Protein AF-0000000070884246 (afdb_homodimer)

Organism: Physcomitrium patens (NCBI:txid3218)

Radius of gyration: 33.67 Å; Cα contacts (8 Å, |Δi|>4): 2316; chains: 2; bounding box: 76×115×88 Å

Foldseek 3Di:
DEEEEEAWDAVPPPDPVCVPPLPDFDLVVPDPPYHYHYDYAFQVCLLVSLVVVVVVPGQEYEYPQQDDLLDRIGHLVSQVSNVVVVHQYAADHNVLSPAWQVNLVVLCVVVVAFAFDDDPPADPQKFKDWGRDDLQPPPDPLRGRGDPVSVVVSVVVVCVVSVSSVVSSLVSVVVVVVVVVVPPPPPPPDPDDDDDDPPDPPPPPPPPPPPPPPSCPPPVDPPPCPVPPPTMDMGYDFQFFKKKWKWFQFQQATFTFFIKGKDWDPVCNPPRDDHSCRSPDLPIDIGTDFCLVPVPLRQVLRVSFRVSCVSSPLGPNRMWMWMWGAHPPPRDIHTRDIGSDAPPNGDPSHHRCLCRQCAFQQLGSVLSVLRSVLSSCVVVVVCVVLLVVVQVVLLVCLVCVVVQCVVFLVVLCVVQVPDDQAEEEEEEACFQNSNQVVNQVNVVVVPPPGDRYAYEYEDQHPNSPPPHPCVVRHVYYHHRHLLNVLSPDQAATQEYEYEAPLFLDDLSSSSNSVSSRLLRHQWKYKYKFKQDDVVVLVVCVVVVNNSRHTHGCPVVVVSSPAHAQKDWPDWDKDWGHADPVRRDTIIMIMTMMTGDPDPSRGNRSPGDPPPPVVPPVD/DEEEEEAWDAVPPPDPCCVPPLPDFDLVVPDPPYHYHYDYAFQVCLLVSLVVVVVVPGQEYEYPQQDDLLDRIGHLVSQVSNVVVVHQYAADHNVLSPAWQVNLVVLCVVVVFFAFDDDPPADPQKFKDWGRDDLQPPPDPLRGRRDPVSVVVSVVVVCVVSVSSVVSSLVSVVVVVVVVVVPPPPPPPPDDDDDDDPPDPPPPPPPPPPPPPPSCPPPVDPPPCPVPPPTMDMGYDFQFFKKKWKWFQFQQATFTFFIKGKDWDPVCNPPRDDHSCRSPDLPIDIGTDFCLVPVPLRQVLRVSFRVSCVSSPLGPNRMWMWMWGAHPPPRDIHTRDIGSDAPPNGDPSHHRCLCRQCAFQQLGSVLSVLRSVLSSCVVVVVCVVLLVVVQVVLLVCLVCVVVQCVVFLVVLCVVQVPDDQAEEEEEEACFQNSNQVVNQVNVVVVPPPGDRYAYEYEDQHPNSPPPHPCVVRHVYYHHRHLLNVLSPDQAATQEYEYEAPLFLDDLSSSSNSVSSRVLRHQWKYKYKFKQDDVVVLVVCVVVVNNSRHTHGCPVVVVSSPAHAQKDWPDWDKAWGHADPVPRDTIIMIMTMMTGDPDPSRGRRSPGNPDPPVVPPVD

InterPro domains:
  IPR029063 S-adenosyl-L-methionine-dependent methyltransferase superfamily [G3DSA:3.40.50.150] (387-551)
  IPR029063 S-adenosyl-L-methionine-dependent methyltransferase superfamily [SSF53335] (391-534)

pLDDT: mean 81.96, std 22.84, range [18.05, 98.75]

Structure (mmCIF, N/CA/C/O backbone):
data_AF-0000000070884246-model_v1
#
loop_
_entity.id
_entity.type
_entity.pdbx_description
1 polymer 'ATP-grasp domain-containing protein'
#
loop_
_atom_site.group_PDB
_atom_site.id
_atom_site.type_symbol
_atom_site.label_atom_id
_atom_site.label_alt_id
_atom_site.label_comp_id
_atom_site.label_asym_id
_atom_site.label_entity_id
_atom_site.label_seq_id
_atom_site.pdbx_PDB_ins_code
_atom_site.Cartn_x
_atom_site.Cartn_y
_atom_site.Cartn_z
_atom_site.occupancy
_atom_site.B_iso_or_equiv
_atom_site.auth_seq_id
_atom_site.auth_comp_id
_atom_site.auth_asym_id
_atom_site.auth_atom_id
_atom_site.pdbx_PDB_model_num
ATOM 1 N N . MET A 1 1 ? -0.887 18.359 -9.258 1 92.25 1 MET A N 1
ATOM 2 C CA . MET A 1 1 ? -0.346 19.609 -8.742 1 92.25 1 MET A CA 1
ATOM 3 C C . MET A 1 1 ? 1.178 19.609 -8.797 1 92.25 1 MET A C 1
ATOM 5 O O . MET A 1 1 ? 1.806 18.562 -8.688 1 92.25 1 MET A O 1
ATOM 9 N N . LYS A 1 2 ? 1.661 20.734 -9.016 1 94.25 2 LYS A N 1
ATOM 10 C CA . LYS A 1 2 ? 3.092 20.969 -8.828 1 94.25 2 LYS A CA 1
ATOM 11 C C . LYS A 1 2 ? 3.4 21.438 -7.41 1 94.25 2 LYS A C 1
ATOM 13 O O . LYS A 1 2 ? 2.988 22.516 -7.004 1 94.25 2 LYS A O 1
ATOM 18 N N . ILE A 1 3 ? 4.117 20.609 -6.715 1 96.56 3 ILE A N 1
ATOM 19 C CA . ILE A 1 3 ? 4.371 20.875 -5.309 1 96.56 3 ILE A CA 1
ATOM 20 C C . ILE A 1 3 ? 5.863 21.141 -5.094 1 96.56 3 ILE A C 1
ATOM 22 O O . ILE A 1 3 ? 6.699 20.344 -5.523 1 96.56 3 ILE A O 1
ATOM 26 N N . CYS A 1 4 ? 6.188 22.25 -4.508 1 97.88 4 CYS A N 1
ATOM 27 C CA . CYS A 1 4 ? 7.562 22.547 -4.125 1 97.88 4 CYS A CA 1
ATOM 28 C C . CYS A 1 4 ? 7.867 22.016 -2.732 1 97.88 4 CYS A C 1
ATOM 30 O O . CYS A 1 4 ? 7.215 22.391 -1.758 1 97.88 4 CYS A O 1
ATOM 32 N N . VAL A 1 5 ? 8.812 21.156 -2.639 1 96.69 5 VAL A N 1
ATOM 33 C CA . VAL A 1 5 ? 9.25 20.625 -1.355 1 96.69 5 VAL A CA 1
ATOM 34 C C . VAL A 1 5 ? 10.461 21.391 -0.852 1 96.69 5 VAL A C 1
ATOM 36 O O . VAL A 1 5 ? 11.555 21.297 -1.424 1 96.69 5 VAL A O 1
ATOM 39 N N . LEU A 1 6 ? 10.273 22.125 0.233 1 97.5 6 LEU A N 1
ATOM 40 C CA . LEU A 1 6 ? 11.344 22.938 0.781 1 97.5 6 LEU A CA 1
ATOM 41 C C . LEU A 1 6 ? 12.125 22.188 1.849 1 97.5 6 LEU A C 1
ATOM 43 O O . LEU A 1 6 ? 11.547 21.734 2.84 1 97.5 6 LEU A O 1
ATOM 47 N N . GLN A 1 7 ? 13.391 22.078 1.604 1 94.31 7 GLN A N 1
ATOM 48 C CA . GLN A 1 7 ? 14.297 21.391 2.506 1 94.31 7 GLN A CA 1
ATOM 49 C C . GLN A 1 7 ? 15.312 22.344 3.123 1 94.31 7 GLN A C 1
ATOM 51 O O . GLN A 1 7 ? 15.578 23.406 2.562 1 94.31 7 GLN A O 1
ATOM 56 N N . ALA A 1 8 ? 15.828 22.016 4.297 1 91.81 8 ALA A N 1
ATOM 57 C CA . ALA A 1 8 ? 16.859 22.797 4.969 1 91.81 8 ALA A CA 1
ATOM 58 C C . ALA A 1 8 ? 18.156 22 5.094 1 91.81 8 ALA A C 1
ATOM 60 O O . ALA A 1 8 ? 18.391 21.344 6.113 1 91.81 8 ALA A O 1
ATOM 61 N N . PRO A 1 9 ? 19 22.094 4.113 1 86.81 9 PRO A N 1
ATOM 62 C CA . PRO A 1 9 ? 20.266 21.344 4.184 1 86.81 9 PRO A CA 1
ATOM 63 C C . PRO A 1 9 ? 21.266 21.984 5.145 1 86.81 9 PRO A C 1
ATOM 65 O O . PRO A 1 9 ? 21.203 23.188 5.406 1 86.81 9 PRO A O 1
ATOM 68 N N . TYR A 1 10 ? 22.156 21.125 5.719 1 75.56 10 TYR A N 1
ATOM 69 C CA . TYR A 1 10 ? 23.266 21.641 6.523 1 75.56 10 TYR A CA 1
ATOM 70 C C . TYR A 1 10 ? 24.297 22.344 5.648 1 75.56 10 TYR A C 1
ATOM 72 O O . TYR A 1 10 ? 24.516 21.938 4.504 1 75.56 10 TYR A O 1
ATOM 80 N N . ALA A 1 11 ? 24.75 23.609 5.887 1 59.97 11 ALA A N 1
ATOM 81 C CA . ALA A 1 11 ? 25.656 24.469 5.133 1 59.97 11 ALA A CA 1
ATOM 82 C C . ALA A 1 11 ? 26.859 23.672 4.629 1 59.97 11 ALA A C 1
ATOM 84 O O . ALA A 1 11 ? 27.312 23.859 3.49 1 59.97 11 ALA A O 1
ATOM 85 N N . ASP A 1 12 ? 27.703 23.125 5.574 1 52.25 12 ASP A N 1
ATOM 86 C CA . ASP A 1 12 ? 28.953 22.531 5.137 1 52.25 12 ASP A CA 1
ATOM 87 C C . ASP A 1 12 ? 28.703 21.281 4.293 1 52.25 12 ASP A C 1
ATOM 89 O O . ASP A 1 12 ? 29.656 20.578 3.912 1 52.25 12 ASP A O 1
ATOM 93 N N . SER A 1 13 ? 27.609 20.938 4.215 1 44.75 13 SER A N 1
ATOM 94 C CA . SER A 1 13 ? 27.406 19.766 3.387 1 44.75 13 SER A CA 1
ATOM 95 C C . SER A 1 13 ? 27.406 20.125 1.903 1 44.75 13 SER A C 1
ATOM 97 O O . SER A 1 13 ? 26.453 20.75 1.414 1 44.75 13 SER A O 1
ATOM 99 N N . THR A 1 14 ? 28.453 20.703 1.455 1 36.81 14 THR A N 1
ATOM 100 C CA . THR A 1 14 ? 28.734 21.062 0.068 1 36.81 14 THR A CA 1
ATOM 101 C C . THR A 1 14 ? 28.047 20.094 -0.888 1 36.81 14 THR A C 1
ATOM 103 O O . THR A 1 14 ? 28.109 20.25 -2.107 1 36.81 14 THR A O 1
ATOM 106 N N . GLN A 1 15 ? 28.172 18.844 -0.662 1 33.88 15 GLN A N 1
ATOM 107 C CA . GLN A 1 15 ? 28.125 17.875 -1.748 1 33.88 15 GLN A CA 1
ATOM 108 C C . GLN A 1 15 ? 26.734 17.828 -2.395 1 33.88 15 GLN A C 1
ATOM 110 O O . GLN A 1 15 ? 25.719 17.875 -1.7 1 33.88 15 GLN A O 1
ATOM 115 N N . ALA A 1 16 ? 26.625 18.25 -3.637 1 35.16 16 ALA A N 1
ATOM 116 C CA . ALA A 1 16 ? 25.641 17.953 -4.684 1 35.16 16 ALA A CA 1
ATOM 117 C C . ALA A 1 16 ? 24.875 16.672 -4.363 1 35.16 16 ALA A C 1
ATOM 119 O O . ALA A 1 16 ? 23.875 16.375 -5.027 1 35.16 16 ALA A O 1
ATOM 120 N N . LEU A 1 17 ? 25.469 15.75 -3.689 1 33.81 17 LEU A N 1
ATOM 121 C CA . LEU A 1 17 ? 24.938 14.414 -3.422 1 33.81 17 LEU A CA 1
ATOM 122 C C . LEU A 1 17 ? 23.672 14.484 -2.566 1 33.81 17 LEU A C 1
ATOM 124 O O . LEU A 1 17 ? 23.156 13.461 -2.123 1 33.81 17 LEU A O 1
ATOM 128 N N . ALA A 1 18 ? 23.266 15.633 -2.062 1 38.72 18 ALA A N 1
ATOM 129 C CA . ALA A 1 18 ? 22.219 15.898 -1.077 1 38.72 18 ALA A CA 1
ATOM 130 C C . ALA A 1 18 ? 20.844 15.492 -1.608 1 38.72 18 ALA A C 1
ATOM 132 O O . ALA A 1 18 ? 19.891 15.336 -0.837 1 38.72 18 ALA A O 1
ATOM 133 N N . ILE A 1 19 ? 20.656 15.672 -2.789 1 40.53 19 ILE A N 1
ATOM 134 C CA . ILE A 1 19 ? 19.375 15.352 -3.41 1 40.53 19 ILE A CA 1
ATOM 135 C C . ILE A 1 19 ? 18.891 13.984 -2.912 1 40.53 19 ILE A C 1
ATOM 137 O O . ILE A 1 19 ? 17.703 13.812 -2.625 1 40.53 19 ILE A O 1
ATOM 141 N N . ASN A 1 20 ? 19.766 12.961 -3.018 1 41.84 20 ASN A N 1
ATOM 142 C CA . ASN A 1 20 ? 19.375 11.594 -2.674 1 41.84 20 ASN A CA 1
ATOM 143 C C . ASN A 1 20 ? 19.75 11.25 -1.236 1 41.84 20 ASN A C 1
ATOM 145 O O . ASN A 1 20 ? 19.969 10.078 -0.914 1 41.84 20 ASN A O 1
ATOM 149 N N . ASP A 1 21 ? 19.984 12.367 -0.516 1 51.06 21 ASP A N 1
ATOM 150 C CA . ASP A 1 21 ? 20.344 12.125 0.879 1 51.06 21 ASP A CA 1
ATOM 151 C C . ASP A 1 21 ? 19.203 11.445 1.631 1 51.06 21 ASP A C 1
ATOM 153 O O . ASP A 1 21 ? 18.094 11.977 1.706 1 51.06 21 ASP A O 1
ATOM 157 N N . PRO A 1 22 ? 19.453 10.25 2.006 1 56.94 22 PRO A N 1
ATOM 158 C CA . PRO A 1 22 ? 18.469 9.477 2.766 1 56.94 22 PRO A CA 1
ATOM 159 C C . PRO A 1 22 ? 17.938 10.234 3.98 1 56.94 22 PRO A C 1
ATOM 161 O O . PRO A 1 22 ? 16.984 9.773 4.629 1 56.94 22 PRO A O 1
ATOM 164 N N . SER A 1 23 ? 18.406 11.539 3.949 1 66.75 23 SER A N 1
ATOM 165 C CA . SER A 1 23 ? 18.094 12.219 5.203 1 66.75 23 SER A CA 1
ATOM 166 C C . SER A 1 23 ? 16.922 13.172 5.035 1 66.75 23 SER A C 1
ATOM 168 O O . SER A 1 23 ? 16.359 13.656 6.023 1 66.75 23 SER A O 1
ATOM 170 N N . PHE A 1 24 ? 16.547 13.359 3.734 1 83.88 24 PHE A N 1
ATOM 171 C CA . PHE A 1 24 ? 15.438 14.297 3.602 1 83.88 24 PHE A CA 1
ATOM 172 C C . PHE A 1 24 ? 14.133 13.562 3.33 1 83.88 24 PHE A C 1
ATOM 174 O O . PHE A 1 24 ? 14.102 12.602 2.564 1 83.88 24 PHE A O 1
ATOM 181 N N . PRO A 1 25 ? 13.102 14.039 3.957 1 90.25 25 PRO A N 1
ATOM 182 C CA . PRO A 1 25 ? 11.797 13.477 3.596 1 90.25 25 PRO A CA 1
ATOM 183 C C . PRO A 1 25 ? 11.438 13.711 2.131 1 90.25 25 PRO A C 1
ATOM 185 O O . PRO A 1 25 ? 11.664 14.805 1.602 1 90.25 25 PRO A O 1
ATOM 188 N N . ASP A 1 26 ? 10.93 12.734 1.409 1 91.12 26 ASP A N 1
ATOM 189 C CA . ASP A 1 26 ? 10.633 12.812 -0.017 1 91.12 26 ASP A CA 1
ATOM 190 C C . ASP A 1 26 ? 9.32 12.102 -0.345 1 91.12 26 ASP A C 1
ATOM 192 O O . ASP A 1 26 ? 9.305 10.891 -0.574 1 91.12 26 ASP A O 1
ATOM 196 N N . PRO A 1 27 ? 8.219 12.867 -0.507 1 93.56 27 PRO A N 1
ATOM 197 C CA . PRO A 1 27 ? 6.934 12.242 -0.837 1 93.56 27 PRO A CA 1
ATOM 198 C C . PRO A 1 27 ? 6.961 11.5 -2.17 1 93.56 27 PRO A C 1
ATOM 200 O O . PRO A 1 27 ? 6.129 10.617 -2.41 1 93.56 27 PRO A O 1
ATOM 203 N N . ALA A 1 28 ? 7.926 11.797 -3.035 1 91 28 ALA A N 1
ATOM 204 C CA . ALA A 1 28 ? 8.023 11.172 -4.352 1 91 28 ALA A CA 1
ATOM 205 C C . ALA A 1 28 ? 8.383 9.688 -4.234 1 91 28 ALA A C 1
ATOM 207 O O . ALA A 1 28 ? 8.266 8.938 -5.203 1 91 28 ALA A O 1
ATOM 208 N N . MET A 1 29 ? 8.75 9.25 -3.068 1 89.94 29 MET A N 1
ATOM 209 C CA . MET A 1 29 ? 9.039 7.84 -2.826 1 89.94 29 MET A CA 1
ATOM 210 C C . MET A 1 29 ? 7.75 7.055 -2.59 1 89.94 29 MET A C 1
ATOM 212 O O . MET A 1 29 ? 7.766 5.82 -2.568 1 89.94 29 MET A O 1
ATOM 216 N N . PHE A 1 30 ? 6.629 7.773 -2.541 1 92.12 30 PHE A N 1
ATOM 217 C CA . PHE A 1 30 ? 5.43 7.094 -2.07 1 92.12 30 PHE A CA 1
ATOM 218 C C . PHE A 1 30 ? 4.27 7.309 -3.039 1 92.12 30 PHE A C 1
ATOM 220 O O . PHE A 1 30 ? 3.283 6.57 -3.006 1 92.12 30 PHE A O 1
ATOM 227 N N . THR A 1 31 ? 4.305 8.352 -3.889 1 92.62 31 THR A N 1
ATOM 228 C CA . THR A 1 31 ? 3.193 8.609 -4.797 1 92.62 31 THR A CA 1
ATOM 229 C C . THR A 1 31 ? 3.678 9.336 -6.051 1 92.62 31 THR A C 1
ATOM 231 O O . THR A 1 31 ? 4.59 10.164 -5.98 1 92.62 31 THR A O 1
ATOM 234 N N . SER A 1 32 ? 3.072 9.062 -7.211 1 90.56 32 SER A N 1
ATOM 235 C CA . SER A 1 32 ? 3.357 9.727 -8.477 1 90.56 32 SER A CA 1
ATOM 236 C C . SER A 1 32 ? 2.193 10.609 -8.906 1 90.56 32 SER A C 1
ATOM 238 O O . SER A 1 32 ? 2.143 11.062 -10.055 1 90.56 32 SER A O 1
ATOM 240 N N . GLN A 1 33 ? 1.248 10.82 -7.973 1 91.25 33 GLN A N 1
ATOM 241 C CA . GLN A 1 33 ? 0.035 11.555 -8.312 1 91.25 33 GLN A CA 1
ATOM 242 C C . GLN A 1 33 ? 0.334 13.031 -8.547 1 91.25 33 GLN A C 1
ATOM 244 O O . GLN A 1 33 ? -0.385 13.711 -9.281 1 91.25 33 GLN A O 1
ATOM 249 N N . HIS A 1 34 ? 1.341 13.547 -7.848 1 92.69 34 HIS A N 1
ATOM 250 C CA . HIS A 1 34 ? 1.76 14.938 -7.945 1 92.69 34 HIS A CA 1
ATOM 251 C C . HIS A 1 34 ? 3.199 15.047 -8.438 1 92.69 34 HIS A C 1
ATOM 253 O O . HIS A 1 34 ? 3.947 14.07 -8.406 1 92.69 34 HIS A O 1
ATOM 259 N N . GLU A 1 35 ? 3.49 16.25 -8.961 1 91.25 35 GLU A N 1
ATOM 260 C CA . GLU A 1 35 ? 4.879 16.562 -9.281 1 91.25 35 GLU A CA 1
ATOM 261 C C . GLU A 1 35 ? 5.582 17.203 -8.094 1 91.25 35 GLU A C 1
ATOM 263 O O . GLU A 1 35 ? 5.137 18.234 -7.574 1 91.25 35 GLU A O 1
ATOM 268 N N . PHE A 1 36 ? 6.684 16.578 -7.656 1 92.88 36 PHE A N 1
ATOM 269 C CA . PHE A 1 36 ? 7.418 17.109 -6.516 1 92.88 36 PHE A CA 1
ATOM 270 C C . PHE A 1 36 ? 8.75 17.703 -6.961 1 92.88 36 PHE A C 1
ATOM 272 O O . PHE A 1 36 ? 9.531 17.047 -7.648 1 92.88 36 PHE A O 1
ATOM 279 N N . HIS A 1 37 ? 8.977 18.969 -6.59 1 93.31 37 HIS A N 1
ATOM 280 C CA . HIS A 1 37 ? 10.219 19.672 -6.895 1 93.31 37 HIS A CA 1
ATOM 281 C C . HIS A 1 37 ? 10.914 20.125 -5.617 1 93.31 37 HIS A C 1
ATOM 283 O O . HIS A 1 37 ? 10.383 20.953 -4.883 1 93.31 37 HIS A O 1
ATOM 289 N N . HIS A 1 38 ? 12.117 19.625 -5.398 1 92.81 38 HIS A N 1
ATOM 290 C CA . HIS A 1 38 ? 12.836 19.969 -4.176 1 92.81 38 HIS A CA 1
ATOM 291 C C . HIS A 1 38 ? 13.625 21.266 -4.344 1 92.81 38 HIS A C 1
ATOM 293 O O . HIS A 1 38 ? 14.234 21.5 -5.395 1 92.81 38 HIS A O 1
ATOM 299 N N . ARG A 1 39 ? 13.523 22.094 -3.424 1 95.19 39 ARG A N 1
ATOM 300 C CA . ARG A 1 39 ? 14.383 23.266 -3.262 1 95.19 39 ARG A CA 1
ATOM 301 C C . ARG A 1 39 ? 15.094 23.234 -1.916 1 95.19 39 ARG A C 1
ATOM 303 O O . ARG A 1 39 ? 14.461 23.047 -0.875 1 95.19 39 ARG A O 1
ATOM 310 N N . TYR A 1 40 ? 16.359 23.344 -1.958 1 93.5 40 TYR A N 1
ATOM 311 C CA . TYR A 1 40 ? 17.188 23.312 -0.757 1 93.5 40 TYR A CA 1
ATOM 312 C C . TYR A 1 40 ? 17.547 24.719 -0.309 1 93.5 40 TYR A C 1
ATOM 314 O O . TYR A 1 40 ? 18.375 25.375 -0.945 1 93.5 40 TYR A O 1
ATOM 322 N N . ILE A 1 41 ? 17 25.125 0.804 1 95.69 41 ILE A N 1
ATOM 323 C CA . ILE A 1 41 ? 17.062 26.5 1.268 1 95.69 41 ILE A CA 1
ATOM 324 C C . ILE A 1 41 ? 18.156 26.641 2.32 1 95.69 41 ILE A C 1
ATOM 326 O O . ILE A 1 41 ? 18.094 26.031 3.385 1 95.69 41 ILE A O 1
ATOM 330 N N . ASN A 1 42 ? 19.094 27.453 2.029 1 92.62 42 ASN A N 1
ATOM 331 C CA . ASN A 1 42 ? 20.141 27.766 2.996 1 92.62 42 ASN A CA 1
ATOM 332 C C . ASN A 1 42 ? 19.719 28.938 3.9 1 92.62 42 ASN A C 1
ATOM 334 O O . ASN A 1 42 ? 19.109 29.891 3.438 1 92.62 42 ASN A O 1
ATOM 338 N N . LYS A 1 43 ? 20.109 28.797 5.141 1 91.31 43 LYS A N 1
ATOM 339 C CA . LYS A 1 43 ? 19.719 29.812 6.129 1 91.31 43 LYS A CA 1
ATOM 340 C C . LYS A 1 43 ? 20.203 31.203 5.711 1 91.31 43 LYS A C 1
ATOM 342 O O . LYS A 1 43 ? 19.438 32.156 5.781 1 91.31 43 LYS A O 1
ATOM 347 N N . ALA A 1 44 ? 21.406 31.344 5.145 1 89.12 44 ALA A N 1
ATOM 348 C CA . ALA A 1 44 ? 22.047 32.625 4.84 1 89.12 44 ALA A CA 1
ATOM 349 C C . ALA A 1 44 ? 21.391 33.281 3.631 1 89.12 44 ALA A C 1
ATOM 351 O O . ALA A 1 44 ? 21.375 34.5 3.533 1 89.12 44 ALA A O 1
ATOM 352 N N . THR A 1 45 ? 20.844 32.469 2.705 1 93.38 45 THR A N 1
ATOM 353 C CA . THR A 1 45 ? 20.312 33.031 1.46 1 93.38 45 THR A CA 1
ATOM 354 C C . THR A 1 45 ? 18.844 32.656 1.298 1 93.38 45 THR A C 1
ATOM 356 O O . THR A 1 45 ? 18.344 32.562 0.176 1 93.38 45 THR A O 1
ATOM 359 N N . ALA A 1 46 ? 18.188 32.438 2.373 1 95.75 46 ALA A N 1
ATOM 360 C CA . ALA A 1 46 ? 16.844 31.844 2.383 1 95.75 46 ALA A CA 1
ATOM 361 C C . ALA A 1 46 ? 15.867 32.719 1.607 1 95.75 46 ALA A C 1
ATOM 363 O O . ALA A 1 46 ? 15.133 32.219 0.747 1 95.75 46 ALA A O 1
ATOM 364 N N . ASN A 1 47 ? 15.836 34.031 1.847 1 96.81 47 ASN A N 1
ATOM 365 C CA . ASN A 1 47 ? 14.852 34.906 1.221 1 96.81 47 ASN A CA 1
ATOM 366 C C . ASN A 1 47 ? 14.961 34.875 -0.301 1 96.81 47 ASN A C 1
ATOM 368 O O . ASN A 1 47 ? 13.953 34.719 -0.996 1 96.81 47 ASN A O 1
ATOM 372 N N . ALA A 1 48 ? 16.203 35 -0.8 1 97.25 48 ALA A N 1
ATOM 373 C CA . ALA A 1 48 ? 16.422 35 -2.244 1 97.25 48 ALA A CA 1
ATOM 374 C C . ALA A 1 48 ? 16 33.656 -2.861 1 97.25 48 ALA A C 1
ATOM 376 O O . ALA A 1 48 ? 15.414 33.625 -3.943 1 97.25 48 ALA A O 1
ATOM 377 N N . GLN A 1 49 ? 16.359 32.625 -2.203 1 97.44 49 GLN A N 1
ATOM 378 C CA . GLN A 1 49 ? 16.031 31.297 -2.709 1 97.44 49 GLN A CA 1
ATOM 379 C C . GLN A 1 49 ? 14.531 31.047 -2.678 1 97.44 49 GLN A C 1
ATOM 381 O O . GLN A 1 49 ? 13.977 30.422 -3.584 1 97.44 49 GLN A O 1
ATOM 386 N N . ILE A 1 50 ? 13.898 31.516 -1.66 1 98.44 50 ILE A N 1
ATOM 387 C CA . ILE A 1 50 ? 12.453 31.391 -1.545 1 98.44 50 ILE A CA 1
ATOM 388 C C . ILE A 1 50 ? 11.773 32.219 -2.639 1 98.44 50 ILE A C 1
ATOM 390 O O . ILE A 1 50 ? 10.82 31.75 -3.275 1 98.44 50 ILE A O 1
ATOM 394 N N . ASP A 1 51 ? 12.258 33.469 -2.854 1 98.38 51 ASP A N 1
ATOM 395 C CA . ASP A 1 51 ? 11.734 34.281 -3.945 1 98.38 51 ASP A CA 1
ATOM 396 C C . ASP A 1 51 ? 11.82 33.531 -5.277 1 98.38 51 ASP A C 1
ATOM 398 O O . ASP A 1 51 ? 10.875 33.562 -6.066 1 98.38 51 ASP A O 1
ATOM 402 N N . ALA A 1 52 ? 12.953 32.938 -5.504 1 98 52 ALA A N 1
ATOM 403 C CA . ALA A 1 52 ? 13.164 32.188 -6.746 1 98 52 ALA A CA 1
ATOM 404 C C . ALA A 1 52 ? 12.172 31.047 -6.863 1 98 52 ALA A C 1
ATOM 406 O O . ALA A 1 52 ? 11.617 30.797 -7.941 1 98 52 ALA A O 1
ATOM 407 N N . ALA A 1 53 ? 11.977 30.328 -5.82 1 98 53 ALA A N 1
ATOM 408 C CA . ALA A 1 53 ? 11.039 29.203 -5.824 1 98 53 ALA A CA 1
ATOM 409 C C . ALA A 1 53 ? 9.617 29.688 -6.078 1 98 53 ALA A C 1
ATOM 411 O O . ALA A 1 53 ? 8.883 29.094 -6.867 1 98 53 ALA A O 1
ATOM 412 N N . VAL A 1 54 ? 9.211 30.734 -5.367 1 98.19 54 VAL A N 1
ATOM 413 C CA . VAL A 1 54 ? 7.855 31.266 -5.496 1 98.19 54 VAL A CA 1
ATOM 414 C C . VAL A 1 54 ? 7.621 31.734 -6.934 1 98.19 54 VAL A C 1
ATOM 416 O O . VAL A 1 54 ? 6.523 31.562 -7.473 1 98.19 54 VAL A O 1
ATOM 419 N N . ALA A 1 55 ? 8.641 32.281 -7.555 1 97.75 55 ALA A N 1
ATOM 420 C CA . ALA A 1 55 ? 8.547 32.781 -8.922 1 97.75 55 ALA A CA 1
ATOM 421 C C . ALA A 1 55 ? 8.273 31.672 -9.914 1 97.75 55 ALA A C 1
ATOM 423 O O . ALA A 1 55 ? 7.797 31.922 -11.023 1 97.75 55 ALA A O 1
ATOM 424 N N . GLU A 1 56 ? 8.547 30.406 -9.516 1 96.56 56 GLU A N 1
ATOM 425 C CA . GLU A 1 56 ? 8.352 29.281 -10.414 1 96.56 56 GLU A CA 1
ATOM 426 C C . GLU A 1 56 ? 6.879 28.922 -10.539 1 96.56 56 GLU A C 1
ATOM 428 O O . GLU A 1 56 ? 6.492 28.172 -11.438 1 96.56 56 GLU A O 1
ATOM 433 N N . GLY A 1 57 ? 6.051 29.391 -9.641 1 96.31 57 GLY A N 1
ATOM 434 C CA . GLY A 1 57 ? 4.609 29.25 -9.781 1 96.31 57 GLY A CA 1
ATOM 435 C C . GLY A 1 57 ? 4.086 27.906 -9.328 1 96.31 57 GLY A C 1
ATOM 436 O O . GLY A 1 57 ? 3.236 27.312 -9.984 1 96.31 57 GLY A O 1
ATOM 437 N N . PHE A 1 58 ? 4.57 27.344 -8.242 1 97.19 58 PHE A N 1
ATOM 438 C CA . PHE A 1 58 ? 4.094 26.094 -7.684 1 97.19 58 PHE A CA 1
ATOM 439 C C . PHE A 1 58 ? 2.688 26.25 -7.117 1 97.19 58 PHE A C 1
ATOM 441 O O . PHE A 1 58 ? 2.305 27.344 -6.691 1 97.19 58 PHE A O 1
ATOM 448 N N . ASP A 1 59 ? 1.908 25.125 -7.105 1 95.62 59 ASP A N 1
ATOM 449 C CA . ASP A 1 59 ? 0.543 25.141 -6.586 1 95.62 59 ASP A CA 1
ATOM 450 C C . ASP A 1 59 ? 0.534 25.156 -5.059 1 95.62 59 ASP A C 1
ATOM 452 O O . ASP A 1 59 ? -0.424 25.609 -4.441 1 95.62 59 ASP A O 1
ATOM 456 N N . MET A 1 60 ? 1.553 24.594 -4.523 1 96.81 60 MET A N 1
ATOM 457 C CA . MET A 1 60 ? 1.643 24.359 -3.082 1 96.81 60 MET A CA 1
ATOM 458 C C . MET A 1 60 ? 3.098 24.234 -2.643 1 96.81 60 MET A C 1
ATOM 460 O O . MET A 1 60 ? 3.951 23.812 -3.42 1 96.81 60 MET A O 1
ATOM 464 N N . PHE A 1 61 ? 3.355 24.656 -1.44 1 98.5 61 PHE A N 1
ATOM 465 C CA . PHE A 1 61 ? 4.676 24.484 -0.843 1 98.5 61 PHE A CA 1
ATOM 466 C C . PHE A 1 61 ? 4.613 23.547 0.349 1 98.5 61 PHE A C 1
ATOM 468 O O . PHE A 1 61 ? 3.854 23.766 1.293 1 98.5 61 PHE A O 1
ATOM 475 N N . LEU A 1 62 ? 5.289 22.438 0.271 1 98 62 LEU A N 1
ATOM 476 C CA . LEU A 1 62 ? 5.484 21.516 1.394 1 98 62 LEU A CA 1
ATOM 477 C C . LEU A 1 62 ? 6.754 21.875 2.164 1 98 62 LEU A C 1
ATOM 479 O O . LEU A 1 62 ? 7.863 21.625 1.686 1 98 62 LEU A O 1
ATOM 483 N N . ASN A 1 63 ? 6.594 22.391 3.363 1 98.12 63 ASN A N 1
ATOM 484 C CA . ASN A 1 63 ? 7.68 23.016 4.102 1 98.12 63 ASN A CA 1
ATOM 485 C C . ASN A 1 63 ? 8.289 22.062 5.125 1 98.12 63 ASN A C 1
ATOM 487 O O . ASN A 1 63 ? 7.633 21.688 6.102 1 98.12 63 ASN A O 1
ATOM 491 N N . PHE A 1 64 ? 9.555 21.672 4.867 1 96.19 64 PHE A N 1
ATOM 492 C CA . PHE A 1 64 ? 10.289 20.828 5.805 1 96.19 64 PHE A CA 1
ATOM 493 C C . PHE A 1 64 ? 11.453 21.609 6.422 1 96.19 64 PHE A C 1
ATOM 495 O O . PHE A 1 64 ? 12.422 21 6.887 1 96.19 64 PHE A O 1
ATOM 502 N N . MET A 1 65 ? 11.383 22.969 6.352 1 95.5 65 MET A N 1
ATOM 503 C CA . MET A 1 65 ? 12.414 23.766 7.008 1 95.5 65 MET A CA 1
ATOM 504 C C . MET A 1 65 ? 12.203 23.781 8.516 1 95.5 65 MET A C 1
ATOM 506 O O . MET A 1 65 ? 11.32 24.484 9.016 1 95.5 65 MET A O 1
ATOM 510 N N . TRP A 1 66 ? 13.039 23.125 9.195 1 92.25 66 TRP A N 1
ATOM 511 C CA . TRP A 1 66 ? 12.758 22.828 10.594 1 92.25 66 TRP A CA 1
ATOM 512 C C . TRP A 1 66 ? 13.664 23.656 11.516 1 92.25 66 TRP A C 1
ATOM 514 O O . TRP A 1 66 ? 13.516 23.609 12.734 1 92.25 66 TRP A O 1
ATOM 524 N N . GLY A 1 67 ? 14.508 24.453 11.062 1 90.25 67 GLY A N 1
ATOM 525 C CA . GLY A 1 67 ? 15.562 25.062 11.859 1 90.25 67 GLY A CA 1
ATOM 526 C C . GLY A 1 67 ? 15.031 26.078 12.859 1 90.25 67 GLY A C 1
ATOM 527 O O . GLY A 1 67 ? 14.188 26.906 12.523 1 90.25 67 GLY A O 1
ATOM 528 N N . GLN A 1 68 ? 15.586 25.953 14.062 1 89.88 68 GLN A N 1
ATOM 529 C CA . GLN A 1 68 ? 15.414 27 15.062 1 89.88 68 GLN A CA 1
ATOM 530 C C . GLN A 1 68 ? 16.406 28.125 14.844 1 89.88 68 GLN A C 1
ATOM 532 O O . GLN A 1 68 ? 17.281 28.047 13.969 1 89.88 68 GLN A O 1
ATOM 537 N N . LEU A 1 69 ? 16.219 29.172 15.695 1 88.5 69 LEU A N 1
ATOM 538 C CA . LEU A 1 69 ? 17.172 30.281 15.578 1 88.5 69 LEU A CA 1
ATOM 539 C C . LEU A 1 69 ? 18.578 29.812 15.922 1 88.5 69 LEU A C 1
ATOM 541 O O . LEU A 1 69 ? 19.547 30.344 15.375 1 88.5 69 LEU A O 1
ATOM 545 N N . GLU A 1 70 ? 18.656 28.781 16.797 1 85.06 70 GLU A N 1
ATOM 546 C CA . GLU A 1 70 ? 19.922 28.25 17.297 1 85.06 70 GLU A CA 1
ATOM 547 C C . GLU A 1 70 ? 20.578 27.328 16.266 1 85.06 70 GLU A C 1
ATOM 549 O O . GLU A 1 70 ? 21.75 26.984 16.406 1 85.06 70 GLU A O 1
ATOM 554 N N . ASP A 1 71 ? 19.812 26.953 15.273 1 86.31 71 ASP A N 1
ATOM 555 C CA . ASP A 1 71 ? 20.328 26 14.297 1 86.31 71 ASP A CA 1
ATOM 556 C C . ASP A 1 71 ? 20.969 26.703 13.109 1 86.31 71 ASP A C 1
ATOM 558 O O . ASP A 1 71 ? 20.703 27.891 12.875 1 86.31 71 ASP A O 1
ATOM 562 N N . THR A 1 72 ? 21.797 25.938 12.383 1 85.06 72 THR A N 1
ATOM 563 C CA . THR A 1 72 ? 22.484 26.484 11.227 1 85.06 72 THR A CA 1
ATOM 564 C C . THR A 1 72 ? 21.688 26.25 9.953 1 85.06 72 THR A C 1
ATOM 566 O O . THR A 1 72 ? 22.125 26.625 8.859 1 85.06 72 THR A O 1
ATOM 569 N N . VAL A 1 73 ? 20.547 25.672 10.086 1 89.5 73 VAL A N 1
ATOM 570 C CA . VAL A 1 73 ? 19.719 25.375 8.922 1 89.5 73 VAL A CA 1
ATOM 571 C C . VAL A 1 73 ? 18.5 26.281 8.906 1 89.5 73 VAL A C 1
ATOM 573 O O . VAL A 1 73 ? 18.109 26.812 9.945 1 89.5 73 VAL A O 1
ATOM 576 N N . ALA A 1 74 ? 17.938 26.469 7.746 1 93.44 74 ALA A N 1
ATOM 577 C CA . ALA A 1 74 ? 16.766 27.328 7.582 1 93.44 74 ALA A CA 1
ATOM 578 C C . ALA A 1 74 ? 15.555 26.766 8.32 1 93.44 74 ALA A C 1
ATOM 580 O O . ALA A 1 74 ? 15.359 25.547 8.359 1 93.44 74 ALA A O 1
ATOM 581 N N . GLY A 1 75 ? 14.781 27.656 8.883 1 94.44 75 GLY A N 1
ATOM 582 C CA . GLY A 1 75 ? 13.586 27.234 9.586 1 94.44 75 GLY A CA 1
ATOM 583 C C . GLY A 1 75 ? 12.641 28.375 9.898 1 94.44 75 GLY A C 1
ATOM 584 O O . GLY A 1 75 ? 11.922 28.844 9.016 1 94.44 75 GLY A O 1
ATOM 585 N N . ILE A 1 76 ? 12.719 28.922 11.133 1 94.94 76 ILE A N 1
ATOM 586 C CA . ILE A 1 76 ? 11.727 29.859 11.648 1 94.94 76 ILE A CA 1
ATOM 587 C C . ILE A 1 76 ? 11.68 31.094 10.758 1 94.94 76 ILE A C 1
ATOM 589 O O . ILE A 1 76 ? 10.625 31.438 10.219 1 94.94 76 ILE A O 1
ATOM 593 N N . GLU A 1 77 ? 12.766 31.734 10.539 1 95.25 77 GLU A N 1
ATOM 594 C CA . GLU A 1 77 ? 12.797 33 9.789 1 95.25 77 GLU A CA 1
ATOM 595 C C . GLU A 1 77 ? 12.43 32.781 8.328 1 95.25 77 GLU A C 1
ATOM 597 O O . GLU A 1 77 ? 11.688 33.562 7.738 1 95.25 77 GLU A O 1
ATOM 602 N N . ALA A 1 78 ? 13.031 31.766 7.777 1 97.25 78 ALA A N 1
ATOM 603 C CA . ALA A 1 78 ? 12.727 31.438 6.387 1 97.25 78 ALA A CA 1
ATOM 604 C C . ALA A 1 78 ? 11.242 31.141 6.207 1 97.25 78 ALA A C 1
ATOM 606 O O . ALA A 1 78 ? 10.625 31.562 5.223 1 97.25 78 ALA A O 1
ATOM 607 N N . THR A 1 79 ? 10.68 30.406 7.09 1 98.12 79 THR A N 1
ATOM 608 C CA . THR A 1 79 ? 9.258 30.062 7.039 1 98.12 79 THR A CA 1
ATOM 609 C C . THR A 1 79 ? 8.398 31.328 7.195 1 98.12 79 THR A C 1
ATOM 611 O O . THR A 1 79 ? 7.383 31.469 6.516 1 98.12 79 THR A O 1
ATOM 614 N N . GLU A 1 80 ? 8.766 32.188 8.117 1 97.44 80 GLU A N 1
ATOM 615 C CA . GLU A 1 80 ? 8.055 33.438 8.289 1 97.44 80 GLU A CA 1
ATOM 616 C C . GLU A 1 80 ? 8.047 34.25 6.992 1 97.44 80 GLU A C 1
ATOM 618 O O . GLU A 1 80 ? 7.023 34.844 6.633 1 97.44 80 GLU A O 1
ATOM 623 N N . TYR A 1 81 ? 9.172 34.281 6.41 1 97.69 81 TYR A N 1
ATOM 624 C CA . TYR A 1 81 ? 9.266 35 5.137 1 97.69 81 TYR A CA 1
ATOM 625 C C . TYR A 1 81 ? 8.367 34.344 4.09 1 97.69 81 TYR A C 1
ATOM 627 O O . TYR A 1 81 ? 7.617 35.031 3.398 1 97.69 81 TYR A O 1
ATOM 635 N N . LEU A 1 82 ? 8.445 33.062 3.947 1 98.5 82 LEU A N 1
ATOM 636 C CA . LEU A 1 82 ? 7.594 32.344 3.01 1 98.5 82 LEU A CA 1
ATOM 637 C C . LEU A 1 82 ? 6.125 32.656 3.254 1 98.5 82 LEU A C 1
ATOM 639 O O . LEU A 1 82 ? 5.371 32.906 2.307 1 98.5 82 LEU A O 1
ATOM 643 N N . GLU A 1 83 ? 5.727 32.656 4.492 1 98 83 GLU A N 1
ATOM 644 C CA . GLU A 1 83 ? 4.355 32.969 4.875 1 98 83 GLU A CA 1
ATOM 645 C C . GLU A 1 83 ? 3.965 34.375 4.449 1 98 83 GLU A C 1
ATOM 647 O O . GLU A 1 83 ? 2.83 34.625 4.027 1 98 83 GLU A O 1
ATOM 652 N N . SER A 1 84 ? 4.852 35.281 4.574 1 97.88 84 SER A N 1
ATOM 653 C CA . SER A 1 84 ? 4.578 36.688 4.254 1 97.88 84 SER A CA 1
ATOM 654 C C . SER A 1 84 ? 4.262 36.875 2.771 1 97.88 84 SER A C 1
ATOM 656 O O . SER A 1 84 ? 3.678 37.875 2.371 1 97.88 84 SER A O 1
ATOM 658 N N . LEU A 1 85 ? 4.641 35.906 1.996 1 97.81 85 LEU A N 1
ATOM 659 C CA . LEU A 1 85 ? 4.438 36 0.555 1 97.81 85 LEU A CA 1
ATOM 660 C C . LEU A 1 85 ? 3.053 35.5 0.167 1 97.81 85 LEU A C 1
ATOM 662 O O . LEU A 1 85 ? 2.658 35.594 -0.998 1 97.81 85 LEU A O 1
ATOM 666 N N . GLY A 1 86 ? 2.318 34.938 1.085 1 95.81 86 GLY A N 1
ATOM 667 C CA . GLY A 1 86 ? 0.915 34.594 0.896 1 95.81 86 GLY A CA 1
ATOM 668 C C . GLY A 1 86 ? 0.703 33.344 0.054 1 95.81 86 GLY A C 1
ATOM 669 O O . GLY A 1 86 ? -0.346 33.188 -0.575 1 95.81 86 GLY A O 1
ATOM 670 N N . VAL A 1 87 ? 1.665 32.469 -0.086 1 97 87 VAL A N 1
ATOM 671 C CA . VAL A 1 87 ? 1.55 31.234 -0.867 1 97 87 VAL A CA 1
ATOM 672 C C . VAL A 1 87 ? 0.977 30.125 0.004 1 97 87 VAL A C 1
ATOM 674 O O . VAL A 1 87 ? 1.071 30.172 1.232 1 97 87 VAL A O 1
ATOM 677 N N . PRO A 1 88 ? 0.275 29.094 -0.582 1 96.75 88 PRO A N 1
ATOM 678 C CA . PRO A 1 88 ? -0.233 27.969 0.208 1 96.75 88 PRO A CA 1
ATOM 679 C C . PRO A 1 88 ? 0.882 27.078 0.763 1 96.75 88 PRO A C 1
ATOM 681 O O . PRO A 1 88 ? 1.695 26.562 -0.001 1 96.75 88 PRO A O 1
ATOM 684 N N . ILE A 1 89 ? 0.887 26.906 2.053 1 97.88 89 ILE A N 1
ATOM 685 C CA . ILE A 1 89 ? 1.955 26.172 2.715 1 97.88 89 ILE A CA 1
ATOM 686 C C . ILE A 1 89 ? 1.363 25 3.494 1 97.88 89 ILE A C 1
ATOM 688 O O . ILE A 1 89 ? 0.356 25.156 4.188 1 97.88 89 ILE A O 1
ATOM 692 N N . VAL A 1 90 ? 1.936 23.812 3.32 1 96.94 90 VAL A N 1
ATOM 693 C CA . VAL A 1 90 ? 1.709 22.641 4.148 1 96.94 90 VAL A CA 1
ATOM 694 C C . VAL A 1 90 ? 2.984 22.297 4.914 1 96.94 90 VAL A C 1
ATOM 696 O O . VAL A 1 90 ? 4.094 22.484 4.406 1 96.94 90 VAL A O 1
ATOM 699 N N . GLY A 1 91 ? 2.789 21.781 6.125 1 96.38 91 GLY A N 1
ATOM 700 C CA . GLY A 1 91 ? 3.951 21.469 6.945 1 96.38 91 GLY A CA 1
ATOM 701 C C . GLY A 1 91 ? 4.242 22.531 7.984 1 96.38 91 GLY A C 1
ATOM 702 O O . GLY A 1 91 ? 3.326 23.203 8.469 1 96.38 91 GLY A O 1
ATOM 703 N N . TYR A 1 92 ? 5.473 22.797 8.305 1 96.56 92 TYR A N 1
ATOM 704 C CA . TYR A 1 92 ? 5.891 23.641 9.406 1 96.56 92 TYR A CA 1
ATOM 705 C C . TYR A 1 92 ? 5.348 25.062 9.242 1 96.56 92 TYR A C 1
ATOM 707 O O . TYR A 1 92 ? 5.445 25.641 8.164 1 96.56 92 TYR A O 1
ATOM 715 N N . GLN A 1 93 ? 4.82 25.578 10.281 1 97 93 GLN A N 1
ATOM 716 C CA . GLN A 1 93 ? 4.473 26.984 10.414 1 97 93 GLN A CA 1
ATOM 717 C C . GLN A 1 93 ? 5.398 27.688 11.398 1 97 93 GLN A C 1
ATOM 719 O O . GLN A 1 93 ? 5.785 27.125 12.414 1 97 93 GLN A O 1
ATOM 724 N N . SER A 1 94 ? 5.711 28.906 11.102 1 96.81 94 SER A N 1
ATOM 725 C CA . SER A 1 94 ? 6.672 29.641 11.914 1 96.81 94 SER A CA 1
ATOM 726 C C . SER A 1 94 ? 6.18 29.797 13.352 1 96.81 94 SER A C 1
ATOM 728 O O . SER A 1 94 ? 6.965 29.672 14.297 1 96.81 94 SER A O 1
ATOM 730 N N . LYS A 1 95 ? 4.91 30.047 13.531 1 96.25 95 LYS A N 1
ATOM 731 C CA . LYS A 1 95 ? 4.359 30.266 14.867 1 96.25 95 LYS A CA 1
ATOM 732 C C . LYS A 1 95 ? 4.492 29 15.719 1 96.25 95 LYS A C 1
ATOM 734 O O . LYS A 1 95 ? 4.676 29.094 16.938 1 96.25 95 LYS A O 1
ATOM 739 N N . VAL A 1 96 ? 4.371 27.812 15.102 1 96.62 96 VAL A N 1
ATOM 740 C CA . VAL A 1 96 ? 4.473 26.547 15.82 1 96.62 96 VAL A CA 1
ATOM 741 C C . VAL A 1 96 ? 5.941 26.219 16.078 1 96.62 96 VAL A C 1
ATOM 743 O O . VAL A 1 96 ? 6.293 25.75 17.172 1 96.62 96 VAL A O 1
ATOM 746 N N . LEU A 1 97 ? 6.824 26.516 15.133 1 94.5 97 LEU A N 1
ATOM 747 C CA . LEU A 1 97 ? 8.258 26.281 15.273 1 94.5 97 LEU A CA 1
ATOM 748 C C . LEU A 1 97 ? 8.828 27.094 16.438 1 94.5 97 LEU A C 1
ATOM 750 O O . LEU A 1 97 ? 9.781 26.672 17.094 1 94.5 97 LEU A O 1
ATOM 754 N N . ARG A 1 98 ? 8.25 28.203 16.703 1 93.62 98 ARG A N 1
ATOM 755 C CA . ARG A 1 98 ? 8.766 29.125 17.703 1 93.62 98 ARG A CA 1
ATOM 756 C C . ARG A 1 98 ? 8.445 28.625 19.109 1 93.62 98 ARG A C 1
ATOM 758 O O . ARG A 1 98 ? 9.07 29.047 20.094 1 93.62 98 ARG A O 1
ATOM 765 N N . ARG A 1 99 ? 7.562 27.703 19.172 1 93.75 99 ARG A N 1
ATOM 766 C CA . ARG A 1 99 ? 7.141 27.25 20.5 1 93.75 99 ARG A CA 1
ATOM 767 C C . ARG A 1 99 ? 8.141 26.266 21.078 1 93.75 99 ARG A C 1
ATOM 769 O O . ARG A 1 99 ? 8.641 25.391 20.375 1 93.75 99 ARG A O 1
ATOM 776 N N . SER A 1 100 ? 8.477 26.438 22.359 1 93.25 100 SER A N 1
ATOM 777 C CA . SER A 1 100 ? 9.391 25.562 23.078 1 93.25 100 SER A CA 1
ATOM 778 C C . SER A 1 100 ? 8.625 24.594 23.984 1 93.25 100 SER A C 1
ATOM 780 O O . SER A 1 100 ? 7.422 24.75 24.188 1 93.25 100 SER A O 1
ATOM 782 N N . LYS A 1 101 ? 9.375 23.672 24.516 1 94.81 101 LYS A N 1
ATOM 783 C CA . LYS A 1 101 ? 8.797 22.781 25.516 1 94.81 101 LYS A CA 1
ATOM 784 C C . LYS A 1 101 ? 8.273 23.562 26.719 1 94.81 101 LYS A C 1
ATOM 786 O O . LYS A 1 101 ? 7.242 23.203 27.281 1 94.81 101 LYS A O 1
ATOM 791 N N . LEU A 1 102 ? 8.953 24.609 27.016 1 94.69 102 LEU A N 1
ATOM 792 C CA . LEU A 1 102 ? 8.547 25.422 28.156 1 94.69 102 LEU A CA 1
ATOM 793 C C . LEU A 1 102 ? 7.234 26.141 27.875 1 94.69 102 LEU A C 1
ATOM 795 O O . LEU A 1 102 ? 6.391 26.266 28.766 1 94.69 102 LEU A O 1
ATOM 799 N N . ASP A 1 103 ? 7.113 26.688 26.641 1 94.88 103 ASP A N 1
ATOM 800 C CA . ASP A 1 103 ? 5.84 27.281 26.266 1 94.88 103 ASP A CA 1
ATOM 801 C C . ASP A 1 103 ? 4.688 26.297 26.438 1 94.88 103 ASP A C 1
ATOM 803 O O . ASP A 1 103 ? 3.637 26.641 26.969 1 94.88 103 ASP A O 1
ATOM 807 N N . PHE A 1 104 ? 4.863 25.094 26.078 1 96.69 104 PHE A N 1
ATOM 808 C CA . PHE A 1 104 ? 3.842 24.062 26.188 1 96.69 104 PHE A CA 1
ATOM 809 C C . PHE A 1 104 ? 3.547 23.766 27.656 1 96.69 104 PHE A C 1
ATOM 811 O O . PHE A 1 104 ? 2.385 23.672 28.062 1 96.69 104 PHE A O 1
ATOM 818 N N . TYR A 1 105 ? 4.602 23.578 28.438 1 96 105 TYR A N 1
ATOM 819 C CA . TYR A 1 105 ? 4.414 23.219 29.844 1 96 105 TYR A CA 1
ATOM 820 C C . TYR A 1 105 ? 3.621 24.297 30.578 1 96 105 TYR A C 1
ATOM 822 O O . TYR A 1 105 ? 2.76 24 31.406 1 96 105 TYR A O 1
ATOM 830 N N . ASN A 1 106 ? 3.938 25.531 30.25 1 94.44 106 ASN A N 1
ATOM 831 C CA . ASN A 1 106 ? 3.184 26.625 30.844 1 94.44 106 ASN A CA 1
ATOM 832 C C . ASN A 1 106 ? 1.71 26.578 30.453 1 94.44 106 ASN A C 1
ATOM 834 O O . ASN A 1 106 ? 0.831 26.734 31.297 1 94.44 106 ASN A O 1
ATOM 838 N N . ALA A 1 107 ? 1.46 26.297 29.203 1 96.81 107 ALA A N 1
ATOM 839 C CA . ALA A 1 107 ? 0.086 26.203 28.719 1 96.81 107 ALA A CA 1
ATOM 840 C C . ALA A 1 107 ? -0.605 24.969 29.266 1 96.81 107 ALA A C 1
ATOM 842 O O . ALA A 1 107 ? -1.797 25 29.594 1 96.81 107 ALA A O 1
ATOM 843 N N . ALA A 1 108 ? 0.121 23.859 29.344 1 97.25 108 ALA A N 1
ATOM 844 C CA . ALA A 1 108 ? -0.413 22.594 29.844 1 97.25 108 ALA A CA 1
ATOM 845 C C . ALA A 1 108 ? -0.864 22.719 31.297 1 97.25 108 ALA A C 1
ATOM 847 O O . ALA A 1 108 ? -1.909 22.188 31.672 1 97.25 108 ALA A O 1
ATOM 848 N N . LYS A 1 109 ? -0.077 23.359 32.062 1 93.25 109 LYS A N 1
ATOM 849 C CA . LYS A 1 109 ? -0.418 23.578 33.469 1 93.25 109 LYS A CA 1
ATOM 850 C C . LYS A 1 109 ? -1.743 24.328 33.594 1 93.25 109 LYS A C 1
ATOM 852 O O . LYS A 1 109 ? -2.582 23.953 34.438 1 93.25 109 LYS A O 1
ATOM 857 N N . LYS A 1 110 ? -1.906 25.281 32.812 1 95.31 110 LYS A N 1
ATOM 858 C CA . LYS A 1 110 ? -3.123 26.078 32.844 1 95.31 110 LYS A CA 1
ATOM 859 C C . LYS A 1 110 ? -4.332 25.266 32.375 1 95.31 110 LYS A C 1
ATOM 861 O O . LYS A 1 110 ? -5.453 25.5 32.844 1 95.31 110 LYS A O 1
ATOM 866 N N . SER A 1 111 ? -4.133 24.312 31.547 1 96.5 111 SER A N 1
ATOM 867 C CA . SER A 1 111 ? -5.227 23.578 30.938 1 96.5 111 SER A CA 1
ATOM 868 C C . SER A 1 111 ? -5.473 22.25 31.656 1 96.5 111 SER A C 1
ATOM 870 O O . SER A 1 111 ? -6.387 21.5 31.281 1 96.5 111 SER A O 1
ATOM 872 N N . GLY A 1 112 ? -4.637 21.875 32.562 1 95.69 112 GLY A N 1
ATOM 873 C CA . GLY A 1 112 ? -4.816 20.656 33.312 1 95.69 112 GLY A CA 1
ATOM 874 C C . GLY A 1 112 ? -4.258 19.422 32.656 1 95.69 112 GLY A C 1
ATOM 875 O O . GLY A 1 112 ? -4.652 18.312 32.969 1 95.69 112 GLY A O 1
ATOM 876 N N . LEU A 1 113 ? -3.422 19.578 31.672 1 97.81 113 LEU A N 1
ATOM 877 C CA . LEU A 1 113 ? -2.77 18.438 31.031 1 97.81 113 LEU A CA 1
ATOM 878 C C . LEU A 1 113 ? -1.636 17.906 31.906 1 97.81 113 LEU A C 1
ATOM 880 O O . LEU A 1 113 ? -0.917 18.688 32.531 1 97.81 113 LEU A O 1
ATOM 884 N N . PRO A 1 114 ? -1.506 16.641 31.922 1 98.06 114 PRO A N 1
ATOM 885 C CA . PRO A 1 114 ? -0.45 16.062 32.75 1 98.06 114 PRO A CA 1
ATOM 886 C C . PRO A 1 114 ? 0.942 16.25 32.156 1 98.06 114 PRO A C 1
ATOM 888 O O . PRO A 1 114 ? 1.216 15.75 31.062 1 98.06 114 PRO A O 1
ATOM 891 N N . VAL A 1 115 ? 1.792 16.922 32.844 1 97.81 115 VAL A N 1
ATOM 892 C CA . VAL A 1 115 ? 3.199 17.109 32.5 1 97.81 115 VAL A CA 1
ATOM 893 C C . VAL A 1 115 ? 4.066 16.859 33.719 1 97.81 115 VAL A C 1
ATOM 895 O O . VAL A 1 115 ? 3.58 16.922 34.875 1 97.81 115 VAL A O 1
ATOM 898 N N . PRO A 1 116 ? 5.297 16.5 33.531 1 97 116 PRO A N 1
ATOM 899 C CA . PRO A 1 116 ? 6.152 16.312 34.688 1 97 116 PRO A CA 1
ATOM 900 C C . PRO A 1 116 ? 6.254 17.578 35.562 1 97 116 PRO A C 1
ATOM 902 O O . PRO A 1 116 ? 6.262 18.688 35.031 1 97 116 PRO A O 1
ATOM 905 N N . ALA A 1 117 ? 6.422 17.391 36.812 1 95.81 117 ALA A N 1
ATOM 906 C CA . ALA A 1 117 ? 6.555 18.5 37.75 1 95.81 117 ALA A CA 1
ATOM 907 C C . ALA A 1 117 ? 7.84 19.281 37.5 1 95.81 117 ALA A C 1
ATOM 909 O O . ALA A 1 117 ? 8.875 18.688 37.156 1 95.81 117 ALA A O 1
ATOM 910 N N . ARG A 1 118 ? 7.762 20.547 37.688 1 93.88 118 ARG A N 1
ATOM 911 C CA . ARG A 1 118 ? 8.898 21.453 37.531 1 93.88 118 ARG A CA 1
ATOM 912 C C . ARG A 1 118 ? 8.977 22.438 38.688 1 93.88 118 ARG A C 1
ATOM 914 O O . ARG A 1 118 ? 8.008 22.594 39.438 1 93.88 118 ARG A O 1
ATOM 921 N N . GLY A 1 119 ? 10.172 23.062 38.812 1 88.56 119 GLY A N 1
ATOM 922 C CA . GLY A 1 119 ? 10.344 24.094 39.812 1 88.56 119 GLY A CA 1
ATOM 923 C C . GLY A 1 119 ? 10.289 23.562 41.219 1 88.56 119 GLY A C 1
ATOM 924 O O . GLY A 1 119 ? 10.984 22.594 41.562 1 88.56 119 GLY A O 1
ATOM 925 N N . ALA A 1 120 ? 9.406 24.156 42 1 86.75 120 ALA A N 1
ATOM 926 C CA . ALA A 1 120 ? 9.336 23.859 43.438 1 86.75 120 ALA A CA 1
ATOM 927 C C . ALA A 1 120 ? 8.68 22.516 43.688 1 86.75 120 ALA A C 1
ATOM 929 O O . ALA A 1 120 ? 8.898 21.875 44.719 1 86.75 120 ALA A O 1
ATOM 930 N N . ASP A 1 121 ? 8.031 22.031 42.75 1 87.94 121 ASP A N 1
ATOM 931 C CA . ASP A 1 121 ? 7.246 20.812 42.906 1 87.94 121 ASP A CA 1
ATOM 932 C C . ASP A 1 121 ? 8.039 19.578 42.5 1 87.94 121 ASP A C 1
ATOM 934 O O . ASP A 1 121 ? 7.59 18.438 42.688 1 87.94 121 ASP A O 1
ATOM 938 N N . MET A 1 122 ? 9.18 19.812 42 1 90.12 122 MET A N 1
ATOM 939 C CA . MET A 1 122 ? 9.906 18.688 41.438 1 90.12 122 MET A CA 1
ATOM 940 C C . MET A 1 122 ? 10.672 17.938 42.531 1 90.12 122 MET A C 1
ATOM 942 O O . MET A 1 122 ? 11.156 18.531 43.469 1 90.12 122 MET A O 1
ATOM 946 N N . LYS A 1 123 ? 10.703 16.625 42.344 1 94.12 123 LYS A N 1
ATOM 947 C CA . LYS A 1 123 ? 11.5 15.742 43.188 1 94.12 123 LYS A CA 1
ATOM 948 C C . LYS A 1 123 ? 12.547 14.992 42.375 1 94.12 123 LYS A C 1
ATOM 950 O O . LYS A 1 123 ? 12.32 14.688 41.219 1 94.12 123 LYS A O 1
ATOM 955 N N . PHE A 1 124 ? 13.641 14.766 43.062 1 95.44 124 PHE A N 1
ATOM 956 C CA . PHE A 1 124 ? 14.656 13.961 42.406 1 95.44 124 PHE A CA 1
ATOM 957 C C . PHE A 1 124 ? 14.203 12.508 42.281 1 95.44 124 PHE A C 1
ATOM 959 O O . PHE A 1 124 ? 13.492 12 43.156 1 95.44 124 PHE A O 1
ATOM 966 N N . PRO A 1 125 ? 14.578 11.773 41.281 1 96 125 PRO A N 1
ATOM 967 C CA . PRO A 1 125 ? 15.469 12.258 40.219 1 96 125 PRO A CA 1
ATOM 968 C C . PRO A 1 125 ? 14.781 13.219 39.25 1 96 125 PRO A C 1
ATOM 970 O O . PRO A 1 125 ? 13.555 13.164 39.094 1 96 125 PRO A O 1
ATOM 973 N N . VAL A 1 126 ? 15.656 14.062 38.688 1 96.06 126 VAL A N 1
ATOM 974 C CA . VAL A 1 126 ? 15.133 15.023 37.719 1 96.06 126 VAL A CA 1
ATOM 975 C C . VAL A 1 126 ? 15.773 14.789 36.375 1 96.06 126 VAL A C 1
ATOM 977 O O . VAL A 1 126 ? 16.766 14.062 36.25 1 96.06 126 VAL A O 1
ATOM 980 N N . PHE A 1 127 ? 15.086 15.297 35.375 1 95.25 127 PHE A N 1
ATOM 981 C CA . PHE A 1 127 ? 15.523 15.164 33.969 1 95.25 127 PHE A CA 1
ATOM 982 C C . PHE A 1 127 ? 15.836 16.531 33.375 1 95.25 127 PHE A C 1
ATOM 984 O O . PHE A 1 127 ? 15.023 17.453 33.469 1 95.25 127 PHE A O 1
ATOM 991 N N . VAL A 1 128 ? 17.031 16.656 32.75 1 94.06 128 VAL A N 1
ATOM 992 C CA . VAL A 1 128 ? 17.469 17.906 32.188 1 94.06 128 VAL A CA 1
ATOM 993 C C . VAL A 1 128 ? 17.562 17.766 30.656 1 94.06 128 VAL A C 1
ATOM 995 O O . VAL A 1 128 ? 18.172 16.828 30.141 1 94.06 128 VAL A O 1
ATOM 998 N N . LYS A 1 129 ? 16.906 18.641 29.938 1 92.12 129 LYS A N 1
ATOM 999 C CA . LYS A 1 129 ? 16.969 18.625 28.484 1 92.12 129 LYS A CA 1
ATOM 1000 C C . LYS A 1 129 ? 16.812 20.031 27.906 1 92.12 129 LYS A C 1
ATOM 1002 O O . LYS A 1 129 ? 16.344 20.938 28.594 1 92.12 129 LYS A O 1
ATOM 1007 N N . PRO A 1 130 ? 17.234 20.188 26.641 1 91.06 130 PRO A N 1
ATOM 1008 C CA . PRO A 1 130 ? 17 21.484 26.016 1 91.06 130 PRO A CA 1
ATOM 1009 C C . PRO A 1 130 ? 15.516 21.781 25.797 1 91.06 130 PRO A C 1
ATOM 1011 O O . PRO A 1 130 ? 14.742 20.875 25.5 1 91.06 130 PRO A O 1
ATOM 1014 N N . ALA A 1 131 ? 15.156 23.016 25.844 1 91.5 131 ALA A N 1
ATOM 1015 C CA . ALA A 1 131 ? 13.766 23.422 25.688 1 91.5 131 ALA A CA 1
ATOM 1016 C C . ALA A 1 131 ? 13.344 23.438 24.219 1 91.5 131 ALA A C 1
ATOM 1018 O O . ALA A 1 131 ? 12.164 23.297 23.906 1 91.5 131 ALA A O 1
ATOM 1019 N N . LYS A 1 132 ? 14.219 23.625 23.281 1 85 132 LYS A N 1
ATOM 1020 C CA . LYS A 1 132 ? 13.852 23.781 21.875 1 85 132 LYS A CA 1
ATOM 1021 C C . LYS A 1 132 ? 14.484 22.703 21 1 85 132 LYS A C 1
ATOM 1023 O O . LYS A 1 132 ? 14.078 22.5 19.859 1 85 132 LYS A O 1
ATOM 1028 N N . MET A 1 133 ? 15.234 21.906 21.344 1 73.44 133 MET A N 1
ATOM 1029 C CA . MET A 1 133 ? 15.922 20.922 20.5 1 73.44 133 MET A CA 1
ATOM 1030 C C . MET A 1 133 ? 15.07 19.688 20.297 1 73.44 133 MET A C 1
ATOM 1032 O O . MET A 1 133 ? 14.086 19.484 21 1 73.44 133 MET A O 1
ATOM 1036 N N . CYS A 1 134 ? 15.375 19.062 19.078 1 72.56 134 CYS A N 1
ATOM 1037 C CA . CYS A 1 134 ? 14.633 17.859 18.703 1 72.56 134 CYS A CA 1
ATOM 1038 C C . CYS A 1 134 ? 15.547 16.641 18.656 1 72.56 134 CYS A C 1
ATOM 1040 O O . CYS A 1 134 ? 16.75 16.766 18.859 1 72.56 134 CYS A O 1
ATOM 1042 N N . ALA A 1 135 ? 14.891 15.469 18.531 1 71.12 135 ALA A N 1
ATOM 1043 C CA . ALA A 1 135 ? 15.57 14.203 18.266 1 71.12 135 ALA A CA 1
ATOM 1044 C C . ALA A 1 135 ? 16.453 13.797 19.438 1 71.12 135 ALA A C 1
ATOM 1046 O O . ALA A 1 135 ? 17.531 13.234 19.234 1 71.12 135 ALA A O 1
ATOM 1047 N N . SER A 1 136 ? 16.141 14.195 20.625 1 73.5 136 SER A N 1
ATOM 1048 C CA . SER A 1 136 ? 16.875 13.836 21.828 1 73.5 136 SER A CA 1
ATOM 1049 C C . SER A 1 136 ? 18.297 14.391 21.797 1 73.5 136 SER A C 1
ATOM 1051 O O . SER A 1 136 ? 19.219 13.773 22.328 1 73.5 136 SER A O 1
ATOM 1053 N N . MET A 1 137 ? 18.438 15.445 21.125 1 75.62 137 MET A N 1
ATOM 1054 C CA . MET A 1 137 ? 19.766 16.078 21.078 1 75.62 137 MET A CA 1
ATOM 1055 C C . MET A 1 137 ? 20.219 16.469 22.484 1 75.62 137 MET A C 1
ATOM 1057 O O . MET A 1 137 ? 19.438 17.016 23.266 1 75.62 137 MET A O 1
ATOM 1061 N N . PHE A 1 138 ? 21.359 16.109 22.875 1 78.75 138 PHE A N 1
ATOM 1062 C CA . PHE A 1 138 ? 22.078 16.422 24.109 1 78.75 138 PHE A CA 1
ATOM 1063 C C . PHE A 1 138 ? 21.484 15.648 25.297 1 78.75 138 PHE A C 1
ATOM 1065 O O . PHE A 1 138 ? 21.656 16.031 26.453 1 78.75 138 PHE A O 1
ATOM 1072 N N . ILE A 1 139 ? 20.734 14.672 24.922 1 85.44 139 ILE A N 1
ATOM 1073 C CA . ILE A 1 139 ? 20.188 13.805 25.969 1 85.44 139 ILE A CA 1
ATOM 1074 C C . ILE A 1 139 ? 21.016 12.516 26.047 1 85.44 139 ILE A C 1
ATOM 1076 O O . ILE A 1 139 ? 21.203 11.836 25.047 1 85.44 139 ILE A O 1
ATOM 1080 N N . ASP A 1 140 ? 21.547 12.281 27.141 1 85.38 140 ASP A N 1
ATOM 1081 C CA . ASP A 1 140 ? 22.25 11.039 27.453 1 85.38 140 ASP A CA 1
ATOM 1082 C C . ASP A 1 140 ? 21.984 10.586 28.891 1 85.38 140 ASP A C 1
ATOM 1084 O O . ASP A 1 140 ? 21.031 11.047 29.516 1 85.38 140 ASP A O 1
ATOM 1088 N N . GLU A 1 141 ? 22.766 9.633 29.359 1 85.44 141 GLU A N 1
ATOM 1089 C CA . GLU A 1 141 ? 22.5 9.031 30.656 1 85.44 141 GLU A CA 1
ATOM 1090 C C . GLU A 1 141 ? 22.609 10.062 31.781 1 85.44 141 GLU A C 1
ATOM 1092 O O . GLU A 1 141 ? 21.953 9.945 32.812 1 85.44 141 GLU A O 1
ATOM 1097 N N . ARG A 1 142 ? 23.453 11.102 31.625 1 90.12 142 ARG A N 1
ATOM 1098 C CA . ARG A 1 142 ? 23.703 12.109 32.656 1 90.12 142 ARG A CA 1
ATOM 1099 C C . ARG A 1 142 ? 22.531 13.086 32.75 1 90.12 142 ARG A C 1
ATOM 1101 O O . ARG A 1 142 ? 22.469 13.891 33.688 1 90.12 142 ARG A O 1
ATOM 1108 N N . SER A 1 143 ? 21.516 12.938 31.781 1 92.19 143 SER A N 1
ATOM 1109 C CA . SER A 1 143 ? 20.344 13.805 31.797 1 92.19 143 SER A CA 1
ATOM 1110 C C . SER A 1 143 ? 19.422 13.484 32.969 1 92.19 143 SER A C 1
ATOM 1112 O O . SER A 1 143 ? 18.562 14.297 33.312 1 92.19 143 SER A O 1
ATOM 1114 N N . VAL A 1 144 ? 19.531 12.312 33.469 1 94.12 144 VAL A N 1
ATOM 1115 C CA . VAL A 1 144 ? 18.828 11.977 34.719 1 94.12 144 VAL A CA 1
ATOM 1116 C C . VAL A 1 144 ? 19.719 12.297 35.906 1 94.12 144 VAL A C 1
ATOM 1118 O O . VAL A 1 144 ? 20.797 11.719 36.062 1 94.12 144 VAL A O 1
ATOM 1121 N N . CYS A 1 145 ? 19.281 13.203 36.719 1 95.94 145 CYS A N 1
ATOM 1122 C CA . CYS A 1 145 ? 20.047 13.641 37.875 1 95.94 145 CYS A CA 1
ATOM 1123 C C . CYS A 1 145 ? 19.391 13.164 39.188 1 95.94 145 CYS A C 1
ATOM 1125 O O . CYS A 1 145 ? 18.234 13.523 39.469 1 95.94 145 CYS A O 1
ATOM 1127 N N . LYS A 1 146 ? 20.062 12.531 39.938 1 96.19 146 LYS A N 1
ATOM 1128 C CA . LYS A 1 146 ? 19.5 11.898 41.125 1 96.19 146 LYS A CA 1
ATOM 1129 C C . LYS A 1 146 ? 19.562 12.836 42.312 1 96.19 146 LYS A C 1
ATOM 1131 O O . LYS A 1 146 ? 18.875 12.609 43.344 1 96.19 146 LYS A O 1
ATOM 1136 N N . ASN A 1 147 ? 20.484 13.859 42.281 1 95.88 147 ASN A N 1
ATOM 1137 C CA . ASN A 1 147 ? 20.641 14.828 43.375 1 95.88 147 ASN A CA 1
ATOM 1138 C C . ASN A 1 147 ? 21.078 16.188 42.844 1 95.88 147 ASN A C 1
ATOM 1140 O O . ASN A 1 147 ? 21.266 16.375 41.625 1 95.88 147 ASN A O 1
ATOM 1144 N N . GLN A 1 148 ? 21.266 17.125 43.812 1 95.38 148 GLN A N 1
ATOM 1145 C CA . GLN A 1 148 ? 21.562 18.5 43.438 1 95.38 148 GLN A CA 1
ATOM 1146 C C . GLN A 1 148 ? 22.938 18.609 42.781 1 95.38 148 GLN A C 1
ATOM 1148 O O . GLN A 1 148 ? 23.125 19.391 41.844 1 95.38 148 GLN A O 1
ATOM 1153 N N . SER A 1 149 ? 23.828 17.812 43.25 1 96.44 149 SER A N 1
ATOM 1154 C CA . SER A 1 149 ? 25.172 17.844 42.688 1 96.44 149 SER A CA 1
ATOM 1155 C C . SER A 1 149 ? 25.172 17.406 41.219 1 96.44 149 SER A C 1
ATOM 1157 O O . SER A 1 149 ? 25.797 18.062 40.375 1 96.44 149 SER A O 1
ATOM 1159 N N . GLU A 1 150 ? 24.484 16.375 40.969 1 96.75 150 GLU A N 1
ATOM 1160 C CA . GLU A 1 150 ? 24.359 15.891 39.594 1 96.75 150 GLU A CA 1
ATOM 1161 C C . GLU A 1 150 ? 23.625 16.906 38.719 1 96.75 150 GLU A C 1
ATOM 1163 O O . GLU A 1 150 ? 23.969 17.062 37.531 1 96.75 150 GLU A O 1
ATOM 1168 N N . LEU A 1 151 ? 22.656 17.531 39.25 1 96 151 LEU A N 1
ATOM 1169 C CA . LEU A 1 151 ? 21.906 18.547 38.531 1 96 151 LEU A CA 1
ATOM 1170 C C . LEU A 1 151 ? 22.797 19.719 38.125 1 96 151 LEU A C 1
ATOM 1172 O O . LEU A 1 151 ? 22.766 20.172 37 1 96 151 LEU A O 1
ATOM 1176 N N . ASP A 1 152 ? 23.578 20.141 39.094 1 95.44 152 ASP A N 1
ATOM 1177 C CA . ASP A 1 152 ? 24.484 21.266 38.844 1 95.44 152 ASP A CA 1
ATOM 1178 C C . ASP A 1 152 ? 25.484 20.938 37.75 1 95.44 152 ASP A C 1
ATOM 1180 O O . ASP A 1 152 ? 25.781 21.766 36.875 1 95.44 152 ASP A O 1
ATOM 1184 N N . GLN A 1 153 ? 25.938 19.781 37.812 1 95.5 153 GLN A N 1
ATOM 1185 C CA . GLN A 1 153 ? 26.891 19.328 36.812 1 95.5 153 GLN A CA 1
ATOM 1186 C C . GLN A 1 153 ? 26.234 19.266 35.438 1 95.5 153 GLN A C 1
ATOM 1188 O O . GLN A 1 153 ? 26.844 19.672 34.438 1 95.5 153 GLN A O 1
ATOM 1193 N N . GLN A 1 154 ? 25.094 18.672 35.406 1 94.5 154 GLN A N 1
ATOM 1194 C CA . GLN A 1 154 ? 24.391 18.531 34.156 1 94.5 154 GLN A CA 1
ATOM 1195 C C . GLN A 1 154 ? 24.016 19.906 33.594 1 94.5 154 GLN A C 1
ATOM 1197 O O . GLN A 1 154 ? 24.031 20.094 32.375 1 94.5 154 GLN A O 1
ATOM 1202 N N . LEU A 1 155 ? 23.641 20.797 34.406 1 94.25 155 LEU A N 1
ATOM 1203 C CA . LEU A 1 155 ? 23.328 22.156 33.969 1 94.25 155 LEU A CA 1
ATOM 1204 C C . LEU A 1 155 ? 24.547 22.828 33.344 1 94.25 155 LEU A C 1
ATOM 1206 O O . LEU A 1 155 ? 24.438 23.531 32.344 1 94.25 155 LEU A O 1
ATOM 1210 N N . ALA A 1 156 ? 25.688 22.578 33.969 1 93.25 156 ALA A N 1
ATOM 1211 C CA . ALA A 1 156 ? 26.922 23.125 33.406 1 93.25 156 ALA A CA 1
ATOM 1212 C C . ALA A 1 156 ? 27.203 22.531 32.031 1 93.25 156 ALA A C 1
ATOM 1214 O O . ALA A 1 156 ? 27.578 23.25 31.109 1 93.25 156 ALA A O 1
ATOM 1215 N N . ARG A 1 157 ? 27.016 21.312 31.938 1 93.56 157 ARG A N 1
ATOM 1216 C CA . ARG A 1 157 ? 27.281 20.609 30.688 1 93.56 157 ARG A CA 1
ATOM 1217 C C . ARG A 1 157 ? 26.344 21.078 29.578 1 93.56 157 ARG A C 1
ATOM 1219 O O . ARG A 1 157 ? 26.797 21.391 28.469 1 93.56 157 ARG A O 1
ATOM 1226 N N . ILE A 1 158 ? 25.109 21.078 29.875 1 91.56 158 ILE A N 1
ATOM 1227 C CA . ILE A 1 158 ? 24.125 21.422 28.844 1 91.56 158 ILE A CA 1
ATOM 1228 C C . ILE A 1 158 ? 24.297 22.875 28.422 1 91.56 158 ILE A C 1
ATOM 1230 O O . ILE A 1 158 ? 24.094 23.234 27.266 1 91.56 158 ILE A O 1
ATOM 1234 N N . ASN A 1 159 ? 24.703 23.703 29.375 1 91.5 159 ASN A N 1
ATOM 1235 C CA . ASN A 1 159 ? 25 25.094 29.031 1 91.5 159 ASN A CA 1
ATOM 1236 C C . ASN A 1 159 ? 26.156 25.172 28.031 1 91.5 159 ASN A C 1
ATOM 1238 O O . ASN A 1 159 ? 26.141 26.016 27.141 1 91.5 159 ASN A O 1
ATOM 1242 N N . GLU A 1 160 ? 27.062 24.328 28.234 1 90.44 160 GLU A N 1
ATOM 1243 C CA . GLU A 1 160 ? 28.172 24.266 27.297 1 90.44 160 GLU A CA 1
ATOM 1244 C C . GLU A 1 160 ? 27.719 23.812 25.906 1 90.44 160 GLU A C 1
ATOM 1246 O O . GLU A 1 160 ? 28.141 24.375 24.891 1 90.44 160 GLU A O 1
ATOM 1251 N N . TYR A 1 161 ? 26.922 22.844 25.969 1 88.06 161 TYR A N 1
ATOM 1252 C CA . TYR A 1 161 ? 26.438 22.281 24.703 1 88.06 161 TYR A CA 1
ATOM 1253 C C . TYR A 1 161 ? 25.594 23.297 23.953 1 88.06 161 TYR A C 1
ATOM 1255 O O . TYR A 1 161 ? 25.594 23.312 22.719 1 88.06 161 TYR A O 1
ATOM 1263 N N . LEU A 1 162 ? 24.906 24.141 24.641 1 89.38 162 LEU A N 1
ATOM 1264 C CA . LEU A 1 162 ? 23.938 25.062 24.016 1 89.38 162 LEU A CA 1
ATOM 1265 C C . LEU A 1 162 ? 24.625 26.344 23.578 1 89.38 162 LEU A C 1
ATOM 1267 O O . LEU A 1 162 ? 24.062 27.125 22.812 1 89.38 162 LEU A O 1
ATOM 1271 N N . ALA A 1 163 ? 25.812 26.531 24.016 1 89.06 163 ALA A N 1
ATOM 1272 C CA . ALA A 1 163 ? 26.516 27.797 23.812 1 89.06 163 ALA A CA 1
ATOM 1273 C C . ALA A 1 163 ? 26.656 28.109 22.328 1 89.06 163 ALA A C 1
ATOM 1275 O O . ALA A 1 163 ? 26.359 29.219 21.891 1 89.06 163 ALA A O 1
ATOM 1276 N N . PRO A 1 164 ? 27.094 27.172 21.547 1 85.81 164 PRO A N 1
ATOM 1277 C CA . PRO A 1 164 ? 27.203 27.484 20.125 1 85.81 164 PRO A CA 1
ATOM 1278 C C . PRO A 1 164 ? 25.859 27.875 19.5 1 85.81 164 PRO A C 1
ATOM 1280 O O . PRO A 1 164 ? 25.812 28.797 18.672 1 85.81 164 PRO A O 1
ATOM 1283 N N . GLY A 1 165 ? 24.875 27.219 19.859 1 86.25 165 GLY A N 1
ATOM 1284 C CA . GLY A 1 165 ? 23.547 27.531 19.344 1 86.25 165 GLY A CA 1
ATOM 1285 C C . GLY A 1 165 ? 23.062 28.906 19.766 1 86.25 165 GLY A C 1
ATOM 1286 O O . GLY A 1 165 ? 22.422 29.609 18.984 1 86.25 165 GLY A O 1
ATOM 1287 N N . ARG A 1 166 ? 23.406 29.25 20.969 1 87.88 166 ARG A N 1
ATOM 1288 C CA . ARG A 1 166 ? 23.047 30.562 21.469 1 87.88 166 ARG A CA 1
ATOM 1289 C C . ARG A 1 166 ? 23.734 31.672 20.672 1 87.88 166 ARG A C 1
ATOM 1291 O O . ARG A 1 166 ? 23.125 32.688 20.375 1 87.88 166 ARG A O 1
ATOM 1298 N N . LYS A 1 167 ? 24.891 31.344 20.375 1 88.25 167 LYS A N 1
ATOM 1299 C CA . LYS A 1 167 ? 25.641 32.281 19.547 1 88.25 167 LYS A CA 1
ATOM 1300 C C . LYS A 1 167 ? 25.016 32.438 18.172 1 88.25 167 LYS A C 1
ATOM 1302 O O . LYS A 1 167 ? 24.891 33.531 17.641 1 88.25 167 LYS A O 1
ATOM 1307 N N . GLU A 1 168 ? 24.703 31.344 17.656 1 85.62 168 GLU A N 1
ATOM 1308 C CA . GLU A 1 168 ? 24.047 31.344 16.359 1 85.62 168 GLU A CA 1
ATOM 1309 C C . GLU A 1 168 ? 22.734 32.125 16.422 1 85.62 168 GLU A C 1
ATOM 1311 O O . GLU A 1 168 ? 22.406 32.875 15.492 1 85.62 168 GLU A O 1
ATOM 1316 N N . ALA A 1 169 ? 22 31.938 17.391 1 87.31 169 ALA A N 1
ATOM 1317 C CA . ALA A 1 169 ? 20.719 32.625 17.547 1 87.31 169 ALA A CA 1
ATOM 1318 C C . ALA A 1 169 ? 20.922 34.156 17.641 1 87.31 169 ALA A C 1
ATOM 1320 O O . ALA A 1 169 ? 20.156 34.906 17.047 1 87.31 169 ALA A O 1
ATOM 1321 N N . ALA A 1 170 ? 21.906 34.469 18.391 1 87.25 170 ALA A N 1
ATOM 1322 C CA . ALA A 1 170 ? 22.219 35.875 18.531 1 87.25 170 ALA A CA 1
ATOM 1323 C C . ALA A 1 170 ? 22.609 36.5 17.188 1 87.25 170 ALA A C 1
ATOM 1325 O O . ALA A 1 170 ? 22.203 37.625 16.875 1 87.25 170 ALA A O 1
ATOM 1326 N N . ALA A 1 171 ? 23.344 35.75 16.531 1 83.94 171 ALA A N 1
ATOM 1327 C CA . ALA A 1 171 ? 23.75 36.219 15.203 1 83.94 171 ALA A CA 1
ATOM 1328 C C . ALA A 1 171 ? 22.547 36.375 14.273 1 83.94 171 ALA A C 1
ATOM 1330 O O . ALA A 1 171 ? 22.453 37.312 13.5 1 83.94 171 ALA A O 1
ATOM 1331 N N . THR A 1 172 ? 21.719 35.469 14.359 1 81.81 172 THR A N 1
ATOM 1332 C CA . THR A 1 172 ? 20.5 35.469 13.539 1 81.81 172 THR A CA 1
ATOM 1333 C C . THR A 1 172 ? 19.625 36.688 13.867 1 81.81 172 THR A C 1
ATOM 1335 O O . THR A 1 172 ? 19.109 37.344 12.969 1 81.81 172 THR A O 1
ATOM 1338 N N . ILE A 1 173 ? 19.484 36.969 15.117 1 82.44 173 ILE A N 1
ATOM 1339 C CA . ILE A 1 173 ? 18.672 38.094 15.57 1 82.44 173 ILE A CA 1
ATOM 1340 C C . ILE A 1 173 ? 19.297 39.406 15.148 1 82.44 173 ILE A C 1
ATOM 1342 O O . ILE A 1 173 ? 18.609 40.312 14.695 1 82.44 173 ILE A O 1
ATOM 1346 N N . ALA A 1 174 ? 20.562 39.406 15.273 1 78.62 174 ALA A N 1
ATOM 1347 C CA . ALA A 1 174 ? 21.297 40.594 14.898 1 78.62 174 ALA A CA 1
ATOM 1348 C C . ALA A 1 174 ? 21.156 40.875 13.406 1 78.62 174 ALA A C 1
ATOM 1350 O O . ALA A 1 174 ? 21 42.031 13 1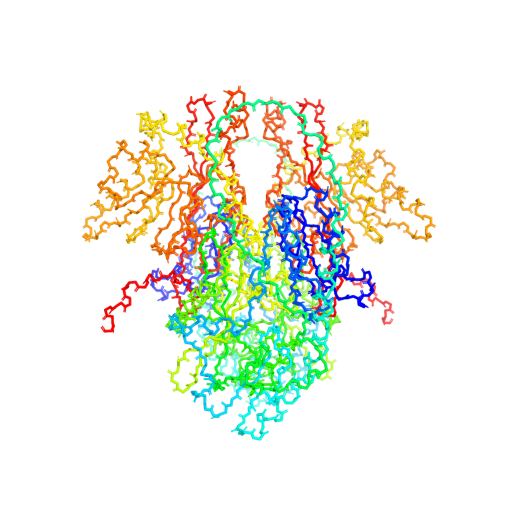 78.62 174 ALA A O 1
ATOM 1351 N N . ASN A 1 175 ? 21.25 39.906 12.68 1 73.88 175 ASN A N 1
ATOM 1352 C CA . ASN A 1 175 ? 21.125 40.062 11.234 1 73.88 175 ASN A CA 1
ATOM 1353 C C . ASN A 1 175 ? 19.734 40.5 10.82 1 73.88 175 ASN A C 1
ATOM 1355 O O . ASN A 1 175 ? 19.578 41.25 9.852 1 73.88 175 ASN A O 1
ATOM 1359 N N . HIS A 1 176 ? 18.719 40.094 11.516 1 71.38 176 HIS A N 1
ATOM 1360 C CA . HIS A 1 176 ? 17.344 40.438 11.234 1 71.38 176 HIS A CA 1
ATOM 1361 C C . HIS A 1 176 ? 17.078 41.906 11.539 1 71.38 176 HIS A C 1
ATOM 1363 O O . HIS A 1 176 ? 16.391 42.594 10.789 1 71.38 176 HIS A O 1
ATOM 1369 N N . CYS A 1 177 ? 17.641 42.406 12.555 1 61.31 177 CYS A N 1
ATOM 1370 C CA . CYS A 1 177 ? 17.5 43.812 12.953 1 61.31 177 CYS A CA 1
ATOM 1371 C C . CYS A 1 177 ? 18.25 44.719 12 1 61.31 177 CYS A C 1
ATOM 1373 O O . CYS A 1 177 ? 17.766 45.812 11.688 1 61.31 177 CYS A O 1
ATOM 1375 N N . ASN A 1 178 ? 19.281 44.281 11.383 1 55.78 178 ASN A N 1
ATOM 1376 C CA . ASN A 1 178 ? 20.062 45.094 10.43 1 55.78 178 ASN A CA 1
ATOM 1377 C C . ASN A 1 178 ? 19.359 45.156 9.07 1 55.78 178 ASN A C 1
ATOM 1379 O O . ASN A 1 178 ? 19.438 46.188 8.383 1 55.78 178 ASN A O 1
ATOM 1383 N N . ARG A 1 179 ? 18.625 44.031 8.75 1 53.88 179 ARG A N 1
ATOM 1384 C CA . ARG A 1 179 ? 17.922 44.062 7.469 1 53.88 179 ARG A CA 1
ATOM 1385 C C . ARG A 1 179 ? 16.719 44.969 7.516 1 53.88 179 ARG A C 1
ATOM 1387 O O . ARG A 1 179 ? 16.328 45.562 6.5 1 53.88 179 ARG A O 1
ATOM 1394 N N . SER A 1 180 ? 15.93 45.094 8.617 1 44.53 180 SER A N 1
ATOM 1395 C CA . SER A 1 180 ? 14.789 46 8.773 1 44.53 180 SER A CA 1
ATOM 1396 C C . SER A 1 180 ? 15.234 47.469 8.797 1 44.53 180 SER A C 1
ATOM 1398 O O . SER A 1 180 ? 14.469 48.344 8.43 1 44.53 180 SER A O 1
ATOM 1400 N N . ALA A 1 181 ? 16.406 47.875 9.156 1 42.69 181 ALA A N 1
ATOM 1401 C CA . ALA A 1 181 ? 16.891 49.25 9.133 1 42.69 181 ALA A CA 1
ATOM 1402 C C . ALA A 1 181 ? 17.266 49.688 7.719 1 42.69 181 ALA A C 1
ATOM 1404 O O . ALA A 1 181 ? 17.297 50.875 7.414 1 42.69 181 ALA A O 1
ATOM 1405 N N . ASP A 1 182 ? 17.656 48.812 6.941 1 37.16 182 ASP A N 1
ATOM 1406 C CA . ASP A 1 182 ? 17.953 49.25 5.574 1 37.16 182 ASP A CA 1
ATOM 1407 C C . ASP A 1 182 ? 16.672 49.312 4.734 1 37.16 182 ASP A C 1
ATOM 1409 O O . ASP A 1 182 ? 16.125 48.281 4.328 1 37.16 182 ASP A O 1
ATOM 1413 N N . GLY A 1 183 ? 15.547 50 5.082 1 34.12 183 GLY A N 1
ATOM 1414 C CA . GLY A 1 183 ? 14.281 50.406 4.484 1 34.12 183 GLY A CA 1
ATOM 1415 C C . GLY A 1 183 ? 14.438 50.969 3.088 1 34.12 183 GLY A C 1
ATOM 1416 O O . GLY A 1 183 ? 13.539 51.656 2.586 1 34.12 183 GLY A O 1
ATOM 1417 N N . ASN A 1 184 ? 15.5 50.906 2.393 1 30.17 184 ASN A N 1
ATOM 1418 C CA . ASN A 1 184 ? 15.516 51.719 1.175 1 30.17 184 ASN A CA 1
ATOM 1419 C C . ASN A 1 184 ? 14.586 51.125 0.11 1 30.17 184 ASN A C 1
ATOM 1421 O O . ASN A 1 184 ? 14.727 51.438 -1.075 1 30.17 184 ASN A O 1
ATOM 1425 N N . GLY A 1 185 ? 13.891 50 0.236 1 28.52 185 GLY A N 1
ATOM 1426 C CA . GLY A 1 185 ? 13.219 49.656 -1.012 1 28.52 185 GLY A CA 1
ATOM 1427 C C . GLY A 1 185 ? 12.133 50.656 -1.384 1 28.52 185 GLY A C 1
ATOM 1428 O O . GLY A 1 185 ? 11.133 50.781 -0.675 1 28.52 185 GLY A O 1
ATOM 1429 N N . SER A 1 186 ? 12.406 51.781 -2.021 1 25.81 186 SER A N 1
ATOM 1430 C CA . SER A 1 186 ? 11.633 52.844 -2.641 1 25.81 186 SER A CA 1
ATOM 1431 C C . SER A 1 186 ? 10.633 52.312 -3.656 1 25.81 186 SER A C 1
ATOM 1433 O O . SER A 1 186 ? 10.469 52.875 -4.738 1 25.81 186 SER A O 1
ATOM 1435 N N . ALA A 1 187 ? 9.977 51.219 -3.547 1 24.78 187 ALA A N 1
ATOM 1436 C CA . ALA A 1 187 ? 9.023 51.062 -4.645 1 24.78 187 ALA A CA 1
ATOM 1437 C C . ALA A 1 187 ? 8.055 52.219 -4.695 1 24.78 187 ALA A C 1
ATOM 1439 O O . ALA A 1 187 ? 7.398 52.562 -3.699 1 24.78 187 ALA A O 1
ATOM 1440 N N . HIS A 1 188 ? 8.258 53.25 -5.539 1 22.23 188 HIS A N 1
ATOM 1441 C CA . HIS A 1 188 ? 7.465 54.375 -6.004 1 22.23 188 HIS A CA 1
ATOM 1442 C C . HIS A 1 188 ? 6.164 53.906 -6.652 1 22.23 188 HIS A C 1
ATOM 1444 O O . HIS A 1 188 ? 6.18 53.375 -7.762 1 22.23 188 HIS A O 1
ATOM 1450 N N . VAL A 1 189 ? 5.285 53.25 -5.945 1 20.34 189 VAL A N 1
ATOM 1451 C CA . VAL A 1 189 ? 3.992 53 -6.574 1 20.34 189 VAL A CA 1
ATOM 1452 C C . VAL A 1 189 ? 3.322 54.312 -6.918 1 20.34 189 VAL A C 1
ATOM 1454 O O . VAL A 1 189 ? 3.252 55.219 -6.082 1 20.34 189 VAL A O 1
ATOM 1457 N N . ASN A 1 190 ? 3.393 54.719 -8.133 1 20.08 190 ASN A N 1
ATOM 1458 C CA . ASN A 1 190 ? 2.664 55.812 -8.742 1 20.08 190 ASN A CA 1
ATOM 1459 C C . ASN A 1 190 ? 1.158 55.688 -8.539 1 20.08 190 ASN A C 1
ATOM 1461 O O . ASN A 1 190 ? 0.592 54.594 -8.773 1 20.08 190 ASN A O 1
ATOM 1465 N N . GLY A 1 191 ? 0.524 56.406 -7.543 1 18.53 191 GLY A N 1
ATOM 1466 C CA . GLY A 1 191 ? -0.803 56.625 -6.992 1 18.53 191 GLY A CA 1
ATOM 1467 C C . GLY A 1 191 ? -1.814 57.094 -8.031 1 18.53 191 GLY A C 1
ATOM 1468 O O . GLY A 1 191 ? -2.863 57.625 -7.684 1 18.53 191 GLY A O 1
ATOM 1469 N N . SER A 1 192 ? -1.795 56.719 -9.305 1 18.05 192 SER A N 1
ATOM 1470 C CA . SER A 1 192 ? -2.75 57.625 -9.93 1 18.05 192 SER A CA 1
ATOM 1471 C C . SER A 1 192 ? -4.141 57.469 -9.32 1 18.05 192 SER A C 1
ATOM 1473 O O . SER A 1 192 ? -4.758 58.469 -8.914 1 18.05 192 SER A O 1
ATOM 1475 N N . ASP A 1 193 ? -5.039 56.625 -9.906 1 19.84 193 ASP A N 1
ATOM 1476 C CA . ASP A 1 193 ? -6.363 57.062 -10.312 1 19.84 193 ASP A CA 1
ATOM 1477 C C . ASP A 1 193 ? -7.348 57.031 -9.141 1 19.84 193 ASP A C 1
ATOM 1479 O O . ASP A 1 193 ? -7.133 56.312 -8.172 1 19.84 193 ASP A O 1
ATOM 1483 N N . HIS A 1 194 ? -8.648 57.688 -9.18 1 18.42 194 HIS A N 1
ATOM 1484 C CA . HIS A 1 194 ? -9.641 58.5 -8.484 1 18.42 194 HIS A CA 1
ATOM 1485 C C . HIS A 1 194 ? -10.617 57.656 -7.703 1 18.42 194 HIS A C 1
ATOM 1487 O O . HIS A 1 194 ? -11.234 58.125 -6.742 1 18.42 194 HIS A O 1
ATOM 1493 N N . ASP A 1 195 ? -11.055 56.438 -8.188 1 20.73 195 ASP A N 1
ATOM 1494 C CA . ASP A 1 195 ? -12.5 56.375 -8.039 1 20.73 195 ASP A CA 1
ATOM 1495 C C . ASP A 1 195 ? -12.898 56.156 -6.578 1 20.73 195 ASP A C 1
ATOM 1497 O O . ASP A 1 195 ? -12.133 55.594 -5.793 1 20.73 195 ASP A O 1
ATOM 1501 N N . ASN A 1 196 ? -14.055 56.688 -6.039 1 18.97 196 ASN A N 1
ATOM 1502 C CA . ASN A 1 196 ? -14.695 57.219 -4.84 1 18.97 196 ASN A CA 1
ATOM 1503 C C . ASN A 1 196 ? -15.141 56.094 -3.902 1 18.97 196 ASN A C 1
ATOM 1505 O O . ASN A 1 196 ? -15.695 56.375 -2.834 1 18.97 196 ASN A O 1
ATOM 1509 N N . GLY A 1 197 ? -15.352 54.844 -4.406 1 21.08 197 GLY A N 1
ATOM 1510 C CA . GLY A 1 197 ? -16.484 54.281 -3.689 1 21.08 197 GLY A CA 1
ATOM 1511 C C . GLY A 1 197 ? -16.203 54.031 -2.221 1 21.08 197 GLY A C 1
ATOM 1512 O O . GLY A 1 197 ? -15.039 53.875 -1.827 1 21.08 197 GLY A O 1
ATOM 1513 N N . SER A 1 198 ? -17.031 54.375 -1.245 1 20.08 198 SER A N 1
ATOM 1514 C CA . SER A 1 198 ? -17.125 54.562 0.199 1 20.08 198 SER A CA 1
ATOM 1515 C C . SER A 1 198 ? -16.875 53.25 0.943 1 20.08 198 SER A C 1
ATOM 1517 O O . SER A 1 198 ? -17.453 53 2.008 1 20.08 198 SER A O 1
ATOM 1519 N N . VAL A 1 199 ? -16.188 52.281 0.302 1 19.16 199 VAL A N 1
ATOM 1520 C CA . VAL A 1 199 ? -16.391 51 0.972 1 19.16 199 VAL A CA 1
ATOM 1521 C C . VAL A 1 199 ? -15.859 51.062 2.404 1 19.16 199 VAL A C 1
ATOM 1523 O O . VAL A 1 199 ? -14.852 51.719 2.668 1 19.16 199 VAL A O 1
ATOM 1526 N N . ASN A 1 200 ? -16.75 50.844 3.383 1 20.03 200 ASN A N 1
ATOM 1527 C CA . ASN A 1 200 ? -16.703 50.875 4.84 1 20.03 200 ASN A CA 1
ATOM 1528 C C . ASN A 1 200 ? -15.477 50.125 5.371 1 20.03 200 ASN A C 1
ATOM 1530 O O . ASN A 1 200 ? -15.125 49.062 4.855 1 20.03 200 ASN A O 1
ATOM 1534 N N . GLY A 1 201 ? -14.477 50.875 5.93 1 18.31 201 GLY A N 1
ATOM 1535 C CA . GLY A 1 201 ? -13.109 50.719 6.406 1 18.31 201 GLY A CA 1
ATOM 1536 C C . GLY A 1 201 ? -12.984 49.719 7.535 1 18.31 201 GLY A C 1
ATOM 1537 O O . GLY A 1 201 ? -13.383 49.969 8.664 1 18.31 201 GLY A O 1
ATOM 1538 N N . ASN A 1 202 ? -13.492 48.438 7.324 1 18.53 202 ASN A N 1
ATOM 1539 C CA . ASN A 1 202 ? -13.414 47.562 8.5 1 18.53 202 ASN A CA 1
ATOM 1540 C C . ASN A 1 202 ? -12.023 47.625 9.133 1 18.53 202 ASN A C 1
ATOM 1542 O O . ASN A 1 202 ? -11.016 47.625 8.43 1 18.53 202 ASN A O 1
ATOM 1546 N N . ARG A 1 203 ? -11.891 48.062 10.367 1 20.25 203 ARG A N 1
ATOM 1547 C CA . ARG A 1 203 ? -10.797 48.375 11.281 1 20.25 203 ARG A CA 1
ATOM 1548 C C . ARG A 1 203 ? -9.891 47.156 11.469 1 20.25 203 ARG A C 1
ATOM 1550 O O . ARG A 1 203 ? -10.336 46.094 11.938 1 20.25 203 ARG A O 1
ATOM 1557 N N . ILE A 1 204 ? -9.008 46.875 10.523 1 18.83 204 ILE A N 1
ATOM 1558 C CA . ILE A 1 204 ? -8.008 45.812 10.688 1 18.83 204 ILE A CA 1
ATOM 1559 C C . ILE A 1 204 ? -7.191 46.062 11.953 1 18.83 204 ILE A C 1
ATOM 1561 O O . ILE A 1 204 ? -6.629 47.156 12.125 1 18.83 204 ILE A O 1
ATOM 1565 N N . ALA A 1 205 ? -7.562 45.438 13.133 1 20.48 205 ALA A N 1
ATOM 1566 C CA . ALA A 1 205 ? -6.887 45.562 14.422 1 20.48 205 ALA A CA 1
ATOM 1567 C C . ALA A 1 205 ? -5.375 45.438 14.266 1 20.48 205 ALA A C 1
ATOM 1569 O O . ALA A 1 205 ? -4.895 44.531 13.57 1 20.48 205 ALA A O 1
ATOM 1570 N N . HIS A 1 206 ? -4.691 46.531 14.188 1 20.31 206 HIS A N 1
ATOM 1571 C CA . HIS A 1 206 ? -3.242 46.719 14.219 1 20.31 206 HIS A CA 1
ATOM 1572 C C . HIS A 1 206 ? -2.623 45.938 15.383 1 20.31 206 HIS A C 1
ATOM 1574 O O . HIS A 1 206 ? -2.957 46.188 16.547 1 20.31 206 HIS A O 1
ATOM 1580 N N . VAL A 1 207 ? -2.482 44.656 15.336 1 20.48 207 VAL A N 1
ATOM 1581 C CA . VAL A 1 207 ? -1.742 43.969 16.391 1 20.48 207 VAL A CA 1
ATOM 1582 C C . VAL A 1 207 ? -0.355 44.594 16.531 1 20.48 207 VAL A C 1
ATOM 1584 O O . VAL A 1 207 ? 0.367 44.75 15.547 1 20.48 207 VAL A O 1
ATOM 1587 N N . ASP A 1 208 ? -0.214 45.562 17.438 1 21.59 208 ASP A N 1
ATOM 1588 C CA . ASP A 1 208 ? 1.002 46.25 17.891 1 21.59 208 ASP A CA 1
ATOM 1589 C C . ASP A 1 208 ? 2.105 45.25 18.203 1 21.59 208 ASP A C 1
ATOM 1591 O O . ASP A 1 208 ? 2.039 44.531 19.219 1 21.59 208 ASP A O 1
ATOM 1595 N N . GLY A 1 209 ? 2.594 44.5 17.344 1 21.52 209 GLY A N 1
ATOM 1596 C CA . GLY A 1 209 ? 3.672 43.531 17.547 1 21.52 209 GLY A CA 1
ATOM 1597 C C . GLY A 1 209 ? 4.988 44.188 17.922 1 21.52 209 GLY A C 1
ATOM 1598 O O . GLY A 1 209 ? 6.051 43.594 17.781 1 21.52 209 GLY A O 1
ATOM 1599 N N . SER A 1 210 ? 5.047 45.562 18.188 1 23.45 210 SER A N 1
ATOM 1600 C CA . SER A 1 210 ? 6.398 46.094 18.234 1 23.45 210 SER A CA 1
ATOM 1601 C C . SER A 1 210 ? 7.133 45.656 19.484 1 23.45 210 SER A C 1
ATOM 1603 O O . SER A 1 210 ? 7.934 46.406 20.047 1 23.45 210 SER A O 1
ATOM 1605 N N . ASP A 1 211 ? 6.855 44.688 20.203 1 24.64 211 ASP A N 1
ATOM 1606 C CA . ASP A 1 211 ? 7.73 44.594 21.375 1 24.64 211 ASP A CA 1
ATOM 1607 C C . ASP A 1 211 ? 9.188 44.469 20.953 1 24.64 211 ASP A C 1
ATOM 1609 O O . ASP A 1 211 ? 9.555 43.531 20.203 1 24.64 211 ASP A O 1
ATOM 1613 N N . HIS A 1 212 ? 9.945 45.562 20.844 1 24.03 212 HIS A N 1
ATOM 1614 C CA . HIS A 1 212 ? 11.383 45.719 20.656 1 24.03 212 HIS A CA 1
ATOM 1615 C C . HIS A 1 212 ? 12.164 44.812 21.594 1 24.03 212 HIS A C 1
ATOM 1617 O O . HIS A 1 212 ? 12.047 44.906 22.812 1 24.03 212 HIS A O 1
ATOM 1623 N N . VAL A 1 213 ? 12.336 43.656 21.312 1 25.56 213 VAL A N 1
ATOM 1624 C CA . VAL A 1 213 ? 13.305 42.875 22.078 1 25.56 213 VAL A CA 1
ATOM 1625 C C . VAL A 1 213 ? 14.648 43.594 22.094 1 25.56 213 VAL A C 1
ATOM 1627 O O . VAL A 1 213 ? 15.188 43.938 21.047 1 25.56 213 VAL A O 1
ATOM 1630 N N . ASN A 1 214 ? 14.945 44.469 23.094 1 25.47 214 ASN A N 1
ATOM 1631 C CA . ASN A 1 214 ? 16.234 45.062 23.406 1 25.47 214 ASN A CA 1
ATOM 1632 C C . ASN A 1 214 ? 17.375 44.094 23.188 1 25.47 214 ASN A C 1
ATOM 1634 O O . ASN A 1 214 ? 17.281 42.906 23.531 1 25.47 214 ASN A O 1
ATOM 1638 N N . GLY A 1 215 ? 18.219 44.281 22.266 1 26.67 215 GLY A N 1
ATOM 1639 C CA . GLY A 1 215 ? 19.469 43.688 21.828 1 26.67 215 GLY A CA 1
ATOM 1640 C C . GLY A 1 215 ? 20.406 43.344 22.969 1 26.67 215 GLY A C 1
ATOM 1641 O O . GLY A 1 215 ? 21.531 42.875 22.734 1 26.67 215 GLY A O 1
ATOM 1642 N N . SER A 1 216 ? 20.219 44.156 24.109 1 27.16 216 SER A N 1
ATOM 1643 C CA . SER A 1 216 ? 21.297 44.125 25.078 1 27.16 216 SER A CA 1
ATOM 1644 C C . SER A 1 216 ? 21.438 42.719 25.688 1 27.16 216 SER A C 1
ATOM 1646 O O . SER A 1 216 ? 22.172 42.562 26.672 1 27.16 216 SER A O 1
ATOM 1648 N N . ALA A 1 217 ? 20.562 41.844 25.375 1 28.27 217 ALA A N 1
ATOM 1649 C CA . ALA A 1 217 ? 20.578 40.656 26.25 1 28.27 217 ALA A CA 1
ATOM 1650 C C . ALA A 1 217 ? 21.859 39.844 26.078 1 28.27 217 ALA A C 1
ATOM 1652 O O . ALA A 1 217 ? 22.109 38.906 26.812 1 28.27 217 ALA A O 1
ATOM 1653 N N . TYR A 1 218 ? 22.516 39.969 24.891 1 28.94 218 TYR A N 1
ATOM 1654 C CA . TYR A 1 218 ? 23.688 39.094 24.766 1 28.94 218 TYR A CA 1
ATOM 1655 C C . TYR A 1 218 ? 24.938 39.781 25.281 1 28.94 218 TYR A C 1
ATOM 1657 O O . TYR A 1 218 ? 25.875 40.062 24.516 1 28.94 218 TYR A O 1
ATOM 1665 N N . GLY A 1 219 ? 24.969 41.031 26.016 1 26.38 219 GLY A N 1
ATOM 1666 C CA . GLY A 1 219 ? 26.266 41.531 26.438 1 26.38 219 GLY A CA 1
ATOM 1667 C C . GLY A 1 219 ? 27.141 40.469 27.078 1 26.38 219 GLY A C 1
ATOM 1668 O O . GLY A 1 219 ? 26.703 39.312 27.25 1 26.38 219 GLY A O 1
ATOM 1669 N N . ASN A 1 220 ? 28.391 40.938 27.75 1 28.06 220 ASN A N 1
ATOM 1670 C CA . ASN A 1 220 ? 29.375 40.188 28.531 1 28.06 220 ASN A CA 1
ATOM 1671 C C . ASN A 1 220 ? 28.703 39.312 29.594 1 28.06 220 ASN A C 1
ATOM 1673 O O . ASN A 1 220 ? 28.766 39.625 30.781 1 28.06 220 ASN A O 1
ATOM 1677 N N . GLY A 1 221 ? 27.578 39.094 29.469 1 25.86 221 GLY A N 1
ATOM 1678 C CA . GLY A 1 221 ? 26.547 38.594 30.375 1 25.86 221 GLY A CA 1
ATOM 1679 C C . GLY A 1 221 ? 26.953 37.344 31.141 1 25.86 221 GLY A C 1
ATOM 1680 O O . GLY A 1 221 ? 27.109 36.281 30.547 1 25.86 221 GLY A O 1
ATOM 1681 N N . VAL A 1 222 ? 27.922 37.5 32.062 1 27.66 222 VAL A N 1
ATOM 1682 C CA . VAL A 1 222 ? 27.859 36.531 33.125 1 27.66 222 VAL A CA 1
ATOM 1683 C C . VAL A 1 222 ? 26.406 36.25 33.531 1 27.66 222 VAL A C 1
ATOM 1685 O O . VAL A 1 222 ? 25.719 37.156 34 1 27.66 222 VAL A O 1
ATOM 1688 N N . ALA A 1 223 ? 25.75 35.594 32.719 1 29.83 223 ALA A N 1
ATOM 1689 C CA . ALA A 1 223 ? 24.406 35.094 32.938 1 29.83 223 ALA A CA 1
ATOM 1690 C C . ALA A 1 223 ? 24.172 34.688 34.375 1 29.83 223 ALA A C 1
ATOM 1692 O O . ALA A 1 223 ? 24.812 33.781 34.906 1 29.83 223 ALA A O 1
ATOM 1693 N N . HIS A 1 224 ? 24.219 35.656 35.281 1 28 224 HIS A N 1
ATOM 1694 C CA . HIS A 1 224 ? 23.531 35.25 36.5 1 28 224 HIS A CA 1
ATOM 1695 C C . HIS A 1 224 ? 22.281 34.438 36.156 1 28 224 HIS A C 1
ATOM 1697 O O . HIS A 1 224 ? 21.453 34.844 35.344 1 28 224 HIS A O 1
ATOM 1703 N N . PHE A 1 225 ? 22.406 33.062 36.219 1 29.62 225 PHE A N 1
ATOM 1704 C CA . PHE A 1 225 ? 21.312 32.094 36.25 1 29.62 225 PHE A CA 1
ATOM 1705 C C . PHE A 1 225 ? 20.188 32.562 37.156 1 29.62 225 PHE A C 1
ATOM 1707 O O . PHE A 1 225 ? 20.297 32.406 38.375 1 29.62 225 PHE A O 1
ATOM 1714 N N . ASP A 1 226 ? 19.891 33.719 37.156 1 31.7 226 ASP A N 1
ATOM 1715 C CA . ASP A 1 226 ? 18.812 33.938 38.125 1 31.7 226 ASP A CA 1
ATOM 1716 C C . ASP A 1 226 ? 17.625 33 37.812 1 31.7 226 ASP A C 1
ATOM 1718 O O . ASP A 1 226 ? 16.5 33.281 38.25 1 31.7 226 ASP A O 1
ATOM 1722 N N . GLY A 1 227 ? 17.672 31.641 37.656 1 35.91 227 GLY A N 1
ATOM 1723 C CA . GLY A 1 227 ? 16.656 30.594 37.594 1 35.91 227 GLY A CA 1
ATOM 1724 C C . GLY A 1 227 ? 15.828 30.656 36.312 1 35.91 227 GLY A C 1
ATOM 1725 O O . GLY A 1 227 ? 14.992 29.797 36.062 1 35.91 227 GLY A O 1
ATOM 1726 N N . SER A 1 228 ? 15.477 31.688 35.812 1 39.28 228 SER A N 1
ATOM 1727 C CA . SER A 1 228 ? 14.562 31.781 34.688 1 39.28 228 SER A CA 1
ATOM 1728 C C . SER A 1 228 ? 15.219 31.25 33.406 1 39.28 228 SER A C 1
ATOM 1730 O O . SER A 1 228 ? 15.555 32.031 32.5 1 39.28 228 SER A O 1
ATOM 1732 N N . ASP A 1 229 ? 16.172 30.375 33.344 1 49.53 229 ASP A N 1
ATOM 1733 C CA . ASP A 1 229 ? 16.953 29.812 32.25 1 49.53 229 ASP A CA 1
ATOM 1734 C C . ASP A 1 229 ? 16.062 29.281 31.141 1 49.53 229 ASP A C 1
ATOM 1736 O O . ASP A 1 229 ? 15.258 28.375 31.375 1 49.53 229 ASP A O 1
ATOM 1740 N N . ILE A 1 230 ? 15.82 30.062 30.016 1 66.81 230 ILE A N 1
ATOM 1741 C CA . ILE A 1 230 ? 14.836 30.172 28.938 1 66.81 230 ILE A CA 1
ATOM 1742 C C . ILE A 1 230 ? 14.984 29 27.984 1 66.81 230 ILE A C 1
ATOM 1744 O O . ILE A 1 230 ? 14.016 28.578 27.359 1 66.81 230 ILE A O 1
ATOM 1748 N N . ASP A 1 231 ? 16.047 28.328 28.016 1 88.44 231 ASP A N 1
ATOM 1749 C CA . ASP A 1 231 ? 16.094 27.359 26.938 1 88.44 231 ASP A CA 1
ATOM 1750 C C . ASP A 1 231 ? 16.484 25.969 27.453 1 88.44 231 ASP A C 1
ATOM 1752 O O . ASP A 1 231 ? 16.953 25.125 26.688 1 88.44 231 ASP A O 1
ATOM 1756 N N . ILE A 1 232 ? 16.438 25.781 28.891 1 93.69 232 ILE A N 1
ATOM 1757 C CA . ILE A 1 232 ? 16.672 24.484 29.5 1 93.69 232 ILE A CA 1
ATOM 1758 C C . ILE A 1 232 ? 15.445 24.047 30.281 1 93.69 232 ILE A C 1
ATOM 1760 O O . ILE A 1 232 ? 14.828 24.844 30.984 1 93.69 232 ILE A O 1
ATOM 1764 N N . VAL A 1 233 ? 15.094 22.859 30.172 1 94.5 233 VAL A N 1
ATOM 1765 C CA . VAL A 1 233 ? 14 22.25 30.922 1 94.5 233 VAL A CA 1
ATOM 1766 C C . VAL A 1 233 ? 14.562 21.359 32.031 1 94.5 233 VAL A C 1
ATOM 1768 O O . VAL A 1 233 ? 15.406 20.5 31.797 1 94.5 233 VAL A O 1
ATOM 1771 N N . VAL A 1 234 ? 14.219 21.641 33.219 1 95 234 VAL A N 1
ATOM 1772 C CA . VAL A 1 234 ? 14.43 20.75 34.375 1 95 234 VAL A CA 1
ATOM 1773 C C . VAL A 1 234 ? 13.086 20.266 34.906 1 95 234 VAL A C 1
ATOM 1775 O O . VAL A 1 234 ? 12.234 21.062 35.281 1 95 234 VAL A O 1
ATOM 1778 N N . GLN A 1 235 ? 12.953 18.984 34.875 1 95.75 235 GLN A N 1
ATOM 1779 C CA . GLN A 1 235 ? 11.68 18.406 35.281 1 95.75 235 GLN A CA 1
ATOM 1780 C C . GLN A 1 235 ? 11.883 17.094 36.031 1 95.75 235 GLN A C 1
ATOM 1782 O O . GLN A 1 235 ? 12.969 16.5 35.969 1 95.75 235 GLN A O 1
ATOM 1787 N N . GLU A 1 236 ? 10.852 16.719 36.688 1 96.56 236 GLU A N 1
ATOM 1788 C CA . GLU A 1 236 ? 10.906 15.414 37.344 1 96.56 236 GLU A CA 1
ATOM 1789 C C . GLU A 1 236 ? 11.078 14.297 36.312 1 96.56 236 GLU A C 1
ATOM 1791 O O . GLU A 1 236 ? 10.445 14.32 35.25 1 96.56 236 GLU A O 1
ATOM 1796 N N . TYR A 1 237 ? 11.984 13.383 36.656 1 95.88 237 TYR A N 1
ATOM 1797 C CA . TYR A 1 237 ? 12.117 12.195 35.812 1 95.88 237 TYR A CA 1
ATOM 1798 C C . TYR A 1 237 ? 10.977 11.219 36.062 1 95.88 237 TYR A C 1
ATOM 1800 O O . TYR A 1 237 ? 10.648 10.922 37.219 1 95.88 237 TYR A O 1
ATOM 1808 N N . ILE A 1 238 ? 10.391 10.688 35.031 1 95.75 238 ILE A N 1
ATOM 1809 C CA . ILE A 1 238 ? 9.281 9.75 35.125 1 95.75 238 ILE A CA 1
ATOM 1810 C C . ILE A 1 238 ? 9.742 8.359 34.719 1 95.75 238 ILE A C 1
ATOM 1812 O O . ILE A 1 238 ? 9.859 8.055 33.531 1 95.75 238 ILE A O 1
ATOM 1816 N N . PRO A 1 239 ? 9.945 7.465 35.688 1 93.88 239 PRO A N 1
ATOM 1817 C CA . PRO A 1 239 ? 10.25 6.086 35.281 1 93.88 239 PRO A CA 1
ATOM 1818 C C . PRO A 1 239 ? 9.078 5.41 34.594 1 93.88 239 PRO A C 1
ATOM 1820 O O . PRO A 1 239 ? 7.965 5.375 35.125 1 93.88 239 PRO A O 1
ATOM 1823 N N . GLY A 1 240 ? 9.312 4.984 33.406 1 94 240 GLY A N 1
ATOM 1824 C CA . GLY A 1 240 ? 8.227 4.355 32.688 1 94 240 GLY A CA 1
ATOM 1825 C C . GLY A 1 240 ? 8.547 4.152 31.203 1 94 240 GLY A C 1
ATOM 1826 O O . GLY A 1 240 ? 9.703 3.916 30.844 1 94 240 GLY A O 1
ATOM 1827 N N . ARG A 1 241 ? 7.453 4.102 30.406 1 92.88 241 ARG A N 1
ATOM 1828 C CA . ARG A 1 241 ? 7.605 3.787 28.984 1 92.88 241 ARG A CA 1
ATOM 1829 C C . ARG A 1 241 ? 7.195 4.969 28.109 1 92.88 241 ARG A C 1
ATOM 1831 O O . ARG A 1 241 ? 6.215 5.656 28.406 1 92.88 241 ARG A O 1
ATOM 1838 N N . ASP A 1 242 ? 7.934 5.125 27 1 94.44 242 ASP A N 1
ATOM 1839 C CA . ASP A 1 242 ? 7.68 6.219 26.062 1 94.44 242 ASP A CA 1
ATOM 1840 C C . ASP A 1 242 ? 6.707 5.789 24.969 1 94.44 242 ASP A C 1
ATOM 1842 O O . ASP A 1 242 ? 6.781 4.664 24.469 1 94.44 242 ASP A O 1
ATOM 1846 N N . TYR A 1 243 ? 5.82 6.703 24.672 1 96.56 243 TYR A N 1
ATOM 1847 C CA . TYR A 1 243 ? 4.898 6.547 23.562 1 96.56 243 TYR A CA 1
ATOM 1848 C C . TYR A 1 243 ? 4.895 7.785 22.672 1 96.56 243 TYR A C 1
ATOM 1850 O O . TYR A 1 243 ? 5.289 8.867 23.109 1 96.56 243 TYR A O 1
ATOM 1858 N N . SER A 1 244 ? 4.559 7.605 21.453 1 96.38 244 SER A N 1
ATOM 1859 C CA . SER A 1 244 ? 4.398 8.703 20.5 1 96.38 244 SER A CA 1
ATOM 1860 C C . SER A 1 244 ? 3.092 8.578 19.719 1 96.38 244 SER A C 1
ATOM 1862 O O . SER A 1 244 ? 2.666 7.469 19.391 1 96.38 244 SER A O 1
ATOM 1864 N N . VAL A 1 245 ? 2.424 9.656 19.547 1 98.38 245 VAL A N 1
ATOM 1865 C CA . VAL A 1 245 ? 1.184 9.688 18.781 1 98.38 245 VAL A CA 1
ATOM 1866 C C . VAL A 1 245 ? 1.274 10.75 17.688 1 98.38 245 VAL A C 1
ATOM 1868 O O . VAL A 1 245 ? 1.399 11.945 17.984 1 98.38 245 VAL A O 1
ATOM 1871 N N . ILE A 1 246 ? 1.174 10.344 16.438 1 98.06 246 ILE A N 1
ATOM 1872 C CA . ILE A 1 246 ? 1.102 11.281 15.312 1 98.06 246 ILE A CA 1
ATOM 1873 C C . ILE A 1 246 ? -0.322 11.82 15.188 1 98.06 246 ILE A C 1
ATOM 1875 O O . ILE A 1 246 ? -1.291 11.086 15.391 1 98.06 246 ILE A O 1
ATOM 1879 N N . LEU A 1 247 ? -0.386 13.055 14.922 1 98.31 247 LEU A N 1
ATOM 1880 C CA . LEU A 1 247 ? -1.662 13.68 14.586 1 98.31 247 LEU A CA 1
ATOM 1881 C C . LEU A 1 247 ? -1.626 14.273 13.18 1 98.31 247 LEU A C 1
ATOM 1883 O O . LEU A 1 247 ? -0.616 14.852 12.773 1 98.31 247 LEU A O 1
ATOM 1887 N N . ILE A 1 248 ? -2.713 14.148 12.477 1 98.44 248 ILE A N 1
ATOM 1888 C CA . ILE A 1 248 ? -2.926 14.805 11.195 1 98.44 248 ILE A CA 1
ATOM 1889 C C . ILE A 1 248 ? -4.086 15.797 11.305 1 98.44 248 ILE A C 1
ATOM 1891 O O . ILE A 1 248 ? -5.145 15.461 11.836 1 98.44 248 ILE A O 1
ATOM 1895 N N . GLU A 1 249 ? -3.801 17 10.891 1 97.69 249 GLU A N 1
ATOM 1896 C CA . GLU A 1 249 ? -4.867 17.984 10.836 1 97.69 249 GLU A CA 1
ATOM 1897 C C . GLU A 1 249 ? -5.777 17.766 9.633 1 97.69 249 GLU A C 1
ATOM 1899 O O . GLU A 1 249 ? -5.367 17.984 8.492 1 97.69 249 GLU A O 1
ATOM 1904 N N . MET A 1 250 ? -6.949 17.344 9.82 1 96.94 250 MET A N 1
ATOM 1905 C CA . MET A 1 250 ? -7.941 17.109 8.773 1 96.94 250 MET A CA 1
ATOM 1906 C C . MET A 1 250 ? -8.984 18.219 8.758 1 96.94 250 MET A C 1
ATOM 1908 O O . MET A 1 250 ? -9.945 18.188 9.531 1 96.94 250 MET A O 1
ATOM 1912 N N . GLY A 1 251 ? -8.914 19.016 7.707 1 94.94 251 GLY A N 1
ATOM 1913 C CA . GLY A 1 251 ? -9.617 20.281 7.824 1 94.94 251 GLY A CA 1
ATOM 1914 C C . GLY A 1 251 ? -9.117 21.141 8.969 1 94.94 251 GLY A C 1
ATOM 1915 O O . GLY A 1 251 ? -7.965 21.578 8.977 1 94.94 251 GLY A O 1
ATOM 1916 N N . ASN A 1 252 ? -9.945 21.234 9.961 1 93.88 252 ASN A N 1
ATOM 1917 C CA . ASN A 1 252 ? -9.555 21.969 11.164 1 93.88 252 ASN A CA 1
ATOM 1918 C C . ASN A 1 252 ? -9.555 21.047 12.391 1 93.88 252 ASN A C 1
ATOM 1920 O O . ASN A 1 252 ? -9.508 21.531 13.523 1 93.88 252 ASN A O 1
ATOM 1924 N N . THR A 1 253 ? -9.594 19.766 12.094 1 96.56 253 THR A N 1
ATOM 1925 C CA . THR A 1 253 ? -9.688 18.781 13.164 1 96.56 253 THR A CA 1
ATOM 1926 C C . THR A 1 253 ? -8.406 17.953 13.266 1 96.56 253 THR A C 1
ATOM 1928 O O . THR A 1 253 ? -8.039 17.266 12.32 1 96.56 253 THR A O 1
ATOM 1931 N N . PRO A 1 254 ? -7.734 18.078 14.43 1 97.56 254 PRO A N 1
ATOM 1932 C CA . PRO A 1 254 ? -6.609 17.156 14.609 1 97.56 254 PRO A CA 1
ATOM 1933 C C . PRO A 1 254 ? -7.059 15.727 14.883 1 97.56 254 PRO A C 1
ATOM 1935 O O . PRO A 1 254 ? -7.926 15.5 15.734 1 97.56 254 PRO A O 1
ATOM 1938 N N . VAL A 1 255 ? -6.578 14.805 14.18 1 97.94 255 VAL A N 1
ATOM 1939 C CA . VAL A 1 255 ? -6.91 13.398 14.359 1 97.94 255 VAL A CA 1
ATOM 1940 C C . VAL A 1 255 ? -5.664 12.625 14.789 1 97.94 255 VAL A C 1
ATOM 1942 O O . VAL A 1 255 ? -4.68 12.562 14.047 1 97.94 255 VAL A O 1
ATOM 1945 N N . ALA A 1 256 ? -5.734 12.102 16.016 1 98.25 256 ALA A N 1
ATOM 1946 C CA . ALA A 1 256 ? -4.648 11.258 16.516 1 98.25 256 ALA A CA 1
ATOM 1947 C C . ALA A 1 256 ? -4.652 9.898 15.828 1 98.25 256 ALA A C 1
ATOM 1949 O O . ALA A 1 256 ? -5.703 9.266 15.688 1 98.25 256 ALA A O 1
ATOM 1950 N N . LEU A 1 257 ? -3.484 9.492 15.336 1 98 257 LEU A N 1
ATOM 1951 C CA . LEU A 1 257 ? -3.357 8.188 14.695 1 98 257 LEU A CA 1
ATOM 1952 C C . LEU A 1 257 ? -2.939 7.121 15.695 1 98 257 LEU A C 1
ATOM 1954 O O . LEU A 1 257 ? -3.074 7.316 16.906 1 98 257 LEU A O 1
ATOM 1958 N N . ASN A 1 258 ? -2.568 5.953 15.219 1 97 258 ASN A N 1
ATOM 1959 C CA . ASN A 1 258 ? -2.195 4.82 16.062 1 97 258 ASN A CA 1
ATOM 1960 C C . ASN A 1 258 ? -0.968 5.137 16.906 1 97 258 ASN A C 1
ATOM 1962 O O . ASN A 1 258 ? 0.093 5.465 16.375 1 97 258 ASN A O 1
ATOM 1966 N N . PRO A 1 259 ? -1.073 4.996 18.219 1 97.88 259 PRO A N 1
ATOM 1967 C CA . PRO A 1 259 ? 0.099 5.223 19.062 1 97.88 259 PRO A CA 1
ATOM 1968 C C . PRO A 1 259 ? 1.206 4.199 18.828 1 97.88 259 PRO A C 1
ATOM 1970 O O . PRO A 1 259 ? 0.931 3.078 18.391 1 97.88 259 PRO A O 1
ATOM 1973 N N . THR A 1 260 ? 2.361 4.637 19.062 1 96.06 260 THR A N 1
ATOM 1974 C CA . THR A 1 260 ? 3.516 3.756 18.938 1 96.06 260 THR A CA 1
ATOM 1975 C C . THR A 1 260 ? 4.363 3.779 20.203 1 96.06 260 THR A C 1
ATOM 1977 O O . THR A 1 260 ? 4.199 4.66 21.047 1 96.06 260 THR A O 1
ATOM 1980 N N . THR A 1 261 ? 5.148 2.801 20.344 1 93.88 261 THR A N 1
ATOM 1981 C CA . THR A 1 261 ? 6.23 2.73 21.312 1 93.88 261 THR A CA 1
ATOM 1982 C C . THR A 1 261 ? 7.539 2.34 20.641 1 93.88 261 THR A C 1
ATOM 1984 O O . THR A 1 261 ? 7.633 2.32 19.406 1 93.88 261 THR A O 1
ATOM 1987 N N . TYR A 1 262 ? 8.609 2.254 21.422 1 87.62 262 TYR A N 1
ATOM 1988 C CA . TYR A 1 262 ? 9.922 2.051 20.828 1 87.62 262 TYR A CA 1
ATOM 1989 C C . TYR A 1 262 ? 10.516 0.712 21.266 1 87.62 262 TYR A C 1
ATOM 1991 O O . TYR A 1 262 ? 10.375 0.305 22.422 1 87.62 262 TYR A O 1
ATOM 1999 N N . ARG A 1 263 ? 10.969 0.045 20.328 1 79.38 263 ARG A N 1
ATOM 2000 C CA . ARG A 1 263 ? 11.789 -1.135 20.578 1 79.38 263 ARG A CA 1
ATOM 2001 C C . ARG A 1 263 ? 13.273 -0.798 20.484 1 79.38 263 ARG A C 1
ATOM 2003 O O . ARG A 1 263 ? 13.781 -0.475 19.422 1 79.38 263 ARG A O 1
ATOM 2010 N N . CYS A 1 264 ? 13.859 -0.902 21.594 1 74.69 264 CYS A N 1
ATOM 2011 C CA . CYS A 1 264 ? 15.266 -0.54 21.672 1 74.69 264 CYS A CA 1
ATOM 2012 C C . CYS A 1 264 ? 16.156 -1.687 21.188 1 74.69 264 CYS A C 1
ATOM 2014 O O . CYS A 1 264 ? 15.766 -2.854 21.297 1 74.69 264 CYS A O 1
ATOM 2016 N N . PRO A 1 265 ? 17.266 -1.34 20.672 1 67.69 265 PRO A N 1
ATOM 2017 C CA . PRO A 1 265 ? 18.234 -2.383 20.328 1 67.69 265 PRO A CA 1
ATOM 2018 C C . PRO A 1 265 ? 18.609 -3.268 21.5 1 67.69 265 PRO A C 1
ATOM 2020 O O . PRO A 1 265 ? 18.5 -2.838 22.656 1 67.69 265 PRO A O 1
ATOM 2023 N N . ALA A 1 266 ? 18.984 -4.469 21.172 1 59.12 266 ALA A N 1
ATOM 2024 C CA . ALA A 1 266 ? 19.328 -5.449 22.203 1 59.12 266 ALA A CA 1
ATOM 2025 C C . ALA A 1 266 ? 20.391 -4.898 23.156 1 59.12 266 ALA A C 1
ATOM 2027 O O . ALA A 1 266 ? 20.328 -5.121 24.375 1 59.12 266 ALA A O 1
ATOM 2028 N N . ILE A 1 267 ? 21.266 -4.09 22.594 1 51.06 267 ILE A N 1
ATOM 2029 C CA . ILE A 1 267 ? 22.375 -3.57 23.375 1 51.06 267 ILE A CA 1
ATOM 2030 C C . ILE A 1 267 ? 21.859 -2.568 24.406 1 51.06 267 ILE A C 1
ATOM 2032 O O . ILE A 1 267 ? 22.5 -2.346 25.438 1 51.06 267 ILE A O 1
ATOM 2036 N N . ASN A 1 268 ? 20.734 -2.088 24.141 1 57.84 268 ASN A N 1
ATOM 2037 C CA . ASN A 1 268 ? 20.156 -1.081 25.016 1 57.84 268 ASN A CA 1
ATOM 2038 C C . ASN A 1 268 ? 18.859 -1.585 25.672 1 57.84 268 ASN A C 1
ATOM 2040 O O . ASN A 1 268 ? 18.016 -0.79 26.094 1 57.84 268 ASN A O 1
ATOM 2044 N N . ALA A 1 269 ? 18.547 -2.828 25.703 1 60.03 269 ALA A N 1
ATOM 2045 C CA . ALA A 1 269 ? 17.297 -3.463 26.141 1 60.03 269 ALA A CA 1
ATOM 2046 C C . ALA A 1 269 ? 16.906 -3.004 27.547 1 60.03 269 ALA A C 1
ATOM 2048 O O . ALA A 1 269 ? 15.727 -2.967 27.875 1 60.03 269 ALA A O 1
ATOM 2049 N N . GLY A 1 270 ? 17.812 -2.287 28.109 1 59 270 GLY A N 1
ATOM 2050 C CA . GLY A 1 270 ? 17.516 -1.869 29.469 1 59 270 GLY A CA 1
ATOM 2051 C C . GLY A 1 270 ? 17.438 -0.363 29.625 1 59 270 GLY A C 1
ATOM 2052 O O . GLY A 1 270 ? 17.281 0.142 30.734 1 59 270 GLY A O 1
ATOM 2053 N N . ALA A 1 271 ? 17.406 0.202 28.516 1 63.34 271 ALA A N 1
ATOM 2054 C CA . ALA A 1 271 ? 17.391 1.66 28.609 1 63.34 271 ALA A CA 1
ATOM 2055 C C . ALA A 1 271 ? 16 2.172 28.969 1 63.34 271 ALA A C 1
ATOM 2057 O O . ALA A 1 271 ? 14.992 1.721 28.422 1 63.34 271 ALA A O 1
ATOM 2058 N N . ASP A 1 272 ? 16.016 3.016 29.859 1 69.06 272 ASP A N 1
ATOM 2059 C CA . ASP A 1 272 ? 14.773 3.477 30.469 1 69.06 272 ASP A CA 1
ATOM 2060 C C . ASP A 1 272 ? 14.172 4.633 29.672 1 69.06 272 ASP A C 1
ATOM 2062 O O . ASP A 1 272 ? 12.992 4.957 29.828 1 69.06 272 ASP A O 1
ATOM 2066 N N . PHE A 1 273 ? 15.109 5.25 28.969 1 77.75 273 PHE A N 1
ATOM 2067 C CA . PHE A 1 273 ? 14.609 6.379 28.203 1 77.75 273 PHE A CA 1
ATOM 2068 C C . PHE A 1 273 ? 15.406 6.539 26.906 1 77.75 273 PHE A C 1
ATOM 2070 O O . PHE A 1 273 ? 16.469 5.926 26.75 1 77.75 273 PHE A O 1
ATOM 2077 N N . MET A 1 274 ? 14.875 7.281 25.922 1 77.56 274 MET A N 1
ATOM 2078 C CA . MET A 1 274 ? 15.445 7.418 24.578 1 77.56 274 MET A CA 1
ATOM 2079 C C . MET A 1 274 ? 16.562 8.453 24.562 1 77.56 274 MET A C 1
ATOM 2081 O O . MET A 1 274 ? 16.312 9.648 24.703 1 77.56 274 MET A O 1
ATOM 2085 N N . THR A 1 275 ? 17.734 7.965 24.422 1 74.25 275 THR A N 1
ATOM 2086 C CA . THR A 1 275 ? 18.875 8.859 24.188 1 74.25 275 THR A CA 1
ATOM 2087 C C . THR A 1 275 ? 19.047 9.117 22.688 1 74.25 275 THR A C 1
ATOM 2089 O O . THR A 1 275 ? 18.406 8.469 21.859 1 74.25 275 THR A O 1
ATOM 2092 N N . PHE A 1 276 ? 19.875 10.031 22.453 1 72.38 276 PHE A N 1
ATOM 2093 C CA . PHE A 1 276 ? 20.172 10.336 21.047 1 72.38 276 PHE A CA 1
ATOM 2094 C C . PHE A 1 276 ? 20.75 9.109 20.344 1 72.38 276 PHE A C 1
ATOM 2096 O O . PHE A 1 276 ? 20.344 8.789 19.234 1 72.38 276 PHE A O 1
ATOM 2103 N N . ASP A 1 277 ? 21.594 8.398 20.969 1 70 277 ASP A N 1
ATOM 2104 C CA . ASP A 1 277 ? 22.266 7.238 20.391 1 70 277 ASP A CA 1
ATOM 2105 C C . ASP A 1 277 ? 21.281 6.098 20.141 1 70 277 ASP A C 1
ATOM 2107 O O . ASP A 1 277 ? 21.375 5.414 19.125 1 70 277 ASP A O 1
ATOM 2111 N N . ILE A 1 278 ? 20.422 5.953 21.016 1 74.19 278 ILE A N 1
ATOM 2112 C CA . ILE A 1 278 ? 19.422 4.887 20.875 1 74.19 278 ILE A CA 1
ATOM 2113 C C . ILE A 1 278 ? 18.469 5.211 19.734 1 74.19 278 ILE A C 1
ATOM 2115 O O . ILE A 1 278 ? 18.188 4.352 18.891 1 74.19 278 ILE A O 1
ATOM 2119 N N . LYS A 1 279 ? 18.047 6.422 19.672 1 73.56 279 LYS A N 1
ATOM 2120 C CA . LYS A 1 279 ? 17.094 6.863 18.656 1 73.56 279 LYS A CA 1
ATOM 2121 C C . LYS A 1 279 ? 17.672 6.711 17.266 1 73.56 279 LYS A C 1
ATOM 2123 O O . LYS A 1 279 ? 16.953 6.367 16.312 1 73.56 279 LYS A O 1
ATOM 2128 N N . CYS A 1 280 ? 18.922 6.895 17.156 1 68.56 280 CYS A N 1
ATOM 2129 C CA . CYS A 1 280 ? 19.547 6.895 15.836 1 68.56 280 CYS A CA 1
ATOM 2130 C C . CYS A 1 280 ? 20.109 5.52 15.492 1 68.56 280 CYS A C 1
ATOM 2132 O O . CYS A 1 280 ? 20.609 5.305 14.391 1 68.56 280 CYS A O 1
ATOM 2134 N N . HIS A 1 281 ? 19.953 4.613 16.453 1 72.5 281 HIS A N 1
ATOM 2135 C CA . HIS A 1 281 ? 20.484 3.275 16.188 1 72.5 281 HIS A CA 1
ATOM 2136 C C . HIS A 1 281 ? 19.719 2.598 15.055 1 72.5 281 HIS A C 1
ATOM 2138 O O . HIS A 1 281 ? 18.484 2.67 15 1 72.5 281 HIS A O 1
ATOM 2144 N N . PRO A 1 282 ? 20.406 2.004 14.227 1 66.62 282 PRO A N 1
ATOM 2145 C CA . PRO A 1 282 ? 19.781 1.388 13.055 1 66.62 282 PRO A CA 1
ATOM 2146 C C . PRO A 1 282 ? 18.75 0.326 13.43 1 66.62 282 PRO A C 1
ATOM 2148 O O . PRO A 1 282 ? 17.828 0.046 12.648 1 66.62 282 PRO A O 1
ATOM 2151 N N . GLU A 1 283 ? 18.859 -0.214 14.578 1 70.75 283 GLU A N 1
ATOM 2152 C CA . GLU A 1 283 ? 17.953 -1.29 14.969 1 70.75 283 GLU A CA 1
ATOM 2153 C C . GLU A 1 283 ? 16.75 -0.747 15.742 1 70.75 283 GLU A C 1
ATOM 2155 O O . GLU A 1 283 ? 15.828 -1.496 16.078 1 70.75 283 GLU A O 1
ATOM 2160 N N . MET A 1 284 ? 16.828 0.541 15.961 1 75.5 284 MET A N 1
ATOM 2161 C CA . MET A 1 284 ? 15.68 1.144 16.641 1 75.5 284 MET A CA 1
ATOM 2162 C C . MET A 1 284 ? 14.445 1.114 15.742 1 75.5 284 MET A C 1
ATOM 2164 O O . MET A 1 284 ? 14.547 1.363 14.539 1 75.5 284 MET A O 1
ATOM 2168 N N . ARG A 1 285 ? 13.352 0.646 16.359 1 79.38 285 ARG A N 1
ATOM 2169 C CA . ARG A 1 285 ? 12.117 0.602 15.578 1 79.38 285 ARG A CA 1
ATOM 2170 C C . ARG A 1 285 ? 10.938 1.119 16.406 1 79.38 285 ARG A C 1
ATOM 2172 O O . ARG A 1 285 ? 10.875 0.897 17.609 1 79.38 285 ARG A O 1
ATOM 2179 N N . GLU A 1 286 ? 10.18 1.82 15.734 1 86.31 286 GLU A N 1
ATOM 2180 C CA . GLU A 1 286 ? 8.875 2.127 16.312 1 86.31 286 GLU A CA 1
ATOM 2181 C C . GLU A 1 286 ? 7.906 0.965 16.141 1 86.31 286 GLU A C 1
ATOM 2183 O O . GLU A 1 286 ? 7.883 0.322 15.086 1 86.31 286 GLU A O 1
ATOM 2188 N N . GLU A 1 287 ? 7.242 0.687 17.172 1 87.56 287 GLU A N 1
ATOM 2189 C CA . GLU A 1 287 ? 6.27 -0.401 17.156 1 87.56 287 GLU A CA 1
ATOM 2190 C C . GLU A 1 287 ? 4.855 0.122 17.391 1 87.56 287 GLU A C 1
ATOM 2192 O O . GLU A 1 287 ? 4.629 0.915 18.312 1 87.56 287 GLU A O 1
ATOM 2197 N N . LEU A 1 288 ? 3.961 -0.387 16.641 1 90.19 288 LEU A N 1
ATOM 2198 C CA . LEU A 1 288 ? 2.562 0.008 16.75 1 90.19 288 LEU A CA 1
ATOM 2199 C C . LEU A 1 288 ? 1.918 -0.626 17.984 1 90.19 288 LEU A C 1
ATOM 2201 O O . LEU A 1 288 ? 2.162 -1.798 18.281 1 90.19 288 LEU A O 1
ATOM 2205 N N . LEU A 1 289 ? 1.203 0.188 18.656 1 93.25 289 LEU A N 1
ATOM 2206 C CA . LEU A 1 289 ? 0.34 -0.401 19.672 1 93.25 289 LEU A CA 1
ATOM 2207 C C . LEU A 1 289 ? -0.878 -1.061 19.031 1 93.25 289 LEU A C 1
ATOM 2209 O O . LEU A 1 289 ? -1.413 -0.561 18.047 1 93.25 289 LEU A O 1
ATOM 2213 N N . VAL A 1 290 ? -1.209 -2.125 19.656 1 85 290 VAL A N 1
ATOM 2214 C CA . VAL A 1 290 ? -2.412 -2.836 19.25 1 85 290 VAL A CA 1
ATOM 2215 C C . VAL A 1 290 ? -3.562 -2.514 20.203 1 85 290 VAL A C 1
ATOM 2217 O O . VAL A 1 290 ? -3.514 -2.865 21.375 1 85 290 VAL A O 1
ATOM 2220 N N . ARG A 1 291 ? -4.566 -1.948 19.734 1 88.31 291 ARG A N 1
ATOM 2221 C CA . ARG A 1 291 ? -5.629 -1.406 20.578 1 88.31 291 ARG A CA 1
ATOM 2222 C C . ARG A 1 291 ? -6.281 -2.504 21.406 1 88.31 291 ARG A C 1
ATOM 2224 O O . ARG A 1 291 ? -6.582 -2.299 22.578 1 88.31 291 ARG A O 1
ATOM 2231 N N . CYS A 1 292 ? -6.527 -3.674 20.797 1 81.06 292 CYS A N 1
ATOM 2232 C CA . CYS A 1 292 ? -7.277 -4.719 21.484 1 81.06 292 CYS A CA 1
ATOM 2233 C C . CYS A 1 292 ? -6.512 -5.246 22.688 1 81.06 292 CYS A C 1
ATOM 2235 O O . CYS A 1 292 ? -7.105 -5.805 23.609 1 81.06 292 CYS A O 1
ATOM 2237 N N . LYS A 1 293 ? -5.227 -5.102 22.703 1 84.81 293 LYS A N 1
ATOM 2238 C CA . LYS A 1 293 ? -4.422 -5.57 23.828 1 84.81 293 LYS A CA 1
ATOM 2239 C C . LYS A 1 293 ? -4.617 -4.68 25.047 1 84.81 293 LYS A C 1
ATOM 2241 O O . LYS A 1 293 ? -4.621 -5.164 26.172 1 84.81 293 LYS A O 1
ATOM 2246 N N . ASP A 1 294 ? -4.754 -3.377 24.828 1 91.94 294 ASP A N 1
ATOM 2247 C CA . ASP A 1 294 ? -4.984 -2.41 25.906 1 91.94 294 ASP A CA 1
ATOM 2248 C C . ASP A 1 294 ? -5.746 -1.191 25.391 1 91.94 294 ASP A C 1
ATOM 2250 O O . ASP A 1 294 ? -5.16 -0.125 25.188 1 91.94 294 ASP A O 1
ATOM 2254 N N . PRO A 1 295 ? -7.062 -1.34 25.266 1 92.38 295 PRO A N 1
ATOM 2255 C CA . PRO A 1 295 ? -7.871 -0.259 24.688 1 92.38 295 PRO A CA 1
ATOM 2256 C C . PRO A 1 295 ? -7.812 1.021 25.516 1 92.38 295 PRO A C 1
ATOM 2258 O O . PRO A 1 295 ? -7.852 2.123 24.969 1 92.38 295 PRO A O 1
ATOM 2261 N N . ALA A 1 296 ? -7.73 0.896 26.797 1 95.44 296 ALA A N 1
ATOM 2262 C CA . ALA A 1 296 ? -7.699 2.064 27.672 1 95.44 296 ALA A CA 1
ATOM 2263 C C . ALA A 1 296 ? -6.438 2.893 27.438 1 95.44 296 ALA A C 1
ATOM 2265 O O . ALA A 1 296 ? -6.508 4.117 27.297 1 95.44 296 ALA A O 1
ATOM 2266 N N . LEU A 1 297 ? -5.297 2.234 27.391 1 97.25 297 LEU A N 1
ATOM 2267 C CA . LEU A 1 297 ? -4.039 2.92 27.109 1 97.25 297 LEU A CA 1
ATOM 2268 C C . LEU A 1 297 ? -4.074 3.58 25.734 1 97.25 297 LEU A C 1
ATOM 2270 O O . LEU A 1 297 ? -3.705 4.75 25.594 1 97.25 297 LEU A O 1
ATOM 2274 N N . PHE A 1 298 ? -4.547 2.812 24.828 1 96.75 298 PHE A N 1
ATOM 2275 C CA . PHE A 1 298 ? -4.613 3.264 23.438 1 96.75 298 PHE A CA 1
ATOM 2276 C C . PHE A 1 298 ? -5.438 4.543 23.328 1 96.75 298 PHE A C 1
ATOM 2278 O O . PHE A 1 298 ? -4.973 5.539 22.766 1 96.75 298 PHE A O 1
ATOM 2285 N N . ASP A 1 299 ? -6.555 4.523 23.875 1 96.31 299 ASP A N 1
ATOM 2286 C CA . ASP A 1 299 ? -7.48 5.645 23.75 1 96.31 299 ASP A CA 1
ATOM 2287 C C . ASP A 1 299 ? -7.012 6.832 24.594 1 96.31 299 ASP A C 1
ATOM 2289 O O . ASP A 1 299 ? -7.199 7.988 24.203 1 96.31 299 ASP A O 1
ATOM 2293 N N . MET A 1 300 ? -6.426 6.527 25.672 1 98.06 300 MET A N 1
ATOM 2294 C CA . MET A 1 300 ? -5.887 7.594 26.516 1 98.06 300 MET A CA 1
ATOM 2295 C C . MET A 1 300 ? -4.789 8.359 25.781 1 98.06 300 MET A C 1
ATOM 2297 O O . MET A 1 300 ? -4.773 9.594 25.797 1 98.06 300 MET A O 1
ATOM 2301 N N . LEU A 1 301 ? -3.92 7.656 25.172 1 98.62 301 LEU A N 1
ATOM 2302 C CA . LEU A 1 301 ? -2.816 8.281 24.453 1 98.62 301 LEU A CA 1
ATOM 2303 C C . LEU A 1 301 ? -3.338 9.172 23.328 1 98.62 301 LEU A C 1
ATOM 2305 O O . LEU A 1 301 ? -2.865 10.305 23.156 1 98.62 301 LEU A O 1
ATOM 2309 N N . ARG A 1 302 ? -4.289 8.719 22.641 1 98.25 302 ARG A N 1
ATOM 2310 C CA . ARG A 1 302 ? -4.863 9.484 21.547 1 98.25 302 ARG A CA 1
ATOM 2311 C C . ARG A 1 302 ? -5.551 10.742 22.062 1 98.25 302 ARG A C 1
ATOM 2313 O O . ARG A 1 302 ? -5.359 11.828 21.516 1 98.25 302 ARG A O 1
ATOM 2320 N N . ASN A 1 303 ? -6.297 10.57 23.047 1 97.69 303 ASN A N 1
ATOM 2321 C CA . ASN A 1 303 ? -7.012 11.703 23.625 1 97.69 303 ASN A CA 1
ATOM 2322 C C . ASN A 1 303 ? -6.055 12.773 24.125 1 97.69 303 ASN A C 1
ATOM 2324 O O . ASN A 1 303 ? -6.258 13.961 23.859 1 97.69 303 ASN A O 1
ATOM 2328 N N . LEU A 1 304 ? -5.074 12.352 24.812 1 98.56 304 LEU A N 1
ATOM 2329 C CA . LEU A 1 304 ? -4.094 13.297 25.344 1 98.56 304 LEU A CA 1
ATOM 2330 C C . LEU A 1 304 ? -3.377 14.023 24.219 1 98.56 304 LEU A C 1
ATOM 2332 O O . LEU A 1 304 ? -3.1 15.219 24.312 1 98.56 304 LEU A O 1
ATOM 2336 N N . ALA A 1 305 ? -3.092 13.281 23.203 1 98.69 305 ALA A N 1
ATOM 2337 C CA . ALA A 1 305 ? -2.393 13.875 22.062 1 98.69 305 ALA A CA 1
ATOM 2338 C C . ALA A 1 305 ? -3.242 14.961 21.406 1 98.69 305 ALA A C 1
ATOM 2340 O O . ALA A 1 305 ? -2.736 16.031 21.062 1 98.69 305 ALA A O 1
ATOM 2341 N N . GLU A 1 306 ? -4.48 14.727 21.219 1 98.19 306 GLU A N 1
ATOM 2342 C CA . GLU A 1 306 ? -5.371 15.711 20.609 1 98.19 306 GLU A CA 1
ATOM 2343 C C . GLU A 1 306 ? -5.512 16.953 21.484 1 98.19 306 GLU A C 1
ATOM 2345 O O . GLU A 1 306 ? -5.508 18.078 20.984 1 98.19 306 GLU A O 1
ATOM 2350 N N . ARG A 1 307 ? -5.586 16.75 22.766 1 98.31 307 ARG A N 1
ATOM 2351 C CA . ARG A 1 307 ? -5.66 17.875 23.688 1 98.31 307 ARG A CA 1
ATOM 2352 C C . ARG A 1 307 ? -4.367 18.688 23.656 1 98.31 307 ARG A C 1
ATOM 2354 O O . ARG A 1 307 ? -4.398 19.922 23.656 1 98.31 307 ARG A O 1
ATOM 2361 N N . ALA A 1 308 ? -3.305 17.938 23.641 1 98.75 308 ALA A N 1
ATOM 2362 C CA . ALA A 1 308 ? -2.006 18.609 23.594 1 98.75 308 ALA A CA 1
ATOM 2363 C C . ALA A 1 308 ? -1.864 19.438 22.328 1 98.75 308 ALA A C 1
ATOM 2365 O O . ALA A 1 308 ? -1.254 20.516 22.344 1 98.75 308 ALA A O 1
ATOM 2366 N N . TRP A 1 309 ? -2.404 18.953 21.25 1 98.38 309 TRP A N 1
ATOM 2367 C CA . TRP A 1 309 ? -2.412 19.672 19.984 1 98.38 309 TRP A CA 1
ATOM 2368 C C . TRP A 1 309 ? -3.039 21.062 20.141 1 98.38 309 TRP A C 1
ATOM 2370 O O . TRP A 1 309 ? -2.48 22.062 19.688 1 98.38 309 TRP A O 1
ATOM 2380 N N . HIS A 1 310 ? -4.105 21.141 20.781 1 97.94 310 HIS A N 1
ATOM 2381 C CA . HIS A 1 310 ? -4.82 22.406 20.969 1 97.94 310 HIS A CA 1
ATOM 2382 C C . HIS A 1 310 ? -4.078 23.312 21.938 1 97.94 310 HIS A C 1
ATOM 2384 O O . HIS A 1 310 ? -3.922 24.516 21.672 1 97.94 310 HIS A O 1
ATOM 2390 N N . VAL A 1 311 ? -3.619 22.688 22.969 1 98.25 311 VAL A N 1
ATOM 2391 C CA . VAL A 1 311 ? -2.973 23.453 24.016 1 98.25 311 VAL A CA 1
ATOM 2392 C C . VAL A 1 311 ? -1.68 24.078 23.484 1 98.25 311 VAL A C 1
ATOM 2394 O O . VAL A 1 311 ? -1.318 25.188 23.859 1 98.25 311 VAL A O 1
ATOM 2397 N N . ASN A 1 312 ? -1.036 23.344 22.594 1 97.94 312 ASN A N 1
ATOM 2398 C CA . ASN A 1 312 ? 0.213 23.844 22.031 1 97.94 312 ASN A CA 1
ATOM 2399 C C . ASN A 1 312 ? -0.036 24.719 20.812 1 97.94 312 ASN A C 1
ATOM 2401 O O . ASN A 1 312 ? 0.904 25.078 20.094 1 97.94 312 ASN A O 1
ATOM 2405 N N . GLN A 1 313 ? -1.271 24.984 20.469 1 97.06 313 GLN A N 1
ATOM 2406 C CA . GLN A 1 313 ? -1.666 25.875 19.391 1 97.06 313 GLN A CA 1
ATOM 2407 C C . GLN A 1 313 ? -1.074 25.422 18.062 1 97.06 313 GLN A C 1
ATOM 2409 O O . GLN A 1 313 ? -0.42 26.188 17.359 1 97.06 313 GLN A O 1
ATOM 2414 N N . MET A 1 314 ? -1.363 24.172 17.703 1 97.81 314 MET A N 1
ATOM 2415 C CA . MET A 1 314 ? -0.764 23.516 16.547 1 97.81 314 MET A CA 1
ATOM 2416 C C . MET A 1 314 ? -1.59 23.781 15.289 1 97.81 314 MET A C 1
ATOM 2418 O O . MET A 1 314 ? -1.193 23.391 14.188 1 97.81 314 MET A O 1
ATOM 2422 N N . ALA A 1 315 ? -2.723 24.484 15.398 1 96.25 315 ALA A N 1
ATOM 2423 C CA . ALA A 1 315 ? -3.645 24.656 14.281 1 96.25 315 ALA A CA 1
ATOM 2424 C C . ALA A 1 315 ? -2.938 25.281 13.078 1 96.25 315 ALA A C 1
ATOM 2426 O O . ALA A 1 315 ? -2.225 26.281 13.219 1 96.25 315 ALA A O 1
ATOM 2427 N N . GLY A 1 316 ? -3.143 24.672 11.93 1 95.25 316 GLY A N 1
ATOM 2428 C CA . GLY A 1 316 ? -2.557 25.172 10.695 1 95.25 316 GLY A CA 1
ATOM 2429 C C . GLY A 1 316 ? -1.247 24.5 10.344 1 95.25 316 GLY A C 1
ATOM 2430 O O . GLY A 1 316 ? -0.751 24.641 9.219 1 95.25 316 GLY A O 1
ATOM 2431 N N . ASN A 1 317 ? -0.727 23.672 11.211 1 97.31 317 ASN A N 1
ATOM 2432 C CA . ASN A 1 317 ? 0.593 23.078 11.031 1 97.31 317 ASN A CA 1
ATOM 2433 C C . ASN A 1 317 ? 0.51 21.734 10.312 1 97.31 317 ASN A C 1
ATOM 2435 O O . ASN A 1 317 ? 1.51 21.031 10.203 1 97.31 317 ASN A O 1
ATOM 2439 N N . SER A 1 318 ? -0.618 21.344 9.844 1 97.5 318 SER A N 1
ATOM 2440 C CA . SER A 1 318 ? -0.901 20.172 9.008 1 97.5 318 SER A CA 1
ATOM 2441 C C . SER A 1 318 ? -0.771 18.875 9.805 1 97.5 318 SER A C 1
ATOM 2443 O O . SER A 1 318 ? -1.54 17.938 9.602 1 97.5 318 SER A O 1
ATOM 2445 N N . TRP A 1 319 ? 0.263 18.703 10.609 1 98.06 319 TRP A N 1
ATOM 2446 C CA . TRP A 1 319 ? 0.528 17.469 11.359 1 98.06 319 TRP A CA 1
ATOM 2447 C C . TRP A 1 319 ? 1.462 17.75 12.531 1 98.06 319 TRP A C 1
ATOM 2449 O O . TRP A 1 319 ? 1.882 18.891 12.75 1 98.06 319 TRP A O 1
ATOM 2459 N N . GLY A 1 320 ? 1.732 16.797 13.32 1 97.25 320 GLY A N 1
ATOM 2460 C CA . GLY A 1 320 ? 2.637 16.797 14.461 1 97.25 320 GLY A CA 1
ATOM 2461 C C . GLY A 1 320 ? 2.645 15.477 15.219 1 97.25 320 GLY A C 1
ATOM 2462 O O . GLY A 1 320 ? 2.016 14.508 14.797 1 97.25 320 GLY A O 1
ATOM 2463 N N . ASN A 1 321 ? 3.461 15.391 16.219 1 97 321 ASN A N 1
ATOM 2464 C CA . ASN A 1 321 ? 3.406 14.234 17.109 1 97 321 ASN A CA 1
ATOM 2465 C C . ASN A 1 321 ? 3.598 14.648 18.578 1 97 321 ASN A C 1
ATOM 2467 O O . ASN A 1 321 ? 4.156 15.711 18.859 1 97 321 ASN A O 1
ATOM 2471 N N . VAL A 1 322 ? 3.053 13.906 19.406 1 98.12 322 VAL A N 1
ATOM 2472 C CA . VAL A 1 322 ? 3.111 14.133 20.859 1 98.12 322 VAL A CA 1
ATOM 2473 C C . VAL A 1 322 ? 3.803 12.953 21.531 1 98.12 322 VAL A C 1
ATOM 2475 O O . VAL A 1 322 ? 3.428 11.797 21.312 1 98.12 322 VAL A O 1
ATOM 2478 N N . ASP A 1 323 ? 4.789 13.266 22.297 1 96.75 323 ASP A N 1
ATOM 2479 C CA . ASP A 1 323 ? 5.484 12.25 23.078 1 96.75 323 ASP A CA 1
ATOM 2480 C C . ASP A 1 323 ? 4.941 12.188 24.5 1 96.75 323 ASP A C 1
ATOM 2482 O O . ASP A 1 323 ? 4.859 13.211 25.188 1 96.75 323 ASP A O 1
ATOM 2486 N N . ILE A 1 324 ? 4.625 11.008 24.875 1 98.12 324 ILE A N 1
ATOM 2487 C CA . ILE A 1 324 ? 4.004 10.773 26.172 1 98.12 324 ILE A CA 1
ATOM 2488 C C . ILE A 1 324 ? 4.746 9.656 26.906 1 98.12 324 ILE A C 1
ATOM 2490 O O . ILE A 1 324 ? 5.121 8.648 26.297 1 98.12 324 ILE A O 1
ATOM 2494 N N . ARG A 1 325 ? 5.008 9.852 28.109 1 97.31 325 ARG A N 1
ATOM 2495 C CA . ARG A 1 325 ? 5.562 8.805 28.953 1 97.31 325 ARG A CA 1
ATOM 2496 C C . ARG A 1 325 ? 4.535 8.328 29.984 1 97.31 325 ARG A C 1
ATOM 2498 O O . ARG A 1 325 ? 3.832 9.141 30.578 1 97.31 325 ARG A O 1
ATOM 2505 N N . VAL A 1 326 ? 4.414 7.086 30.094 1 97.31 326 VAL A N 1
ATOM 2506 C CA . VAL A 1 326 ? 3.502 6.496 31.078 1 97.31 326 VAL A CA 1
ATOM 2507 C C . VAL A 1 326 ? 4.301 5.902 32.219 1 97.31 326 VAL A C 1
ATOM 2509 O O . VAL A 1 326 ? 5.145 5.027 32.031 1 97.31 326 VAL A O 1
ATOM 2512 N N . ARG A 1 327 ? 4.016 6.391 33.375 1 96.62 327 ARG A N 1
ATOM 2513 C CA . ARG A 1 327 ? 4.746 5.973 34.562 1 96.62 327 ARG A CA 1
ATOM 2514 C C . ARG A 1 327 ? 4.453 4.516 34.906 1 96.62 327 ARG A C 1
ATOM 2516 O O . ARG A 1 327 ? 3.291 4.109 34.938 1 96.62 327 ARG A O 1
ATOM 2523 N N . ALA A 1 328 ? 5.445 3.775 35.219 1 94.19 328 ALA A N 1
ATOM 2524 C CA . ALA A 1 328 ? 5.34 2.336 35.438 1 94.19 328 ALA A CA 1
ATOM 2525 C C . ALA A 1 328 ? 4.574 2.029 36.719 1 94.19 328 ALA A C 1
ATOM 2527 O O . ALA A 1 328 ? 3.852 1.034 36.812 1 94.19 328 ALA A O 1
ATOM 2528 N N . SER A 1 329 ? 4.73 2.842 37.719 1 94.31 329 SER A N 1
ATOM 2529 C CA . SER A 1 329 ? 4.238 2.537 39.062 1 94.31 329 SER A CA 1
ATOM 2530 C C . SER A 1 329 ? 2.717 2.59 39.094 1 94.31 329 SER A C 1
ATOM 2532 O O . SER A 1 329 ? 2.088 1.795 39.812 1 94.31 329 SER A O 1
ATOM 2534 N N . ASP A 1 330 ? 2.109 3.461 38.344 1 95.69 330 ASP A N 1
ATOM 2535 C CA . ASP A 1 330 ? 0.672 3.637 38.531 1 95.69 330 ASP A CA 1
ATOM 2536 C C . ASP A 1 330 ? -0.031 3.84 37.188 1 95.69 330 ASP A C 1
ATOM 2538 O O . ASP A 1 330 ? -1.25 4.02 37.125 1 95.69 330 ASP A O 1
ATOM 2542 N N . GLY A 1 331 ? 0.657 3.885 36.094 1 96 331 GLY A N 1
ATOM 2543 C CA . GLY A 1 331 ? 0.058 3.996 34.75 1 96 331 GLY A CA 1
ATOM 2544 C C . GLY A 1 331 ? -0.349 5.414 34.406 1 96 331 GLY A C 1
ATOM 2545 O O . GLY A 1 331 ? -1.045 5.637 33.406 1 96 331 GLY A O 1
ATOM 2546 N N . LYS A 1 332 ? 0.104 6.398 35.188 1 97.38 332 LYS A N 1
ATOM 2547 C CA . LYS A 1 332 ? -0.237 7.789 34.906 1 97.38 332 LYS A CA 1
ATOM 2548 C C . LYS A 1 332 ? 0.576 8.328 33.719 1 97.38 332 LYS A C 1
ATOM 2550 O O . LYS A 1 332 ? 1.792 8.133 33.656 1 97.38 332 LYS A O 1
ATOM 2555 N N . PRO A 1 333 ? -0.124 8.969 32.812 1 98.44 333 PRO A N 1
ATOM 2556 C CA . PRO A 1 333 ? 0.583 9.531 31.656 1 98.44 333 PRO A CA 1
ATOM 2557 C C . PRO A 1 333 ? 1.157 10.922 31.938 1 98.44 333 PRO A C 1
ATOM 2559 O O . PRO A 1 333 ? 0.622 11.656 32.781 1 98.44 333 PRO A O 1
ATOM 2562 N N . PHE A 1 334 ? 2.275 11.289 31.281 1 98.5 334 PHE A N 1
ATOM 2563 C CA . PHE A 1 334 ? 2.887 12.617 31.281 1 98.5 334 PHE A CA 1
ATOM 2564 C C . PHE A 1 334 ? 3.309 13.023 29.875 1 98.5 334 PHE A C 1
ATOM 2566 O O . PHE A 1 334 ? 4.086 12.32 29.219 1 98.5 334 PHE A O 1
ATOM 2573 N N . ILE A 1 335 ? 2.803 14.109 29.406 1 98.5 335 ILE A N 1
ATOM 2574 C CA . ILE A 1 335 ? 3.186 14.602 28.094 1 98.5 335 ILE A CA 1
ATOM 2575 C C . ILE A 1 335 ? 4.566 15.242 28.156 1 98.5 335 ILE A C 1
ATOM 2577 O O . ILE A 1 335 ? 4.793 16.156 28.969 1 98.5 335 ILE A O 1
ATOM 2581 N N . LEU A 1 336 ? 5.453 14.781 27.312 1 96.44 336 LEU A N 1
ATOM 2582 C CA . LEU A 1 336 ? 6.836 15.242 27.344 1 96.44 336 LEU A CA 1
ATOM 2583 C C . LEU A 1 336 ? 7.035 16.406 26.391 1 96.44 336 LEU A C 1
ATOM 2585 O O . LEU A 1 336 ? 7.828 17.312 26.656 1 96.44 336 LEU A O 1
ATOM 2589 N N . GLU A 1 337 ? 6.41 16.359 25.312 1 95.62 337 GLU A N 1
ATOM 2590 C CA . GLU A 1 337 ? 6.574 17.422 24.312 1 95.62 337 GLU A CA 1
ATOM 2591 C C . GLU A 1 337 ? 5.59 17.25 23.172 1 95.62 337 GLU A C 1
ATOM 2593 O O . GLU A 1 337 ? 5.004 16.188 22.984 1 95.62 337 GLU A O 1
ATOM 2598 N N . VAL A 1 338 ? 5.328 18.328 22.484 1 97.25 338 VAL A N 1
ATOM 2599 C CA . VAL A 1 338 ? 4.602 18.391 21.219 1 97.25 338 VAL A CA 1
ATOM 2600 C C . VAL A 1 338 ? 5.555 18.797 20.094 1 97.25 338 VAL A C 1
ATOM 2602 O O . VAL A 1 338 ? 6.16 19.875 20.141 1 97.25 338 VAL A O 1
ATOM 2605 N N . ASN A 1 339 ? 5.68 17.891 19.156 1 95.25 339 ASN A N 1
ATOM 2606 C CA . ASN A 1 339 ? 6.598 18.156 18.047 1 95.25 339 ASN A CA 1
ATOM 2607 C C . ASN A 1 339 ? 5.852 18.625 16.797 1 95.25 339 ASN A C 1
ATOM 2609 O O . ASN A 1 339 ? 4.824 18.047 16.438 1 95.25 339 ASN A O 1
ATOM 2613 N N . PRO A 1 340 ? 6.41 19.609 16.172 1 94.06 340 PRO A N 1
ATOM 2614 C CA . PRO A 1 340 ? 5.715 20.203 15.023 1 94.06 340 PRO A CA 1
ATOM 2615 C C . PRO A 1 340 ? 5.809 19.328 13.773 1 94.06 340 PRO A C 1
ATOM 2617 O O . PRO A 1 340 ? 5.047 19.531 12.82 1 94.06 340 PRO A O 1
ATOM 2620 N N . GLY A 1 341 ? 6.727 18.484 13.672 1 92.12 341 GLY A N 1
ATOM 2621 C CA . GLY A 1 341 ? 6.891 17.719 12.445 1 92.12 341 GLY A CA 1
ATOM 2622 C C . GLY A 1 341 ? 7.293 16.266 12.695 1 92.12 341 GLY A C 1
ATOM 2623 O O . GLY A 1 341 ? 8.422 16 13.117 1 92.12 341 GLY A O 1
ATOM 2624 N N . PRO A 1 342 ? 6.383 15.344 12.391 1 91.88 342 PRO A N 1
ATOM 2625 C CA . PRO A 1 342 ? 6.766 13.93 12.492 1 91.88 342 PRO A CA 1
ATOM 2626 C C . PRO A 1 342 ? 7.773 13.516 11.422 1 91.88 342 PRO A C 1
ATOM 2628 O O . PRO A 1 342 ? 7.895 14.18 10.391 1 91.88 342 PRO A O 1
ATOM 2631 N N . ALA A 1 343 ? 8.555 12.508 11.711 1 90.44 343 ALA A N 1
ATOM 2632 C CA . ALA A 1 343 ? 9.477 11.945 10.734 1 90.44 343 ALA A CA 1
ATOM 2633 C C . ALA A 1 343 ? 8.75 11.023 9.758 1 90.44 343 ALA A C 1
ATOM 2635 O O . ALA A 1 343 ? 8.703 9.805 9.961 1 90.44 343 ALA A O 1
ATOM 2636 N N . VAL A 1 344 ? 8.266 11.578 8.742 1 93.06 344 VAL A N 1
ATOM 2637 C CA . VAL A 1 344 ? 7.496 10.859 7.73 1 93.06 344 VAL A CA 1
ATOM 2638 C C . VAL A 1 344 ? 8.07 11.148 6.344 1 93.06 344 VAL A C 1
ATOM 2640 O O . VAL A 1 344 ? 8.656 12.211 6.117 1 93.06 344 VAL A O 1
ATOM 2643 N N . PHE A 1 345 ? 7.91 10.25 5.434 1 92.94 345 PHE A N 1
ATOM 2644 C CA . PHE A 1 345 ? 8.383 10.289 4.055 1 92.94 345 PHE A CA 1
ATOM 2645 C C . PHE A 1 345 ? 9.883 10.008 3.988 1 92.94 345 PHE A C 1
ATOM 2647 O O . PHE A 1 345 ? 10.602 10.641 3.211 1 92.94 345 PHE A O 1
ATOM 2654 N N . TYR A 1 346 ? 10.297 9.203 4.891 1 87.81 346 TYR A N 1
ATOM 2655 C CA . TYR A 1 346 ? 11.695 8.781 4.883 1 87.81 346 TYR A CA 1
ATOM 2656 C C . TYR A 1 346 ? 11.844 7.391 4.281 1 87.81 346 TYR A C 1
ATOM 2658 O O . TYR A 1 346 ? 10.852 6.723 3.99 1 87.81 346 TYR A O 1
ATOM 2666 N N . ARG A 1 347 ? 13.078 6.969 4.203 1 75.44 347 ARG A N 1
ATOM 2667 C CA . ARG A 1 347 ? 13.406 5.711 3.539 1 75.44 347 ARG A CA 1
ATOM 2668 C C . ARG A 1 347 ? 13.086 4.52 4.434 1 75.44 347 ARG A C 1
ATOM 2670 O O . ARG A 1 347 ? 13.023 4.652 5.66 1 75.44 347 ARG A O 1
ATOM 2677 N N . TRP A 1 348 ? 12.969 3.391 3.855 1 66.88 348 TRP A N 1
ATOM 2678 C CA . TRP A 1 348 ? 12.461 2.176 4.484 1 66.88 348 TRP A CA 1
ATOM 2679 C C . TRP A 1 348 ? 13.469 1.624 5.492 1 66.88 348 TRP A C 1
ATOM 2681 O O . TRP A 1 348 ? 13.094 0.909 6.422 1 66.88 348 TRP A O 1
ATOM 2691 N N . GLU A 1 349 ? 14.672 1.9 5.344 1 65.38 349 GLU A N 1
ATOM 2692 C CA . GLU A 1 349 ? 15.688 1.357 6.246 1 65.38 349 GLU A CA 1
ATOM 2693 C C . GLU A 1 349 ? 15.5 1.894 7.664 1 65.38 349 GLU A C 1
ATOM 2695 O O . GLU A 1 349 ? 15.797 1.199 8.641 1 65.38 349 GLU A O 1
ATOM 2700 N N . HIS A 1 350 ? 15.023 3.053 7.738 1 71 350 HIS A N 1
ATOM 2701 C CA . HIS A 1 350 ? 14.641 3.652 9.016 1 71 350 HIS A CA 1
ATOM 2702 C C . HIS A 1 350 ? 13.289 4.352 8.906 1 71 350 HIS A C 1
ATOM 2704 O O . HIS A 1 350 ? 13.219 5.535 8.57 1 71 350 HIS A O 1
ATOM 2710 N N . GLU A 1 351 ? 12.266 3.639 9.156 1 75.81 351 GLU A N 1
ATOM 2711 C CA . GLU A 1 351 ? 10.914 4.078 8.828 1 75.81 351 GLU A CA 1
ATOM 2712 C C . GLU A 1 351 ? 10.383 5.055 9.875 1 75.81 351 GLU A C 1
ATOM 2714 O O . GLU A 1 351 ? 9.445 5.801 9.609 1 75.81 351 GLU A O 1
ATOM 2719 N N . TRP A 1 352 ? 11.039 5.207 11.008 1 84.19 352 TRP A N 1
ATOM 2720 C CA . TRP A 1 352 ? 10.523 6.07 12.07 1 84.19 352 TRP A CA 1
ATOM 2721 C C . TRP A 1 352 ? 9.008 6 12.148 1 84.19 352 TRP A C 1
ATOM 2723 O O . TRP A 1 352 ? 8.438 4.922 12.336 1 84.19 352 TRP A O 1
ATOM 2733 N N . GLU A 1 353 ? 8.398 7.184 11.945 1 89.75 353 GLU A N 1
ATOM 2734 C CA . GLU A 1 353 ? 6.949 7.246 12.109 1 89.75 353 GLU A CA 1
ATOM 2735 C C . GLU A 1 353 ? 6.23 6.84 10.828 1 89.75 353 GLU A C 1
ATOM 2737 O O . GLU A 1 353 ? 5.004 6.723 10.812 1 89.75 353 GLU A O 1
ATOM 2742 N N . ASP A 1 354 ? 6.914 6.512 9.742 1 92.44 354 ASP A N 1
ATOM 2743 C CA . ASP A 1 354 ? 6.312 6.059 8.492 1 92.44 354 ASP A CA 1
ATOM 2744 C C . ASP A 1 354 ? 5.508 4.777 8.695 1 92.44 354 ASP A C 1
ATOM 2746 O O . ASP A 1 354 ? 4.539 4.52 7.977 1 92.44 354 ASP A O 1
ATOM 2750 N N . ILE A 1 355 ? 5.867 4.023 9.711 1 91.19 355 ILE A N 1
ATOM 2751 C CA . ILE A 1 355 ? 5.184 2.76 9.969 1 91.19 355 ILE A CA 1
ATOM 2752 C C . ILE A 1 355 ? 3.719 3.023 10.305 1 91.19 355 ILE A C 1
ATOM 2754 O O . ILE A 1 355 ? 2.842 2.227 9.961 1 91.19 355 ILE A O 1
ATOM 2758 N N . VAL A 1 356 ? 3.451 4.16 10.984 1 95.44 356 VAL A N 1
ATOM 2759 C CA . VAL A 1 356 ? 2.082 4.496 11.367 1 95.44 356 VAL A CA 1
ATOM 2760 C C . VAL A 1 356 ? 1.253 4.777 10.117 1 95.44 356 VAL A C 1
ATOM 2762 O O . VAL A 1 356 ? 0.113 4.32 10.008 1 95.44 356 VAL A O 1
ATOM 2765 N N . ILE A 1 357 ? 1.861 5.473 9.18 1 96.38 357 ILE A N 1
ATOM 2766 C CA . ILE A 1 357 ? 1.165 5.828 7.949 1 96.38 357 ILE A CA 1
ATOM 2767 C C . ILE A 1 357 ? 0.976 4.582 7.086 1 96.38 357 ILE A C 1
ATOM 2769 O O . ILE A 1 357 ? -0.138 4.285 6.648 1 96.38 357 ILE A O 1
ATOM 2773 N N . ARG A 1 358 ? 2 3.875 6.926 1 91.81 358 ARG A N 1
ATOM 2774 C CA . ARG A 1 358 ? 1.988 2.707 6.055 1 91.81 358 ARG A CA 1
ATOM 2775 C C . ARG A 1 358 ? 0.996 1.661 6.551 1 91.81 358 ARG A C 1
ATOM 2777 O O . ARG A 1 358 ? 0.265 1.064 5.758 1 91.81 358 ARG A O 1
ATOM 2784 N N . GLU A 1 359 ? 0.884 1.512 7.855 1 89.94 359 GLU A N 1
ATOM 2785 C CA . GLU A 1 359 ? 0.148 0.369 8.391 1 89.94 359 GLU A CA 1
ATOM 2786 C C . GLU A 1 359 ? -1.266 0.767 8.805 1 89.94 359 GLU A C 1
ATOM 2788 O O . GLU A 1 359 ? -2.178 -0.062 8.789 1 89.94 359 GLU A O 1
ATOM 2793 N N . THR A 1 360 ? -1.383 2.043 9.148 1 93.5 360 THR A N 1
ATOM 2794 C CA . THR A 1 360 ? -2.645 2.285 9.836 1 93.5 360 THR A CA 1
ATOM 2795 C C . THR A 1 360 ? -3.404 3.438 9.188 1 93.5 360 THR A C 1
ATOM 2797 O O . THR A 1 360 ? -4.598 3.621 9.43 1 93.5 360 THR A O 1
ATOM 2800 N N . PHE A 1 361 ? -2.789 4.234 8.43 1 96.75 361 PHE A N 1
ATOM 2801 C CA . PHE A 1 361 ? -3.492 5.324 7.77 1 96.75 361 PHE A CA 1
ATOM 2802 C C . PHE A 1 361 ? -4.23 4.82 6.535 1 96.75 361 PHE A C 1
ATOM 2804 O O . PHE A 1 361 ? -3.615 4.273 5.617 1 96.75 361 PHE A O 1
ATOM 2811 N N . PRO A 1 362 ? -5.586 4.988 6.469 1 97.06 362 PRO A N 1
ATOM 2812 C CA . PRO A 1 362 ? -6.289 4.492 5.281 1 97.06 362 PRO A CA 1
ATOM 2813 C C . PRO A 1 362 ? -5.754 5.09 3.984 1 97.06 362 PRO A C 1
ATOM 2815 O O . PRO A 1 362 ? -5.656 6.312 3.859 1 97.06 362 PRO A O 1
ATOM 2818 N N . GLY A 1 363 ? -5.395 4.238 3.061 1 95.5 363 GLY A N 1
ATOM 2819 C CA . GLY A 1 363 ? -4.879 4.707 1.783 1 95.5 363 GLY A CA 1
ATOM 2820 C C . GLY A 1 363 ? -3.389 4.98 1.807 1 95.5 363 GLY A C 1
ATOM 2821 O O . GLY A 1 363 ? -2.801 5.332 0.781 1 95.5 363 GLY A O 1
ATOM 2822 N N . GLY A 1 364 ? -2.742 4.938 3.033 1 95.69 364 GLY A N 1
ATOM 2823 C CA . GLY A 1 364 ? -1.297 5.027 3.164 1 95.69 364 GLY A CA 1
ATOM 2824 C C . GLY A 1 364 ? -0.757 6.414 2.861 1 95.69 364 GLY A C 1
ATOM 2825 O O . GLY A 1 364 ? -1.432 7.414 3.107 1 95.69 364 GLY A O 1
ATOM 2826 N N . HIS A 1 365 ? 0.5 6.496 2.377 1 96.06 365 HIS A N 1
ATOM 2827 C CA . HIS A 1 365 ? 1.213 7.754 2.176 1 96.06 365 HIS A CA 1
ATOM 2828 C C . HIS A 1 365 ? 0.581 8.57 1.054 1 96.06 365 HIS A C 1
ATOM 2830 O O . HIS A 1 365 ? 0.518 9.797 1.135 1 96.06 365 HIS A O 1
ATOM 2836 N N . ARG A 1 366 ? 0.168 7.887 0.015 1 95.44 366 ARG A N 1
ATOM 2837 C CA . ARG A 1 366 ? -0.506 8.594 -1.069 1 95.44 366 ARG A CA 1
ATOM 2838 C C . ARG A 1 366 ? -1.716 9.367 -0.551 1 95.44 366 ARG A C 1
ATOM 2840 O O . ARG A 1 366 ? -1.896 10.539 -0.876 1 95.44 366 ARG A O 1
ATOM 2847 N N . ALA A 1 367 ? -2.498 8.695 0.26 1 97.5 367 ALA A N 1
ATOM 2848 C CA . ALA A 1 367 ? -3.674 9.344 0.838 1 97.5 367 ALA A CA 1
ATOM 2849 C C . ALA A 1 367 ? -3.271 10.453 1.8 1 97.5 367 ALA A C 1
ATOM 2851 O O . ALA A 1 367 ? -3.949 11.484 1.89 1 97.5 367 ALA A O 1
ATOM 2852 N N . LEU A 1 368 ? -2.221 10.227 2.518 1 97.94 368 LEU A N 1
ATOM 2853 C CA . LEU A 1 368 ? -1.747 11.25 3.443 1 97.94 368 LEU A CA 1
ATOM 2854 C C . LEU A 1 368 ? -1.447 12.555 2.707 1 97.94 368 LEU A C 1
ATOM 2856 O O . LEU A 1 368 ? -1.854 13.625 3.152 1 97.94 368 LEU A O 1
ATOM 2860 N N . VAL A 1 369 ? -0.735 12.461 1.573 1 97.25 369 VAL A N 1
ATOM 2861 C CA . VAL A 1 369 ? -0.409 13.648 0.793 1 97.25 369 VAL A CA 1
ATOM 2862 C C . VAL A 1 369 ? -1.692 14.367 0.378 1 97.25 369 VAL A C 1
ATOM 2864 O O . VAL A 1 369 ? -1.806 15.586 0.521 1 97.25 369 VAL A O 1
ATOM 2867 N N . ASN A 1 370 ? -2.645 13.609 -0.03 1 96.88 370 ASN A N 1
ATOM 2868 C CA . ASN A 1 370 ? -3.908 14.203 -0.46 1 96.88 370 ASN A CA 1
ATOM 2869 C C . ASN A 1 370 ? -4.656 14.836 0.707 1 96.88 370 ASN A C 1
ATOM 2871 O O . ASN A 1 370 ? -5.266 15.898 0.552 1 96.88 370 ASN A O 1
ATOM 2875 N N . VAL A 1 371 ? -4.598 14.234 1.865 1 97.44 371 VAL A N 1
ATOM 2876 C CA . VAL A 1 371 ? -5.309 14.75 3.029 1 97.44 371 VAL A CA 1
ATOM 2877 C C . VAL A 1 371 ? -4.691 16.078 3.467 1 97.44 371 VAL A C 1
ATOM 2879 O O . VAL A 1 371 ? -5.406 17.047 3.752 1 97.44 371 VAL A O 1
ATOM 2882 N N . ILE A 1 372 ? -3.385 16.125 3.539 1 96.56 372 ILE A N 1
ATOM 2883 C CA . ILE A 1 372 ? -2.73 17.344 4 1 96.56 372 ILE A CA 1
ATOM 2884 C C . ILE A 1 372 ? -2.959 18.469 2.99 1 96.56 372 ILE A C 1
ATOM 2886 O O . ILE A 1 372 ? -3.217 19.609 3.371 1 96.56 372 ILE A O 1
ATOM 2890 N N . VAL A 1 373 ? -2.906 18.172 1.689 1 96.19 373 VAL A N 1
ATOM 2891 C CA . VAL A 1 373 ? -3.172 19.141 0.632 1 96.19 373 VAL A CA 1
ATOM 2892 C C . VAL A 1 373 ? -4.621 19.609 0.715 1 96.19 373 VAL A C 1
ATOM 2894 O O . VAL A 1 373 ? -4.895 20.812 0.693 1 96.19 373 VAL A O 1
ATOM 2897 N N . ASN A 1 374 ? -5.523 18.672 0.839 1 95.94 374 ASN A N 1
ATOM 2898 C CA . ASN A 1 374 ? -6.945 18.984 0.92 1 95.94 374 ASN A CA 1
ATOM 2899 C C . ASN A 1 374 ? -7.246 19.891 2.115 1 95.94 374 ASN A C 1
ATOM 2901 O O . ASN A 1 374 ? -8.023 20.844 2.002 1 95.94 374 ASN A O 1
ATOM 2905 N N . SER A 1 375 ? -6.707 19.531 3.266 1 96.44 375 SER A N 1
ATOM 2906 C CA . SER A 1 375 ? -6.949 20.312 4.477 1 96.44 375 SER A CA 1
ATOM 2907 C C . SER A 1 375 ? -6.512 21.75 4.301 1 96.44 375 SER A C 1
ATOM 2909 O O . SER A 1 375 ? -7.223 22.688 4.695 1 96.44 375 SER A O 1
ATOM 2911 N N . ARG A 1 376 ? -5.391 21.969 3.678 1 95.25 376 ARG A N 1
ATOM 2912 C CA . ARG A 1 376 ? -4.918 23.328 3.451 1 95.25 376 ARG A CA 1
ATOM 2913 C C . ARG A 1 376 ? -5.828 24.078 2.479 1 95.25 376 ARG A C 1
ATOM 2915 O O . ARG A 1 376 ? -6.148 25.25 2.691 1 95.25 376 ARG A O 1
ATOM 2922 N N . LEU A 1 377 ? -6.191 23.422 1.453 1 93.12 377 LEU A N 1
ATOM 2923 C CA . LEU A 1 377 ? -7.078 24.047 0.476 1 93.12 377 LEU A CA 1
ATOM 2924 C C . LEU A 1 377 ? -8.414 24.438 1.114 1 93.12 377 LEU A C 1
ATOM 2926 O O . LEU A 1 377 ? -8.969 25.484 0.814 1 93.12 377 LEU A O 1
ATOM 2930 N N . GLN A 1 378 ? -8.883 23.578 1.972 1 92.94 378 GLN A N 1
ATOM 2931 C CA . GLN A 1 378 ? -10.109 23.875 2.701 1 92.94 378 GLN A CA 1
ATOM 2932 C C . GLN A 1 378 ? -9.938 25.094 3.598 1 92.94 378 GLN A C 1
ATOM 2934 O O . GLN A 1 378 ? -10.82 25.953 3.652 1 92.94 378 GLN A O 1
ATOM 2939 N N . GLN A 1 379 ? -8.875 25.188 4.254 1 93.44 379 GLN A N 1
ATOM 2940 C CA . GLN A 1 379 ? -8.586 26.297 5.156 1 93.44 379 GLN A CA 1
ATOM 2941 C C . GLN A 1 379 ? -8.477 27.609 4.391 1 93.44 379 GLN A C 1
ATOM 2943 O O . GLN A 1 379 ? -8.828 28.672 4.914 1 93.44 379 GLN A O 1
ATOM 2948 N N . LEU A 1 380 ? -8.055 27.516 3.148 1 91.88 380 LEU A N 1
ATOM 2949 C CA . LEU A 1 380 ? -7.934 28.703 2.305 1 91.88 380 LEU A CA 1
ATOM 2950 C C . LEU A 1 380 ? -9.258 29.016 1.611 1 91.88 380 LEU A C 1
ATOM 2952 O O . LEU A 1 380 ? -9.391 30.062 0.964 1 91.88 380 LEU A O 1
ATOM 2956 N N . GLY A 1 381 ? -10.227 28.156 1.747 1 88.56 381 GLY A N 1
ATOM 2957 C CA . GLY A 1 381 ? -11.547 28.359 1.179 1 88.56 381 GLY A CA 1
ATOM 2958 C C . GLY A 1 381 ? -11.586 28.188 -0.329 1 88.56 381 GLY A C 1
ATOM 2959 O O . GLY A 1 381 ? -12.492 28.703 -0.994 1 88.56 381 GLY A O 1
ATOM 2960 N N . LYS A 1 382 ? -10.648 27.531 -0.968 1 82.56 382 LYS A N 1
ATOM 2961 C CA . LYS A 1 382 ? -10.516 27.422 -2.418 1 82.56 382 LYS A CA 1
ATOM 2962 C C . LYS A 1 382 ? -11.625 26.547 -3.006 1 82.56 382 LYS A C 1
ATOM 2964 O O . LYS A 1 382 ? -12.039 26.75 -4.148 1 82.56 382 LYS A O 1
ATOM 2969 N N . HIS A 1 383 ? -12.109 25.562 -2.307 1 82.75 383 HIS A N 1
ATOM 2970 C CA . HIS A 1 383 ? -13.102 24.625 -2.805 1 82.75 383 HIS A CA 1
ATOM 2971 C C . HIS A 1 383 ? -14.492 25.25 -2.838 1 82.75 383 HIS A C 1
ATOM 2973 O O . HIS A 1 383 ? -15.383 24.75 -3.533 1 82.75 383 HIS A O 1
ATOM 2979 N N . LYS A 1 384 ? -14.797 26.297 -2.148 1 83.94 384 LYS A N 1
ATOM 2980 C CA . LYS A 1 384 ? -16.125 26.891 -2.002 1 83.94 384 LYS A CA 1
ATOM 2981 C C . LYS A 1 384 ? -16.641 27.406 -3.34 1 83.94 384 LYS A C 1
ATOM 2983 O O . LYS A 1 384 ? -17.844 27.375 -3.604 1 83.94 384 LYS A O 1
ATOM 2988 N N . ILE A 1 385 ? -15.758 27.828 -4.164 1 85 385 ILE A N 1
ATOM 2989 C CA . ILE A 1 385 ? -16.125 28.391 -5.461 1 85 385 ILE A CA 1
ATOM 2990 C C . ILE A 1 385 ? -16.734 27.297 -6.34 1 85 385 ILE A C 1
ATOM 2992 O O . ILE A 1 385 ? -17.656 27.578 -7.117 1 85 385 ILE A O 1
ATOM 2996 N N . LYS A 1 386 ? -16.297 26.156 -6.16 1 88.06 386 LYS A N 1
ATOM 2997 C CA . LYS A 1 386 ? -16.766 25.062 -6.988 1 88.06 386 LYS A CA 1
ATOM 2998 C C . LYS A 1 386 ? -18.031 24.438 -6.406 1 88.06 386 LYS A C 1
ATOM 3000 O O . LYS A 1 386 ? -18.859 23.891 -7.141 1 88.06 386 LYS A O 1
ATOM 3005 N N . VAL A 1 387 ? -18.266 24.516 -5.156 1 92 387 VAL A N 1
ATOM 3006 C CA . VAL A 1 387 ? -19.344 23.812 -4.453 1 92 387 VAL A CA 1
ATOM 3007 C C . VAL A 1 387 ? -20.641 24.609 -4.586 1 92 387 VAL A C 1
ATOM 3009 O O . VAL A 1 387 ? -21.719 24.016 -4.73 1 92 387 VAL A O 1
ATOM 3012 N N . ALA A 1 388 ? -20.562 25.906 -4.559 1 91.69 388 ALA A N 1
ATOM 3013 C CA . ALA A 1 388 ? -21.734 26.766 -4.5 1 91.69 388 ALA A CA 1
ATOM 3014 C C . ALA A 1 388 ? -22.641 26.562 -5.715 1 91.69 388 ALA A C 1
ATOM 3016 O O . ALA A 1 388 ? -23.844 26.391 -5.574 1 91.69 388 ALA A O 1
ATOM 3017 N N . PRO A 1 389 ? -22.062 26.531 -6.898 1 92.31 389 PRO A N 1
ATOM 3018 C CA . PRO A 1 389 ? -22.938 26.312 -8.055 1 92.31 389 PRO A CA 1
ATOM 3019 C C . PRO A 1 389 ? -23.609 24.938 -8.031 1 92.31 389 PRO A C 1
ATOM 3021 O O . PRO A 1 389 ? -24.75 24.797 -8.492 1 92.31 389 PRO A O 1
ATOM 3024 N N . VAL A 1 390 ? -22.938 23.953 -7.543 1 93.75 390 VAL A N 1
ATOM 3025 C CA . VAL A 1 390 ? -23.516 22.625 -7.449 1 93.75 390 VAL A CA 1
ATOM 3026 C C . VAL A 1 390 ? -24.703 22.641 -6.488 1 93.75 390 VAL A C 1
ATOM 3028 O O . VAL A 1 390 ? -25.766 22.078 -6.789 1 93.75 390 VAL A O 1
ATOM 3031 N N . ALA A 1 391 ? -24.531 23.234 -5.348 1 94.38 391 ALA A N 1
ATOM 3032 C CA . ALA A 1 391 ? -25.609 23.375 -4.375 1 94.38 391 ALA A CA 1
ATOM 3033 C C . ALA A 1 391 ? -26.828 24.062 -4.992 1 94.38 391 ALA A C 1
ATOM 3035 O O . ALA A 1 391 ? -27.969 23.641 -4.793 1 94.38 391 ALA A O 1
ATOM 3036 N N . LYS A 1 392 ? -26.562 25.078 -5.738 1 93.94 392 LYS A N 1
ATOM 3037 C CA . LYS A 1 392 ? -27.625 25.844 -6.367 1 93.94 392 LYS A CA 1
ATOM 3038 C C . LYS A 1 392 ? -28.391 25 -7.383 1 93.94 392 LYS A C 1
ATOM 3040 O O . LYS A 1 392 ? -29.609 25.094 -7.48 1 93.94 392 LYS A O 1
ATOM 3045 N N . GLU A 1 393 ? -27.641 24.266 -8.117 1 92 393 GLU A N 1
ATOM 3046 C CA . GLU A 1 393 ? -28.281 23.391 -9.109 1 92 393 GLU A CA 1
ATOM 3047 C C . GLU A 1 393 ? -29.203 22.375 -8.438 1 92 393 GLU A C 1
ATOM 3049 O O . GLU A 1 393 ? -30.297 22.109 -8.938 1 92 393 GLU A O 1
ATOM 3054 N N . PHE A 1 394 ? -28.797 21.812 -7.375 1 92.75 394 PHE A N 1
ATOM 3055 C CA . PHE A 1 394 ? -29.625 20.828 -6.695 1 92.75 394 PHE A CA 1
ATOM 3056 C C . PHE A 1 394 ? -30.781 21.484 -5.965 1 92.75 394 PHE A C 1
ATOM 3058 O O . PHE A 1 394 ? -31.859 20.906 -5.836 1 92.75 394 PHE A O 1
ATOM 3065 N N . ASP A 1 395 ? -30.578 22.688 -5.496 1 93.19 395 ASP A N 1
ATOM 3066 C CA . ASP A 1 395 ? -31.703 23.438 -4.973 1 93.19 395 ASP A CA 1
ATOM 3067 C C . ASP A 1 395 ? -32.812 23.594 -6.02 1 93.19 395 ASP A C 1
ATOM 3069 O O . ASP A 1 395 ? -33.969 23.359 -5.727 1 93.19 395 ASP A O 1
ATOM 3073 N N . ALA A 1 396 ? -32.344 23.906 -7.168 1 90 396 ALA A N 1
ATOM 3074 C CA . ALA A 1 396 ? -33.281 24.094 -8.258 1 90 396 ALA A CA 1
ATOM 3075 C C . ALA A 1 396 ? -33.938 22.781 -8.641 1 90 396 ALA A C 1
ATOM 3077 O O . ALA A 1 396 ? -35.125 22.766 -9.008 1 90 396 ALA A O 1
ATOM 3078 N N . PHE A 1 397 ? -33.219 21.766 -8.523 1 88.5 397 PHE A N 1
ATOM 3079 C CA . PHE A 1 397 ? -33.688 20.453 -8.953 1 88.5 397 PHE A CA 1
ATOM 3080 C C . PHE A 1 397 ? -34.531 19.812 -7.863 1 88.5 397 PHE A C 1
ATOM 3082 O O . PHE A 1 397 ? -35.219 18.828 -8.117 1 88.5 397 PHE A O 1
ATOM 3089 N N . SER A 1 398 ? -34.531 20.312 -6.699 1 88.69 398 SER A N 1
ATOM 3090 C CA . SER A 1 398 ? -35.094 19.672 -5.516 1 88.69 398 SER A CA 1
ATOM 3091 C C . SER A 1 398 ? -36.594 19.406 -5.691 1 88.69 398 SER A C 1
ATOM 3093 O O . SER A 1 398 ? -37.094 18.391 -5.227 1 88.69 398 SER A O 1
ATOM 3095 N N . ALA A 1 399 ? -37.25 20.203 -6.418 1 84.19 399 ALA A N 1
ATOM 3096 C CA . ALA A 1 399 ? -38.688 20.094 -6.578 1 84.19 399 ALA A CA 1
ATOM 3097 C C . ALA A 1 399 ? -39.062 18.875 -7.422 1 84.19 399 ALA A C 1
ATOM 3099 O O . ALA A 1 399 ? -40.094 18.25 -7.195 1 84.19 399 ALA A O 1
ATOM 3100 N N . SER A 1 400 ? -38.219 18.5 -8.312 1 82.62 400 SER A N 1
ATOM 3101 C CA . SER A 1 400 ? -38.5 17.406 -9.242 1 82.62 400 SER A CA 1
ATOM 3102 C C . SER A 1 400 ? -37.656 16.172 -8.945 1 82.62 400 SER A C 1
ATOM 3104 O O . SER A 1 400 ? -37.781 15.148 -9.617 1 82.62 400 SER A O 1
ATOM 3106 N N . TYR A 1 401 ? -36.844 16.234 -7.992 1 83.94 401 TYR A N 1
ATOM 3107 C CA . TYR A 1 401 ? -35.812 15.227 -7.758 1 83.94 401 TYR A CA 1
ATOM 3108 C C . TYR A 1 401 ? -36.469 13.875 -7.465 1 83.94 401 TYR A C 1
ATOM 3110 O O . TYR A 1 401 ? -36.031 12.852 -8 1 83.94 401 TYR A O 1
ATOM 3118 N N . GLU A 1 402 ? -37.5 13.859 -6.703 1 79.06 402 GLU A N 1
ATOM 3119 C CA . GLU A 1 402 ? -38.156 12.609 -6.301 1 79.06 402 GLU A CA 1
ATOM 3120 C C . GLU A 1 402 ? -38.812 11.914 -7.492 1 79.06 402 GLU A C 1
ATOM 3122 O O . GLU A 1 402 ? -38.844 10.68 -7.551 1 79.06 402 GLU A O 1
ATOM 3127 N N . SER A 1 403 ? -39.281 12.656 -8.32 1 76.31 403 SER A N 1
ATOM 3128 C CA . SER A 1 403 ? -39.906 12.078 -9.508 1 76.31 403 SER A CA 1
ATOM 3129 C C . SER A 1 403 ? -38.875 11.391 -10.398 1 76.31 403 SER A C 1
ATOM 3131 O O . SER A 1 403 ? -39.188 10.383 -11.047 1 76.31 403 SER A O 1
ATOM 3133 N N . TYR A 1 404 ? -37.719 11.883 -10.297 1 74.12 404 TYR A N 1
ATOM 3134 C CA . TYR A 1 404 ? -36.625 11.32 -11.086 1 74.12 404 TYR A CA 1
ATOM 3135 C C . TYR A 1 404 ? -36.094 10.062 -10.43 1 74.12 404 TYR A C 1
ATOM 3137 O O . TYR A 1 404 ? -35.656 9.133 -11.117 1 74.12 404 TYR A O 1
ATOM 3145 N N . LEU A 1 405 ? -36.125 9.977 -9.188 1 69.5 405 LEU A N 1
ATOM 3146 C CA . LEU A 1 405 ? -35.531 8.898 -8.406 1 69.5 405 LEU A CA 1
ATOM 3147 C C . LEU A 1 405 ? -36.281 7.594 -8.625 1 69.5 405 LEU A C 1
ATOM 3149 O O . LEU A 1 405 ? -35.75 6.508 -8.414 1 69.5 405 LEU A O 1
ATOM 3153 N N . GLY A 1 406 ? -37.469 7.656 -9.023 1 62.88 406 GLY A N 1
ATOM 3154 C CA . GLY A 1 406 ? -38.25 6.445 -9.234 1 62.88 406 GLY A CA 1
ATOM 3155 C C . GLY A 1 406 ? -37.531 5.414 -10.086 1 62.88 406 GLY A C 1
ATOM 3156 O O . GLY A 1 406 ? -37.625 4.215 -9.82 1 62.88 406 GLY A O 1
ATOM 3157 N N . THR A 1 407 ? -36.594 5.785 -10.914 1 60.88 407 THR A N 1
ATOM 3158 C CA . THR A 1 407 ? -35.875 4.867 -11.781 1 60.88 407 THR A CA 1
ATOM 3159 C C . THR A 1 407 ? -34.625 4.324 -11.086 1 60.88 407 THR A C 1
ATOM 3161 O O . THR A 1 407 ? -34.031 3.355 -11.547 1 60.88 407 THR A O 1
ATOM 3164 N N . MET A 1 408 ? -34.375 4.906 -9.875 1 67.12 408 MET A N 1
ATOM 3165 C CA . MET A 1 408 ? -33.156 4.539 -9.195 1 67.12 408 MET A CA 1
ATOM 3166 C C . MET A 1 408 ? -33.438 3.688 -7.961 1 67.12 408 MET A C 1
ATOM 3168 O O . MET A 1 408 ? -32.5 3.268 -7.262 1 67.12 408 MET A O 1
ATOM 3172 N N . ALA A 1 409 ? -34.656 3.426 -7.691 1 65.44 409 ALA A N 1
ATOM 3173 C CA . ALA A 1 409 ? -35.031 2.732 -6.461 1 65.44 409 ALA A CA 1
ATOM 3174 C C . ALA A 1 409 ? -34.281 1.401 -6.34 1 65.44 409 ALA A C 1
ATOM 3176 O O . ALA A 1 409 ? -33.844 1.029 -5.254 1 65.44 409 ALA A O 1
ATOM 3177 N N . SER A 1 410 ? -34.094 0.862 -7.406 1 71.94 410 SER A N 1
ATOM 3178 C CA . SER A 1 410 ? -33.406 -0.437 -7.406 1 71.94 410 SER A CA 1
ATOM 3179 C C . SER A 1 410 ? -31.953 -0.312 -6.973 1 71.94 410 SER A C 1
ATOM 3181 O O . SER A 1 410 ? -31.406 -1.227 -6.355 1 71.94 410 SER A O 1
ATOM 3183 N N . ASN A 1 411 ? -31.438 0.822 -7.168 1 77.25 411 ASN A N 1
ATOM 3184 C CA . ASN A 1 411 ? -30.047 1.034 -6.816 1 77.25 411 ASN A CA 1
ATOM 3185 C C . ASN A 1 411 ? -29.844 1.111 -5.305 1 77.25 411 ASN A C 1
ATOM 3187 O O . ASN A 1 411 ? -28.828 0.67 -4.781 1 77.25 411 ASN A O 1
ATOM 3191 N N . TYR A 1 412 ? -30.812 1.57 -4.582 1 82.38 412 TYR A N 1
ATOM 3192 C CA . TYR A 1 412 ? -30.719 1.688 -3.133 1 82.38 412 TYR A CA 1
ATOM 3193 C C . TYR A 1 412 ? -31.047 0.362 -2.455 1 82.38 412 TYR A C 1
ATOM 3195 O O . TYR A 1 412 ? -30.469 0.031 -1.416 1 82.38 412 TYR A O 1
ATOM 3203 N N . GLU A 1 413 ? -31.922 -0.332 -3.074 1 80.31 413 GLU A N 1
ATOM 3204 C CA . GLU A 1 413 ? -32.312 -1.607 -2.49 1 80.31 413 GLU A CA 1
ATOM 3205 C C . GLU A 1 413 ? -31.141 -2.562 -2.377 1 80.31 413 GLU A C 1
ATOM 3207 O O . GLU A 1 413 ? -30.984 -3.262 -1.372 1 80.31 413 GLU A O 1
ATOM 3212 N N . PHE A 1 414 ? -30.375 -2.494 -3.371 1 79 414 PHE A N 1
ATOM 3213 C CA . PHE A 1 414 ? -29.234 -3.393 -3.391 1 79 414 PHE A CA 1
ATOM 3214 C C . PHE A 1 414 ? -28.203 -2.99 -2.33 1 79 414 PHE A C 1
ATOM 3216 O O . PHE A 1 414 ? -27.422 -3.822 -1.87 1 79 414 PHE A O 1
ATOM 3223 N N . LEU A 1 415 ? -28.219 -1.802 -1.916 1 85.19 415 LEU A N 1
ATOM 3224 C CA . LEU A 1 415 ? -27.297 -1.294 -0.909 1 85.19 415 LEU A CA 1
ATOM 3225 C C . LEU A 1 415 ? -27.781 -1.634 0.496 1 85.19 415 LEU A C 1
ATOM 3227 O O . LEU A 1 415 ? -27 -1.661 1.441 1 85.19 415 LEU A O 1
ATOM 3231 N N . ILE A 1 416 ? -29.062 -1.889 0.611 1 88.19 416 ILE A N 1
ATOM 3232 C CA . ILE A 1 416 ? -29.672 -1.961 1.936 1 88.19 416 ILE A CA 1
ATOM 3233 C C . ILE A 1 416 ? -30.031 -3.41 2.264 1 88.19 416 ILE A C 1
ATOM 3235 O O . ILE A 1 416 ? -29.828 -3.863 3.395 1 88.19 416 ILE A O 1
ATOM 3239 N N . ALA A 1 417 ? -30.469 -4.137 1.311 1 79.94 417 ALA A N 1
ATOM 3240 C CA . ALA A 1 417 ? -31.156 -5.406 1.546 1 79.94 417 ALA A CA 1
ATOM 3241 C C . ALA A 1 417 ? -30.188 -6.445 2.117 1 79.94 417 ALA A C 1
ATOM 3243 O O . ALA A 1 417 ? -30.578 -7.254 2.969 1 79.94 417 ALA A O 1
ATOM 3244 N N . ASP A 1 418 ? -28.984 -6.402 1.769 1 77.75 418 ASP A N 1
ATOM 3245 C CA . ASP A 1 418 ? -28.109 -7.52 2.129 1 77.75 418 ASP A CA 1
ATOM 3246 C C . ASP A 1 418 ? -27.172 -7.137 3.264 1 77.75 418 ASP A C 1
ATOM 3248 O O . ASP A 1 418 ? -26.266 -7.906 3.617 1 77.75 418 ASP A O 1
ATOM 3252 N N . TYR A 1 419 ? -27.469 -6.004 3.939 1 86.69 419 TYR A N 1
ATOM 3253 C CA . TYR A 1 419 ? -26.469 -5.57 4.91 1 86.69 419 TYR A CA 1
ATOM 3254 C C . TYR A 1 419 ? -27.141 -5.105 6.203 1 86.69 419 TYR A C 1
ATOM 3256 O O . TYR A 1 419 ? -28.281 -4.652 6.191 1 86.69 419 TYR A O 1
ATOM 3264 N N . ASP A 1 420 ? -26.406 -5.316 7.223 1 89.31 420 ASP A N 1
ATOM 3265 C CA . ASP A 1 420 ? -26.844 -4.844 8.531 1 89.31 420 ASP A CA 1
ATOM 3266 C C . ASP A 1 420 ? -26.328 -3.428 8.805 1 89.31 420 ASP A C 1
ATOM 3268 O O . ASP A 1 420 ? -25.125 -3.203 8.883 1 89.31 420 ASP A O 1
ATOM 3272 N N . TYR A 1 421 ? -27.266 -2.488 8.914 1 94.56 421 TYR A N 1
ATOM 3273 C CA . TYR A 1 421 ? -26.938 -1.104 9.234 1 94.56 421 TYR A CA 1
ATOM 3274 C C . TYR A 1 421 ? -27.375 -0.747 10.648 1 94.56 421 TYR A C 1
ATOM 3276 O O . TYR A 1 421 ? -27.703 0.408 10.93 1 94.56 421 TYR A O 1
ATOM 3284 N N . SER A 1 422 ? -27.516 -1.755 11.508 1 94.06 422 SER A N 1
ATOM 3285 C CA . SER A 1 422 ? -27.953 -1.499 12.883 1 94.06 422 SER A CA 1
ATOM 3286 C C . SER A 1 422 ? -26.984 -0.541 13.586 1 94.06 422 SER A C 1
ATOM 3288 O O . SER A 1 422 ? -25.781 -0.625 13.406 1 94.06 422 SER A O 1
ATOM 3290 N N . GLY A 1 423 ? -27.547 0.362 14.367 1 96.12 423 GLY A N 1
ATOM 3291 C CA . GLY A 1 423 ? -26.75 1.35 15.078 1 96.12 423 GLY A CA 1
ATOM 3292 C C . GLY A 1 423 ? -26.828 2.732 14.461 1 96.12 423 GLY A C 1
ATOM 3293 O O . GLY A 1 423 ? -27.906 3.219 14.141 1 96.12 423 GLY A O 1
ATOM 3294 N N . THR A 1 424 ? -25.703 3.385 14.406 1 97.69 424 THR A N 1
ATOM 3295 C CA . THR A 1 424 ? -25.656 4.754 13.898 1 97.69 424 THR A CA 1
ATOM 3296 C C . THR A 1 424 ? -25.125 4.781 12.469 1 97.69 424 THR A C 1
ATOM 3298 O O . THR A 1 424 ? -24.219 4.02 12.125 1 97.69 424 THR A O 1
ATOM 3301 N N . VAL A 1 425 ? -25.75 5.605 11.633 1 97.94 425 VAL A N 1
ATOM 3302 C CA . VAL A 1 425 ? -25.375 5.734 10.227 1 97.94 425 VAL A CA 1
ATOM 3303 C C . VAL A 1 425 ? -25.109 7.199 9.898 1 97.94 425 VAL A C 1
ATOM 3305 O O . VAL A 1 425 ? -25.891 8.078 10.25 1 97.94 425 VAL A O 1
ATOM 3308 N N . PHE A 1 426 ? -23.984 7.531 9.352 1 98.38 426 PHE A N 1
ATOM 3309 C CA . PHE A 1 426 ? -23.688 8.844 8.789 1 98.38 426 PHE A CA 1
ATOM 3310 C C . PHE A 1 426 ? -23.75 8.812 7.27 1 98.38 426 PHE A C 1
ATOM 3312 O O . PHE A 1 426 ? -22.922 8.195 6.613 1 98.38 426 PHE A O 1
ATOM 3319 N N . GLU A 1 427 ? -24.719 9.391 6.648 1 97.56 427 GLU A N 1
ATOM 3320 C CA . GLU A 1 427 ? -24.891 9.398 5.199 1 97.56 427 GLU A CA 1
ATOM 3321 C C . GLU A 1 427 ? -24.422 10.719 4.602 1 97.56 427 GLU A C 1
ATOM 3323 O O . GLU A 1 427 ? -24.969 11.781 4.898 1 97.56 427 GLU A O 1
ATOM 3328 N N . LEU A 1 428 ? -23.422 10.656 3.766 1 98.12 428 LEU A N 1
ATOM 3329 C CA . LEU A 1 428 ? -22.938 11.805 3.016 1 98.12 428 LEU A CA 1
ATOM 3330 C C . LEU A 1 428 ? -23.672 11.938 1.686 1 98.12 428 LEU A C 1
ATOM 3332 O O . LEU A 1 428 ? -23.75 10.977 0.917 1 98.12 428 LEU A O 1
ATOM 3336 N N . GLY A 1 429 ? -24.141 13.117 1.405 1 95.94 429 GLY A N 1
ATOM 3337 C CA . GLY A 1 429 ? -24.984 13.312 0.229 1 95.94 429 GLY A CA 1
ATOM 3338 C C . GLY A 1 429 ? -26.359 12.68 0.357 1 95.94 429 GLY A C 1
ATOM 3339 O O . GLY A 1 429 ? -26.766 11.906 -0.505 1 95.94 429 GLY A O 1
ATOM 3340 N N . SER A 1 430 ? -27.141 13.125 1.329 1 93.62 430 SER A N 1
ATOM 3341 C CA . SER A 1 430 ? -28.375 12.438 1.7 1 93.62 430 SER A CA 1
ATOM 3342 C C . SER A 1 430 ? -29.516 12.812 0.763 1 93.62 430 SER A C 1
ATOM 3344 O O . SER A 1 430 ? -30.5 12.078 0.645 1 93.62 430 SER A O 1
ATOM 3346 N N . GLY A 1 431 ? -29.344 14.016 0.14 1 91.06 431 GLY A N 1
ATOM 3347 C CA . GLY A 1 431 ? -30.422 14.469 -0.727 1 91.06 431 GLY A CA 1
ATOM 3348 C C . GLY A 1 431 ? -31.766 14.531 -0.024 1 91.06 431 GLY A C 1
ATOM 3349 O O . GLY A 1 431 ? -31.875 15.117 1.058 1 91.06 431 GLY A O 1
ATOM 3350 N N . THR A 1 432 ? -32.75 13.906 -0.603 1 88.69 432 THR A N 1
ATOM 3351 C CA . THR A 1 432 ? -34.094 13.922 -0.06 1 88.69 432 THR A CA 1
ATOM 3352 C C . THR A 1 432 ? -34.281 12.836 0.995 1 88.69 432 THR A C 1
ATOM 3354 O O . THR A 1 432 ? -35.344 12.664 1.537 1 88.69 432 THR A O 1
ATOM 3357 N N . GLY A 1 433 ? -33.219 12.094 1.24 1 89.81 433 GLY A N 1
ATOM 3358 C CA . GLY A 1 433 ? -33.25 11.102 2.305 1 89.81 433 GLY A CA 1
ATOM 3359 C C . GLY A 1 433 ? -33.781 9.758 1.852 1 89.81 433 GLY A C 1
ATOM 3360 O O . GLY A 1 433 ? -34.344 8.992 2.654 1 89.81 433 GLY A O 1
ATOM 3361 N N . LYS A 1 434 ? -33.688 9.508 0.626 1 88.19 434 LYS A N 1
ATOM 3362 C CA . LYS A 1 434 ? -34.188 8.258 0.081 1 88.19 434 LYS A CA 1
ATOM 3363 C C . LYS A 1 434 ? -33.562 7.055 0.759 1 88.19 434 LYS A C 1
ATOM 3365 O O . LYS A 1 434 ? -34.25 6.09 1.103 1 88.19 434 LYS A O 1
ATOM 3370 N N . PHE A 1 435 ? -32.25 7.047 0.895 1 91.56 435 PHE A N 1
ATOM 3371 C CA . PHE A 1 435 ? -31.547 5.945 1.532 1 91.56 435 PHE A CA 1
ATOM 3372 C C . PHE A 1 435 ? -32.094 5.676 2.926 1 91.56 435 PHE A C 1
ATOM 3374 O O . PHE A 1 435 ? -32.406 4.535 3.264 1 91.56 435 PHE A O 1
ATOM 3381 N N . GLY A 1 436 ? -32.188 6.699 3.732 1 92.69 436 GLY A N 1
ATOM 3382 C CA . GLY A 1 436 ? -32.656 6.547 5.094 1 92.69 436 GLY A CA 1
ATOM 3383 C C . GLY A 1 436 ? -34.094 6.027 5.172 1 92.69 436 GLY A C 1
ATOM 3384 O O . GLY A 1 436 ? -34.406 5.184 6.016 1 92.69 436 GLY A O 1
ATOM 3385 N N . ARG A 1 437 ? -34.906 6.539 4.301 1 90.69 437 ARG A N 1
ATOM 3386 C CA . ARG A 1 437 ? -36.312 6.09 4.285 1 90.69 437 ARG A CA 1
ATOM 3387 C C . ARG A 1 437 ? -36.375 4.609 3.936 1 90.69 437 ARG A C 1
ATOM 3389 O O . ARG A 1 437 ? -37.125 3.852 4.59 1 90.69 437 ARG A O 1
ATOM 3396 N N . LEU A 1 438 ? -35.656 4.266 2.932 1 90.25 438 LEU A N 1
ATOM 3397 C CA . LEU A 1 438 ? -35.688 2.869 2.508 1 90.25 438 LEU A CA 1
ATOM 3398 C C . LEU A 1 438 ? -35.094 1.968 3.574 1 90.25 438 LEU A C 1
ATOM 3400 O O . LEU A 1 438 ? -35.531 0.841 3.779 1 90.25 438 LEU A O 1
ATOM 3404 N N . LEU A 1 439 ? -34.031 2.439 4.188 1 93.19 439 LEU A N 1
ATOM 3405 C CA . LEU A 1 439 ? -33.406 1.673 5.258 1 93.19 439 LEU A CA 1
ATOM 3406 C C . LEU A 1 439 ? -34.375 1.408 6.391 1 93.19 439 LEU A C 1
ATOM 3408 O O . LEU A 1 439 ? -34.531 0.27 6.848 1 93.19 439 LEU A O 1
ATOM 3412 N N . HIS A 1 440 ? -35.094 2.441 6.816 1 92.75 440 HIS A N 1
ATOM 3413 C CA . HIS A 1 440 ? -36.062 2.295 7.895 1 92.75 440 HIS A CA 1
ATOM 3414 C C . HIS A 1 440 ? -37.188 1.373 7.488 1 92.75 440 HIS A C 1
ATOM 3416 O O . HIS A 1 440 ? -37.688 0.587 8.305 1 92.75 440 HIS A O 1
ATOM 3422 N N . GLU A 1 441 ? -37.594 1.524 6.27 1 90.19 441 GLU A N 1
ATOM 3423 C CA . GLU A 1 441 ? -38.625 0.63 5.77 1 90.19 441 GLU A CA 1
ATOM 3424 C C . GLU A 1 441 ? -38.188 -0.828 5.84 1 90.19 441 GLU A C 1
ATOM 3426 O O . GLU A 1 441 ? -38.938 -1.695 6.262 1 90.19 441 GLU A O 1
ATOM 3431 N N . HIS A 1 442 ? -37 -1.046 5.383 1 90.81 442 HIS A N 1
ATOM 3432 C CA . HIS A 1 442 ? -36.438 -2.395 5.414 1 90.81 442 HIS A CA 1
ATOM 3433 C C . HIS A 1 442 ? -36.344 -2.91 6.844 1 90.81 442 HIS A C 1
ATOM 3435 O O . HIS A 1 442 ? -36.625 -4.078 7.113 1 90.81 442 HIS A O 1
ATOM 3441 N N . GLN A 1 443 ? -35.906 -2.074 7.762 1 91.62 443 GLN A N 1
ATOM 3442 C CA . GLN A 1 443 ? -35.719 -2.463 9.156 1 91.62 443 GLN A CA 1
ATOM 3443 C C . GLN A 1 443 ? -37.062 -2.723 9.852 1 91.62 443 GLN A C 1
ATOM 3445 O O . GLN A 1 443 ? -37.125 -3.586 10.727 1 91.62 443 GLN A O 1
ATOM 3450 N N . ARG A 1 444 ? -38.031 -2.049 9.469 1 90.81 444 ARG A N 1
ATOM 3451 C CA . ARG A 1 444 ? -39.375 -2.262 10.031 1 90.81 444 ARG A CA 1
ATOM 3452 C C . ARG A 1 444 ? -39.938 -3.598 9.578 1 90.81 444 ARG A C 1
ATOM 3454 O O . ARG A 1 444 ? -40.688 -4.254 10.328 1 90.81 444 ARG A O 1
ATOM 3461 N N . LYS A 1 445 ? -39.562 -4.008 8.445 1 89.69 445 LYS A N 1
ATOM 3462 C CA . LYS A 1 445 ? -40.062 -5.246 7.871 1 89.69 445 LYS A CA 1
ATOM 3463 C C . LYS A 1 445 ? -39.469 -6.469 8.547 1 89.69 445 LYS A C 1
ATOM 3465 O O . LYS A 1 445 ? -40.031 -7.555 8.523 1 89.69 445 LYS A O 1
ATOM 3470 N N . ARG A 1 446 ? -38.312 -6.383 9.117 1 83.81 446 ARG A N 1
ATOM 3471 C CA . ARG A 1 446 ? -37.656 -7.516 9.773 1 83.81 446 ARG A CA 1
ATOM 3472 C C . ARG A 1 446 ? -38.469 -7.98 10.984 1 83.81 446 ARG A C 1
ATOM 3474 O O . ARG A 1 446 ? -38.406 -9.148 11.383 1 83.81 446 ARG A O 1
ATOM 3481 N N . LYS A 1 447 ? -39.312 -7.359 11.578 1 77.94 447 LYS A N 1
ATOM 3482 C CA . LYS A 1 447 ? -40.188 -7.668 12.703 1 77.94 447 LYS A CA 1
ATOM 3483 C C . LYS A 1 447 ? -39.438 -8.414 13.805 1 77.94 447 LYS A C 1
ATOM 3485 O O . LYS A 1 447 ? -39.938 -9.391 14.359 1 77.94 447 LYS A O 1
ATOM 3490 N N . ASP A 1 448 ? -38.125 -8.102 13.875 1 81.56 448 ASP A N 1
ATOM 3491 C CA . ASP A 1 448 ? -37.312 -8.797 14.867 1 81.56 448 ASP A CA 1
ATOM 3492 C C . ASP A 1 448 ? -37.156 -7.965 16.141 1 81.56 448 ASP A C 1
ATOM 3494 O O . ASP A 1 448 ? -36.406 -8.328 17.031 1 81.56 448 ASP A O 1
ATOM 3498 N N . GLY A 1 449 ? -37.906 -6.871 16.266 1 81.94 449 GLY A N 1
ATOM 3499 C CA . GLY A 1 449 ? -37.906 -6.043 17.469 1 81.94 449 GLY A CA 1
ATOM 3500 C C . GLY A 1 449 ? -36.656 -5.176 17.578 1 81.94 449 GLY A C 1
ATOM 3501 O O . GLY A 1 449 ? -36.5 -4.449 18.562 1 81.94 449 GLY A O 1
ATOM 3502 N N . SER A 1 450 ? -35.812 -5.203 16.578 1 85.69 450 SER A N 1
ATOM 3503 C CA . SER A 1 450 ? -34.594 -4.395 16.609 1 85.69 450 SER A CA 1
ATOM 3504 C C . SER A 1 450 ? -34.906 -2.914 16.422 1 85.69 450 SER A C 1
ATOM 3506 O O . SER A 1 450 ? -35.875 -2.561 15.758 1 85.69 450 SER A O 1
ATOM 3508 N N . GLU A 1 451 ? -34.219 -2.072 17.109 1 90.69 451 GLU A N 1
ATOM 3509 C CA . GLU A 1 451 ? -34.375 -0.627 16.969 1 90.69 451 GLU A CA 1
ATOM 3510 C C . GLU A 1 451 ? -33.938 -0.148 15.594 1 90.69 451 GLU A C 1
ATOM 3512 O O . GLU A 1 451 ? -33.062 -0.75 14.961 1 90.69 451 GLU A O 1
ATOM 3517 N N . LEU A 1 452 ? -34.625 0.851 15.156 1 93.56 452 LEU A N 1
ATOM 3518 C CA . LEU A 1 452 ? -34.25 1.494 13.914 1 93.56 452 LEU A CA 1
ATOM 3519 C C . LEU A 1 452 ? -32.875 2.16 14.047 1 93.56 452 LEU A C 1
ATOM 3521 O O . LEU A 1 452 ? -32.531 2.66 15.125 1 93.56 452 LEU A O 1
ATOM 3525 N N . SER A 1 453 ? -32.188 2.193 12.992 1 95.56 453 SER A N 1
ATOM 3526 C CA . SER A 1 453 ? -30.891 2.881 12.969 1 95.56 453 SER A CA 1
ATOM 3527 C C . SER A 1 453 ? -31.078 4.387 13.156 1 95.56 453 SER A C 1
ATOM 3529 O O . SER A 1 453 ? -32.062 4.961 12.695 1 95.56 453 SER A O 1
ATOM 3531 N N . THR A 1 454 ? -30.172 4.977 13.938 1 96.44 454 THR A N 1
ATOM 3532 C CA . THR A 1 454 ? -30.109 6.43 14.016 1 96.44 454 THR A CA 1
ATOM 3533 C C . THR A 1 454 ? -29.281 6.992 12.859 1 96.44 454 THR A C 1
ATOM 3535 O O . THR A 1 454 ? -28.094 6.668 12.719 1 96.44 454 THR A O 1
ATOM 3538 N N . ILE A 1 455 ? -29.906 7.871 12.094 1 97 455 ILE A N 1
ATOM 3539 C CA . ILE A 1 455 ? -29.25 8.32 10.867 1 97 455 ILE A CA 1
ATOM 3540 C C . ILE A 1 455 ? -28.953 9.812 10.969 1 97 455 ILE A C 1
ATOM 3542 O O . ILE A 1 455 ? -29.828 10.609 11.312 1 97 455 ILE A O 1
ATOM 3546 N N . VAL A 1 456 ? -27.734 10.195 10.766 1 96.75 456 VAL A N 1
ATOM 3547 C CA . VAL A 1 456 ? -27.281 11.562 10.555 1 96.75 456 VAL A CA 1
ATOM 3548 C C . VAL A 1 456 ? -26.938 11.766 9.078 1 96.75 456 VAL A C 1
ATOM 3550 O O . VAL A 1 456 ? -26.219 10.953 8.484 1 96.75 456 VAL A O 1
ATOM 3553 N N . GLY A 1 457 ? -27.453 12.836 8.484 1 96.38 457 GLY A N 1
ATOM 3554 C CA . GLY A 1 457 ? -27.188 13.094 7.074 1 96.38 457 GLY A CA 1
ATOM 3555 C C . GLY A 1 457 ? -26.359 14.336 6.836 1 96.38 457 GLY A C 1
ATOM 3556 O O . GLY A 1 457 ? -26.078 15.094 7.766 1 96.38 457 GLY A O 1
ATOM 3557 N N . ASN A 1 458 ? -25.891 14.469 5.641 1 96.94 458 ASN A N 1
ATOM 3558 C CA . ASN A 1 458 ? -25.203 15.648 5.125 1 96.94 458 ASN A CA 1
ATOM 3559 C C . ASN A 1 458 ? -25.594 15.938 3.678 1 96.94 458 ASN A C 1
ATOM 3561 O O . ASN A 1 458 ? -25.781 15.016 2.881 1 96.94 458 ASN A O 1
ATOM 3565 N N . ASP A 1 459 ? -25.844 17.141 3.416 1 96 459 ASP A N 1
ATOM 3566 C CA . ASP A 1 459 ? -26.031 17.562 2.027 1 96 459 ASP A CA 1
ATOM 3567 C C . ASP A 1 459 ? -25.656 19.016 1.828 1 96 459 ASP A C 1
ATOM 3569 O O . ASP A 1 459 ? -25.734 19.828 2.766 1 96 459 ASP A O 1
ATOM 3573 N N . VAL A 1 460 ? -25.25 19.344 0.626 1 95.81 460 VAL A N 1
ATOM 3574 C CA . VAL A 1 460 ? -24.875 20.719 0.34 1 95.81 460 VAL A CA 1
ATOM 3575 C C . VAL A 1 460 ? -26.109 21.547 0.006 1 95.81 460 VAL A C 1
ATOM 3577 O O . VAL A 1 460 ? -26.109 22.781 0.14 1 95.81 460 VAL A O 1
ATOM 3580 N N . SER A 1 461 ? -27.203 20.906 -0.356 1 94.75 461 SER A N 1
ATOM 3581 C CA . SER A 1 461 ? -28.422 21.562 -0.827 1 94.75 461 SER A CA 1
ATOM 3582 C C . SER A 1 461 ? -29.453 21.672 0.281 1 94.75 461 SER A C 1
ATOM 3584 O O . SER A 1 461 ? -30.031 20.656 0.691 1 94.75 461 SER A O 1
ATOM 3586 N N . GLU A 1 462 ? -29.797 22.859 0.639 1 92.69 462 GLU A N 1
ATOM 3587 C CA . GLU A 1 462 ? -30.812 23.094 1.663 1 92.69 462 GLU A CA 1
ATOM 3588 C C . GLU A 1 462 ? -32.188 22.688 1.172 1 92.69 462 GLU A C 1
ATOM 3590 O O . GLU A 1 462 ? -32.969 22.125 1.933 1 92.69 462 GLU A O 1
ATOM 3595 N N . GLN A 1 463 ? -32.406 22.969 -0.035 1 92.44 463 GLN A N 1
ATOM 3596 C CA . GLN A 1 463 ? -33.75 22.688 -0.573 1 92.44 463 GLN A CA 1
ATOM 3597 C C . GLN A 1 463 ? -33.969 21.188 -0.701 1 92.44 463 GLN A C 1
ATOM 3599 O O . GLN A 1 463 ? -35.094 20.719 -0.518 1 92.44 463 GLN A O 1
ATOM 3604 N N . MET A 1 464 ? -32.938 20.453 -1.056 1 91.5 464 MET A N 1
ATOM 3605 C CA . MET A 1 464 ? -33.062 18.984 -1.106 1 91.5 464 MET A CA 1
ATOM 3606 C C . MET A 1 464 ? -33.438 18.438 0.256 1 91.5 464 MET A C 1
ATOM 3608 O O . MET A 1 464 ? -34.312 17.562 0.349 1 91.5 464 MET A O 1
ATOM 3612 N N . VAL A 1 465 ? -32.875 18.953 1.313 1 90.12 465 VAL A N 1
ATOM 3613 C CA . VAL A 1 465 ? -33.094 18.484 2.674 1 90.12 465 VAL A CA 1
ATOM 3614 C C . VAL A 1 465 ? -34.469 18.891 3.154 1 90.12 465 VAL A C 1
ATOM 3616 O O . VAL A 1 465 ? -35.156 18.125 3.85 1 90.12 465 VAL A O 1
ATOM 3619 N N . GLN A 1 466 ? -34.906 20.078 2.83 1 85.75 466 GLN A N 1
ATOM 3620 C CA . GLN A 1 466 ? -36.188 20.625 3.305 1 85.75 466 GLN A CA 1
ATOM 3621 C C . GLN A 1 466 ? -37.375 19.938 2.643 1 85.75 466 GLN A C 1
ATOM 3623 O O . GLN A 1 466 ? -38.438 19.844 3.229 1 85.75 466 GLN A O 1
ATOM 3628 N N . LYS A 1 467 ? -37.406 19.719 1.444 1 72.88 467 LYS A N 1
ATOM 3629 C CA . LYS A 1 467 ? -38.562 19.172 0.704 1 72.88 467 LYS A CA 1
ATOM 3630 C C . LYS A 1 467 ? -38.969 17.812 1.265 1 72.88 467 LYS A C 1
ATOM 3632 O O . LYS A 1 467 ? -40.156 17.438 1.192 1 72.88 467 LYS A O 1
ATOM 3637 N N . ASN A 1 468 ? -38.188 17.031 1.587 1 61.47 468 ASN A N 1
ATOM 3638 C CA . ASN A 1 468 ? -38.625 15.648 1.85 1 61.47 468 ASN A CA 1
ATOM 3639 C C . ASN A 1 468 ? -38.594 15.336 3.344 1 61.47 468 ASN A C 1
ATOM 3641 O O . ASN A 1 468 ? -37.969 16.047 4.125 1 61.47 468 ASN A O 1
ATOM 3645 N N . PRO A 1 469 ? -39.531 14.227 3.736 1 61.34 469 PRO A N 1
ATOM 3646 C CA . PRO A 1 469 ? -39.812 13.711 5.074 1 61.34 469 PRO A CA 1
ATOM 3647 C C . PRO A 1 469 ? -38.562 13.273 5.832 1 61.34 469 PRO A C 1
ATOM 3649 O O . PRO A 1 469 ? -38.594 12.281 6.562 1 61.34 469 PRO A O 1
ATOM 3652 N N . ILE A 1 470 ? -37.5 14.062 5.754 1 63.5 470 ILE A N 1
ATOM 3653 C CA . ILE A 1 470 ? -36.219 13.766 6.355 1 63.5 470 ILE A CA 1
ATOM 3654 C C . ILE A 1 470 ? -36.312 13.82 7.875 1 63.5 470 ILE A C 1
ATOM 3656 O O . ILE A 1 470 ? -35.781 12.953 8.57 1 63.5 470 ILE A O 1
ATOM 3660 N N . PRO A 1 471 ? -37.156 14.758 8.305 1 65.31 471 PRO A N 1
ATOM 3661 C CA . PRO A 1 471 ? -37.125 14.922 9.766 1 65.31 471 PRO A CA 1
ATOM 3662 C C . PRO A 1 471 ? -37.562 13.664 10.508 1 65.31 471 PRO A C 1
ATOM 3664 O O . PRO A 1 471 ? -37.094 13.422 11.633 1 65.31 471 PRO A O 1
ATOM 3667 N N . GLU A 1 472 ? -38.312 12.82 9.828 1 76.06 472 GLU A N 1
ATOM 3668 C CA . GLU A 1 472 ? -38.781 11.641 10.539 1 76.06 472 GLU A CA 1
ATOM 3669 C C . GLU A 1 472 ? -37.75 10.523 10.516 1 76.06 472 GLU A C 1
ATOM 3671 O O . GLU A 1 472 ? -37.75 9.656 11.398 1 76.06 472 GLU A O 1
ATOM 3676 N N . THR A 1 473 ? -36.906 10.648 9.656 1 86.56 473 THR A N 1
ATOM 3677 C CA . THR A 1 473 ? -35.969 9.531 9.438 1 86.56 473 THR A CA 1
ATOM 3678 C C . THR A 1 473 ? -34.594 9.867 9.938 1 86.56 473 THR A C 1
ATOM 3680 O O . THR A 1 473 ? -33.906 9.023 10.531 1 86.56 473 THR A O 1
ATOM 3683 N N . TYR A 1 474 ? -34.188 11.133 9.789 1 93.62 474 TYR A N 1
ATOM 3684 C CA . TYR A 1 474 ? -32.844 11.562 10.148 1 93.62 474 TYR A CA 1
ATOM 3685 C C . TYR A 1 474 ? -32.844 12.336 11.461 1 93.62 474 TYR A C 1
ATOM 3687 O O . TYR A 1 474 ? -33.656 13.242 11.656 1 93.62 474 TYR A O 1
ATOM 3695 N N . LYS A 1 475 ? -32 11.922 12.344 1 93.19 475 LYS A N 1
ATOM 3696 C CA . LYS A 1 475 ? -31.812 12.656 13.586 1 93.19 475 LYS A CA 1
ATOM 3697 C C . LYS A 1 475 ? -31.406 14.102 13.312 1 93.19 475 LYS A C 1
ATOM 3699 O O . LYS A 1 475 ? -31.875 15.023 13.992 1 93.19 475 LYS A O 1
ATOM 3704 N N . GLU A 1 476 ? -30.516 14.281 12.414 1 92.88 476 GLU A N 1
ATOM 3705 C CA . GLU A 1 476 ? -30.062 15.586 11.945 1 92.88 476 GLU A CA 1
ATOM 3706 C C . GLU A 1 476 ? -29.438 15.484 10.555 1 92.88 476 GLU A C 1
ATOM 3708 O O . GLU A 1 476 ? -29 14.406 10.141 1 92.88 476 GLU A O 1
ATOM 3713 N N . VAL A 1 477 ? -29.516 16.578 9.836 1 94.81 477 VAL A N 1
ATOM 3714 C CA . VAL A 1 477 ? -28.812 16.688 8.555 1 94.81 477 VAL A CA 1
ATOM 3715 C C . VAL A 1 477 ? -27.906 17.922 8.57 1 94.81 477 VAL A C 1
ATOM 3717 O O . VAL A 1 477 ? -28.391 19.047 8.734 1 94.81 477 VAL A O 1
ATOM 3720 N N . LYS A 1 478 ? -26.688 17.703 8.461 1 95.31 478 LYS A N 1
ATOM 3721 C CA . LYS A 1 478 ? -25.703 18.781 8.43 1 95.31 478 LYS A CA 1
ATOM 3722 C C . LYS A 1 478 ? -25.594 19.375 7.023 1 95.31 478 LYS A C 1
ATOM 3724 O O . LYS A 1 478 ? -25.234 18.672 6.074 1 95.31 478 LYS A O 1
ATOM 3729 N N . ILE A 1 479 ? -25.859 20.656 6.945 1 95.25 479 ILE A N 1
ATOM 3730 C CA . ILE A 1 479 ? -25.844 21.312 5.645 1 95.25 479 ILE A CA 1
ATOM 3731 C C . ILE A 1 479 ? -24.422 21.828 5.359 1 95.25 479 ILE A C 1
ATOM 3733 O O . ILE A 1 479 ? -23.812 22.469 6.211 1 95.25 479 ILE A O 1
ATOM 3737 N N . GLY A 1 480 ? -23.859 21.531 4.219 1 94.81 480 GLY A N 1
ATOM 3738 C CA . GLY A 1 480 ? -22.547 21.984 3.807 1 94.81 480 GLY A CA 1
ATOM 3739 C C . GLY A 1 480 ? -21.828 21 2.912 1 94.81 480 GLY A C 1
ATOM 3740 O O . GLY A 1 480 ? -22.312 19.891 2.686 1 94.81 480 GLY A O 1
ATOM 3741 N N . PRO A 1 481 ? -20.719 21.422 2.326 1 95.38 481 PRO A N 1
ATOM 3742 C CA . PRO A 1 481 ? -19.938 20.484 1.521 1 95.38 481 PRO A CA 1
ATOM 3743 C C . PRO A 1 481 ? -19.5 19.266 2.309 1 95.38 481 PRO A C 1
ATOM 3745 O O . PRO A 1 481 ? -19.016 19.375 3.436 1 95.38 481 PRO A O 1
ATOM 3748 N N . LEU A 1 482 ? -19.719 18.094 1.746 1 96.19 482 LEU A N 1
ATOM 3749 C CA . LEU A 1 482 ? -19.422 16.859 2.492 1 96.19 482 LEU A CA 1
ATOM 3750 C C . LEU A 1 482 ? -17.953 16.797 2.869 1 96.19 482 LEU A C 1
ATOM 3752 O O . LEU A 1 482 ? -17.594 16.25 3.918 1 96.19 482 LEU A O 1
ATOM 3756 N N . GLN A 1 483 ? -17.016 17.375 1.994 1 94.81 483 GLN A N 1
ATOM 3757 C CA . GLN A 1 483 ? -15.586 17.344 2.275 1 94.81 483 GLN A CA 1
ATOM 3758 C C . GLN A 1 483 ? -15.242 18.203 3.48 1 94.81 483 GLN A C 1
ATOM 3760 O O . GLN A 1 483 ? -14.203 18.016 4.121 1 94.81 483 GLN A O 1
ATOM 3765 N N . ASP A 1 484 ? -16.094 19.188 3.814 1 95.06 484 ASP A N 1
ATOM 3766 C CA . ASP A 1 484 ? -15.906 19.984 5.016 1 95.06 484 ASP A CA 1
ATOM 3767 C C . ASP A 1 484 ? -16.531 19.312 6.234 1 95.06 484 ASP A C 1
ATOM 3769 O O . ASP A 1 484 ? -15.898 19.203 7.285 1 95.06 484 ASP A O 1
ATOM 3773 N N . VAL A 1 485 ? -17.719 18.875 6.039 1 96.31 485 VAL A N 1
ATOM 3774 C CA . VAL A 1 485 ? -18.516 18.359 7.148 1 96.31 485 VAL A CA 1
ATOM 3775 C C . VAL A 1 485 ? -17.844 17.109 7.723 1 96.31 485 VAL A C 1
ATOM 3777 O O . VAL A 1 485 ? -17.734 16.969 8.945 1 96.31 485 VAL A O 1
ATOM 3780 N N . ILE A 1 486 ? -17.375 16.25 6.887 1 97.56 486 ILE A N 1
ATOM 3781 C CA . ILE A 1 486 ? -16.812 15 7.367 1 97.56 486 ILE A CA 1
ATOM 3782 C C . ILE A 1 486 ? -15.484 15.266 8.07 1 97.56 486 ILE A C 1
ATOM 3784 O O . ILE A 1 486 ? -15.125 14.555 9.016 1 97.56 486 ILE A O 1
ATOM 3788 N N . MET A 1 487 ? -14.75 16.281 7.645 1 96.12 487 MET A N 1
ATOM 3789 C CA . MET A 1 487 ? -13.484 16.641 8.281 1 96.12 487 MET A CA 1
ATOM 3790 C C . MET A 1 487 ? -13.711 17.188 9.688 1 96.12 487 MET A C 1
ATOM 3792 O O . MET A 1 487 ? -12.906 16.953 10.586 1 96.12 487 MET A O 1
ATOM 3796 N N . ASP A 1 488 ? -14.82 17.859 9.844 1 93.31 488 ASP A N 1
ATOM 3797 C CA . ASP A 1 488 ? -15.117 18.516 11.117 1 93.31 488 ASP A CA 1
ATOM 3798 C C . ASP A 1 488 ? -15.836 17.547 12.062 1 93.31 488 ASP A C 1
ATOM 3800 O O . ASP A 1 488 ? -16.047 17.875 13.234 1 93.31 488 ASP A O 1
ATOM 3804 N N . THR A 1 489 ? -16.188 16.391 11.555 1 95.81 489 THR A N 1
ATOM 3805 C CA . THR A 1 489 ? -16.906 15.414 12.367 1 95.81 489 THR A CA 1
ATOM 3806 C C . THR A 1 489 ? -15.961 14.68 13.305 1 95.81 489 THR A C 1
ATOM 3808 O O . THR A 1 489 ? -14.922 14.164 12.875 1 95.81 489 THR A O 1
ATOM 3811 N N . THR A 1 490 ? -16.281 14.648 14.602 1 93.56 490 THR A N 1
ATOM 3812 C CA . THR A 1 490 ? -15.414 14.016 15.586 1 93.56 490 THR A CA 1
ATOM 3813 C C . THR A 1 490 ? -16.078 12.789 16.188 1 93.56 490 THR A C 1
ATOM 3815 O O . THR A 1 490 ? -15.438 12.008 16.891 1 93.56 490 THR A O 1
ATOM 3818 N N . THR A 1 491 ? -17.344 12.625 15.852 1 93.81 491 THR A N 1
ATOM 3819 C CA . THR A 1 491 ? -18.078 11.461 16.344 1 93.81 491 THR A CA 1
ATOM 3820 C C . THR A 1 491 ? -17.938 10.289 15.383 1 93.81 491 THR A C 1
ATOM 3822 O O . THR A 1 491 ? -17.969 10.461 14.156 1 93.81 491 THR A O 1
ATOM 3825 N N . SER A 1 492 ? -17.812 9.148 15.992 1 95.25 492 SER A N 1
ATOM 3826 C CA . SER A 1 492 ? -17.766 7.945 15.172 1 95.25 492 SER A CA 1
ATOM 3827 C C . SER A 1 492 ? -19.188 7.434 14.875 1 95.25 492 SER A C 1
ATOM 3829 O O . SER A 1 492 ? -20.125 7.766 15.594 1 95.25 492 SER A O 1
ATOM 3831 N N . PHE A 1 493 ? -19.344 6.656 13.859 1 97.88 493 PHE A N 1
ATOM 3832 C CA . PHE A 1 493 ? -20.594 6.012 13.445 1 97.88 493 PHE A CA 1
ATOM 3833 C C . PHE A 1 493 ? -20.359 4.527 13.188 1 97.88 493 PHE A C 1
ATOM 3835 O O . PHE A 1 493 ? -19.25 4.109 12.852 1 97.88 493 PHE A O 1
ATOM 3842 N N . ASP A 1 494 ? -21.391 3.695 13.414 1 97.31 494 ASP A N 1
ATOM 3843 C CA . ASP A 1 494 ? -21.297 2.289 13.039 1 97.31 494 ASP A CA 1
ATOM 3844 C C . ASP A 1 494 ? -21.078 2.135 11.531 1 97.31 494 ASP A C 1
ATOM 3846 O O . ASP A 1 494 ? -20.281 1.314 11.094 1 97.31 494 ASP A O 1
ATOM 3850 N N . HIS A 1 495 ? -21.812 2.945 10.844 1 97.69 495 HIS A N 1
ATOM 3851 C CA . HIS A 1 495 ? -21.766 2.877 9.383 1 97.69 495 HIS A CA 1
ATOM 3852 C C . HIS A 1 495 ? -21.625 4.266 8.773 1 97.69 495 HIS A C 1
ATOM 3854 O O . HIS A 1 495 ? -22.234 5.227 9.258 1 97.69 495 HIS A O 1
ATOM 3860 N N . VAL A 1 496 ? -20.797 4.383 7.75 1 98.44 496 VAL A N 1
ATOM 3861 C CA . VAL A 1 496 ? -20.734 5.59 6.934 1 98.44 496 VAL A CA 1
ATOM 3862 C C . VAL A 1 496 ? -21.047 5.25 5.48 1 98.44 496 VAL A C 1
ATOM 3864 O O . VAL A 1 496 ? -20.5 4.293 4.922 1 98.44 496 VAL A O 1
ATOM 3867 N N . VAL A 1 497 ? -21.953 6.027 4.887 1 97.56 497 VAL A N 1
ATOM 3868 C CA . VAL A 1 497 ? -22.484 5.715 3.564 1 97.56 497 VAL A CA 1
ATOM 3869 C C . VAL A 1 497 ? -22.406 6.949 2.668 1 97.56 497 VAL A C 1
ATOM 3871 O O . VAL A 1 497 ? -22.609 8.07 3.127 1 97.56 497 VAL A O 1
ATOM 3874 N N . CYS A 1 498 ? -22.031 6.777 1.463 1 97.06 498 CYS A N 1
ATOM 3875 C CA . CYS A 1 498 ? -22.047 7.82 0.446 1 97.06 498 CYS A CA 1
ATOM 3876 C C . CYS A 1 498 ? -22.5 7.262 -0.898 1 97.06 498 CYS A C 1
ATOM 3878 O O . CYS A 1 498 ? -21.766 6.508 -1.539 1 97.06 498 CYS A O 1
ATOM 3880 N N . VAL A 1 499 ? -23.656 7.668 -1.33 1 93.38 499 VAL A N 1
ATOM 3881 C CA . VAL A 1 499 ? -24.25 7.109 -2.541 1 93.38 499 VAL A CA 1
ATOM 3882 C C . VAL A 1 499 ? -24.312 8.18 -3.629 1 93.38 499 VAL A C 1
ATOM 3884 O O . VAL A 1 499 ? -24.953 9.219 -3.457 1 93.38 499 VAL A O 1
ATOM 3887 N N . SER A 1 500 ? -23.641 7.898 -4.738 1 91.25 500 SER A N 1
ATOM 3888 C CA . SER A 1 500 ? -23.719 8.703 -5.953 1 91.25 500 SER A CA 1
ATOM 3889 C C . SER A 1 500 ? -23.438 10.172 -5.66 1 91.25 500 SER A C 1
ATOM 3891 O O . SER A 1 500 ? -24.188 11.055 -6.105 1 91.25 500 SER A O 1
ATOM 3893 N N . THR A 1 501 ? -22.469 10.469 -4.875 1 95.12 501 THR A N 1
ATOM 3894 C CA . THR A 1 501 ? -22.141 11.836 -4.496 1 95.12 501 THR A CA 1
ATOM 3895 C C . THR A 1 501 ? -20.656 12.117 -4.695 1 95.12 501 THR A C 1
ATOM 3897 O O . THR A 1 501 ? -20.266 13.242 -5.004 1 95.12 501 THR A O 1
ATOM 3900 N N . LEU A 1 502 ? -19.828 11.125 -4.633 1 95.12 502 LEU A N 1
ATOM 3901 C CA . LEU A 1 502 ? -18.375 11.281 -4.672 1 95.12 502 LEU A CA 1
ATOM 3902 C C . LEU A 1 502 ? -17.938 11.859 -6.008 1 95.12 502 LEU A C 1
ATOM 3904 O O . LEU A 1 502 ? -16.844 12.43 -6.105 1 95.12 502 LEU A O 1
ATOM 3908 N N . GLN A 1 503 ? -18.75 11.781 -7.043 1 94.81 503 GLN A N 1
ATOM 3909 C CA . GLN A 1 503 ? -18.406 12.211 -8.391 1 94.81 503 GLN A CA 1
ATOM 3910 C C . GLN A 1 503 ? -18.219 13.727 -8.461 1 94.81 503 GLN A C 1
ATOM 3912 O O . GLN A 1 503 ? -17.625 14.242 -9.414 1 94.81 503 GLN A O 1
ATOM 3917 N N . TYR A 1 504 ? -18.688 14.453 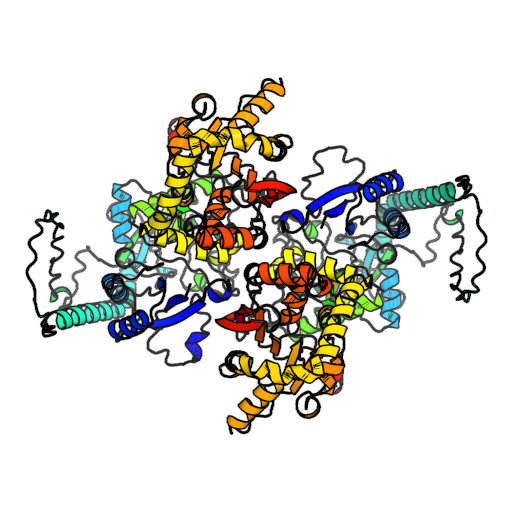-7.469 1 94.5 504 TYR A N 1
ATOM 3918 C CA . TYR A 1 504 ? -18.594 15.906 -7.473 1 94.5 504 TYR A CA 1
ATOM 3919 C C . TYR A 1 504 ? -17.281 16.375 -6.828 1 94.5 504 TYR A C 1
ATOM 3921 O O . TYR A 1 504 ? -16.984 17.562 -6.816 1 94.5 504 TYR A O 1
ATOM 3929 N N . LEU A 1 505 ? -16.516 15.438 -6.32 1 95.06 505 LEU A N 1
ATOM 3930 C CA . LEU A 1 505 ? -15.227 15.742 -5.699 1 95.06 505 LEU A CA 1
ATOM 3931 C C . LEU A 1 505 ? -14.086 15.555 -6.695 1 95.06 505 LEU A C 1
ATOM 3933 O O . LEU A 1 505 ? -14.172 14.711 -7.594 1 95.06 505 LEU A O 1
ATOM 3937 N N . ASP A 1 506 ? -13.062 16.344 -6.586 1 93.19 506 ASP A N 1
ATOM 3938 C CA . ASP A 1 506 ? -11.867 16.016 -7.355 1 93.19 506 ASP A CA 1
ATOM 3939 C C . ASP A 1 506 ? -11.07 14.898 -6.684 1 93.19 506 ASP A C 1
ATOM 3941 O O . ASP A 1 506 ? -11.516 14.336 -5.68 1 93.19 506 ASP A O 1
ATOM 3945 N N . GLU A 1 507 ? -9.969 14.547 -7.254 1 93.19 507 GLU A N 1
ATOM 3946 C CA . GLU A 1 507 ? -9.227 13.367 -6.805 1 93.19 507 GLU A CA 1
ATOM 3947 C C . GLU A 1 507 ? -8.672 13.57 -5.395 1 93.19 507 GLU A C 1
ATOM 3949 O O . GLU A 1 507 ? -8.68 12.641 -4.582 1 93.19 507 GLU A O 1
ATOM 3954 N N . VAL A 1 508 ? -8.172 14.797 -5.117 1 95.62 508 VAL A N 1
ATOM 3955 C CA . VAL A 1 508 ? -7.602 15.117 -3.814 1 95.62 508 VAL A CA 1
ATOM 3956 C C . VAL A 1 508 ? -8.688 15.078 -2.744 1 95.62 508 VAL A C 1
ATOM 3958 O O . VAL A 1 508 ? -8.523 14.43 -1.706 1 95.62 508 VAL A O 1
ATOM 3961 N N . GLU A 1 509 ? -9.812 15.68 -3.041 1 95.94 509 GLU A N 1
ATOM 3962 C CA . GLU A 1 509 ? -10.945 15.719 -2.117 1 95.94 509 GLU A CA 1
ATOM 3963 C C . GLU A 1 509 ? -11.508 14.32 -1.872 1 95.94 509 GLU A C 1
ATOM 3965 O O . GLU A 1 509 ? -11.805 13.953 -0.731 1 95.94 509 GLU A O 1
ATOM 3970 N N . MET A 1 510 ? -11.688 13.633 -2.941 1 95.94 510 MET A N 1
ATOM 3971 C CA . MET A 1 510 ? -12.266 12.297 -2.848 1 95.94 510 MET A CA 1
ATOM 3972 C C . MET A 1 510 ? -11.414 11.398 -1.949 1 95.94 510 MET A C 1
ATOM 3974 O O . MET A 1 510 ? -11.945 10.695 -1.086 1 95.94 510 MET A O 1
ATOM 3978 N N . CYS A 1 511 ? -10.133 11.422 -2.131 1 96.38 511 CYS A N 1
ATOM 3979 C CA . CYS A 1 511 ? -9.219 10.625 -1.313 1 96.38 511 CYS A CA 1
ATOM 3980 C C . CYS A 1 511 ? -9.344 11 0.158 1 96.38 511 CYS A C 1
ATOM 3982 O O . CYS A 1 511 ? -9.422 10.133 1.023 1 96.38 511 CYS A O 1
ATOM 3984 N N . ALA A 1 512 ? -9.344 12.312 0.417 1 97.5 512 ALA A N 1
ATOM 3985 C CA . ALA A 1 512 ? -9.438 12.797 1.792 1 97.5 512 ALA A CA 1
ATOM 3986 C C . ALA A 1 512 ? -10.75 12.359 2.438 1 97.5 512 ALA A C 1
ATOM 3988 O O . ALA A 1 512 ? -10.773 11.953 3.602 1 97.5 512 ALA A O 1
ATOM 3989 N N . VAL A 1 513 ? -11.812 12.422 1.694 1 98 513 VAL A N 1
ATOM 3990 C CA . VAL A 1 513 ? -13.125 12.031 2.203 1 98 513 VAL A CA 1
ATOM 3991 C C . VAL A 1 513 ? -13.133 10.531 2.516 1 98 513 VAL A C 1
ATOM 3993 O O . VAL A 1 513 ? -13.625 10.117 3.564 1 98 513 VAL A O 1
ATOM 3996 N N . LEU A 1 514 ? -12.562 9.742 1.648 1 97.81 514 LEU A N 1
ATOM 3997 C CA . LEU A 1 514 ? -12.508 8.305 1.868 1 97.81 514 LEU A CA 1
ATOM 3998 C C . LEU A 1 514 ? -11.719 7.977 3.135 1 97.81 514 LEU A C 1
ATOM 4000 O O . LEU A 1 514 ? -12.117 7.098 3.904 1 97.81 514 LEU A O 1
ATOM 4004 N N . VAL A 1 515 ? -10.586 8.68 3.307 1 98.25 515 VAL A N 1
ATOM 4005 C CA . VAL A 1 515 ? -9.797 8.469 4.516 1 98.25 515 VAL A CA 1
ATOM 4006 C C . VAL A 1 515 ? -10.672 8.68 5.75 1 98.25 515 VAL A C 1
ATOM 4008 O O . VAL A 1 515 ? -10.695 7.832 6.648 1 98.25 515 VAL A O 1
ATOM 4011 N N . ARG A 1 516 ? -11.375 9.727 5.719 1 98.06 516 ARG A N 1
ATOM 4012 C CA . ARG A 1 516 ? -12.172 10.086 6.887 1 98.06 516 ARG A CA 1
ATOM 4013 C C . ARG A 1 516 ? -13.336 9.117 7.074 1 98.06 516 ARG A C 1
ATOM 4015 O O . ARG A 1 516 ? -13.727 8.82 8.203 1 98.06 516 ARG A O 1
ATOM 4022 N N . MET A 1 517 ? -13.93 8.664 5.977 1 98.38 517 MET A N 1
ATOM 4023 C CA . MET A 1 517 ? -14.992 7.664 6.086 1 98.38 517 MET A CA 1
ATOM 4024 C C . MET A 1 517 ? -14.508 6.438 6.848 1 98.38 517 MET A C 1
ATOM 4026 O O . MET A 1 517 ? -15.188 5.961 7.766 1 98.38 517 MET A O 1
ATOM 4030 N N . PHE A 1 518 ? -13.352 5.965 6.539 1 97.69 518 PHE A N 1
ATOM 4031 C CA . PHE A 1 518 ? -12.805 4.781 7.191 1 97.69 518 PHE A CA 1
ATOM 4032 C C . PHE A 1 518 ? -12.438 5.082 8.641 1 97.69 518 PHE A C 1
ATOM 4034 O O . PHE A 1 518 ? -12.547 4.215 9.508 1 97.69 518 PHE A O 1
ATOM 4041 N N . GLN A 1 519 ? -12 6.305 8.898 1 96.81 519 GLN A N 1
ATOM 4042 C CA . GLN A 1 519 ? -11.609 6.668 10.25 1 96.81 519 GLN A CA 1
ATOM 4043 C C . GLN A 1 519 ? -12.82 6.777 11.172 1 96.81 519 GLN A C 1
ATOM 4045 O O . GLN A 1 519 ? -12.727 6.496 12.367 1 96.81 519 GLN A O 1
ATOM 4050 N N . LEU A 1 520 ? -13.969 7.176 10.594 1 97.44 520 LEU A N 1
ATOM 4051 C CA . LEU A 1 520 ? -15.156 7.457 11.406 1 97.44 520 LEU A CA 1
ATOM 4052 C C . LEU A 1 520 ? -16.031 6.215 11.539 1 97.44 520 LEU A C 1
ATOM 4054 O O . LEU A 1 520 ? -16.875 6.137 12.438 1 97.44 520 LEU A O 1
ATOM 4058 N N . ALA A 1 521 ? -15.883 5.254 10.648 1 97.56 521 ALA A N 1
ATOM 4059 C CA . ALA A 1 521 ? -16.75 4.074 10.625 1 97.56 521 ALA A CA 1
ATOM 4060 C C . ALA A 1 521 ? -16.219 2.994 11.57 1 97.56 521 ALA A C 1
ATOM 4062 O O . ALA A 1 521 ? -15.016 2.711 11.594 1 97.56 521 ALA A O 1
ATOM 4063 N N . GLN A 1 522 ? -17.156 2.35 12.258 1 94.81 522 GLN A N 1
ATOM 4064 C CA . GLN A 1 522 ? -16.766 1.312 13.211 1 94.81 522 GLN A CA 1
ATOM 4065 C C . GLN A 1 522 ? -17.078 -0.079 12.664 1 94.81 522 GLN A C 1
ATOM 4067 O O . GLN A 1 522 ? -16.469 -1.065 13.086 1 94.81 522 GLN A O 1
ATOM 4072 N N . LYS A 1 523 ? -18.047 -0.122 11.734 1 94.94 523 LYS A N 1
ATOM 4073 C CA . LYS A 1 523 ? -18.453 -1.444 11.273 1 94.94 523 LYS A CA 1
ATOM 4074 C C . LYS A 1 523 ? -18.344 -1.552 9.758 1 94.94 523 LYS A C 1
ATOM 4076 O O . LYS A 1 523 ? -17.859 -2.557 9.234 1 94.94 523 LYS A O 1
ATOM 4081 N N . SER A 1 524 ? -18.797 -0.463 9.086 1 96.19 524 SER A N 1
ATOM 4082 C CA . SER A 1 524 ? -18.781 -0.621 7.633 1 96.19 524 SER A CA 1
ATOM 4083 C C . SER A 1 524 ? -18.688 0.73 6.934 1 96.19 524 SER A C 1
ATOM 4085 O O . SER A 1 524 ? -19.031 1.763 7.512 1 96.19 524 SER A O 1
ATOM 4087 N N . VAL A 1 525 ? -18.156 0.741 5.789 1 97.25 525 VAL A N 1
ATOM 4088 C CA . VAL A 1 525 ? -18.156 1.842 4.832 1 97.25 525 VAL A CA 1
ATOM 4089 C C . VAL A 1 525 ? -18.797 1.388 3.521 1 97.25 525 VAL A C 1
ATOM 4091 O O . VAL A 1 525 ? -18.391 0.371 2.947 1 97.25 525 VAL A O 1
ATOM 4094 N N . THR A 1 526 ? -19.828 2.072 3.072 1 96.38 526 THR A N 1
ATOM 4095 C CA . THR A 1 526 ? -20.5 1.754 1.818 1 96.38 526 THR A CA 1
ATOM 4096 C C . THR A 1 526 ? -20.438 2.936 0.855 1 96.38 526 THR A C 1
ATOM 4098 O O . THR A 1 526 ? -20.875 4.043 1.193 1 96.38 526 THR A O 1
ATOM 4101 N N . ILE A 1 527 ? -19.906 2.686 -0.324 1 95.62 527 ILE A N 1
ATOM 4102 C CA . ILE A 1 527 ? -19.828 3.752 -1.316 1 95.62 527 ILE A CA 1
ATOM 4103 C C . ILE A 1 527 ? -20.375 3.256 -2.65 1 95.62 527 ILE A C 1
ATOM 4105 O O . ILE A 1 527 ? -20.219 2.084 -3 1 95.62 527 ILE A O 1
ATOM 4109 N N . SER A 1 528 ? -21.047 4.102 -3.336 1 93.75 528 SER A N 1
ATOM 4110 C CA . SER A 1 528 ? -21.469 3.893 -4.715 1 93.75 528 SER A CA 1
ATOM 4111 C C . SER A 1 528 ? -20.797 4.887 -5.656 1 93.75 528 SER A C 1
ATOM 4113 O O . SER A 1 528 ? -20.953 6.098 -5.496 1 93.75 528 SER A O 1
ATOM 4115 N N . VAL A 1 529 ? -20.047 4.395 -6.621 1 94.56 529 VAL A N 1
ATOM 4116 C CA . VAL A 1 529 ? -19.344 5.223 -7.598 1 94.56 529 VAL A CA 1
ATOM 4117 C C . VAL A 1 529 ? -20.094 5.199 -8.93 1 94.56 529 VAL A C 1
ATOM 4119 O O . VAL A 1 529 ? -20.375 4.133 -9.477 1 94.56 529 VAL A O 1
ATOM 4122 N N . ASP A 1 530 ? -20.469 6.359 -9.359 1 93.19 530 ASP A N 1
ATOM 4123 C CA . ASP A 1 530 ? -21.078 6.473 -10.68 1 93.19 530 ASP A CA 1
ATOM 4124 C C . ASP A 1 530 ? -20 6.504 -11.773 1 93.19 530 ASP A C 1
ATOM 4126 O O . ASP A 1 530 ? -19.094 7.328 -11.734 1 93.19 530 ASP A O 1
ATOM 4130 N N . GLU A 1 531 ? -20.141 5.59 -12.672 1 91 531 GLU A N 1
ATOM 4131 C CA . GLU A 1 531 ? -19.172 5.496 -13.773 1 91 531 GLU A CA 1
ATOM 4132 C C . GLU A 1 531 ? -19.547 6.434 -14.914 1 91 531 GLU A C 1
ATOM 4134 O O . GLU A 1 531 ? -19.969 5.98 -15.984 1 91 531 GLU A O 1
ATOM 4139 N N . ILE A 1 532 ? -19.203 7.676 -14.672 1 89.69 532 ILE A N 1
ATOM 4140 C CA . ILE A 1 532 ? -19.641 8.742 -15.57 1 89.69 532 ILE A CA 1
ATOM 4141 C C . ILE A 1 532 ? -18.812 8.695 -16.859 1 89.69 532 ILE A C 1
ATOM 4143 O O . ILE A 1 532 ? -17.578 8.781 -16.812 1 89.69 532 ILE A O 1
ATOM 4147 N N . PRO A 1 533 ? -19.5 8.641 -18 1 85.75 533 PRO A N 1
ATOM 4148 C CA . PRO A 1 533 ? -18.75 8.703 -19.25 1 85.75 533 PRO A CA 1
ATOM 4149 C C . PRO A 1 533 ? -18.234 10.102 -19.562 1 85.75 533 PRO A C 1
ATOM 4151 O O . PRO A 1 533 ? -18.859 11.094 -19.172 1 85.75 533 PRO A O 1
ATOM 4154 N N . ASP A 1 534 ? -17.188 10.258 -20.297 1 85.69 534 ASP A N 1
ATOM 4155 C CA . ASP A 1 534 ? -16.625 11.555 -20.656 1 85.69 534 ASP A CA 1
ATOM 4156 C C . ASP A 1 534 ? -17.625 12.367 -21.484 1 85.69 534 ASP A C 1
ATOM 4158 O O . ASP A 1 534 ? -17.656 13.594 -21.391 1 85.69 534 ASP A O 1
ATOM 4162 N N . SER A 1 535 ? -18.375 11.633 -22.281 1 84.44 535 SER A N 1
ATOM 4163 C CA . SER A 1 535 ? -19.344 12.305 -23.141 1 84.44 535 SER A CA 1
ATOM 4164 C C . SER A 1 535 ? -20.375 13.062 -22.328 1 84.44 535 SER A C 1
ATOM 4166 O O . SER A 1 535 ? -20.906 14.086 -22.781 1 84.44 535 SER A O 1
ATOM 4168 N N . TYR A 1 536 ? -20.562 12.531 -21.156 1 88.31 536 TYR A N 1
ATOM 4169 C CA . TYR A 1 536 ? -21.469 13.234 -20.25 1 88.31 536 TYR A CA 1
ATOM 4170 C C . TYR A 1 536 ? -20.922 14.617 -19.891 1 88.31 536 TYR A C 1
ATOM 4172 O O . TYR A 1 536 ? -21.641 15.617 -19.969 1 88.31 536 TYR A O 1
ATOM 4180 N N . ASN A 1 537 ? -19.734 14.75 -19.609 1 89.12 537 ASN A N 1
ATOM 4181 C CA . ASN A 1 537 ? -19.094 16 -19.25 1 89.12 537 ASN A CA 1
ATOM 4182 C C . ASN A 1 537 ? -18.953 16.938 -20.453 1 89.12 537 ASN A C 1
ATOM 4184 O O . ASN A 1 537 ? -19.078 18.156 -20.312 1 89.12 537 ASN A O 1
ATOM 4188 N N . GLU A 1 538 ? -18.672 16.344 -21.562 1 85.88 538 GLU A N 1
ATOM 4189 C CA . GLU A 1 538 ? -18.609 17.141 -22.781 1 85.88 538 GLU A CA 1
ATOM 4190 C C . GLU A 1 538 ? -19.953 17.828 -23.047 1 85.88 538 GLU A C 1
ATOM 4192 O O . GLU A 1 538 ? -19.984 19 -23.453 1 85.88 538 GLU A O 1
ATOM 4197 N N . PHE A 1 539 ? -20.938 17.078 -22.844 1 87.12 539 PHE A N 1
ATOM 4198 C CA . PHE A 1 539 ? -22.266 17.641 -23.016 1 87.12 539 PHE A CA 1
ATOM 4199 C C . PHE A 1 539 ? -22.484 18.797 -22.047 1 87.12 539 PHE A C 1
ATOM 4201 O O . PHE A 1 539 ? -23.016 19.828 -22.422 1 87.12 539 PHE A O 1
ATOM 4208 N N . LEU A 1 540 ? -22.109 18.625 -20.781 1 88.56 540 LEU A N 1
ATOM 4209 C CA . LEU A 1 540 ? -22.281 19.656 -19.766 1 88.56 540 LEU A CA 1
ATOM 4210 C C . LEU A 1 540 ? -21.547 20.938 -20.156 1 88.56 540 LEU A C 1
ATOM 4212 O O . LEU A 1 540 ? -22.078 22.031 -20 1 88.56 540 LEU A O 1
ATOM 4216 N N . VAL A 1 541 ? -20.391 20.781 -20.672 1 88.75 541 VAL A N 1
ATOM 4217 C CA . VAL A 1 541 ? -19.609 21.938 -21.094 1 88.75 541 VAL A CA 1
ATOM 4218 C C . VAL A 1 541 ? -20.312 22.641 -22.25 1 88.75 541 VAL A C 1
ATOM 4220 O O . VAL A 1 541 ? -20.453 23.875 -22.25 1 88.75 541 VAL A O 1
ATOM 4223 N N . LYS A 1 542 ? -20.781 21.922 -23.172 1 89.38 542 LYS A N 1
ATOM 4224 C CA . LYS A 1 542 ? -21.469 22.484 -24.328 1 89.38 542 LYS A CA 1
ATOM 4225 C C . LYS A 1 542 ? -22.781 23.156 -23.906 1 89.38 542 LYS A C 1
ATOM 4227 O O . LYS A 1 542 ? -23.188 24.156 -24.516 1 89.38 542 LYS A O 1
ATOM 4232 N N . ALA A 1 543 ? -23.344 22.672 -22.875 1 89 543 ALA A N 1
ATOM 4233 C CA . ALA A 1 543 ? -24.609 23.203 -22.375 1 89 543 ALA A CA 1
ATOM 4234 C C . ALA A 1 543 ? -24.391 24.406 -21.469 1 89 543 ALA A C 1
ATOM 4236 O O . ALA A 1 543 ? -25.344 24.969 -20.922 1 89 543 ALA A O 1
ATOM 4237 N N . GLY A 1 544 ? -23.141 24.812 -21.203 1 88.12 544 GLY A N 1
ATOM 4238 C CA . GLY A 1 544 ? -22.828 25.953 -20.375 1 88.12 544 GLY A CA 1
ATOM 4239 C C . GLY A 1 544 ? -22.844 25.656 -18.891 1 88.12 544 GLY A C 1
ATOM 4240 O O . GLY A 1 544 ? -23.062 26.547 -18.062 1 88.12 544 GLY A O 1
ATOM 4241 N N . LEU A 1 545 ? -22.719 24.375 -18.562 1 89.56 545 LEU A N 1
ATOM 4242 C CA . LEU A 1 545 ? -22.734 23.953 -17.172 1 89.56 545 LEU A CA 1
ATOM 4243 C C . LEU A 1 545 ? -21.406 23.297 -16.781 1 89.56 545 LEU A C 1
ATOM 4245 O O . LEU A 1 545 ? -21.406 22.203 -16.203 1 89.56 545 LEU A O 1
ATOM 4249 N N . PRO A 1 546 ? -20.281 23.906 -17.094 1 88.62 546 PRO A N 1
ATOM 4250 C CA . PRO A 1 546 ? -18.984 23.281 -16.781 1 88.62 546 PRO A CA 1
ATOM 4251 C C . PRO A 1 546 ? -18.797 23.062 -15.281 1 88.62 546 PRO A C 1
ATOM 4253 O O . PRO A 1 546 ? -18.062 22.156 -14.875 1 88.62 546 PRO A O 1
ATOM 4256 N N . TYR A 1 547 ? -19.469 23.828 -14.461 1 87.75 547 TYR A N 1
ATOM 4257 C CA . TYR A 1 547 ? -19.328 23.719 -13.016 1 87.75 547 TYR A CA 1
ATOM 4258 C C . TYR A 1 547 ? -20.016 22.469 -12.484 1 87.75 547 TYR A C 1
ATOM 4260 O O . TYR A 1 547 ? -19.797 22.078 -11.328 1 87.75 547 TYR A O 1
ATOM 4268 N N . MET A 1 548 ? -20.719 21.781 -13.32 1 89.38 548 MET A N 1
ATOM 4269 C CA . MET A 1 548 ? -21.422 20.562 -12.922 1 89.38 548 MET A CA 1
ATOM 4270 C C . MET A 1 548 ? -20.656 19.312 -13.391 1 89.38 548 MET A C 1
ATOM 4272 O O . MET A 1 548 ? -21.156 18.203 -13.281 1 89.38 548 MET A O 1
ATOM 4276 N N . ARG A 1 549 ? -19.484 19.594 -13.914 1 89.62 549 ARG A N 1
ATOM 4277 C CA . ARG A 1 549 ? -18.672 18.453 -14.344 1 89.62 549 ARG A CA 1
ATOM 4278 C C . ARG A 1 549 ? -18.453 17.484 -13.195 1 89.62 549 ARG A C 1
ATOM 4280 O O . ARG A 1 549 ? -18.219 17.891 -12.055 1 89.62 549 ARG A O 1
ATOM 4287 N N . VAL A 1 550 ? -18.562 16.172 -13.531 1 91.88 550 VAL A N 1
ATOM 4288 C CA . VAL A 1 550 ? -18.406 15.117 -12.539 1 91.88 550 VAL A CA 1
ATOM 4289 C C . VAL A 1 550 ? -17.312 14.148 -12.977 1 91.88 550 VAL A C 1
ATOM 4291 O O . VAL A 1 550 ? -16.812 14.234 -14.102 1 91.88 550 VAL A O 1
ATOM 4294 N N . ARG A 1 551 ? -16.844 13.359 -12.016 1 92.06 551 ARG A N 1
ATOM 4295 C CA . ARG A 1 551 ? -15.703 12.5 -12.289 1 92.06 551 ARG A CA 1
ATOM 4296 C C . ARG A 1 551 ? -16.047 11.031 -12.016 1 92.06 551 ARG A C 1
ATOM 4298 O O . ARG A 1 551 ? -16.875 10.734 -11.148 1 92.06 551 ARG A O 1
ATOM 4305 N N . ASN A 1 552 ? -15.445 10.164 -12.844 1 92.31 552 ASN A N 1
ATOM 4306 C CA . ASN A 1 552 ? -15.461 8.734 -12.578 1 92.31 552 ASN A CA 1
ATOM 4307 C C . ASN A 1 552 ? -14.305 8.32 -11.672 1 92.31 552 ASN A C 1
ATOM 4309 O O . ASN A 1 552 ? -13.156 8.258 -12.109 1 92.31 552 ASN A O 1
ATOM 4313 N N . HIS A 1 553 ? -14.633 7.953 -10.406 1 93.56 553 HIS A N 1
ATOM 4314 C CA . HIS A 1 553 ? -13.594 7.688 -9.414 1 93.56 553 HIS A CA 1
ATOM 4315 C C . HIS A 1 553 ? -13.375 6.191 -9.242 1 93.56 553 HIS A C 1
ATOM 4317 O O . HIS A 1 553 ? -12.773 5.758 -8.25 1 93.56 553 HIS A O 1
ATOM 4323 N N . LEU A 1 554 ? -13.844 5.383 -10.133 1 91.56 554 LEU A N 1
ATOM 4324 C CA . LEU A 1 554 ? -13.766 3.936 -9.961 1 91.56 554 LEU A CA 1
ATOM 4325 C C . LEU A 1 554 ? -12.328 3.49 -9.742 1 91.56 554 LEU A C 1
ATOM 4327 O O . LEU A 1 554 ? -12.023 2.814 -8.758 1 91.56 554 LEU A O 1
ATOM 4331 N N . GLN A 1 555 ? -11.383 3.898 -10.578 1 88.94 555 GLN A N 1
ATOM 4332 C CA . GLN A 1 555 ? -9.992 3.469 -10.5 1 88.94 555 GLN A CA 1
ATOM 4333 C C . GLN A 1 555 ? -9.312 4.047 -9.258 1 88.94 555 GLN A C 1
ATOM 4335 O O . GLN A 1 555 ? -8.43 3.414 -8.68 1 88.94 555 GLN A O 1
ATOM 4340 N N . LEU A 1 556 ? -9.758 5.254 -8.914 1 91.06 556 LEU A N 1
ATOM 4341 C CA . LEU A 1 556 ? -9.195 5.859 -7.707 1 91.06 556 LEU A CA 1
ATOM 4342 C C . LEU A 1 556 ? -9.578 5.059 -6.469 1 91.06 556 LEU A C 1
ATOM 4344 O O . LEU A 1 556 ? -8.75 4.852 -5.578 1 91.06 556 LEU A O 1
ATOM 4348 N N . VAL A 1 557 ? -10.812 4.621 -6.434 1 92.62 557 VAL A N 1
ATOM 4349 C CA . VAL A 1 557 ? -11.281 3.824 -5.305 1 92.62 557 VAL A CA 1
ATOM 4350 C C . VAL A 1 557 ? -10.539 2.492 -5.266 1 92.62 557 VAL A C 1
ATOM 4352 O O . VAL A 1 557 ? -10.109 2.047 -4.199 1 92.62 557 VAL A O 1
ATOM 4355 N N . GLU A 1 558 ? -10.367 1.944 -6.371 1 91.06 558 GLU A N 1
ATOM 4356 C CA . GLU A 1 558 ? -9.625 0.688 -6.449 1 91.06 558 GLU A CA 1
ATOM 4357 C C . GLU A 1 558 ? -8.164 0.882 -6.055 1 91.06 558 GLU A C 1
ATOM 4359 O O . GLU A 1 558 ? -7.59 0.052 -5.348 1 91.06 558 GLU A O 1
ATOM 4364 N N . GLY A 1 559 ? -7.59 1.967 -6.516 1 90.25 559 GLY A N 1
ATOM 4365 C CA . GLY A 1 559 ? -6.207 2.279 -6.207 1 90.25 559 GLY A CA 1
ATOM 4366 C C . GLY A 1 559 ? -5.988 2.652 -4.75 1 90.25 559 GLY A C 1
ATOM 4367 O O . GLY A 1 559 ? -4.875 2.545 -4.234 1 90.25 559 GLY A O 1
ATOM 4368 N N . PHE A 1 560 ? -7.098 3.119 -4.051 1 93.81 560 PHE A N 1
ATOM 4369 C CA . PHE A 1 560 ? -7.047 3.447 -2.633 1 93.81 560 PHE A CA 1
ATOM 4370 C C . PHE A 1 560 ? -6.754 2.205 -1.8 1 93.81 560 PHE A C 1
ATOM 4372 O O . PHE A 1 560 ? -6.113 2.291 -0.751 1 93.81 560 PHE A O 1
ATOM 4379 N N . GLY A 1 561 ? -7.203 1.101 -2.334 1 91.62 561 GLY A N 1
ATOM 4380 C CA . GLY A 1 561 ? -6.984 -0.164 -1.651 1 91.62 561 GLY A CA 1
ATOM 4381 C C . GLY A 1 561 ? -7.941 -0.391 -0.496 1 91.62 561 GLY A C 1
ATOM 4382 O O . GLY A 1 561 ? -8.977 0.273 -0.4 1 91.62 561 GLY A O 1
ATOM 4383 N N . VAL A 1 562 ? -7.621 -1.466 0.29 1 92.88 562 VAL A N 1
ATOM 4384 C CA . VAL A 1 562 ? -8.406 -1.837 1.462 1 92.88 562 VAL A CA 1
ATOM 4385 C C . VAL A 1 562 ? -7.586 -1.609 2.729 1 92.88 562 VAL A C 1
ATOM 4387 O O . VAL A 1 562 ? -6.574 -2.281 2.949 1 92.88 562 VAL A O 1
ATOM 4390 N N . PRO A 1 563 ? -8.031 -0.64 3.52 1 93.25 563 PRO A N 1
ATOM 4391 C CA . PRO A 1 563 ? -7.25 -0.373 4.727 1 93.25 563 PRO A CA 1
ATOM 4392 C C . PRO A 1 563 ? -7.117 -1.6 5.629 1 93.25 563 PRO A C 1
ATOM 4394 O O . PRO A 1 563 ? -8 -2.465 5.633 1 93.25 563 PRO A O 1
ATOM 4397 N N . ARG A 1 564 ? -5.988 -1.649 6.344 1 87.94 564 ARG A N 1
ATOM 4398 C CA . ARG A 1 564 ? -5.781 -2.727 7.305 1 87.94 564 ARG A CA 1
ATOM 4399 C C . ARG A 1 564 ? -6.945 -2.816 8.289 1 87.94 564 ARG A C 1
ATOM 4401 O O . ARG A 1 564 ? -7.445 -1.793 8.766 1 87.94 564 ARG A O 1
ATOM 4408 N N . GLY A 1 565 ? -7.43 -4.039 8.547 1 85.31 565 GLY A N 1
ATOM 4409 C CA . GLY A 1 565 ? -8.555 -4.258 9.445 1 85.31 565 GLY A CA 1
ATOM 4410 C C . GLY A 1 565 ? -9.891 -4.285 8.734 1 85.31 565 GLY A C 1
ATOM 4411 O O . GLY A 1 565 ? -10.922 -4.574 9.344 1 85.31 565 GLY A O 1
ATOM 4412 N N . TRP A 1 566 ? -9.844 -3.988 7.426 1 91.44 566 TRP A N 1
ATOM 4413 C CA . TRP A 1 566 ? -11.062 -3.967 6.629 1 91.44 566 TRP A CA 1
ATOM 4414 C C . TRP A 1 566 ? -11.031 -5.047 5.551 1 91.44 566 TRP A C 1
ATOM 4416 O O . TRP A 1 566 ? -9.977 -5.625 5.277 1 91.44 566 TRP A O 1
ATOM 4426 N N . ARG A 1 567 ? -12.164 -5.367 4.988 1 89.19 567 ARG A N 1
ATOM 4427 C CA . ARG A 1 567 ? -12.32 -6.254 3.836 1 89.19 567 ARG A CA 1
ATOM 4428 C C . ARG A 1 567 ? -13.469 -5.797 2.943 1 89.19 567 ARG A C 1
ATOM 4430 O O . ARG A 1 567 ? -14.414 -5.172 3.416 1 89.19 567 ARG A O 1
ATOM 4437 N N . VAL A 1 568 ? -13.336 -6.133 1.674 1 89.5 568 VAL A N 1
ATOM 4438 C CA . VAL A 1 568 ? -14.461 -5.902 0.775 1 89.5 568 VAL A CA 1
ATOM 4439 C C . VAL A 1 568 ? -15.523 -6.973 0.996 1 89.5 568 VAL A C 1
ATOM 4441 O O . VAL A 1 568 ? -15.281 -8.156 0.764 1 89.5 568 VAL A O 1
ATOM 4444 N N . GLY A 1 569 ? -16.594 -6.555 1.575 1 82.44 569 GLY A N 1
ATOM 4445 C CA . GLY A 1 569 ? -17.688 -7.488 1.788 1 82.44 569 GLY A CA 1
ATOM 4446 C C . GLY A 1 569 ? -18.422 -7.836 0.513 1 82.44 569 GLY A C 1
ATOM 4447 O O . GLY A 1 569 ? -18.781 -9 0.29 1 82.44 569 GLY A O 1
ATOM 4448 N N . ARG A 1 570 ? -18.625 -6.742 -0.265 1 83.31 570 ARG A N 1
ATOM 4449 C CA . ARG A 1 570 ? -19.375 -6.914 -1.508 1 83.31 570 ARG A CA 1
ATOM 4450 C C . ARG A 1 570 ? -19 -5.84 -2.523 1 83.31 570 ARG A C 1
ATOM 4452 O O . ARG A 1 570 ? -18.812 -4.676 -2.162 1 83.31 570 ARG A O 1
ATOM 4459 N N . ARG A 1 571 ? -18.812 -6.281 -3.678 1 86.75 571 ARG A N 1
ATOM 4460 C CA . ARG A 1 571 ? -18.672 -5.398 -4.828 1 86.75 571 ARG A CA 1
ATOM 4461 C C . ARG A 1 571 ? -19.609 -5.793 -5.953 1 86.75 571 ARG A C 1
ATOM 4463 O O . ARG A 1 571 ? -19.625 -6.949 -6.383 1 86.75 571 ARG A O 1
ATOM 4470 N N . VAL A 1 572 ? -20.469 -4.762 -6.395 1 84.5 572 VAL A N 1
ATOM 4471 C CA . VAL A 1 572 ? -21.438 -5.059 -7.434 1 84.5 572 VAL A CA 1
ATOM 4472 C C . VAL A 1 572 ? -21.516 -3.9 -8.43 1 84.5 572 VAL A C 1
ATOM 4474 O O . VAL A 1 572 ? -21.656 -2.74 -8.023 1 84.5 572 VAL A O 1
ATOM 4477 N N . ARG A 1 573 ? -21.297 -4.195 -9.609 1 88.06 573 ARG A N 1
ATOM 4478 C CA . ARG A 1 573 ? -21.516 -3.23 -10.68 1 88.06 573 ARG A CA 1
ATOM 4479 C C . ARG A 1 573 ? -22.859 -3.461 -11.367 1 88.06 573 ARG A C 1
ATOM 4481 O O . ARG A 1 573 ? -23.188 -4.59 -11.734 1 88.06 573 ARG A O 1
ATOM 4488 N N . LYS A 1 574 ? -23.688 -2.443 -11.445 1 86.44 574 LYS A N 1
ATOM 4489 C CA . LYS A 1 574 ? -25 -2.521 -12.078 1 86.44 574 LYS A CA 1
ATOM 4490 C C . LYS A 1 574 ? -25.359 -1.214 -12.773 1 86.44 574 LYS A C 1
ATOM 4492 O O . LYS A 1 574 ? -24.703 -0.193 -12.562 1 86.44 574 LYS A O 1
ATOM 4497 N N . PHE A 1 575 ? -26.359 -1.342 -13.57 1 87.94 575 PHE A N 1
ATOM 4498 C CA . PHE A 1 575 ? -26.922 -0.13 -14.156 1 87.94 575 PHE A CA 1
ATOM 4499 C C . PHE A 1 575 ? -27.453 0.806 -13.07 1 87.94 575 PHE A C 1
ATOM 4501 O O . PHE A 1 575 ? -28.125 0.368 -12.141 1 87.94 575 PHE A O 1
ATOM 4508 N N . GLY A 1 576 ? -27.078 2.002 -13.188 1 87.69 576 GLY A N 1
ATOM 4509 C CA . GLY A 1 576 ? -27.484 2.996 -12.203 1 87.69 576 GLY A CA 1
ATOM 4510 C C . GLY A 1 576 ? -28.656 3.848 -12.656 1 87.69 576 GLY A C 1
ATOM 4511 O O . GLY A 1 576 ? -29.766 3.682 -12.172 1 87.69 576 GLY A O 1
ATOM 4512 N N . TRP A 1 577 ? -28.391 4.703 -13.633 1 84.38 577 TRP A N 1
ATOM 4513 C CA . TRP A 1 577 ? -29.406 5.648 -14.078 1 84.38 577 TRP A CA 1
ATOM 4514 C C . TRP A 1 577 ? -29.094 6.156 -15.484 1 84.38 577 TRP A C 1
ATOM 4516 O O . TRP A 1 577 ? -27.984 5.953 -16 1 84.38 577 TRP A O 1
ATOM 4526 N N . THR A 1 578 ? -30.125 6.742 -16.078 1 85.75 578 THR A N 1
ATOM 4527 C CA . THR A 1 578 ? -30 7.457 -17.344 1 85.75 578 THR A CA 1
ATOM 4528 C C . THR A 1 578 ? -30.203 8.953 -17.141 1 85.75 578 THR A C 1
ATOM 4530 O O . THR A 1 578 ? -31.156 9.375 -16.484 1 85.75 578 THR A O 1
ATOM 4533 N N . SER A 1 579 ? -29.266 9.711 -17.594 1 82.31 579 SER A N 1
ATOM 4534 C CA . SER A 1 579 ? -29.406 11.156 -17.469 1 82.31 579 SER A CA 1
ATOM 4535 C C . SER A 1 579 ? -30.609 11.656 -18.266 1 82.31 579 SER A C 1
ATOM 4537 O O . SER A 1 579 ? -30.719 11.422 -19.469 1 82.31 579 SER A O 1
ATOM 4539 N N . PRO A 1 580 ? -31.469 12.312 -17.641 1 74.69 580 PRO A N 1
ATOM 4540 C CA . PRO A 1 580 ? -32.625 12.836 -18.375 1 74.69 580 PRO A CA 1
ATOM 4541 C C . PRO A 1 580 ? -32.25 13.961 -19.328 1 74.69 580 PRO A C 1
ATOM 4543 O O . PRO A 1 580 ? -32.938 14.195 -20.312 1 74.69 580 PRO A O 1
ATOM 4546 N N . ASN A 1 581 ? -31.188 14.578 -19 1 74.56 581 ASN A N 1
ATOM 4547 C CA . ASN A 1 581 ? -30.781 15.734 -19.781 1 74.56 581 ASN A CA 1
ATOM 4548 C C . ASN A 1 581 ? -29.953 15.32 -21 1 74.56 581 ASN A C 1
ATOM 4550 O O . ASN A 1 581 ? -30.031 15.938 -22.062 1 74.56 581 ASN A O 1
ATOM 4554 N N . THR A 1 582 ? -29.109 14.25 -20.797 1 79.38 582 THR A N 1
ATOM 4555 C CA . THR A 1 582 ? -28.141 13.938 -21.859 1 79.38 582 THR A CA 1
ATOM 4556 C C . THR A 1 582 ? -28.438 12.57 -22.469 1 79.38 582 THR A C 1
ATOM 4558 O O . THR A 1 582 ? -27.938 12.25 -23.547 1 79.38 582 THR A O 1
ATOM 4561 N N . GLY A 1 583 ? -29.219 11.773 -21.828 1 80.81 583 GLY A N 1
ATOM 4562 C CA . GLY A 1 583 ? -29.562 10.445 -22.328 1 80.81 583 GLY A CA 1
ATOM 4563 C C . GLY A 1 583 ? -28.484 9.414 -22.062 1 80.81 583 GLY A C 1
ATOM 4564 O O . GLY A 1 583 ? -28.641 8.234 -22.375 1 80.81 583 GLY A O 1
ATOM 4565 N N . HIS A 1 584 ? -27.422 9.773 -21.453 1 85.75 584 HIS A N 1
ATOM 4566 C CA . HIS A 1 584 ? -26.328 8.844 -21.156 1 85.75 584 HIS A CA 1
ATOM 4567 C C . HIS A 1 584 ? -26.734 7.84 -20.094 1 85.75 584 HIS A C 1
ATOM 4569 O O . HIS A 1 584 ? -27.391 8.203 -19.109 1 85.75 584 HIS A O 1
ATOM 4575 N N . ASN A 1 585 ? -26.422 6.57 -20.375 1 85.88 585 ASN A N 1
ATOM 4576 C CA . ASN A 1 585 ? -26.531 5.547 -19.344 1 85.88 585 ASN A CA 1
ATOM 4577 C C . ASN A 1 585 ? -25.312 5.539 -18.438 1 85.88 585 ASN A C 1
ATOM 4579 O O . ASN A 1 585 ? -24.172 5.605 -18.922 1 85.88 585 ASN A O 1
ATOM 4583 N N . VAL A 1 586 ? -25.562 5.48 -17.141 1 89.19 586 VAL A N 1
ATOM 4584 C CA . VAL A 1 586 ? -24.484 5.473 -16.172 1 89.19 586 VAL A CA 1
ATOM 4585 C C . VAL A 1 586 ? -24.578 4.211 -15.312 1 89.19 586 VAL A C 1
ATOM 4587 O O . VAL A 1 586 ? -25.594 3.969 -14.656 1 89.19 586 VAL A O 1
ATOM 4590 N N . ASP A 1 587 ? -23.531 3.416 -15.375 1 90.06 587 ASP A N 1
ATOM 4591 C CA . ASP A 1 587 ? -23.406 2.293 -14.445 1 90.06 587 ASP A CA 1
ATOM 4592 C C . ASP A 1 587 ? -22.875 2.75 -13.094 1 90.06 587 ASP A C 1
ATOM 4594 O O . ASP A 1 587 ? -22.266 3.824 -12.992 1 90.06 587 ASP A O 1
ATOM 4598 N N . THR A 1 588 ? -23.234 1.986 -12.062 1 91.75 588 THR A N 1
ATOM 4599 C CA . THR A 1 588 ? -22.719 2.262 -10.719 1 91.75 588 THR A CA 1
ATOM 4600 C C . THR A 1 588 ? -22.016 1.036 -10.156 1 91.75 588 THR A C 1
ATOM 4602 O O . THR A 1 588 ? -22.422 -0.099 -10.414 1 91.75 588 THR A O 1
ATOM 4605 N N . THR A 1 589 ? -20.906 1.285 -9.539 1 92.44 589 THR A N 1
ATOM 4606 C CA . THR A 1 589 ? -20.219 0.247 -8.781 1 92.44 589 THR A CA 1
ATOM 4607 C C . THR A 1 589 ? -20.328 0.507 -7.281 1 92.44 589 THR A C 1
ATOM 4609 O O . THR A 1 589 ? -19.875 1.548 -6.797 1 92.44 589 THR A O 1
ATOM 4612 N N . LYS A 1 590 ? -20.922 -0.461 -6.629 1 91.5 590 LYS A N 1
ATOM 4613 C CA . LYS A 1 590 ? -21.109 -0.356 -5.184 1 91.5 590 LYS A CA 1
ATOM 4614 C C . LYS A 1 590 ? -20.078 -1.208 -4.434 1 91.5 590 LYS A C 1
ATOM 4616 O O . LYS A 1 590 ? -19.859 -2.371 -4.777 1 91.5 590 LYS A O 1
ATOM 4621 N N . ASN A 1 591 ? -19.438 -0.588 -3.502 1 91.81 591 ASN A N 1
ATOM 4622 C CA . ASN A 1 591 ? -18.484 -1.274 -2.629 1 91.81 591 ASN A CA 1
ATOM 4623 C C . ASN A 1 591 ? -18.922 -1.193 -1.166 1 91.81 591 ASN A C 1
ATOM 4625 O O . ASN A 1 591 ? -19.203 -0.108 -0.657 1 91.81 591 ASN A O 1
ATOM 4629 N N . ARG A 1 592 ? -19.016 -2.324 -0.561 1 93.56 592 ARG A N 1
ATOM 4630 C CA . ARG A 1 592 ? -19.203 -2.4 0.885 1 93.56 592 ARG A CA 1
ATOM 4631 C C . ARG A 1 592 ? -17.969 -2.959 1.565 1 93.56 592 ARG A C 1
ATOM 4633 O O . ARG A 1 592 ? -17.531 -4.078 1.274 1 93.56 592 ARG A O 1
ATOM 4640 N N . PHE A 1 593 ? -17.375 -2.141 2.395 1 94.44 593 PHE A N 1
ATOM 4641 C CA . PHE A 1 593 ? -16.266 -2.566 3.234 1 94.44 593 PHE A CA 1
ATOM 4642 C C . PHE A 1 593 ? -16.734 -2.857 4.652 1 94.44 593 PHE A C 1
ATOM 4644 O O . PHE A 1 593 ? -17.578 -2.139 5.191 1 94.44 593 PHE A O 1
ATOM 4651 N N . ALA A 1 594 ? -16.234 -3.924 5.199 1 92.38 594 ALA A N 1
ATOM 4652 C CA . ALA A 1 594 ? -16.594 -4.285 6.566 1 92.38 594 ALA A CA 1
ATOM 4653 C C . ALA A 1 594 ? -15.336 -4.516 7.414 1 92.38 594 ALA A C 1
ATOM 4655 O O . ALA A 1 594 ? -14.336 -5.039 6.922 1 92.38 594 ALA A O 1
ATOM 4656 N N . GLN A 1 595 ? -15.406 -4.07 8.625 1 87 595 GLN A N 1
ATOM 4657 C CA . GLN A 1 595 ? -14.312 -4.34 9.555 1 87 595 GLN A CA 1
ATOM 4658 C C . GLN A 1 595 ? -14.336 -5.793 10.016 1 87 595 GLN A C 1
ATOM 4660 O O . GLN A 1 595 ? -15.406 -6.375 10.211 1 87 595 GLN A O 1
ATOM 4665 N N . TYR A 1 596 ? -13.164 -6.406 10.008 1 71.81 596 TYR A N 1
ATOM 4666 C CA . TYR A 1 596 ? -13.078 -7.762 10.539 1 71.81 596 TYR A CA 1
ATOM 4667 C C . TYR A 1 596 ? -13.281 -7.77 12.055 1 71.81 596 TYR A C 1
ATOM 4669 O O . TYR A 1 596 ? -12.859 -6.84 12.742 1 71.81 596 TYR A O 1
ATOM 4677 N N . PRO A 1 597 ? -14.281 -8.68 12.438 1 56.41 597 PRO A N 1
ATOM 4678 C CA . PRO A 1 597 ? -14.375 -8.781 13.898 1 56.41 597 PRO A CA 1
ATOM 4679 C C . PRO A 1 597 ? -13.031 -9.102 14.555 1 56.41 597 PRO A C 1
ATOM 4681 O O . PRO A 1 597 ? -12.219 -9.836 13.984 1 56.41 597 PRO A O 1
ATOM 4684 N N . PHE A 1 598 ? -12.508 -8.07 15.164 1 47.16 598 PHE A N 1
ATOM 4685 C CA . PHE A 1 598 ? -11.234 -8.117 15.867 1 47.16 598 PHE A CA 1
ATOM 4686 C C . PHE A 1 598 ? -11.031 -9.477 16.516 1 47.16 598 PHE A C 1
ATOM 4688 O O . PHE A 1 598 ? -11.922 -9.977 17.219 1 47.16 598 PHE A O 1
ATOM 4695 N N . THR A 1 599 ? -10.484 -10.43 15.82 1 42.34 599 THR A N 1
ATOM 4696 C CA . THR A 1 599 ? -9.82 -11.227 16.859 1 42.34 599 THR A CA 1
ATOM 4697 C C . THR A 1 599 ? -8.914 -10.344 17.719 1 42.34 599 THR A C 1
ATOM 4699 O O . THR A 1 599 ? -8.516 -9.258 17.281 1 42.34 599 THR A O 1
ATOM 4702 N N . PRO A 1 600 ? -8.602 -10.586 18.938 1 34.69 600 PRO A N 1
ATOM 4703 C CA . PRO A 1 600 ? -7.863 -9.805 19.938 1 34.69 600 PRO A CA 1
ATOM 4704 C C . PRO A 1 600 ? -6.754 -8.953 19.312 1 34.69 600 PRO A C 1
ATOM 4706 O O . PRO A 1 600 ? -6.363 -7.934 19.891 1 34.69 600 PRO A O 1
ATOM 4709 N N . ASN A 1 601 ? -6.094 -9.266 18.281 1 31.91 601 ASN A N 1
ATOM 4710 C CA . ASN A 1 601 ? -4.934 -8.453 17.922 1 31.91 601 ASN A CA 1
ATOM 4711 C C . ASN A 1 601 ? -5.301 -7.371 16.906 1 31.91 601 ASN A C 1
ATOM 4713 O O . ASN A 1 601 ? -4.43 -6.828 16.234 1 31.91 601 ASN A O 1
ATOM 4717 N N . ALA A 1 602 ? -6.547 -7.137 16.688 1 33.47 602 ALA A N 1
ATOM 4718 C CA . ALA A 1 602 ? -6.996 -6.234 15.633 1 33.47 602 ALA A CA 1
ATOM 4719 C C . ALA A 1 602 ? -6.766 -4.777 16.031 1 33.47 602 ALA A C 1
ATOM 4721 O O . ALA A 1 602 ? -7.031 -4.383 17.156 1 33.47 602 ALA A O 1
ATOM 4722 N N . PHE A 1 603 ? -6.031 -3.982 15.305 1 30.45 603 PHE A N 1
ATOM 4723 C CA . PHE A 1 603 ? -5.734 -2.557 15.398 1 30.45 603 PHE A CA 1
ATOM 4724 C C . PHE A 1 603 ? -7.008 -1.729 15.281 1 30.45 603 PHE A C 1
ATOM 4726 O O . PHE A 1 603 ? -7.473 -1.443 14.172 1 30.45 603 PHE A O 1
ATOM 4733 N N . LEU A 1 604 ? -8.109 -2.062 15.875 1 31.25 604 LEU A N 1
ATOM 4734 C CA . LEU A 1 604 ? -9.328 -1.285 15.664 1 31.25 604 LEU A CA 1
ATOM 4735 C C . LEU A 1 604 ? -9.109 0.18 16.031 1 31.25 604 LEU A C 1
ATOM 4737 O O . LEU A 1 604 ? -8.609 0.487 17.109 1 31.25 604 LEU A O 1
ATOM 4741 N N . TYR A 1 605 ? -9.047 1 15.086 1 27.59 605 TYR A N 1
ATOM 4742 C CA . TYR A 1 605 ? -9.172 2.439 15.281 1 27.59 605 TYR A CA 1
ATOM 4743 C C . TYR A 1 605 ? -10.5 2.781 15.945 1 27.59 605 TYR A C 1
ATOM 4745 O O . TYR A 1 605 ? -11.562 2.588 15.359 1 27.59 605 TYR A O 1
ATOM 4753 N N . LYS A 1 606 ? -10.797 2.463 17.141 1 29.12 606 LYS A N 1
ATOM 4754 C CA . LYS A 1 606 ? -12 3.076 17.719 1 29.12 606 LYS A CA 1
ATOM 4755 C C . LYS A 1 606 ? -12.016 4.582 17.469 1 29.12 606 LYS A C 1
ATOM 4757 O O . LYS A 1 606 ? -11 5.258 17.672 1 29.12 606 LYS A O 1
ATOM 4762 N N . ALA A 1 607 ? -12.945 4.996 16.781 1 27.02 607 ALA A N 1
ATOM 4763 C CA . ALA A 1 607 ? -13.289 6.414 16.75 1 27.02 607 ALA A CA 1
ATOM 4764 C C . ALA A 1 607 ? -13.367 6.992 18.172 1 27.02 607 ALA A C 1
ATOM 4766 O O . ALA A 1 607 ? -13.617 6.262 19.125 1 27.02 607 ALA A O 1
ATOM 4767 N N . PHE A 1 608 ? -13.117 8.219 18.328 1 24.42 608 PHE A N 1
ATOM 4768 C CA . PHE A 1 608 ? -13.094 9.141 19.453 1 24.42 608 PHE A CA 1
ATOM 4769 C C . PHE A 1 608 ? -14.422 9.109 20.203 1 24.42 608 PHE A C 1
ATOM 4771 O O . PHE A 1 608 ? -15.484 9.312 19.609 1 24.42 608 PHE A O 1
ATOM 4778 N N . VAL A 1 609 ? -14.547 8.273 21.125 1 22.14 609 VAL A N 1
ATOM 4779 C CA . VAL A 1 609 ? -15.594 8.594 22.094 1 22.14 609 VAL A CA 1
ATOM 4780 C C . VAL A 1 609 ? -15.484 10.055 22.516 1 22.14 609 VAL A C 1
ATOM 4782 O O . VAL A 1 609 ? -14.383 10.555 22.781 1 22.14 609 VAL A O 1
ATOM 4785 N N . THR A 1 610 ? -16.406 10.844 22.062 1 23.98 610 THR A N 1
ATOM 4786 C CA . THR A 1 610 ? -16.516 12.203 22.594 1 23.98 610 THR A CA 1
ATOM 4787 C C . THR A 1 610 ? -16.391 12.195 24.125 1 23.98 610 THR A C 1
ATOM 4789 O O . THR A 1 610 ? -16.719 11.203 24.766 1 23.98 610 THR A O 1
ATOM 4792 N N . PRO A 1 611 ? -15.68 13.133 24.688 1 23.02 611 PRO A N 1
ATOM 4793 C CA . PRO A 1 611 ? -15.539 13.398 26.109 1 23.02 611 PRO A CA 1
ATOM 4794 C C . PRO A 1 611 ? -16.859 13.297 26.875 1 23.02 611 PRO A C 1
ATOM 4796 O O . PRO A 1 611 ? -16.875 13.219 28.094 1 23.02 611 PRO A O 1
ATOM 4799 N N . THR A 1 612 ? -18.016 13.398 26.281 1 25.09 612 THR A N 1
ATOM 4800 C CA . THR A 1 612 ? -19.094 13.57 27.234 1 25.09 612 THR A CA 1
ATOM 4801 C C . THR A 1 612 ? -19.312 12.305 28.062 1 25.09 612 THR A C 1
ATOM 4803 O O . THR A 1 612 ? -19.812 12.359 29.172 1 25.09 612 THR A O 1
ATOM 4806 N N . GLN A 1 613 ? -19.188 11.117 27.453 1 21.38 613 GLN A N 1
ATOM 4807 C CA . GLN A 1 613 ? -19.703 10.078 28.344 1 21.38 613 GLN A CA 1
ATOM 4808 C C . GLN A 1 613 ? -18.625 9.641 29.344 1 21.38 613 GLN A C 1
ATOM 4810 O O . GLN A 1 613 ? -18.844 8.703 30.109 1 21.38 613 GLN A O 1
ATOM 4815 N N . LEU A 1 614 ? -17.438 10.125 29.219 1 21.53 614 LEU A N 1
ATOM 4816 C CA . LEU A 1 614 ? -16.625 9.758 30.375 1 21.53 614 LEU A CA 1
ATOM 4817 C C . LEU A 1 614 ? -17.172 10.391 31.656 1 21.53 614 LEU A C 1
ATOM 4819 O O . LEU A 1 614 ? -16.562 10.266 32.719 1 21.53 614 LEU A O 1
ATOM 4823 N N . HIS A 1 615 ? -18.25 11.211 31.625 1 20.47 615 HIS A N 1
ATOM 4824 C CA . HIS A 1 615 ? -18.641 11.703 32.938 1 20.47 615 HIS A CA 1
ATOM 4825 C C . HIS A 1 615 ? -19.141 10.57 33.844 1 20.47 615 HIS A C 1
ATOM 4827 O O . HIS A 1 615 ? -19.141 10.688 35.062 1 20.47 615 HIS A O 1
ATOM 4833 N N . THR A 1 616 ? -19.984 9.641 33.375 1 20.64 616 THR A N 1
ATOM 4834 C CA . THR A 1 616 ? -20.672 8.922 34.438 1 20.64 616 THR A CA 1
ATOM 4835 C C . THR A 1 616 ? -19.734 7.887 35.062 1 20.64 616 THR A C 1
ATOM 4837 O O . THR A 1 616 ? -20.094 7.258 36.062 1 20.64 616 THR A O 1
ATOM 4840 N N . ILE A 1 617 ? -18.656 7.449 34.375 1 19.56 617 ILE A N 1
ATOM 4841 C CA . ILE A 1 617 ? -18.031 6.43 35.219 1 19.56 617 ILE A CA 1
ATOM 4842 C C . ILE A 1 617 ? -17.172 7.102 36.281 1 19.56 617 ILE A C 1
ATOM 4844 O O . ILE A 1 617 ? -16.547 6.422 37.094 1 19.56 617 ILE A O 1
ATOM 4848 N N . MET A 1 618 ? -17.047 8.469 36.375 1 18.39 618 MET A N 1
ATOM 4849 C CA . MET A 1 618 ? -16.734 8.727 37.75 1 18.39 618 MET A CA 1
ATOM 4850 C C . MET A 1 618 ? -17.969 8.594 38.625 1 18.39 618 MET A C 1
ATOM 4852 O O . MET A 1 618 ? -19.047 9.086 38.281 1 18.39 618 MET A O 1
ATOM 4856 N N . MET B 1 1 ? -13.602 -8.898 -12.734 1 92.31 1 MET B N 1
ATOM 4857 C CA . MET B 1 1 ? -13.875 -10.328 -12.867 1 92.31 1 MET B CA 1
ATOM 4858 C C . MET B 1 1 ? -14.578 -10.859 -11.625 1 92.31 1 MET B C 1
ATOM 4860 O O . MET B 1 1 ? -14.383 -10.344 -10.523 1 92.31 1 MET B O 1
ATOM 4864 N N . LYS B 1 2 ? -15.383 -11.781 -11.867 1 94.31 2 LYS B N 1
ATOM 4865 C CA . LYS B 1 2 ? -15.938 -12.578 -10.773 1 94.31 2 LYS B CA 1
ATOM 4866 C C . LYS B 1 2 ? -15.07 -13.805 -10.492 1 94.31 2 LYS B C 1
ATOM 4868 O O . LYS B 1 2 ? -14.961 -14.703 -11.336 1 94.31 2 LYS B O 1
ATOM 4873 N N . ILE B 1 3 ? -14.5 -13.812 -9.336 1 96.62 3 ILE B N 1
ATOM 4874 C CA . ILE B 1 3 ? -13.555 -14.867 -9 1 96.62 3 ILE B CA 1
ATOM 4875 C C . ILE B 1 3 ? -14.117 -15.727 -7.867 1 96.62 3 ILE B C 1
ATOM 4877 O O . ILE B 1 3 ? -14.539 -15.203 -6.836 1 96.62 3 ILE B O 1
ATOM 4881 N N . CYS B 1 4 ? -14.188 -17 -8.078 1 97.94 4 CYS B N 1
ATOM 4882 C CA . CYS B 1 4 ? -14.578 -17.938 -7.039 1 97.94 4 CYS B CA 1
ATOM 4883 C C . CYS B 1 4 ? -13.367 -18.391 -6.227 1 97.94 4 CYS B C 1
ATOM 4885 O O . CYS B 1 4 ? -12.422 -18.953 -6.777 1 97.94 4 CYS B O 1
ATOM 4887 N N . VAL B 1 5 ? -13.383 -18.141 -4.973 1 96.81 5 VAL B N 1
ATOM 4888 C CA . VAL B 1 5 ? -12.32 -18.578 -4.078 1 96.81 5 VAL B CA 1
ATOM 4889 C C . VAL B 1 5 ? -12.711 -19.891 -3.398 1 96.81 5 VAL B C 1
ATOM 4891 O O . VAL B 1 5 ? -13.625 -19.906 -2.566 1 96.81 5 VAL B O 1
ATOM 4894 N N . LEU B 1 6 ? -12 -20.938 -3.73 1 97.56 6 LEU B N 1
ATOM 4895 C CA . LEU B 1 6 ? -12.32 -22.25 -3.184 1 97.56 6 LEU B CA 1
ATOM 4896 C C . LEU B 1 6 ? -11.5 -22.531 -1.928 1 97.56 6 LEU B C 1
ATOM 4898 O O . LEU B 1 6 ? -10.266 -22.5 -1.966 1 97.56 6 LEU B O 1
ATOM 4902 N N . GLN B 1 7 ? -12.219 -22.797 -0.884 1 94.38 7 GLN B N 1
ATOM 4903 C CA . GLN B 1 7 ? -11.609 -23.078 0.413 1 94.38 7 GLN B CA 1
ATOM 4904 C C . GLN B 1 7 ? -11.898 -24.516 0.85 1 94.38 7 GLN B C 1
ATOM 4906 O O . GLN B 1 7 ? -12.859 -25.125 0.388 1 94.38 7 GLN B O 1
ATOM 4911 N N . ALA B 1 8 ? -11.031 -25.062 1.699 1 91.88 8 ALA B N 1
ATOM 4912 C CA . ALA B 1 8 ? -11.211 -26.406 2.264 1 91.88 8 ALA B CA 1
ATOM 4913 C C . ALA B 1 8 ? -11.375 -26.344 3.781 1 91.88 8 ALA B C 1
ATOM 4915 O O . ALA B 1 8 ? -10.398 -26.469 4.523 1 91.88 8 ALA B O 1
ATOM 4916 N N . PRO B 1 9 ? -12.594 -26.203 4.23 1 86.88 9 PRO B N 1
ATOM 4917 C CA . PRO B 1 9 ? -12.805 -26.141 5.676 1 86.88 9 PRO B CA 1
ATOM 4918 C C . PRO B 1 9 ? -12.68 -27.484 6.363 1 86.88 9 PRO B C 1
ATOM 4920 O O . PRO B 1 9 ? -12.867 -28.531 5.727 1 86.88 9 PRO B O 1
ATOM 4923 N N . TYR B 1 10 ? -12.273 -27.469 7.672 1 75.5 10 TYR B N 1
ATOM 4924 C CA . TYR B 1 10 ? -12.266 -28.688 8.469 1 75.5 10 TYR B CA 1
ATOM 4925 C C . TYR B 1 10 ? -13.688 -29.141 8.781 1 75.5 10 TYR B C 1
ATOM 4927 O O . TYR B 1 10 ? -14.586 -28.312 8.953 1 75.5 10 TYR B O 1
ATOM 4935 N N . ALA B 1 11 ? -14.133 -30.406 8.539 1 60.12 11 ALA B N 1
ATOM 4936 C CA . ALA B 1 11 ? -15.461 -31.016 8.688 1 60.12 11 ALA B CA 1
ATOM 4937 C C . ALA B 1 11 ? -16.109 -30.578 10 1 60.12 11 ALA B C 1
ATOM 4939 O O . ALA B 1 11 ? -17.312 -30.281 10.031 1 60.12 11 ALA B O 1
ATOM 4940 N N . ASP B 1 12 ? -15.484 -30.922 11.164 1 52.47 12 ASP B N 1
ATOM 4941 C CA . ASP B 1 12 ? -16.172 -30.688 12.422 1 52.47 12 ASP B CA 1
ATOM 4942 C C . ASP B 1 12 ? -16.328 -29.188 12.695 1 52.47 12 ASP B C 1
ATOM 4944 O O . ASP B 1 12 ? -16.844 -28.797 13.75 1 52.47 12 ASP B O 1
ATOM 4948 N N . SER B 1 13 ? -15.805 -28.5 11.969 1 45.25 13 SER B N 1
ATOM 4949 C CA . SER B 1 13 ? -15.977 -27.078 12.227 1 45.25 13 SER B CA 1
ATOM 4950 C C . SER B 1 13 ? -17.328 -26.594 11.727 1 45.25 13 SER B C 1
ATOM 4952 O O . SER B 1 13 ? -17.531 -26.406 10.523 1 45.25 13 SER B O 1
ATOM 4954 N N . THR B 1 14 ? -18.344 -27.188 12.195 1 36.62 14 THR B N 1
ATOM 4955 C CA . THR B 1 14 ? -19.734 -26.828 11.93 1 36.62 14 THR B CA 1
ATOM 4956 C C . THR B 1 14 ? -19.875 -25.328 11.742 1 36.62 14 THR B C 1
ATOM 4958 O O . THR B 1 14 ? -20.969 -24.828 11.43 1 36.62 14 THR B O 1
ATOM 4961 N N . GLN B 1 15 ? -19.328 -24.578 12.625 1 33.84 15 GLN B N 1
ATOM 4962 C CA . GLN B 1 15 ? -19.859 -23.25 12.922 1 33.84 15 GLN B CA 1
ATOM 4963 C C . GLN B 1 15 ? -19.734 -22.328 11.711 1 33.84 15 GLN B C 1
ATOM 4965 O O . GLN B 1 15 ? -18.703 -22.328 11.023 1 33.84 15 GLN B O 1
ATOM 4970 N N . ALA B 1 16 ? -20.828 -21.906 11.211 1 35.53 16 ALA B N 1
ATOM 4971 C CA . ALA B 1 16 ? -21.141 -20.734 10.391 1 35.53 16 ALA B CA 1
ATOM 4972 C C . ALA B 1 16 ? -20.062 -19.672 10.508 1 35.53 16 ALA B C 1
ATOM 4974 O O . ALA B 1 16 ? -20.047 -18.703 9.75 1 35.53 16 ALA B O 1
ATOM 4975 N N . LEU B 1 17 ? -19.438 -19.547 11.641 1 34.41 17 LEU B N 1
ATOM 4976 C CA . LEU B 1 17 ? -18.453 -18.516 11.945 1 34.41 17 LEU B CA 1
ATOM 4977 C C . LEU B 1 17 ? -17.25 -18.625 11.016 1 34.41 17 LEU B C 1
ATOM 4979 O O . LEU B 1 17 ? -16.266 -17.906 11.18 1 34.41 17 LEU B O 1
ATOM 4983 N N . ALA B 1 18 ? -17.094 -19.656 10.203 1 38.72 18 ALA B N 1
ATOM 4984 C CA . ALA B 1 18 ? -15.938 -20 9.383 1 38.72 18 ALA B CA 1
ATOM 4985 C C . ALA B 1 18 ? -15.664 -18.922 8.336 1 38.72 18 ALA B C 1
ATOM 4987 O O . ALA B 1 18 ? -14.562 -18.859 7.777 1 38.72 18 ALA B O 1
ATOM 4988 N N . ILE B 1 19 ? -16.625 -18.406 7.832 1 39.66 19 ILE B N 1
ATOM 4989 C CA . ILE B 1 19 ? -16.484 -17.375 6.816 1 39.66 19 ILE B CA 1
ATOM 4990 C C . ILE B 1 19 ? -15.398 -16.375 7.23 1 39.66 19 ILE B C 1
ATOM 4992 O O . ILE B 1 19 ? -14.586 -15.961 6.406 1 39.66 19 ILE B O 1
ATOM 4996 N N . ASN B 1 20 ? -15.508 -15.859 8.469 1 41.31 20 ASN B N 1
ATOM 4997 C CA . ASN B 1 20 ? -14.57 -14.836 8.93 1 41.31 20 ASN B CA 1
ATOM 4998 C C . ASN B 1 20 ? -13.391 -15.445 9.68 1 41.31 20 ASN B C 1
ATOM 5000 O O . ASN B 1 20 ? -12.805 -14.797 10.547 1 41.31 20 ASN B O 1
ATOM 5004 N N . ASP B 1 21 ? -13.266 -16.781 9.43 1 50.97 21 ASP B N 1
ATOM 5005 C CA . ASP B 1 21 ? -12.156 -17.453 10.086 1 50.97 21 ASP B CA 1
ATOM 5006 C C . ASP B 1 21 ? -10.812 -16.891 9.641 1 50.97 21 ASP B C 1
ATOM 5008 O O . ASP B 1 21 ? -10.484 -16.922 8.453 1 50.97 21 ASP B O 1
ATOM 5012 N N . PRO B 1 22 ? -10.188 -16.219 10.523 1 56.91 22 PRO B N 1
ATOM 5013 C CA . PRO B 1 22 ? -8.867 -15.641 10.266 1 56.91 22 PRO B CA 1
ATOM 5014 C C . PRO B 1 22 ? -7.895 -16.656 9.656 1 56.91 22 PRO B C 1
ATOM 5016 O O . PRO B 1 22 ? -6.793 -16.281 9.242 1 56.91 22 PRO B O 1
ATOM 5019 N N . SER B 1 23 ? -8.594 -17.828 9.336 1 66.44 23 SER B N 1
ATOM 5020 C CA . SER B 1 23 ? -7.656 -18.891 8.969 1 66.44 23 SER B CA 1
ATOM 5021 C C . SER B 1 23 ? -7.633 -19.094 7.457 1 66.44 23 SER B C 1
ATOM 5023 O O . SER B 1 23 ? -6.754 -19.781 6.934 1 66.44 23 SER B O 1
ATOM 5025 N N . PHE B 1 24 ? -8.617 -18.422 6.801 1 84 24 PHE B N 1
ATOM 5026 C CA . PHE B 1 24 ? -8.586 -18.672 5.363 1 84 24 PHE B CA 1
ATOM 5027 C C . PHE B 1 24 ? -7.973 -17.5 4.621 1 84 24 PHE B C 1
ATOM 5029 O O . PHE B 1 24 ? -8.234 -16.344 4.961 1 84 24 PHE B O 1
ATOM 5036 N N . PRO B 1 25 ? -7.184 -17.828 3.637 1 90.25 25 PRO B N 1
ATOM 5037 C CA . PRO B 1 25 ? -6.707 -16.734 2.791 1 90.25 25 PRO B CA 1
ATOM 5038 C C . PRO B 1 25 ? -7.848 -15.992 2.092 1 90.25 25 PRO B C 1
ATOM 5040 O O . PRO B 1 25 ? -8.781 -16.625 1.592 1 90.25 25 PRO B O 1
ATOM 5043 N N . ASP B 1 26 ? -7.867 -14.672 2.062 1 91.19 26 ASP B N 1
ATOM 5044 C CA . ASP B 1 26 ? -8.938 -13.859 1.503 1 91.19 26 ASP B CA 1
ATOM 5045 C C . ASP B 1 26 ? -8.383 -12.656 0.744 1 91.19 26 ASP B C 1
ATOM 5047 O O . ASP B 1 26 ? -8.117 -11.609 1.337 1 91.19 26 ASP B O 1
ATOM 5051 N N . PRO B 1 27 ? -8.312 -12.75 -0.613 1 93.69 27 PRO B N 1
ATOM 5052 C CA . PRO B 1 27 ? -7.797 -11.625 -1.396 1 93.69 27 PRO B CA 1
ATOM 5053 C C . PRO B 1 27 ? -8.633 -10.359 -1.229 1 93.69 27 PRO B C 1
ATOM 5055 O O . PRO B 1 27 ? -8.148 -9.25 -1.49 1 93.69 27 PRO B O 1
ATOM 5058 N N . ALA B 1 28 ? -9.875 -10.469 -0.76 1 91.31 28 ALA B N 1
ATOM 5059 C CA . ALA B 1 28 ? -10.773 -9.328 -0.599 1 91.31 28 ALA B CA 1
ATOM 5060 C C . ALA B 1 28 ? -10.289 -8.406 0.511 1 91.31 28 ALA B C 1
ATOM 5062 O O . ALA B 1 28 ? -10.758 -7.27 0.632 1 91.31 28 ALA B O 1
ATOM 5063 N N . MET B 1 29 ? -9.328 -8.82 1.275 1 90.19 29 MET B N 1
ATOM 5064 C CA . MET B 1 29 ? -8.734 -7.988 2.316 1 90.19 29 MET B CA 1
ATOM 5065 C C . MET B 1 29 ? -7.695 -7.039 1.729 1 90.19 29 MET B C 1
ATOM 5067 O O . MET B 1 29 ? -7.23 -6.125 2.408 1 90.19 29 MET B O 1
ATOM 5071 N N . PHE B 1 30 ? -7.438 -7.195 0.423 1 92.25 30 PHE B N 1
ATOM 5072 C CA . PHE B 1 30 ? -6.281 -6.484 -0.109 1 92.25 30 PHE B CA 1
ATOM 5073 C C . PHE B 1 30 ? -6.66 -5.699 -1.359 1 92.25 30 PHE B C 1
ATOM 5075 O O . PHE B 1 30 ? -5.941 -4.781 -1.764 1 92.25 30 PHE B O 1
ATOM 5082 N N . THR B 1 31 ? -7.75 -6.055 -2.053 1 92.69 31 THR B N 1
ATOM 5083 C CA . THR B 1 31 ? -8.117 -5.352 -3.279 1 92.69 31 THR B CA 1
ATOM 5084 C C . THR B 1 31 ? -9.625 -5.422 -3.512 1 92.69 31 THR B C 1
ATOM 5086 O O . THR B 1 31 ? -10.258 -6.426 -3.195 1 92.69 31 THR B O 1
ATOM 5089 N N . SER B 1 32 ? -10.211 -4.367 -4.094 1 90.88 32 SER B N 1
ATOM 5090 C CA . SER B 1 32 ? -11.625 -4.312 -4.465 1 90.88 32 SER B CA 1
ATOM 5091 C C . SER B 1 32 ? -11.805 -4.324 -5.98 1 90.88 32 SER B C 1
ATOM 5093 O O . SER B 1 32 ? -12.883 -4.031 -6.484 1 90.88 32 SER B O 1
ATOM 5095 N N . GLN B 1 33 ? -10.703 -4.625 -6.676 1 91.31 33 GLN B N 1
ATOM 5096 C CA . GLN B 1 33 ? -10.727 -4.555 -8.133 1 91.31 33 GLN B CA 1
ATOM 5097 C C . GLN B 1 33 ? -11.594 -5.664 -8.727 1 91.31 33 GLN B C 1
ATOM 5099 O O . GLN B 1 33 ? -12.141 -5.516 -9.82 1 91.31 33 GLN B O 1
ATOM 5104 N N . HIS B 1 34 ? -11.641 -6.805 -8.047 1 92.94 34 HIS B N 1
ATOM 5105 C CA . HIS B 1 34 ? -12.414 -7.965 -8.469 1 92.94 34 HIS B CA 1
ATOM 5106 C C . HIS B 1 34 ? -13.484 -8.32 -7.441 1 92.94 34 HIS B C 1
ATOM 5108 O O . HIS B 1 34 ? -13.422 -7.867 -6.297 1 92.94 34 HIS B O 1
ATOM 5114 N N . GLU B 1 35 ? -14.484 -9.062 -7.941 1 91.5 35 GLU B N 1
ATOM 5115 C CA . GLU B 1 35 ? -15.469 -9.648 -7.035 1 91.5 35 GLU B CA 1
ATOM 5116 C C . GLU B 1 35 ? -15.023 -11.031 -6.57 1 91.5 35 GLU B C 1
ATOM 5118 O O . GLU B 1 35 ? -14.789 -11.93 -7.387 1 91.5 35 GLU B O 1
ATOM 5123 N N . PHE B 1 36 ? -14.906 -11.188 -5.25 1 93.06 36 PHE B N 1
ATOM 5124 C CA . PHE B 1 36 ? -14.477 -12.469 -4.715 1 93.06 36 PHE B CA 1
ATOM 5125 C C . PHE B 1 36 ? -15.633 -13.18 -4.023 1 93.06 36 PHE B C 1
ATOM 5127 O O . PHE B 1 36 ? -16.297 -12.602 -3.156 1 93.06 36 PHE B O 1
ATOM 5134 N N . HIS B 1 37 ? -15.891 -14.406 -4.422 1 93.5 37 HIS B N 1
ATOM 5135 C CA . HIS B 1 37 ? -16.938 -15.242 -3.834 1 93.5 37 HIS B CA 1
ATOM 5136 C C . HIS B 1 37 ? -16.359 -16.531 -3.26 1 93.5 37 HIS B C 1
ATOM 5138 O O . HIS B 1 37 ? -15.828 -17.359 -3.998 1 93.5 37 HIS B O 1
ATOM 5144 N N . HIS B 1 38 ? -16.516 -16.719 -1.968 1 93.06 38 HIS B N 1
ATOM 5145 C CA . HIS B 1 38 ? -15.953 -17.891 -1.319 1 93.06 38 HIS B CA 1
ATOM 5146 C C . HIS B 1 38 ? -16.906 -19.078 -1.395 1 93.06 38 HIS B C 1
ATOM 5148 O O . HIS B 1 38 ? -18.125 -18.922 -1.224 1 93.06 38 HIS B O 1
ATOM 5154 N N . ARG B 1 39 ? -16.406 -20.156 -1.754 1 95.31 39 ARG B N 1
ATOM 5155 C CA . ARG B 1 39 ? -17.078 -21.453 -1.639 1 95.31 39 ARG B CA 1
ATOM 5156 C C . ARG B 1 39 ? -16.266 -22.406 -0.774 1 95.31 39 ARG B C 1
ATOM 5158 O O . ARG B 1 39 ? -15.07 -22.594 -0.993 1 95.31 39 ARG B O 1
ATOM 5165 N N . TYR B 1 40 ? -16.891 -22.938 0.196 1 93.56 40 TYR B N 1
ATOM 5166 C CA . TYR B 1 40 ? -16.25 -23.859 1.13 1 93.56 40 TYR B CA 1
ATOM 5167 C C . TYR B 1 40 ? -16.562 -25.312 0.772 1 93.56 40 TYR B C 1
ATOM 5169 O O . TYR B 1 40 ? -17.688 -25.781 0.972 1 93.56 40 TYR B O 1
ATOM 5177 N N . ILE B 1 41 ? -15.555 -26 0.307 1 95.75 41 ILE B N 1
ATOM 5178 C CA . ILE B 1 41 ? -15.711 -27.328 -0.284 1 95.75 41 ILE B CA 1
ATOM 5179 C C . ILE B 1 41 ? -15.367 -28.391 0.75 1 95.75 41 ILE B C 1
ATOM 5181 O O . ILE B 1 41 ? -14.234 -28.469 1.229 1 95.75 41 ILE B O 1
ATOM 5185 N N . ASN B 1 42 ? -16.312 -29.203 1.03 1 92.69 42 ASN B N 1
ATOM 5186 C CA . ASN B 1 42 ? -16.094 -30.344 1.9 1 92.69 42 ASN B CA 1
ATOM 5187 C C . ASN B 1 42 ? -15.594 -31.562 1.115 1 92.69 42 ASN B C 1
ATOM 5189 O O . ASN B 1 42 ? -16.062 -31.828 0.007 1 92.69 42 ASN B O 1
ATOM 5193 N N . LYS B 1 43 ? -14.688 -32.25 1.74 1 91.38 43 LYS B N 1
ATOM 5194 C CA . LYS B 1 43 ? -14.078 -33.406 1.083 1 91.38 43 LYS B CA 1
ATOM 5195 C C . LYS B 1 43 ? -15.133 -34.438 0.652 1 91.38 43 LYS B C 1
ATOM 5197 O O . LYS B 1 43 ? -15.109 -34.906 -0.479 1 91.38 43 LYS B O 1
ATOM 5202 N N . ALA B 1 44 ? -16.188 -34.688 1.461 1 89.06 44 ALA B N 1
ATOM 5203 C CA . ALA B 1 44 ? -17.172 -35.719 1.25 1 89.06 44 ALA B CA 1
ATOM 5204 C C . ALA B 1 44 ? -18.141 -35.344 0.125 1 89.06 44 ALA B C 1
ATOM 5206 O O . ALA B 1 44 ? -18.656 -36.219 -0.574 1 89.06 44 ALA B O 1
ATOM 5207 N N . THR B 1 45 ? -18.375 -34.031 -0.081 1 93.5 45 THR B N 1
ATOM 5208 C CA . THR B 1 45 ? -19.359 -33.594 -1.051 1 93.5 45 THR B CA 1
ATOM 5209 C C . THR B 1 45 ? -18.719 -32.688 -2.104 1 93.5 45 THR B C 1
ATOM 5211 O O . THR B 1 45 ? -19.391 -31.844 -2.688 1 93.5 45 THR B O 1
ATOM 5214 N N . ALA B 1 46 ? -17.469 -32.844 -2.309 1 95.81 46 ALA B N 1
ATOM 5215 C CA . ALA B 1 46 ? -16.672 -31.922 -3.098 1 95.81 46 ALA B CA 1
ATOM 5216 C C . ALA B 1 46 ? -17.203 -31.812 -4.523 1 95.81 46 ALA B C 1
ATOM 5218 O O . ALA B 1 46 ? -17.406 -30.703 -5.035 1 95.81 46 ALA B O 1
ATOM 5219 N N . ASN B 1 47 ? -17.469 -32.938 -5.211 1 96.81 47 ASN B N 1
ATOM 5220 C CA . ASN B 1 47 ? -17.875 -32.906 -6.613 1 96.81 47 ASN B CA 1
ATOM 5221 C C . ASN B 1 47 ? -19.172 -32.094 -6.805 1 96.81 47 ASN B C 1
ATOM 5223 O O . ASN B 1 47 ? -19.25 -31.234 -7.684 1 96.81 47 ASN B O 1
ATOM 5227 N N . ALA B 1 48 ? -20.156 -32.375 -5.938 1 97.25 48 ALA B N 1
ATOM 5228 C CA . ALA B 1 48 ? -21.438 -31.672 -6.039 1 97.25 48 ALA B CA 1
ATOM 5229 C C . ALA B 1 48 ? -21.266 -30.172 -5.785 1 97.25 48 ALA B C 1
ATOM 5231 O O . ALA B 1 48 ? -21.891 -29.359 -6.465 1 97.25 48 ALA B O 1
ATOM 5232 N N . GLN B 1 49 ? -20.516 -29.875 -4.801 1 97.5 49 GLN B N 1
ATOM 5233 C CA . GLN B 1 49 ? -20.297 -28.484 -4.457 1 97.5 49 GLN B CA 1
ATOM 5234 C C . GLN B 1 49 ? -19.531 -27.75 -5.562 1 97.5 49 GLN B C 1
ATOM 5236 O O . GLN B 1 49 ? -19.812 -26.594 -5.855 1 97.5 49 GLN B O 1
ATOM 5241 N N . ILE B 1 50 ? -18.594 -28.406 -6.141 1 98.44 50 ILE B N 1
ATOM 5242 C CA . ILE B 1 50 ? -17.828 -27.844 -7.242 1 98.44 50 ILE B CA 1
ATOM 5243 C C . ILE B 1 50 ? -18.734 -27.641 -8.453 1 98.44 50 ILE B C 1
ATOM 5245 O O . ILE B 1 50 ? -18.672 -26.609 -9.109 1 98.44 50 ILE B O 1
ATOM 5249 N N . ASP B 1 51 ? -19.578 -28.656 -8.758 1 98.38 51 ASP B N 1
ATOM 5250 C CA . ASP B 1 51 ? -20.547 -28.5 -9.836 1 98.38 51 ASP B CA 1
ATOM 5251 C C . ASP B 1 51 ? -21.406 -27.266 -9.633 1 98.38 51 ASP B C 1
ATOM 5253 O O . ASP B 1 51 ? -21.656 -26.5 -10.57 1 98.38 51 ASP B O 1
ATOM 5257 N N . ALA B 1 52 ? -21.875 -27.094 -8.43 1 98.06 52 ALA B N 1
ATOM 5258 C CA . ALA B 1 52 ? -22.719 -25.938 -8.102 1 98.06 52 ALA B CA 1
ATOM 5259 C C . ALA B 1 52 ? -21.953 -24.641 -8.328 1 98.06 52 ALA B C 1
ATOM 5261 O O . ALA B 1 52 ? -22.516 -23.672 -8.859 1 98.06 52 ALA B O 1
ATOM 5262 N N . ALA B 1 53 ? -20.75 -24.594 -7.898 1 98 53 ALA B N 1
ATOM 5263 C CA . ALA B 1 53 ? -19.938 -23.391 -8.07 1 98 53 ALA B CA 1
ATOM 5264 C C . ALA B 1 53 ? -19.703 -23.094 -9.547 1 98 53 ALA B C 1
ATOM 5266 O O . ALA B 1 53 ? -19.812 -21.953 -9.984 1 98 53 ALA B O 1
ATOM 5267 N N . VAL B 1 54 ? -19.312 -24.109 -10.297 1 98.19 54 VAL B N 1
ATOM 5268 C CA . VAL B 1 54 ? -19.031 -23.953 -11.719 1 98.19 54 VAL B CA 1
ATOM 5269 C C . VAL B 1 54 ? -20.281 -23.453 -12.445 1 98.19 54 VAL B C 1
ATOM 5271 O O . VAL B 1 54 ? -20.188 -22.641 -13.359 1 98.19 54 VAL B O 1
ATOM 5274 N N . ALA B 1 55 ? -21.438 -23.906 -12.016 1 97.75 55 ALA B N 1
ATOM 5275 C CA . ALA B 1 55 ? -22.703 -23.547 -12.633 1 97.75 55 ALA B CA 1
ATOM 5276 C C . ALA B 1 55 ? -23 -22.062 -12.453 1 97.75 55 ALA B C 1
ATOM 5278 O O . ALA B 1 55 ? -23.797 -21.484 -13.195 1 97.75 55 ALA B O 1
ATOM 5279 N N . GLU B 1 56 ? -22.328 -21.422 -11.484 1 96.69 56 GLU B N 1
ATOM 5280 C CA . GLU B 1 56 ? -22.578 -20.016 -11.211 1 96.69 56 GLU B CA 1
ATOM 5281 C C . GLU B 1 56 ? -21.906 -19.125 -12.25 1 96.69 56 GLU B C 1
ATOM 5283 O O . GLU B 1 56 ? -22.203 -17.922 -12.344 1 96.69 56 GLU B O 1
ATOM 5288 N N . GLY B 1 57 ? -20.969 -19.641 -13.008 1 96.38 57 GLY B N 1
ATOM 5289 C CA . GLY B 1 57 ? -20.422 -18.938 -14.148 1 96.38 57 GLY B CA 1
ATOM 5290 C C . GLY B 1 57 ? -19.312 -17.953 -13.766 1 96.38 57 GLY B C 1
ATOM 5291 O O . GLY B 1 57 ? -19.281 -16.844 -14.273 1 96.38 57 GLY B O 1
ATOM 5292 N N . PHE B 1 58 ? -18.438 -18.297 -12.867 1 97.25 58 PHE B N 1
ATOM 5293 C CA . PHE B 1 58 ? -17.297 -17.469 -12.477 1 97.25 58 PHE B CA 1
ATOM 5294 C C . PHE B 1 58 ? -16.281 -17.375 -13.609 1 97.25 58 PHE B C 1
ATOM 5296 O O . PHE B 1 58 ? -16.156 -18.297 -14.422 1 97.25 58 PHE B O 1
ATOM 5303 N N . ASP B 1 59 ? -15.516 -16.234 -13.648 1 95.62 59 ASP B N 1
ATOM 5304 C CA . ASP B 1 59 ? -14.508 -16.016 -14.68 1 95.62 59 ASP B CA 1
ATOM 5305 C C . ASP B 1 59 ? -13.25 -16.828 -14.391 1 95.62 59 ASP B C 1
ATOM 5307 O O . ASP B 1 59 ? -12.492 -17.156 -15.305 1 95.62 59 ASP B O 1
ATOM 5311 N N . MET B 1 60 ? -13.039 -17.062 -13.156 1 96.81 60 MET B N 1
ATOM 5312 C CA . MET B 1 60 ? -11.812 -17.688 -12.68 1 96.81 60 MET B CA 1
ATOM 5313 C C . MET B 1 60 ? -12.039 -18.375 -11.328 1 96.81 60 MET B C 1
ATOM 5315 O O . MET B 1 60 ? -12.891 -17.938 -10.547 1 96.81 60 MET B O 1
ATOM 5319 N N . PHE B 1 61 ? -11.32 -19.422 -11.109 1 98.5 61 PHE B N 1
ATOM 5320 C CA . PHE B 1 61 ? -11.336 -20.094 -9.82 1 98.5 61 PHE B CA 1
ATOM 5321 C C . PHE B 1 61 ? -9.984 -19.984 -9.133 1 98.5 61 PHE B C 1
ATOM 5323 O O . PHE B 1 61 ? -8.961 -20.391 -9.695 1 98.5 61 PHE B O 1
ATOM 5330 N N . LEU B 1 62 ? -9.93 -19.359 -8 1 98 62 LEU B N 1
ATOM 5331 C CA . LEU B 1 62 ? -8.758 -19.344 -7.137 1 98 62 LEU B CA 1
ATOM 5332 C C . LEU B 1 62 ? -8.797 -20.484 -6.129 1 98 62 LEU B C 1
ATOM 5334 O O . LEU B 1 62 ? -9.586 -20.453 -5.18 1 98 62 LEU B O 1
ATOM 5338 N N . ASN B 1 63 ? -7.93 -21.453 -6.289 1 98.12 63 ASN B N 1
ATOM 5339 C CA . ASN B 1 63 ? -8.023 -22.719 -5.586 1 98.12 63 ASN B CA 1
ATOM 5340 C C . ASN B 1 63 ? -7.098 -22.766 -4.375 1 98.12 63 ASN B C 1
ATOM 5342 O O . ASN B 1 63 ? -5.875 -22.766 -4.527 1 98.12 63 ASN B O 1
ATOM 5346 N N . PHE B 1 64 ? -7.711 -22.797 -3.178 1 96.19 64 PHE B N 1
ATOM 5347 C CA . PHE B 1 64 ? -6.953 -22.938 -1.939 1 96.19 64 PHE B CA 1
ATOM 5348 C C . PHE B 1 64 ? -7.234 -24.281 -1.278 1 96.19 64 PHE B C 1
ATOM 5350 O O . PHE B 1 64 ? -7.055 -24.438 -0.068 1 96.19 64 PHE B O 1
ATOM 5357 N N . MET B 1 65 ? -7.762 -25.25 -2.068 1 95.5 65 MET B N 1
ATOM 5358 C CA . MET B 1 65 ? -7.961 -26.594 -1.523 1 95.5 65 MET B CA 1
ATOM 5359 C C . MET B 1 65 ? -6.637 -27.344 -1.412 1 95.5 65 MET B C 1
ATOM 5361 O O . MET B 1 65 ? -6.102 -27.812 -2.416 1 95.5 65 MET B O 1
ATOM 5365 N N . TRP B 1 66 ? -6.199 -27.5 -0.249 1 92.31 66 TRP B N 1
ATOM 5366 C CA . TRP B 1 66 ? -4.812 -27.922 -0.047 1 92.31 66 TRP B CA 1
ATOM 5367 C C . TRP B 1 66 ? -4.746 -29.359 0.441 1 92.31 66 TRP B C 1
ATOM 5369 O O . TRP B 1 66 ? -3.66 -29.922 0.593 1 92.31 66 TRP B O 1
ATOM 5379 N N . GLY B 1 67 ? -5.785 -30.047 0.615 1 90.25 67 GLY B N 1
ATOM 5380 C CA . GLY B 1 67 ? -5.809 -31.328 1.304 1 90.25 67 GLY B CA 1
ATOM 5381 C C . GLY B 1 67 ? -5.125 -32.438 0.524 1 90.25 67 GLY B C 1
ATOM 5382 O O . GLY B 1 67 ? -5.336 -32.562 -0.682 1 90.25 67 GLY B O 1
ATOM 5383 N N . GLN B 1 68 ? -4.32 -33.188 1.277 1 89.69 68 GLN B N 1
ATOM 5384 C CA . GLN B 1 68 ? -3.812 -34.469 0.774 1 89.69 68 GLN B CA 1
ATOM 5385 C C . GLN B 1 68 ? -4.844 -35.562 0.946 1 89.69 68 GLN B C 1
ATOM 5387 O O . GLN B 1 68 ? -5.906 -35.344 1.535 1 89.69 68 GLN B O 1
ATOM 5392 N N . LEU B 1 69 ? -4.449 -36.75 0.391 1 88.31 69 LEU B N 1
ATOM 5393 C CA . LEU B 1 69 ? -5.359 -37.875 0.559 1 88.31 69 LEU B CA 1
ATOM 5394 C C . LEU B 1 69 ? -5.516 -38.219 2.033 1 88.31 69 LEU B C 1
ATOM 5396 O O . LEU B 1 69 ? -6.578 -38.688 2.455 1 88.31 69 LEU B O 1
ATOM 5400 N N . GLU B 1 70 ? -4.453 -37.906 2.826 1 85.12 70 GLU B N 1
ATOM 5401 C CA . GLU B 1 70 ? -4.398 -38.25 4.246 1 85.12 70 GLU B CA 1
ATOM 5402 C C . GLU B 1 70 ? -5.176 -37.25 5.082 1 85.12 70 GLU B C 1
ATOM 5404 O O . GLU B 1 70 ? -5.445 -37.469 6.262 1 85.12 70 GLU B O 1
ATOM 5409 N N . ASP B 1 71 ? -5.527 -36.156 4.469 1 86.38 71 ASP B N 1
ATOM 5410 C CA . ASP B 1 71 ? -6.195 -35.094 5.211 1 86.38 71 ASP B CA 1
ATOM 5411 C C . ASP B 1 71 ? -7.715 -35.25 5.129 1 86.38 71 ASP B C 1
ATOM 5413 O O . ASP B 1 71 ? -8.234 -35.906 4.238 1 86.38 71 ASP B O 1
ATOM 5417 N N . THR B 1 72 ? -8.383 -34.562 6.078 1 85.06 72 THR B N 1
ATOM 5418 C CA . THR B 1 72 ? -9.844 -34.625 6.125 1 85.06 72 THR B CA 1
ATOM 5419 C C . THR B 1 72 ? -10.461 -33.469 5.344 1 85.06 72 THR B C 1
ATOM 5421 O O . THR B 1 72 ? -11.68 -33.312 5.305 1 85.06 72 THR B O 1
ATOM 5424 N N . VAL B 1 73 ? -9.648 -32.688 4.742 1 89.5 73 VAL B N 1
ATOM 5425 C CA . VAL B 1 73 ? -10.148 -31.531 3.994 1 89.5 73 VAL B CA 1
ATOM 5426 C C . VAL B 1 73 ? -9.969 -31.766 2.498 1 89.5 73 VAL B C 1
ATOM 5428 O O . VAL B 1 73 ? -9.133 -32.594 2.088 1 89.5 73 VAL B O 1
ATOM 5431 N N . ALA B 1 74 ? -10.742 -31.078 1.713 1 93.44 74 ALA B N 1
ATOM 5432 C CA . ALA B 1 74 ? -10.688 -31.219 0.26 1 93.44 74 ALA B CA 1
ATOM 5433 C C . ALA B 1 74 ? -9.352 -30.734 -0.29 1 93.44 74 ALA B C 1
ATOM 5435 O O . ALA B 1 74 ? -8.781 -29.75 0.206 1 93.44 74 ALA B O 1
ATOM 5436 N N . GLY B 1 75 ? -8.883 -31.422 -1.296 1 94.44 75 GLY B N 1
ATOM 5437 C CA . GLY B 1 75 ? -7.625 -31.031 -1.914 1 94.44 75 GLY B CA 1
ATOM 5438 C C . GLY B 1 75 ? -7.379 -31.719 -3.244 1 94.44 75 GLY B C 1
ATOM 5439 O O . GLY B 1 75 ? -7.98 -31.359 -4.258 1 94.44 75 GLY B O 1
ATOM 5440 N N . ILE B 1 76 ? -6.594 -32.844 -3.242 1 94.88 76 ILE B N 1
ATOM 5441 C CA . ILE B 1 76 ? -6.086 -33.469 -4.457 1 94.88 76 ILE B CA 1
ATOM 5442 C C . ILE B 1 76 ? -7.254 -33.906 -5.332 1 94.88 76 ILE B C 1
ATOM 5444 O O . ILE B 1 76 ? -7.367 -33.5 -6.488 1 94.88 76 ILE B O 1
ATOM 5448 N N . GLU B 1 77 ? -8.148 -34.656 -4.82 1 95.25 77 GLU B N 1
ATOM 5449 C CA . GLU B 1 77 ? -9.234 -35.219 -5.609 1 95.25 77 GLU B CA 1
ATOM 5450 C C . GLU B 1 77 ? -10.203 -34.156 -6.078 1 95.25 77 GLU B C 1
ATOM 5452 O O . GLU B 1 77 ? -10.648 -34.156 -7.227 1 95.25 77 GLU B O 1
ATOM 5457 N N . ALA B 1 78 ? -10.539 -33.312 -5.156 1 97.25 78 ALA B N 1
ATOM 5458 C CA . ALA B 1 78 ? -11.43 -32.219 -5.5 1 97.25 78 ALA B CA 1
ATOM 5459 C C . ALA B 1 78 ? -10.828 -31.344 -6.598 1 97.25 78 ALA B C 1
ATOM 5461 O O . ALA B 1 78 ? -11.531 -30.922 -7.52 1 97.25 78 ALA B O 1
ATOM 5462 N N . THR B 1 79 ? -9.586 -31.047 -6.5 1 98.12 79 THR B N 1
ATOM 5463 C CA . THR B 1 79 ? -8.891 -30.25 -7.492 1 98.12 79 THR B CA 1
ATOM 5464 C C . THR B 1 79 ? -8.852 -30.969 -8.836 1 98.12 79 THR B C 1
ATOM 5466 O O . THR B 1 79 ? -9.023 -30.344 -9.891 1 98.12 79 THR B O 1
ATOM 5469 N N . GLU B 1 80 ? -8.562 -32.25 -8.828 1 97.44 80 GLU B N 1
ATOM 5470 C CA . GLU B 1 80 ? -8.578 -33.031 -10.055 1 97.44 80 GLU B CA 1
ATOM 5471 C C . GLU B 1 80 ? -9.938 -32.938 -10.742 1 97.44 80 GLU B C 1
ATOM 5473 O O . GLU B 1 80 ? -10.008 -32.844 -11.969 1 97.44 80 GLU B O 1
ATOM 5478 N N . TYR B 1 81 ? -10.922 -33.094 -9.938 1 97.69 81 TYR B N 1
ATOM 5479 C CA . TYR B 1 81 ? -12.266 -32.969 -10.492 1 97.69 81 TYR B CA 1
ATOM 5480 C C . TYR B 1 81 ? -12.5 -31.594 -11.094 1 97.69 81 TYR B C 1
ATOM 5482 O O . TYR B 1 81 ? -13 -31.484 -12.211 1 97.69 81 TYR B O 1
ATOM 5490 N N . LEU B 1 82 ? -12.18 -30.578 -10.359 1 98.56 82 LEU B N 1
ATOM 5491 C CA . LEU B 1 82 ? -12.312 -29.203 -10.859 1 98.56 82 LEU B CA 1
ATOM 5492 C C . LEU B 1 82 ? -11.594 -29.047 -12.195 1 98.56 82 LEU B C 1
ATOM 5494 O O . LEU B 1 82 ? -12.133 -28.438 -13.125 1 98.56 82 LEU B O 1
ATOM 5498 N N . GLU B 1 83 ? -10.398 -29.547 -12.281 1 98 83 GLU B N 1
ATOM 5499 C CA . GLU B 1 83 ? -9.602 -29.484 -13.5 1 98 83 GLU B CA 1
ATOM 5500 C C . GLU B 1 83 ? -10.305 -30.188 -14.656 1 98 83 GLU B C 1
ATOM 5502 O O . GLU B 1 83 ? -10.25 -29.734 -15.797 1 98 83 GLU B O 1
ATOM 5507 N N . SER B 1 84 ? -10.922 -31.281 -14.398 1 97.88 84 SER B N 1
ATOM 5508 C CA . SER B 1 84 ? -11.578 -32.062 -15.43 1 97.88 84 SER B CA 1
ATOM 5509 C C . SER B 1 84 ? -12.727 -31.297 -16.062 1 97.88 84 SER B C 1
ATOM 5511 O O . SER B 1 84 ? -13.18 -31.641 -17.172 1 97.88 84 SER B O 1
ATOM 5513 N N . LEU B 1 85 ? -13.195 -30.297 -15.398 1 97.81 85 LEU B N 1
ATOM 5514 C CA . LEU B 1 85 ? -14.328 -29.531 -15.891 1 97.81 85 LEU B CA 1
ATOM 5515 C C . LEU B 1 85 ? -13.859 -28.422 -16.844 1 97.81 85 LEU B C 1
ATOM 5517 O O . LEU B 1 85 ? -14.68 -27.719 -17.438 1 97.81 85 LEU B O 1
ATOM 5521 N N . GLY B 1 86 ? -12.57 -28.203 -16.953 1 95.81 86 GLY B N 1
ATOM 5522 C CA . GLY B 1 86 ? -12 -27.344 -17.969 1 95.81 86 GLY B CA 1
ATOM 5523 C C . GLY B 1 86 ? -12.141 -25.859 -17.656 1 95.81 86 GLY B C 1
ATOM 5524 O O . GLY B 1 86 ? -12.156 -25.016 -18.547 1 95.81 86 GLY B O 1
ATOM 5525 N N . VAL B 1 87 ? -12.352 -25.469 -16.406 1 97 87 VAL B N 1
ATOM 5526 C CA . VAL B 1 87 ? -12.492 -24.078 -16 1 97 87 VAL B CA 1
ATOM 5527 C C . VAL B 1 87 ? -11.117 -23.484 -15.703 1 97 87 VAL B C 1
ATOM 5529 O O . VAL B 1 87 ? -10.164 -24.219 -15.414 1 97 87 VAL B O 1
ATOM 5532 N N . PRO B 1 88 ? -10.914 -22.125 -15.852 1 96.69 88 PRO B N 1
ATOM 5533 C CA . PRO B 1 88 ? -9.633 -21.5 -15.516 1 96.69 88 PRO B CA 1
ATOM 5534 C C . PRO B 1 88 ? -9.336 -21.531 -14.016 1 96.69 88 PRO B C 1
ATOM 5536 O O . PRO B 1 88 ? -10.125 -21.031 -13.219 1 96.69 88 PRO B O 1
ATOM 5539 N N . ILE B 1 89 ? -8.211 -22.094 -13.672 1 97.88 89 ILE B N 1
ATOM 5540 C CA . ILE B 1 89 ? -7.855 -22.266 -12.273 1 97.88 89 ILE B CA 1
ATOM 5541 C C . ILE B 1 89 ? -6.527 -21.578 -11.984 1 97.88 89 ILE B C 1
ATOM 5543 O O . ILE B 1 89 ? -5.574 -21.688 -12.758 1 97.88 89 ILE B O 1
ATOM 5547 N N . VAL B 1 90 ? -6.488 -20.797 -10.898 1 96.88 90 VAL B N 1
ATOM 5548 C CA . VAL B 1 90 ? -5.273 -20.266 -10.297 1 96.88 90 VAL B CA 1
ATOM 5549 C C . VAL B 1 90 ? -5.066 -20.875 -8.914 1 96.88 90 VAL B C 1
ATOM 5551 O O . VAL B 1 90 ? -6.035 -21.156 -8.203 1 96.88 90 VAL B O 1
ATOM 5554 N N . GLY B 1 91 ? -3.797 -21.062 -8.562 1 96.31 91 GLY B N 1
ATOM 5555 C CA . GLY B 1 91 ? -3.516 -21.703 -7.285 1 96.31 91 GLY B CA 1
ATOM 5556 C C . GLY B 1 91 ? -3.18 -23.172 -7.41 1 96.31 91 GLY B C 1
ATOM 5557 O O . GLY B 1 91 ? -2.635 -23.609 -8.43 1 96.31 91 GLY B O 1
ATOM 5558 N N . TYR B 1 92 ? -3.527 -23.984 -6.461 1 96.5 92 TYR B N 1
ATOM 5559 C CA . TYR B 1 92 ? -3.113 -25.375 -6.359 1 96.5 92 TYR B CA 1
ATOM 5560 C C . TYR B 1 92 ? -3.533 -26.156 -7.598 1 96.5 92 TYR B C 1
ATOM 5562 O O . TYR B 1 92 ? -4.68 -26.062 -8.039 1 96.5 92 TYR B O 1
ATOM 5570 N N . GLN B 1 93 ? -2.639 -26.922 -8.109 1 96.94 93 GLN B N 1
ATOM 5571 C CA . GLN B 1 93 ? -2.902 -27.938 -9.117 1 96.94 93 GLN B CA 1
ATOM 5572 C C . GLN B 1 93 ? -2.754 -29.344 -8.539 1 96.94 93 GLN B C 1
ATOM 5574 O O . GLN B 1 93 ? -1.87 -29.594 -7.719 1 96.94 93 GLN B O 1
ATOM 5579 N N . SER B 1 94 ? -3.578 -30.234 -9 1 96.81 94 SER B N 1
ATOM 5580 C CA . SER B 1 94 ? -3.598 -31.578 -8.438 1 96.81 94 SER B CA 1
ATOM 5581 C C . SER B 1 94 ? -2.26 -32.281 -8.641 1 96.81 94 SER B C 1
ATOM 5583 O O . SER B 1 94 ? -1.776 -32.969 -7.746 1 96.81 94 SER B O 1
ATOM 5585 N N . LYS B 1 95 ? -1.654 -32.094 -9.797 1 96.25 95 LYS B N 1
ATOM 5586 C CA . LYS B 1 95 ? -0.394 -32.781 -10.094 1 96.25 95 LYS B CA 1
ATOM 5587 C C . LYS B 1 95 ? 0.712 -32.312 -9.148 1 96.25 95 LYS B C 1
ATOM 5589 O O . LYS B 1 95 ? 1.604 -33.094 -8.805 1 96.25 95 LYS B O 1
ATOM 5594 N N . VAL B 1 96 ? 0.695 -31.031 -8.734 1 96.56 96 VAL B N 1
ATOM 5595 C CA . VAL B 1 96 ? 1.703 -30.484 -7.836 1 96.56 96 VAL B CA 1
ATOM 5596 C C . VAL B 1 96 ? 1.406 -30.922 -6.402 1 96.56 96 VAL B C 1
ATOM 5598 O O . VAL B 1 96 ? 2.318 -31.266 -5.652 1 96.56 96 VAL B O 1
ATOM 5601 N N . LEU B 1 97 ? 0.134 -30.969 -6.016 1 94.38 97 LEU B N 1
ATOM 5602 C CA . LEU B 1 97 ? -0.28 -31.375 -4.68 1 94.38 97 LEU B CA 1
ATOM 5603 C C . LEU B 1 97 ? 0.127 -32.812 -4.414 1 94.38 97 LEU B C 1
ATOM 5605 O O . LEU B 1 97 ? 0.404 -33.188 -3.271 1 94.38 97 LEU B O 1
ATOM 5609 N N . ARG B 1 98 ? 0.184 -33.594 -5.441 1 93.56 98 ARG B N 1
ATOM 5610 C CA . ARG B 1 98 ? 0.46 -35.031 -5.301 1 93.56 98 ARG B CA 1
ATOM 5611 C C . ARG B 1 98 ? 1.938 -35.281 -5.023 1 93.56 98 ARG B C 1
ATOM 5613 O O . ARG B 1 98 ? 2.316 -36.344 -4.547 1 93.56 98 ARG B O 1
ATOM 5620 N N . ARG B 1 99 ? 2.713 -34.281 -5.262 1 93.62 99 ARG B N 1
ATOM 5621 C CA . ARG B 1 99 ? 4.148 -34.5 -5.109 1 93.62 99 ARG B CA 1
ATOM 5622 C C . ARG B 1 99 ? 4.559 -34.438 -3.641 1 93.62 99 ARG B C 1
ATOM 5624 O O . ARG B 1 99 ? 4.078 -33.562 -2.898 1 93.62 99 ARG B O 1
ATOM 5631 N N . SER B 1 100 ? 5.398 -35.375 -3.209 1 93.19 100 SER B N 1
ATOM 5632 C CA . SER B 1 100 ? 5.922 -35.438 -1.849 1 93.19 100 SER B CA 1
ATOM 5633 C C . SER B 1 100 ? 7.352 -34.906 -1.786 1 93.19 100 SER B C 1
ATOM 5635 O O . SER B 1 100 ? 7.984 -34.688 -2.822 1 93.19 100 SER B O 1
ATOM 5637 N N . LYS B 1 101 ? 7.801 -34.75 -0.575 1 94.81 101 LYS B N 1
ATOM 5638 C CA . LYS B 1 101 ? 9.203 -34.406 -0.379 1 94.81 101 LYS B CA 1
ATOM 5639 C C . LYS B 1 101 ? 10.133 -35.438 -0.996 1 94.81 101 LYS B C 1
ATOM 5641 O O . LYS B 1 101 ? 11.18 -35.094 -1.547 1 94.81 101 LYS B O 1
ATOM 5646 N N . LEU B 1 102 ? 9.695 -36.656 -0.945 1 94.69 102 LEU B N 1
ATOM 5647 C CA . LEU B 1 102 ? 10.516 -37.719 -1.488 1 94.69 102 LEU B CA 1
ATOM 5648 C C . LEU B 1 102 ? 10.586 -37.656 -3.01 1 94.69 102 LEU B C 1
ATOM 5650 O O . LEU B 1 102 ? 11.641 -37.906 -3.6 1 94.69 102 LEU B O 1
ATOM 5654 N N . ASP B 1 103 ? 9.43 -37.344 -3.633 1 94.88 103 ASP B N 1
ATOM 5655 C CA . ASP B 1 103 ? 9.445 -37.125 -5.074 1 94.88 103 ASP B CA 1
ATOM 5656 C C . ASP B 1 103 ? 10.453 -36.031 -5.457 1 94.88 103 ASP B C 1
ATOM 5658 O O . ASP B 1 103 ? 11.227 -36.219 -6.406 1 94.88 103 ASP B O 1
ATOM 5662 N N . PHE B 1 104 ? 10.508 -35 -4.746 1 96.75 104 PHE B N 1
ATOM 5663 C CA . PHE B 1 104 ? 11.438 -33.906 -5.012 1 96.75 104 PHE B CA 1
ATOM 5664 C C . PHE B 1 104 ? 12.875 -34.375 -4.812 1 96.75 104 PHE B C 1
ATOM 5666 O O . PHE B 1 104 ? 13.742 -34.062 -5.637 1 96.75 104 PHE B O 1
ATOM 5673 N N . TYR B 1 105 ? 13.133 -35 -3.689 1 96 105 TYR B N 1
ATOM 5674 C CA . TYR B 1 105 ? 14.5 -35.438 -3.387 1 96 105 TYR B CA 1
ATOM 5675 C C . TYR B 1 105 ? 15.047 -36.344 -4.473 1 96 105 TYR B C 1
ATOM 5677 O O . TYR B 1 105 ? 16.219 -36.25 -4.859 1 96 105 TYR B O 1
ATOM 5685 N N . ASN B 1 106 ? 14.195 -37.219 -4.934 1 94.44 106 ASN B N 1
ATOM 5686 C CA . ASN B 1 106 ? 14.609 -38.094 -6.027 1 94.44 106 ASN B CA 1
ATOM 5687 C C . ASN B 1 106 ? 14.945 -37.312 -7.285 1 94.44 106 ASN B C 1
ATOM 5689 O O . ASN B 1 106 ? 15.961 -37.562 -7.934 1 94.44 106 ASN B O 1
ATOM 5693 N N . ALA B 1 107 ? 14.125 -36.344 -7.594 1 96.81 107 ALA B N 1
ATOM 5694 C CA . ALA B 1 107 ? 14.352 -35.5 -8.766 1 96.81 107 ALA B CA 1
ATOM 5695 C C . ALA B 1 107 ? 15.562 -34.594 -8.562 1 96.81 107 ALA B C 1
ATOM 5697 O O . ALA B 1 107 ? 16.328 -34.344 -9.5 1 96.81 107 ALA B O 1
ATOM 5698 N N . ALA B 1 108 ? 15.711 -34.062 -7.367 1 97.25 108 ALA B N 1
ATOM 5699 C CA . ALA B 1 108 ? 16.812 -33.156 -7.035 1 97.25 108 ALA B CA 1
ATOM 5700 C C . ALA B 1 108 ? 18.156 -33.875 -7.188 1 97.25 108 ALA B C 1
ATOM 5702 O O . ALA B 1 108 ? 19.125 -33.281 -7.691 1 97.25 108 ALA B O 1
ATOM 5703 N N . LYS B 1 109 ? 18.219 -35.062 -6.734 1 93.25 109 LYS B N 1
ATOM 5704 C CA . LYS B 1 109 ? 19.438 -35.844 -6.855 1 93.25 109 LYS B CA 1
ATOM 5705 C C . LYS B 1 109 ? 19.859 -36 -8.32 1 93.25 109 LYS B C 1
ATOM 5707 O O . LYS B 1 109 ? 21.031 -35.844 -8.656 1 93.25 109 LYS B O 1
ATOM 5712 N N . LYS B 1 110 ? 18.938 -36.25 -9.102 1 95.38 110 LYS B N 1
ATOM 5713 C CA . LYS B 1 110 ? 19.188 -36.438 -10.531 1 95.38 110 LYS B CA 1
ATOM 5714 C C . LYS B 1 110 ? 19.625 -35.125 -11.18 1 95.38 110 LYS B C 1
ATOM 5716 O O . LYS B 1 110 ? 20.406 -35.125 -12.141 1 95.38 110 LYS B O 1
ATOM 5721 N N . SER B 1 111 ? 19.203 -34.031 -10.68 1 96.5 111 SER B N 1
ATOM 5722 C CA . SER B 1 111 ? 19.438 -32.719 -11.305 1 96.5 111 SER B CA 1
ATOM 5723 C C . SER B 1 111 ? 20.625 -32 -10.656 1 96.5 111 SER B C 1
ATOM 5725 O O . SER B 1 111 ? 21 -30.906 -11.078 1 96.5 111 SER B O 1
ATOM 5727 N N . GLY B 1 112 ? 21.141 -32.5 -9.602 1 95.75 112 GLY B N 1
ATOM 5728 C CA . GLY B 1 112 ? 22.312 -31.938 -8.945 1 95.75 112 GLY B CA 1
ATOM 5729 C C . GLY B 1 112 ? 21.953 -30.828 -7.961 1 95.75 112 GLY B C 1
ATOM 5730 O O . GLY B 1 112 ? 22.797 -30 -7.633 1 95.75 112 GLY B O 1
ATOM 5731 N N . LEU B 1 113 ? 20.734 -30.75 -7.539 1 97.88 113 LEU B N 1
ATOM 5732 C CA . LEU B 1 113 ? 20.344 -29.781 -6.516 1 97.88 113 LEU B CA 1
ATOM 5733 C C . LEU B 1 113 ? 20.766 -30.25 -5.129 1 97.88 113 LEU B C 1
ATOM 5735 O O . LEU B 1 113 ? 20.688 -31.453 -4.828 1 97.88 113 LEU B O 1
ATOM 5739 N N . PRO B 1 114 ? 21.203 -29.344 -4.336 1 98.06 114 PRO B N 1
ATOM 5740 C CA . PRO B 1 114 ? 21.656 -29.734 -2.996 1 98.06 114 PRO B CA 1
ATOM 5741 C C . PRO B 1 114 ? 20.484 -30.078 -2.064 1 98.06 114 PRO B C 1
ATOM 5743 O O . PRO B 1 114 ? 19.641 -29.203 -1.785 1 98.06 114 PRO B O 1
ATOM 5746 N N . VAL B 1 115 ? 20.422 -31.266 -1.605 1 97.88 115 VAL B N 1
ATOM 5747 C CA . VAL B 1 115 ? 19.469 -31.734 -0.608 1 97.88 115 VAL B CA 1
ATOM 5748 C C . VAL B 1 115 ? 20.203 -32.531 0.475 1 97.88 115 VAL B C 1
ATOM 5750 O O . VAL B 1 115 ? 21.312 -33 0.258 1 97.88 115 VAL B O 1
ATOM 5753 N N . PRO B 1 116 ? 19.625 -32.625 1.63 1 97 116 PRO B N 1
ATOM 5754 C CA . PRO B 1 116 ? 20.297 -33.406 2.66 1 97 116 PRO B CA 1
ATOM 5755 C C . PRO B 1 116 ? 20.5 -34.875 2.242 1 97 116 PRO B C 1
ATOM 5757 O O . PRO B 1 116 ? 19.656 -35.438 1.552 1 97 116 PRO B O 1
ATOM 5760 N N . ALA B 1 117 ? 21.531 -35.438 2.725 1 95.81 117 ALA B N 1
ATOM 5761 C CA . ALA B 1 117 ? 21.828 -36.844 2.426 1 95.81 117 ALA B CA 1
ATOM 5762 C C . ALA B 1 117 ? 20.781 -37.781 3.018 1 95.81 117 ALA B C 1
ATOM 5764 O O . ALA B 1 117 ? 20.281 -37.531 4.117 1 95.81 117 ALA B O 1
ATOM 5765 N N . ARG B 1 118 ? 20.5 -38.812 2.318 1 93.88 118 ARG B N 1
ATOM 5766 C CA . ARG B 1 118 ? 19.547 -39.844 2.746 1 93.88 118 ARG B CA 1
ATOM 5767 C C . ARG B 1 118 ? 20.109 -41.25 2.506 1 93.88 118 ARG B C 1
ATOM 5769 O O . ARG B 1 118 ? 21.078 -41.406 1.769 1 93.88 118 ARG B O 1
ATOM 5776 N N . GLY B 1 119 ? 19.438 -42.219 3.176 1 88.44 119 GLY B N 1
ATOM 5777 C CA . GLY B 1 119 ? 19.812 -43.594 2.961 1 88.44 119 GLY B CA 1
ATOM 5778 C C . GLY B 1 119 ? 21.203 -43.938 3.475 1 88.44 119 GLY B C 1
ATOM 5779 O O . GLY B 1 119 ? 21.531 -43.625 4.621 1 88.44 119 GLY B O 1
ATOM 5780 N N . ALA B 1 120 ? 22.016 -44.5 2.564 1 86.81 120 ALA B N 1
ATOM 5781 C CA . ALA B 1 120 ? 23.328 -45 2.949 1 86.81 120 ALA B CA 1
ATOM 5782 C C . ALA B 1 120 ? 24.312 -43.875 3.17 1 86.81 120 ALA B C 1
ATOM 5784 O O . ALA B 1 120 ? 25.312 -44.031 3.885 1 86.81 120 ALA B O 1
ATOM 5785 N N . ASP B 1 121 ? 24 -42.75 2.713 1 87.88 121 ASP B N 1
ATOM 5786 C CA . ASP B 1 121 ? 24.922 -41.625 2.746 1 87.88 121 ASP B CA 1
ATOM 5787 C C . ASP B 1 121 ? 24.688 -40.75 3.977 1 87.88 121 ASP B C 1
ATOM 5789 O O . ASP B 1 121 ? 25.453 -39.812 4.238 1 87.88 121 ASP B O 1
ATOM 5793 N N . MET B 1 122 ? 23.703 -41.125 4.699 1 90 122 MET B N 1
ATOM 5794 C CA . MET B 1 122 ? 23.344 -40.188 5.789 1 90 122 MET B CA 1
ATOM 5795 C C . MET B 1 122 ? 24.188 -40.5 7.031 1 90 122 MET B C 1
ATOM 5797 O O . MET B 1 122 ? 24.531 -41.656 7.293 1 90 122 MET B O 1
ATOM 5801 N N . LYS B 1 123 ? 24.531 -39.406 7.719 1 94.06 123 LYS B N 1
ATOM 5802 C CA . LYS B 1 123 ? 25.203 -39.469 9.008 1 94.06 123 LYS B CA 1
ATOM 5803 C C . LYS B 1 123 ? 24.344 -38.875 10.109 1 94.06 123 LYS B C 1
ATOM 5805 O O . LYS B 1 123 ? 23.578 -37.938 9.859 1 94.06 123 LYS B O 1
ATOM 5810 N N . PHE B 1 124 ? 24.516 -39.469 11.281 1 95.44 124 PHE B N 1
ATOM 5811 C CA . PHE B 1 124 ? 23.828 -38.875 12.414 1 95.44 124 PHE B CA 1
ATOM 5812 C C . PHE B 1 124 ? 24.453 -37.531 12.797 1 95.44 124 PHE B C 1
ATOM 5814 O O . PHE B 1 124 ? 25.656 -37.344 12.648 1 95.44 124 PHE B O 1
ATOM 5821 N N . PRO B 1 125 ? 23.734 -36.562 13.312 1 96 125 PRO B N 1
ATOM 5822 C CA . PRO B 1 125 ? 22.297 -36.688 13.578 1 96 125 PRO B CA 1
ATOM 5823 C C . PRO B 1 125 ? 21.453 -36.656 12.312 1 96 125 PRO B C 1
ATOM 5825 O O . PRO B 1 125 ? 21.875 -36.062 11.305 1 96 125 PRO B O 1
ATOM 5828 N N . VAL B 1 126 ? 20.297 -37.312 12.469 1 96.06 126 VAL B N 1
ATOM 5829 C CA . VAL B 1 126 ? 19.375 -37.344 11.336 1 96.06 126 VAL B CA 1
ATOM 5830 C C . VAL B 1 126 ? 18.062 -36.656 11.727 1 96.06 126 VAL B C 1
ATOM 5832 O O . VAL B 1 126 ? 17.812 -36.406 12.906 1 96.06 126 VAL B O 1
ATOM 5835 N N . PHE B 1 127 ? 17.359 -36.25 10.695 1 95.25 127 PHE B N 1
ATOM 5836 C CA . PHE B 1 127 ? 16.078 -35.594 10.859 1 95.25 127 PHE B CA 1
ATOM 5837 C C . PHE B 1 127 ? 14.938 -36.406 10.273 1 95.25 127 PHE B C 1
ATOM 5839 O O . PHE B 1 127 ? 15.023 -36.875 9.125 1 95.25 127 PHE B O 1
ATOM 5846 N N . VAL B 1 128 ? 13.867 -36.625 11.07 1 94.19 128 VAL B N 1
ATOM 5847 C CA . VAL B 1 128 ? 12.727 -37.438 10.656 1 94.19 128 VAL B CA 1
ATOM 5848 C C . VAL B 1 128 ? 11.492 -36.531 10.5 1 94.19 128 VAL B C 1
ATOM 5850 O O . VAL B 1 128 ? 11.148 -35.781 11.414 1 94.19 128 VAL B O 1
ATOM 5853 N N . LYS B 1 129 ? 10.859 -36.594 9.367 1 92.25 129 LYS B N 1
ATOM 5854 C CA . LYS B 1 129 ? 9.641 -35.812 9.133 1 92.25 129 LYS B CA 1
ATOM 5855 C C . LYS B 1 129 ? 8.719 -36.531 8.148 1 92.25 129 LYS B C 1
ATOM 5857 O O . LYS B 1 129 ? 9.156 -37.406 7.41 1 92.25 129 LYS B O 1
ATOM 5862 N N . PRO B 1 130 ? 7.445 -36.125 8.172 1 91.12 130 PRO B N 1
ATOM 5863 C CA . PRO B 1 130 ? 6.547 -36.688 7.16 1 91.12 130 PRO B CA 1
ATOM 5864 C C . PRO B 1 130 ? 6.898 -36.25 5.742 1 91.12 130 PRO B C 1
ATOM 5866 O O . PRO B 1 130 ? 7.324 -35.125 5.535 1 91.12 130 PRO B O 1
ATOM 5869 N N . ALA B 1 131 ? 6.633 -37.094 4.785 1 91.5 131 ALA B N 1
ATOM 5870 C CA . ALA B 1 131 ? 6.965 -36.812 3.393 1 91.5 131 ALA B CA 1
ATOM 5871 C C . ALA B 1 131 ? 5.934 -35.875 2.758 1 91.5 131 ALA B C 1
ATOM 5873 O O . ALA B 1 131 ? 6.238 -35.156 1.804 1 91.5 131 ALA B O 1
ATOM 5874 N N . LYS B 1 132 ? 4.715 -35.844 3.199 1 85.12 132 LYS B N 1
ATOM 5875 C CA . LYS B 1 132 ? 3.658 -35.094 2.533 1 85.12 132 LYS B CA 1
ATOM 5876 C C . LYS B 1 132 ? 3.068 -34.031 3.465 1 85.12 132 LYS B C 1
ATOM 5878 O O . LYS B 1 132 ? 2.367 -33.125 3.018 1 85.12 132 LYS B O 1
ATOM 5883 N N . MET B 1 133 ? 3.326 -33.875 4.574 1 74 133 MET B N 1
ATOM 5884 C CA . MET B 1 133 ? 2.688 -32.938 5.492 1 74 133 MET B CA 1
ATOM 5885 C C . MET B 1 133 ? 3.348 -31.547 5.414 1 74 133 MET B C 1
ATOM 5887 O O . MET B 1 133 ? 4.43 -31.406 4.844 1 74 133 MET B O 1
ATOM 5891 N N . CYS B 1 134 ? 2.443 -30.547 5.77 1 72.88 134 CYS B N 1
ATOM 5892 C CA . CYS B 1 134 ? 2.893 -29.156 5.73 1 72.88 134 CYS B CA 1
ATOM 5893 C C . CYS B 1 134 ? 2.91 -28.547 7.125 1 72.88 134 CYS B C 1
ATOM 5895 O O . CYS B 1 134 ? 2.52 -29.203 8.094 1 72.88 134 CYS B O 1
ATOM 5897 N N . ALA B 1 135 ? 3.527 -27.344 7.191 1 71.69 135 ALA B N 1
ATOM 5898 C CA . ALA B 1 135 ? 3.479 -26.484 8.375 1 71.69 135 ALA B CA 1
ATOM 5899 C C . ALA B 1 135 ? 4.207 -27.125 9.547 1 71.69 135 ALA B C 1
ATOM 5901 O O . ALA B 1 135 ? 3.785 -26.984 10.703 1 71.69 135 ALA B O 1
ATOM 5902 N N . SER B 1 136 ? 5.176 -27.938 9.305 1 73.88 136 SER B N 1
ATOM 5903 C CA . SER B 1 136 ? 5.977 -28.578 10.344 1 73.88 136 SER B CA 1
ATOM 5904 C C . SER B 1 136 ? 5.129 -29.5 11.203 1 73.88 136 SER B C 1
ATOM 5906 O O . SER B 1 136 ? 5.398 -29.672 12.391 1 73.88 136 SER B O 1
ATOM 5908 N N . MET B 1 137 ? 4.121 -30.016 10.617 1 76.12 137 MET B N 1
ATOM 5909 C CA . MET B 1 137 ? 3.285 -30.953 11.359 1 76.12 137 MET B CA 1
ATOM 5910 C C . MET B 1 137 ? 4.094 -32.156 11.797 1 76.12 137 MET B C 1
ATOM 5912 O O . MET B 1 137 ? 4.871 -32.719 11.016 1 76.12 137 MET B O 1
ATOM 5916 N N . PHE B 1 138 ? 4.062 -32.531 13.008 1 79.06 138 PHE B N 1
ATOM 5917 C CA . PHE B 1 138 ? 4.652 -33.688 13.664 1 79.06 138 PHE B CA 1
ATOM 5918 C C . PHE B 1 138 ? 6.16 -33.5 13.828 1 79.06 138 PHE B C 1
ATOM 5920 O O . PHE B 1 138 ? 6.891 -34.5 13.992 1 79.06 138 PHE B O 1
ATOM 5927 N N . ILE B 1 139 ? 6.547 -32.312 13.656 1 85.62 139 ILE B N 1
ATOM 5928 C CA . ILE B 1 139 ? 7.953 -31.984 13.875 1 85.62 139 ILE B CA 1
ATOM 5929 C C . ILE B 1 139 ? 8.133 -31.359 15.258 1 85.62 139 ILE B C 1
ATOM 5931 O O . ILE B 1 139 ? 7.469 -30.375 15.594 1 85.62 139 ILE B O 1
ATOM 5935 N N . ASP B 1 140 ? 8.891 -31.953 16.047 1 85.88 140 ASP B N 1
ATOM 5936 C CA . ASP B 1 140 ? 9.289 -31.422 17.344 1 85.88 140 ASP B CA 1
ATOM 5937 C C . ASP B 1 140 ? 10.758 -31.75 17.641 1 85.88 140 ASP B C 1
ATOM 5939 O O . ASP B 1 140 ? 11.516 -32.094 16.734 1 85.88 140 ASP B O 1
ATOM 5943 N N . GLU B 1 141 ? 11.156 -31.578 18.875 1 85.81 141 GLU B N 1
ATOM 5944 C CA . GLU B 1 141 ? 12.57 -31.703 19.234 1 85.81 141 GLU B CA 1
ATOM 5945 C C . GLU B 1 141 ? 13.062 -33.125 19 1 85.81 141 GLU B C 1
ATOM 5947 O O . GLU B 1 141 ? 14.242 -33.344 18.719 1 85.81 141 GLU B O 1
ATOM 5952 N N . ARG B 1 142 ? 12.188 -34.156 19.094 1 90.38 142 ARG B N 1
ATOM 5953 C CA . ARG B 1 142 ? 12.547 -35.562 18.953 1 90.38 142 ARG B CA 1
ATOM 5954 C C . ARG B 1 142 ? 12.781 -35.906 17.5 1 90.38 142 ARG B C 1
ATOM 5956 O O . ARG B 1 142 ? 13.273 -37 17.188 1 90.38 142 ARG B O 1
ATOM 5963 N N . SER B 1 143 ? 12.484 -34.938 16.562 1 92.31 143 SER B N 1
ATOM 5964 C CA . SER B 1 143 ? 12.672 -35.156 15.125 1 92.31 143 SER B CA 1
ATOM 5965 C C . SER B 1 143 ? 14.156 -35.219 14.773 1 92.31 143 SER B C 1
ATOM 5967 O O . SER B 1 143 ? 14.523 -35.719 13.703 1 92.31 143 SER B O 1
ATOM 5969 N N . VAL B 1 144 ? 14.961 -34.625 15.578 1 94.31 144 VAL B N 1
ATOM 5970 C CA . VAL B 1 144 ? 16.406 -34.781 15.422 1 94.31 144 VAL B CA 1
ATOM 5971 C C . VAL B 1 144 ? 16.875 -36 16.219 1 94.31 144 VAL B C 1
ATOM 5973 O O . VAL B 1 144 ? 16.75 -36.031 17.438 1 94.31 144 VAL B O 1
ATOM 5976 N N . CYS B 1 145 ? 17.422 -36.938 15.523 1 95.94 145 CYS B N 1
ATOM 5977 C CA . CYS B 1 145 ? 17.891 -38.188 16.141 1 95.94 145 CYS B CA 1
ATOM 5978 C C . CYS B 1 145 ? 19.406 -38.281 16.109 1 95.94 145 CYS B C 1
ATOM 5980 O O . CYS B 1 145 ? 20 -38.281 15.031 1 95.94 145 CYS B O 1
ATOM 5982 N N . LYS B 1 146 ? 19.969 -38.438 17.156 1 96.25 146 LYS B N 1
ATOM 5983 C CA . LYS B 1 146 ? 21.422 -38.375 17.266 1 96.25 146 LYS B CA 1
ATOM 5984 C C . LYS B 1 146 ? 22.047 -39.781 17.031 1 96.25 146 LYS B C 1
ATOM 5986 O O . LYS B 1 146 ? 23.25 -39.875 16.797 1 96.25 146 LYS B O 1
ATOM 5991 N N . ASN B 1 147 ? 21.234 -40.875 17.234 1 95.88 147 ASN B N 1
ATOM 5992 C CA . ASN B 1 147 ? 21.703 -42.219 17.062 1 95.88 147 ASN B CA 1
ATOM 5993 C C . ASN B 1 147 ? 20.578 -43.156 16.594 1 95.88 147 ASN B C 1
ATOM 5995 O O . ASN B 1 147 ? 19.438 -42.719 16.406 1 95.88 147 ASN B O 1
ATOM 5999 N N . GLN B 1 148 ? 20.953 -44.469 16.438 1 95.38 148 GLN B N 1
ATOM 6000 C CA . GLN B 1 148 ? 20.016 -45.406 15.875 1 95.38 148 GLN B CA 1
ATOM 6001 C C . GLN B 1 148 ? 18.844 -45.656 16.812 1 95.38 148 GLN B C 1
ATOM 6003 O O . GLN B 1 148 ? 17.703 -45.812 16.375 1 95.38 148 GLN B O 1
ATOM 6008 N N . SER B 1 149 ? 19.125 -45.625 18.062 1 96.38 149 SER B N 1
ATOM 6009 C CA . SER B 1 149 ? 18.062 -45.844 19.047 1 96.38 149 SER B CA 1
ATOM 6010 C C . SER B 1 149 ? 17.016 -44.719 18.984 1 96.38 149 SER B C 1
ATOM 6012 O O . SER B 1 149 ? 15.82 -45 19 1 96.38 149 SER B O 1
ATOM 6014 N N . GLU B 1 150 ? 17.5 -43.531 18.922 1 96.81 150 GLU B N 1
ATOM 6015 C CA . GLU B 1 150 ? 16.594 -42.375 18.812 1 96.81 150 GLU B CA 1
ATOM 6016 C C . GLU B 1 150 ? 15.812 -42.438 17.5 1 96.81 150 GLU B C 1
ATOM 6018 O O . GLU B 1 150 ? 14.641 -42.062 17.469 1 96.81 150 GLU B O 1
ATOM 6023 N N . LEU B 1 151 ? 16.453 -42.844 16.469 1 96 151 LEU B N 1
ATOM 6024 C CA . LEU B 1 151 ? 15.805 -42.938 15.172 1 96 151 LEU B CA 1
ATOM 6025 C C . LEU B 1 151 ? 14.664 -43.969 15.211 1 96 151 LEU B C 1
ATOM 6027 O O . LEU B 1 151 ? 13.57 -43.688 14.719 1 96 151 LEU B O 1
ATOM 6031 N N . ASP B 1 152 ? 14.961 -45.094 15.805 1 95.38 152 ASP B N 1
ATOM 6032 C CA . ASP B 1 152 ? 13.945 -46.125 15.891 1 95.38 152 ASP B CA 1
ATOM 6033 C C . ASP B 1 152 ? 12.734 -45.656 16.688 1 95.38 152 ASP B C 1
ATOM 6035 O O . ASP B 1 152 ? 11.594 -45.938 16.328 1 95.38 152 ASP B O 1
ATOM 6039 N N . GLN B 1 153 ? 13.023 -45 17.703 1 95.5 153 GLN B N 1
ATOM 6040 C CA . GLN B 1 153 ? 11.953 -44.469 18.531 1 95.5 153 GLN B CA 1
ATOM 6041 C C . GLN B 1 153 ? 11.117 -43.438 17.766 1 95.5 153 GLN B C 1
ATOM 6043 O O . GLN B 1 153 ? 9.891 -43.438 17.844 1 95.5 153 GLN B O 1
ATOM 6048 N N . GLN B 1 154 ? 11.82 -42.562 17.141 1 94.5 154 GLN B N 1
ATOM 6049 C CA . GLN B 1 154 ? 11.125 -41.5 16.391 1 94.5 154 GLN B CA 1
ATOM 6050 C C . GLN B 1 154 ? 10.32 -42.094 15.234 1 94.5 154 GLN B C 1
ATOM 6052 O O . GLN B 1 154 ? 9.242 -41.625 14.898 1 94.5 154 GLN B O 1
ATOM 6057 N N . LEU B 1 155 ? 10.828 -43.094 14.602 1 94.25 155 LEU B N 1
ATOM 6058 C CA . LEU B 1 155 ? 10.102 -43.781 13.531 1 94.25 155 LEU B CA 1
ATOM 6059 C C . LEU B 1 155 ? 8.82 -44.406 14.062 1 94.25 155 LEU B C 1
ATOM 6061 O O . LEU B 1 155 ? 7.781 -44.375 13.398 1 94.25 155 LEU B O 1
ATOM 6065 N N . ALA B 1 156 ? 8.93 -44.938 15.25 1 93.25 156 ALA B N 1
ATOM 6066 C CA . ALA B 1 156 ? 7.738 -45.531 15.867 1 93.25 156 ALA B CA 1
ATOM 6067 C C . ALA B 1 156 ? 6.695 -44.438 16.156 1 93.25 156 ALA B C 1
ATOM 6069 O O . ALA B 1 156 ? 5.508 -44.625 15.891 1 93.25 156 ALA B O 1
ATOM 6070 N N . ARG B 1 157 ? 7.145 -43.406 16.641 1 93.62 157 ARG B N 1
ATOM 6071 C CA . ARG B 1 157 ? 6.262 -42.312 16.984 1 93.62 157 ARG B CA 1
ATOM 6072 C C . ARG B 1 157 ? 5.582 -41.719 15.75 1 93.62 157 ARG B C 1
ATOM 6074 O O . ARG B 1 157 ? 4.367 -41.531 15.742 1 93.62 157 ARG B O 1
ATOM 6081 N N . ILE B 1 158 ? 6.371 -41.438 14.781 1 91.44 158 ILE B N 1
ATOM 6082 C CA . ILE B 1 158 ? 5.832 -40.781 13.586 1 91.44 158 ILE B CA 1
ATOM 6083 C C . ILE B 1 158 ? 4.871 -41.719 12.875 1 91.44 158 ILE B C 1
ATOM 6085 O O . ILE B 1 158 ? 3.877 -41.281 12.297 1 91.44 158 ILE B O 1
ATOM 6089 N N . ASN B 1 159 ? 5.164 -43 12.938 1 91.5 159 ASN B N 1
ATOM 6090 C CA . ASN B 1 159 ? 4.234 -43.969 12.383 1 91.5 159 ASN B CA 1
ATOM 6091 C C . ASN B 1 159 ? 2.883 -43.938 13.094 1 91.5 159 ASN B C 1
ATOM 6093 O O . ASN B 1 159 ? 1.838 -44.094 12.453 1 91.5 159 ASN B O 1
ATOM 6097 N N . GLU B 1 160 ? 2.973 -43.719 14.336 1 90.56 160 GLU B N 1
ATOM 6098 C CA . GLU B 1 160 ? 1.737 -43.594 15.102 1 90.56 160 GLU B CA 1
ATOM 6099 C C . GLU B 1 160 ? 0.967 -42.344 14.711 1 90.56 160 GLU B C 1
ATOM 6101 O O . GLU B 1 160 ? -0.258 -42.375 14.57 1 90.56 160 GLU B O 1
ATOM 6106 N N . TYR B 1 161 ? 1.711 -41.312 14.578 1 88.12 161 TYR B N 1
ATOM 6107 C CA . TYR B 1 161 ? 1.091 -40.031 14.234 1 88.12 161 TYR B CA 1
ATOM 6108 C C . TYR B 1 161 ? 0.457 -40.094 12.844 1 88.12 161 TYR B C 1
ATOM 6110 O O . TYR B 1 161 ? -0.569 -39.469 12.602 1 88.12 161 TYR B O 1
ATOM 6118 N N . LEU B 1 162 ? 1.011 -40.875 11.961 1 89.44 162 LEU B N 1
ATOM 6119 C CA . LEU B 1 162 ? 0.582 -40.875 10.562 1 89.44 162 LEU B CA 1
ATOM 6120 C C . LEU B 1 162 ? -0.55 -41.906 10.359 1 89.44 162 LEU B C 1
ATOM 6122 O O . LEU B 1 162 ? -1.225 -41.875 9.32 1 89.44 162 LEU B O 1
ATOM 6126 N N . ALA B 1 163 ? -0.763 -42.688 11.32 1 89.12 163 ALA B N 1
ATOM 6127 C CA . ALA B 1 163 ? -1.7 -43.812 11.188 1 89.12 163 ALA B CA 1
ATOM 6128 C C . ALA B 1 163 ? -3.1 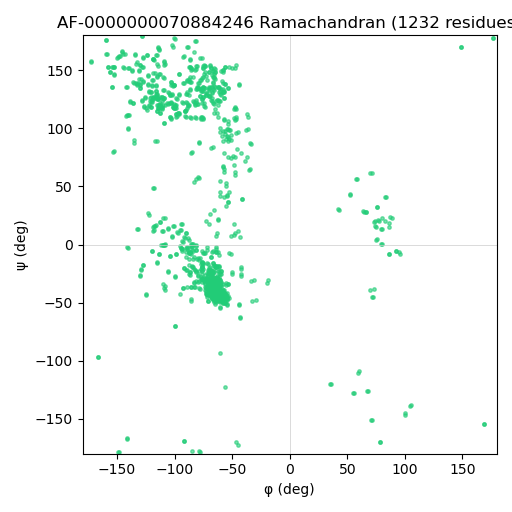-43.312 10.844 1 89.12 163 ALA B C 1
ATOM 6130 O O . ALA B 1 163 ? -3.736 -43.812 9.914 1 89.12 163 ALA B O 1
ATOM 6131 N N . PRO B 1 164 ? -3.59 -42.344 11.555 1 85.88 164 PRO B N 1
ATOM 6132 C CA . PRO B 1 164 ? -4.93 -41.844 11.203 1 85.88 164 PRO B CA 1
ATOM 6133 C C . PRO B 1 164 ? -5.008 -41.344 9.773 1 85.88 164 PRO B C 1
ATOM 6135 O O . PRO B 1 164 ? -5.996 -41.562 9.07 1 85.88 164 PRO B O 1
ATOM 6138 N N . GLY B 1 165 ? -4.039 -40.656 9.383 1 86.25 165 GLY B N 1
ATOM 6139 C CA . GLY B 1 165 ? -3.998 -40.125 8.023 1 86.25 165 GLY B CA 1
ATOM 6140 C C . GLY B 1 165 ? -3.943 -41.219 6.969 1 86.25 165 GLY B C 1
ATOM 6141 O O . GLY B 1 165 ? -4.57 -41.125 5.914 1 86.25 165 GLY B O 1
ATOM 6142 N N . ARG B 1 166 ? -3.227 -42.25 7.289 1 87.81 166 ARG B N 1
ATOM 6143 C CA . ARG B 1 166 ? -3.146 -43.406 6.387 1 87.81 166 ARG B CA 1
ATOM 6144 C C . ARG B 1 166 ? -4.512 -44.062 6.211 1 87.81 166 ARG B C 1
ATOM 6146 O O . ARG B 1 166 ? -4.875 -44.469 5.102 1 87.81 166 ARG B O 1
ATOM 6153 N N . LYS B 1 167 ? -5.137 -44.094 7.285 1 88.31 167 LYS B N 1
ATOM 6154 C CA . LYS B 1 167 ? -6.484 -44.656 7.234 1 88.31 167 LYS B CA 1
ATOM 6155 C C . LYS B 1 167 ? -7.402 -43.781 6.371 1 88.31 167 LYS B C 1
ATOM 6157 O O . LYS B 1 167 ? -8.188 -44.312 5.578 1 88.31 167 LYS B O 1
ATOM 6162 N N . GLU B 1 168 ? -7.297 -42.562 6.605 1 85.62 168 GLU B N 1
ATOM 6163 C CA . GLU B 1 168 ? -8.078 -41.625 5.801 1 85.62 168 GLU B CA 1
ATOM 6164 C C . GLU B 1 168 ? -7.75 -41.781 4.316 1 85.62 168 GLU B C 1
ATOM 6166 O O . GLU B 1 168 ? -8.648 -41.75 3.473 1 85.62 168 GLU B O 1
ATOM 6171 N N . ALA B 1 169 ? -6.562 -41.875 3.988 1 87.38 169 ALA B N 1
ATOM 6172 C CA . ALA B 1 169 ? -6.129 -42.031 2.602 1 87.38 169 ALA B CA 1
ATOM 6173 C C . ALA B 1 169 ? -6.695 -43.281 1.979 1 87.38 169 ALA B C 1
ATOM 6175 O O . ALA B 1 169 ? -7.137 -43.281 0.827 1 87.38 169 ALA B O 1
ATOM 6176 N N . ALA B 1 170 ? -6.629 -44.281 2.768 1 87.31 170 ALA B N 1
ATOM 6177 C CA . ALA B 1 170 ? -7.168 -45.562 2.301 1 87.31 170 ALA B CA 1
ATOM 6178 C C . ALA B 1 170 ? -8.664 -45.469 2.023 1 87.31 170 ALA B C 1
ATOM 6180 O O . ALA B 1 170 ? -9.156 -46 1.026 1 87.31 170 ALA B O 1
ATOM 6181 N N . ALA B 1 171 ? -9.258 -44.812 2.895 1 83.81 171 ALA B N 1
ATOM 6182 C CA . ALA B 1 171 ? -10.695 -44.625 2.723 1 83.81 171 ALA B CA 1
ATOM 6183 C C . ALA B 1 171 ? -10.992 -43.812 1.474 1 83.81 171 ALA B C 1
ATOM 6185 O O . ALA B 1 171 ? -11.945 -44.094 0.743 1 83.81 171 ALA B O 1
ATOM 6186 N N . THR B 1 172 ? -10.234 -42.844 1.287 1 81.69 172 THR B N 1
ATOM 6187 C CA . THR B 1 172 ? -10.391 -41.969 0.133 1 81.69 172 THR B CA 1
ATOM 6188 C C . THR B 1 172 ? -10.18 -42.75 -1.167 1 81.69 172 THR B C 1
ATOM 6190 O O . THR B 1 172 ? -10.938 -42.594 -2.123 1 81.69 172 THR B O 1
ATOM 6193 N N . ILE B 1 173 ? -9.203 -43.594 -1.202 1 82.44 173 ILE B N 1
ATOM 6194 C CA . ILE B 1 173 ? -8.875 -44.375 -2.385 1 82.44 173 ILE B CA 1
ATOM 6195 C C . ILE B 1 173 ? -9.977 -45.375 -2.648 1 82.44 173 ILE B C 1
ATOM 6197 O O . ILE B 1 173 ? -10.383 -45.594 -3.795 1 82.44 173 ILE B O 1
ATOM 6201 N N . ALA B 1 174 ? -10.43 -45.906 -1.584 1 78.81 174 ALA B N 1
ATOM 6202 C CA . ALA B 1 174 ? -11.492 -46.906 -1.696 1 78.81 174 ALA B CA 1
ATOM 6203 C C . ALA B 1 174 ? -12.766 -46.281 -2.256 1 78.81 174 ALA B C 1
ATOM 6205 O O . ALA B 1 174 ? -13.453 -46.875 -3.082 1 78.81 174 ALA B O 1
ATOM 6206 N N . ASN B 1 175 ? -13.047 -45.188 -1.795 1 74 175 ASN B N 1
ATOM 6207 C CA . ASN B 1 175 ? -14.242 -44.469 -2.246 1 74 175 ASN B CA 1
ATOM 6208 C C . ASN B 1 175 ? -14.133 -44.094 -3.717 1 74 175 ASN B C 1
ATOM 6210 O O . ASN B 1 175 ? -15.133 -44.062 -4.438 1 74 175 ASN B O 1
ATOM 6214 N N . HIS B 1 176 ? -12.969 -43.75 -4.195 1 71.12 176 HIS B N 1
ATOM 6215 C CA . HIS B 1 176 ? -12.734 -43.375 -5.586 1 71.12 176 HIS B CA 1
ATOM 6216 C C . HIS B 1 176 ? -12.906 -44.562 -6.52 1 71.12 176 HIS B C 1
ATOM 6218 O O . HIS B 1 176 ? -13.484 -44.438 -7.602 1 71.12 176 HIS B O 1
ATOM 6224 N N . CYS B 1 177 ? -12.492 -45.688 -6.109 1 61.19 177 CYS B N 1
ATOM 6225 C CA . CYS B 1 177 ? -12.617 -46.906 -6.895 1 61.19 177 CYS B CA 1
ATOM 6226 C C . CYS B 1 177 ? -14.062 -47.375 -6.957 1 61.19 177 CYS B C 1
ATOM 6228 O O . CYS B 1 177 ? -14.516 -47.875 -7.988 1 61.19 177 CYS B O 1
ATOM 6230 N N . ASN B 1 178 ? -14.859 -47.125 -5.977 1 55.59 178 ASN B N 1
ATOM 6231 C CA . ASN B 1 178 ? -16.266 -47.5 -5.957 1 55.59 178 ASN B CA 1
ATOM 6232 C C . ASN B 1 178 ? -17.109 -46.562 -6.836 1 55.59 178 ASN B C 1
ATOM 6234 O O . ASN B 1 178 ? -18.094 -47 -7.445 1 55.59 178 ASN B O 1
ATOM 6238 N N . ARG B 1 179 ? -16.656 -45.281 -6.902 1 53.09 179 ARG B N 1
ATOM 6239 C CA . ARG B 1 179 ? -17.406 -44.344 -7.738 1 53.09 179 ARG B CA 1
ATOM 6240 C C . ARG B 1 179 ? -17.188 -44.656 -9.219 1 53.09 179 ARG B C 1
ATOM 6242 O O . ARG B 1 179 ? -18.062 -44.406 -10.047 1 53.09 179 ARG B O 1
ATOM 6249 N N . SER B 1 180 ? -16 -45.062 -9.695 1 44.97 180 SER B N 1
ATOM 6250 C CA . SER B 1 180 ? -15.703 -45.406 -11.078 1 44.97 180 SER B CA 1
ATOM 6251 C C . SER B 1 180 ? -16.422 -46.719 -11.477 1 44.97 180 SER B C 1
ATOM 6253 O O . SER B 1 180 ? -16.734 -46.906 -12.656 1 44.97 180 SER B O 1
ATOM 6255 N N . ALA B 1 181 ? -16.766 -47.656 -10.664 1 42.25 181 ALA B N 1
ATOM 6256 C CA . ALA B 1 181 ? -17.5 -48.875 -10.984 1 42.25 181 ALA B CA 1
ATOM 6257 C C . ALA B 1 181 ? -18.984 -48.594 -11.18 1 42.25 181 ALA B C 1
ATOM 6259 O O . ALA B 1 181 ? -19.688 -49.375 -11.836 1 42.25 181 ALA B O 1
ATOM 6260 N N . ASP B 1 182 ? -19.5 -47.656 -10.555 1 37.03 182 ASP B N 1
ATOM 6261 C CA . ASP B 1 182 ? -20.906 -47.375 -10.805 1 37.03 182 ASP B CA 1
ATOM 6262 C C . ASP B 1 182 ? -21.078 -46.531 -12.07 1 37.03 182 ASP B C 1
ATOM 6264 O O . ASP B 1 182 ? -20.766 -45.344 -12.07 1 37.03 182 ASP B O 1
ATOM 6268 N N . GLY B 1 183 ? -20.625 -46.875 -13.305 1 34.09 183 GLY B N 1
ATOM 6269 C CA . GLY B 1 183 ? -20.719 -46.438 -14.688 1 34.09 183 GLY B CA 1
ATOM 6270 C C . GLY B 1 183 ? -22.141 -46.062 -15.094 1 34.09 183 GLY B C 1
ATOM 6271 O O . GLY B 1 183 ? -22.438 -46 -16.281 1 34.09 183 GLY B O 1
ATOM 6272 N N . ASN B 1 184 ? -23.141 -46 -14.305 1 30.31 184 ASN B N 1
ATOM 6273 C CA . ASN B 1 184 ? -24.453 -45.938 -14.938 1 30.31 184 ASN B CA 1
ATOM 6274 C C . ASN B 1 184 ? -24.672 -44.562 -15.586 1 30.31 184 ASN B C 1
ATOM 6276 O O . ASN B 1 184 ? -25.812 -44.188 -15.867 1 30.31 184 ASN B O 1
ATOM 6280 N N . GLY B 1 185 ? -23.844 -43.531 -15.5 1 28.52 185 GLY B N 1
ATOM 6281 C CA . GLY B 1 185 ? -24.438 -42.344 -16.109 1 28.52 185 GLY B CA 1
ATOM 6282 C C . GLY B 1 185 ? -24.578 -42.469 -17.625 1 28.52 185 GLY B C 1
ATOM 6283 O O . GLY B 1 185 ? -23.578 -42.5 -18.344 1 28.52 185 GLY B O 1
ATOM 6284 N N . SER B 1 186 ? -25.594 -43.094 -18.156 1 25.58 186 SER B N 1
ATOM 6285 C CA . SER B 1 186 ? -26.125 -43.281 -19.516 1 25.58 186 SER B CA 1
ATOM 6286 C C . SER B 1 186 ? -26.344 -41.938 -20.203 1 25.58 186 SER B C 1
ATOM 6288 O O . SER B 1 186 ? -27.484 -41.5 -20.406 1 25.58 186 SER B O 1
ATOM 6290 N N . ALA B 1 187 ? -25.609 -40.875 -20.094 1 24.27 187 ALA B N 1
ATOM 6291 C CA . ALA B 1 187 ? -26.031 -39.812 -21 1 24.27 187 ALA B CA 1
ATOM 6292 C C . ALA B 1 187 ? -26.031 -40.312 -22.453 1 24.27 187 ALA B C 1
ATOM 6294 O O . ALA B 1 187 ? -25.031 -40.812 -22.953 1 24.27 187 ALA B O 1
ATOM 6295 N N . HIS B 1 188 ? -27.156 -40.719 -23.031 1 22.16 188 HIS B N 1
ATOM 6296 C CA . HIS B 1 188 ? -27.562 -41 -24.406 1 22.16 188 HIS B CA 1
ATOM 6297 C C . HIS B 1 188 ? -27.344 -39.781 -25.312 1 22.16 188 HIS B C 1
ATOM 6299 O O . HIS B 1 188 ? -28.062 -38.781 -25.203 1 22.16 188 HIS B O 1
ATOM 6305 N N . VAL B 1 189 ? -26.125 -39.344 -25.531 1 20.17 189 VAL B N 1
ATOM 6306 C CA . VAL B 1 189 ? -25.953 -38.312 -26.547 1 20.17 189 VAL B CA 1
ATOM 6307 C C . VAL B 1 189 ? -26.438 -38.844 -27.906 1 20.17 189 VAL B C 1
ATOM 6309 O O . VAL B 1 189 ? -26.047 -39.938 -28.328 1 20.17 189 VAL B O 1
ATOM 6312 N N . ASN B 1 190 ? -27.625 -38.531 -28.25 1 19.81 190 ASN B N 1
ATOM 6313 C CA . ASN B 1 190 ? -28.219 -38.75 -29.562 1 19.81 190 ASN B CA 1
ATOM 6314 C C . ASN B 1 190 ? -27.359 -38.125 -30.656 1 19.81 190 ASN B C 1
ATOM 6316 O O . ASN B 1 190 ? -26.969 -36.969 -30.562 1 19.81 190 ASN B O 1
ATOM 6320 N N . GLY B 1 191 ? -26.484 -38.938 -31.391 1 18.45 191 GLY B N 1
ATOM 6321 C CA . GLY B 1 191 ? -25.562 -38.812 -32.5 1 18.45 191 GLY B CA 1
ATOM 6322 C C . GLY B 1 191 ? -26.188 -38.219 -33.75 1 18.45 191 GLY B C 1
ATOM 6323 O O . GLY B 1 191 ? -26.359 -38.938 -34.75 1 18.45 191 GLY B O 1
ATOM 6324 N N . SER B 1 192 ? -27.031 -37.188 -33.719 1 18.06 192 SER B N 1
ATOM 6325 C CA . SER B 1 192 ? -27.531 -37.062 -35.094 1 18.06 192 SER B CA 1
ATOM 6326 C C . SER B 1 192 ? -26.375 -36.906 -36.062 1 18.06 192 SER B C 1
ATOM 6328 O O . SER B 1 192 ? -26.266 -37.688 -37.031 1 18.06 192 SER B O 1
ATOM 6330 N N . ASP B 1 193 ? -26.344 -35.781 -36.875 1 19.61 193 ASP B N 1
ATOM 6331 C CA . ASP B 1 193 ? -26.266 -35.688 -38.312 1 19.61 193 ASP B CA 1
ATOM 6332 C C . ASP B 1 193 ? -24.812 -35.75 -38.812 1 19.61 193 ASP B C 1
ATOM 6334 O O . ASP B 1 193 ? -23.891 -35.531 -38.031 1 19.61 193 ASP B O 1
ATOM 6338 N N . HIS B 1 194 ? -24.469 -35.625 -40.219 1 18.08 194 HIS B N 1
ATOM 6339 C CA . HIS B 1 194 ? -23.766 -36.219 -41.375 1 18.08 194 HIS B CA 1
ATOM 6340 C C . HIS B 1 194 ? -22.375 -35.625 -41.531 1 18.08 194 HIS B C 1
ATOM 6342 O O . HIS B 1 194 ? -21.469 -36.25 -42.031 1 18.08 194 HIS B O 1
ATOM 6348 N N . ASP B 1 195 ? -22.156 -34.25 -41.375 1 20.69 195 ASP B N 1
ATOM 6349 C CA . ASP B 1 195 ? -21.359 -33.781 -42.5 1 20.69 195 ASP B CA 1
ATOM 6350 C C . ASP B 1 195 ? -19.906 -34.25 -42.375 1 20.69 195 ASP B C 1
ATOM 6352 O O . ASP B 1 195 ? -19.422 -34.469 -41.25 1 20.69 195 ASP B O 1
ATOM 6356 N N . ASN B 1 196 ? -19.125 -34.531 -43.5 1 18.34 196 ASN B N 1
ATOM 6357 C CA . ASN B 1 196 ? -18.016 -35.312 -44 1 18.34 196 ASN B CA 1
ATOM 6358 C C . ASN B 1 196 ? -16.672 -34.75 -43.531 1 18.34 196 ASN B C 1
ATOM 6360 O O . ASN B 1 196 ? -15.617 -35.281 -43.906 1 18.34 196 ASN B O 1
ATOM 6364 N N . GLY B 1 197 ? -16.625 -33.438 -43.094 1 20.23 197 GLY B N 1
ATOM 6365 C CA . GLY B 1 197 ? -15.32 -32.938 -43.5 1 20.23 197 GLY B CA 1
ATOM 6366 C C . GLY B 1 197 ? -14.164 -33.625 -42.781 1 20.23 197 GLY B C 1
ATOM 6367 O O . GLY B 1 197 ? -14.328 -34.156 -41.688 1 20.23 197 GLY B O 1
ATOM 6368 N N . SER B 1 198 ? -13.086 -34.094 -43.406 1 18.53 198 SER B N 1
ATOM 6369 C CA . SER B 1 198 ? -11.914 -34.969 -43.25 1 18.53 198 SER B CA 1
ATOM 6370 C C . SER B 1 198 ? -10.992 -34.469 -42.156 1 18.53 198 SER B C 1
ATOM 6372 O O . SER B 1 198 ? -9.789 -34.75 -42.156 1 18.53 198 SER B O 1
ATOM 6374 N N . VAL B 1 199 ? -11.5 -33.625 -41.188 1 18.28 199 VAL B N 1
ATOM 6375 C CA . VAL B 1 199 ? -10.383 -32.969 -40.531 1 18.28 199 VAL B CA 1
ATOM 6376 C C . VAL B 1 199 ? -9.484 -34 -39.875 1 18.28 199 VAL B C 1
ATOM 6378 O O . VAL B 1 199 ? -9.961 -35.031 -39.375 1 18.28 199 VAL B O 1
ATOM 6381 N N . ASN B 1 200 ? -8.172 -34 -40.25 1 18.39 200 ASN B N 1
ATOM 6382 C CA . ASN B 1 200 ? -7.027 -34.844 -39.938 1 18.39 200 ASN B CA 1
ATOM 6383 C C . ASN B 1 200 ? -6.902 -35.062 -38.406 1 18.39 200 ASN B C 1
ATOM 6385 O O . ASN B 1 200 ? -7.129 -34.125 -37.656 1 18.39 200 ASN B O 1
ATOM 6389 N N . GLY B 1 201 ? -7.176 -36.25 -37.906 1 18.23 201 GLY B N 1
ATOM 6390 C CA . GLY B 1 201 ? -7.328 -36.938 -36.625 1 18.23 201 GLY B CA 1
ATOM 6391 C C . GLY B 1 201 ? -6.102 -36.812 -35.719 1 18.23 201 GLY B C 1
ATOM 6392 O O . GLY B 1 201 ? -5.078 -37.438 -36 1 18.23 201 GLY B O 1
ATOM 6393 N N . ASN B 1 202 ? -5.59 -35.531 -35.5 1 18.69 202 ASN B N 1
ATOM 6394 C CA . ASN B 1 202 ? -4.355 -35.562 -34.719 1 18.69 202 ASN B CA 1
ATOM 6395 C C . ASN B 1 202 ? -4.465 -36.469 -33.5 1 18.69 202 ASN B C 1
ATOM 6397 O O . ASN B 1 202 ? -5.504 -36.5 -32.844 1 18.69 202 ASN B O 1
ATOM 6401 N N . ARG B 1 203 ? -3.711 -37.5 -33.438 1 19.77 203 ARG B N 1
ATOM 6402 C CA . ARG B 1 203 ? -3.539 -38.625 -32.531 1 19.77 203 ARG B CA 1
ATOM 6403 C C . ARG B 1 203 ? -3.318 -38.125 -31.109 1 19.77 203 ARG B C 1
ATOM 6405 O O . ARG B 1 203 ? -2.348 -37.438 -30.828 1 19.77 203 ARG B O 1
ATOM 6412 N N . ILE B 1 204 ? -4.348 -37.656 -30.422 1 19.3 204 ILE B N 1
ATOM 6413 C CA . ILE B 1 204 ? -4.238 -37.344 -29 1 19.3 204 ILE B CA 1
ATOM 6414 C C . ILE B 1 204 ? -3.682 -38.562 -28.234 1 19.3 204 ILE B C 1
ATOM 6416 O O . ILE B 1 204 ? -4.207 -39.656 -28.344 1 19.3 204 ILE B O 1
ATOM 6420 N N . ALA B 1 205 ? -2.328 -38.562 -27.938 1 21.62 205 ALA B N 1
ATOM 6421 C CA . ALA B 1 205 ? -1.615 -39.594 -27.203 1 21.62 205 ALA B CA 1
ATOM 6422 C C . ALA B 1 205 ? -2.375 -40 -25.938 1 21.62 205 ALA B C 1
ATOM 6424 O O . ALA B 1 205 ? -2.826 -39.156 -25.188 1 21.62 205 ALA B O 1
ATOM 6425 N N . HIS B 1 206 ? -3.145 -41.062 -26.031 1 20.66 206 HIS B N 1
ATOM 6426 C CA . HIS B 1 206 ? -3.789 -41.75 -24.922 1 20.66 206 HIS B CA 1
ATOM 6427 C C . HIS B 1 206 ? -2.799 -42.031 -23.797 1 20.66 206 HIS B C 1
ATOM 6429 O O . HIS B 1 206 ? -1.792 -42.719 -24 1 20.66 206 HIS B O 1
ATOM 6435 N N . VAL B 1 207 ? -2.418 -41.094 -23.016 1 21.03 207 VAL B N 1
ATOM 6436 C CA . VAL B 1 207 ? -1.598 -41.406 -21.859 1 21.03 207 VAL B CA 1
ATOM 6437 C C . VAL B 1 207 ? -2.295 -42.5 -21.031 1 21.03 207 VAL B C 1
ATOM 6439 O O . VAL B 1 207 ? -3.475 -42.375 -20.703 1 21.03 207 VAL B O 1
ATOM 6442 N N . ASP B 1 208 ? -1.968 -43.75 -21.281 1 21.91 208 ASP B N 1
ATOM 6443 C CA . ASP B 1 208 ? -2.363 -44.969 -20.578 1 21.91 208 ASP B CA 1
ATOM 6444 C C . ASP B 1 208 ? -2.199 -44.812 -19.078 1 21.91 208 ASP B C 1
ATOM 6446 O O . ASP B 1 208 ? -1.077 -44.812 -18.562 1 21.91 208 ASP B O 1
ATOM 6450 N N . GLY B 1 209 ? -2.807 -43.938 -18.422 1 22 209 GLY B N 1
ATOM 6451 C CA . GLY B 1 209 ? -2.736 -43.75 -16.984 1 22 209 GLY B CA 1
ATOM 6452 C C . GLY B 1 209 ? -3.266 -44.938 -16.203 1 22 209 GLY B C 1
ATOM 6453 O O . GLY B 1 209 ? -3.604 -44.812 -15.023 1 22 209 GLY B O 1
ATOM 6454 N N . SER B 1 210 ? -3.566 -46.125 -16.859 1 23.38 210 SER B N 1
ATOM 6455 C CA . SER B 1 210 ? -4.297 -47.094 -16.047 1 23.38 210 SER B CA 1
ATOM 6456 C C . SER B 1 210 ? -3.414 -47.688 -14.953 1 23.38 210 SER B C 1
ATOM 6458 O O . SER B 1 210 ? -3.547 -48.875 -14.602 1 23.38 210 SER B O 1
ATOM 6460 N N . ASP B 1 211 ? -2.34 -47.219 -14.539 1 24.83 211 ASP B N 1
ATOM 6461 C CA . ASP B 1 211 ? -1.712 -48.062 -13.531 1 24.83 211 ASP B CA 1
ATOM 6462 C C . ASP B 1 211 ? -2.641 -48.281 -12.336 1 24.83 211 ASP B C 1
ATOM 6464 O O . ASP B 1 211 ? -3.064 -47.312 -11.695 1 24.83 211 ASP B O 1
ATOM 6468 N N . HIS B 1 212 ? -3.496 -49.312 -12.352 1 24.2 212 HIS B N 1
ATOM 6469 C CA . HIS B 1 212 ? -4.32 -49.875 -11.281 1 24.2 212 HIS B CA 1
ATOM 6470 C C . HIS B 1 212 ? -3.533 -49.969 -9.977 1 24.2 212 HIS B C 1
ATOM 6472 O O . HIS B 1 212 ? -2.527 -50.688 -9.914 1 24.2 212 HIS B O 1
ATOM 6478 N N . VAL B 1 213 ? -3.35 -49 -9.281 1 25.78 213 VAL B N 1
ATOM 6479 C CA . VAL B 1 213 ? -2.844 -49.188 -7.922 1 25.78 213 VAL B CA 1
ATOM 6480 C C . VAL B 1 213 ? -3.693 -50.219 -7.184 1 25.78 213 VAL B C 1
ATOM 6482 O O . VAL B 1 213 ? -4.922 -50.094 -7.137 1 25.78 213 VAL B O 1
ATOM 6485 N N . ASN B 1 214 ? -3.352 -51.531 -7.238 1 25.42 214 ASN B N 1
ATOM 6486 C CA . ASN B 1 214 ? -3.885 -52.625 -6.453 1 25.42 214 ASN B CA 1
ATOM 6487 C C . ASN B 1 214 ? -4.199 -52.219 -5.023 1 25.42 214 ASN B C 1
ATOM 6489 O O . ASN B 1 214 ? -3.42 -51.5 -4.398 1 25.42 214 ASN B O 1
ATOM 6493 N N . GLY B 1 215 ? -5.41 -52.125 -4.629 1 26.62 215 GLY B N 1
ATOM 6494 C CA . GLY B 1 215 ? -6.062 -51.875 -3.352 1 26.62 215 GLY B CA 1
ATOM 6495 C C . GLY B 1 215 ? -5.418 -52.625 -2.199 1 26.62 215 GLY B C 1
ATOM 6496 O O . GLY B 1 215 ? -5.906 -52.562 -1.07 1 26.62 215 GLY B O 1
ATOM 6497 N N . SER B 1 216 ? -4.734 -53.812 -2.6 1 27.53 216 SER B N 1
ATOM 6498 C CA . SER B 1 216 ? -4.371 -54.719 -1.519 1 27.53 216 SER B CA 1
ATOM 6499 C C . SER B 1 216 ? -3.402 -54.062 -0.542 1 27.53 216 SER B C 1
ATOM 6501 O O . SER B 1 216 ? -2.84 -54.719 0.329 1 27.53 216 SER B O 1
ATOM 6503 N N . ALA B 1 217 ? -2.943 -52.875 -0.853 1 29.09 217 ALA B N 1
ATOM 6504 C CA . ALA B 1 217 ? -1.803 -52.469 -0.041 1 29.09 217 ALA B CA 1
ATOM 6505 C C . ALA B 1 217 ? -2.215 -52.219 1.41 1 29.09 217 ALA B C 1
ATOM 6507 O O . ALA B 1 217 ? -1.365 -52 2.275 1 29.09 217 ALA B O 1
ATOM 6508 N N . TYR B 1 218 ? -3.504 -51.906 1.662 1 29.36 218 TYR B N 1
ATOM 6509 C CA . TYR B 1 218 ? -3.824 -51.625 3.057 1 29.36 218 TYR B CA 1
ATOM 6510 C C . TYR B 1 218 ? -4.238 -52.875 3.791 1 29.36 218 TYR B C 1
ATOM 6512 O O . TYR B 1 218 ? -5.363 -52.969 4.289 1 29.36 218 TYR B O 1
ATOM 6520 N N . GLY B 1 219 ? -4.133 -54.25 3.279 1 26.61 219 GLY B N 1
ATOM 6521 C CA . GLY B 1 219 ? -4.559 -55.344 4.129 1 26.61 219 GLY B CA 1
ATOM 6522 C C . GLY B 1 219 ? -4.066 -55.219 5.555 1 26.61 219 GLY B C 1
ATOM 6523 O O . GLY B 1 219 ? -3.297 -54.312 5.879 1 26.61 219 GLY B O 1
ATOM 6524 N N . ASN B 1 220 ? -4.32 -56.406 6.457 1 28.27 220 ASN B N 1
ATOM 6525 C CA . ASN B 1 220 ? -3.877 -56.656 7.828 1 28.27 220 ASN B CA 1
ATOM 6526 C C . ASN B 1 220 ? -2.383 -56.375 7.988 1 28.27 220 ASN B C 1
ATOM 6528 O O . ASN B 1 220 ? -1.709 -57.062 8.766 1 28.27 220 ASN B O 1
ATOM 6532 N N . GLY B 1 221 ? -1.841 -55.844 7.098 1 25.58 221 GLY B N 1
ATOM 6533 C CA . GLY B 1 221 ? -0.453 -55.688 6.695 1 25.58 221 GLY B CA 1
ATOM 6534 C C . GLY B 1 221 ? 0.443 -55.188 7.809 1 25.58 221 GLY B C 1
ATOM 6535 O O . GLY B 1 221 ? 0.257 -54.062 8.312 1 25.58 221 GLY B O 1
ATOM 6536 N N . VAL B 1 222 ? 0.773 -56.094 8.781 1 27.5 222 VAL B N 1
ATOM 6537 C CA . VAL B 1 222 ? 2.035 -55.812 9.461 1 27.5 222 VAL B CA 1
ATOM 6538 C C . VAL B 1 222 ? 3.051 -55.25 8.453 1 27.5 222 VAL B C 1
ATOM 6540 O O . VAL B 1 222 ? 3.441 -55.969 7.52 1 27.5 222 VAL B O 1
ATOM 6543 N N . ALA B 1 223 ? 2.891 -54.094 8.102 1 29.72 223 ALA B N 1
ATOM 6544 C CA . ALA B 1 223 ? 3.828 -53.344 7.289 1 29.72 223 ALA B CA 1
ATOM 6545 C C . ALA B 1 223 ? 5.27 -53.719 7.605 1 29.72 223 ALA B C 1
ATOM 6547 O O . ALA B 1 223 ? 5.75 -53.5 8.719 1 29.72 223 ALA B O 1
ATOM 6548 N N . HIS B 1 224 ? 5.629 -54.969 7.34 1 27.77 224 HIS B N 1
ATOM 6549 C CA . HIS B 1 224 ? 7.082 -55.062 7.238 1 27.77 224 HIS B CA 1
ATOM 6550 C C . HIS B 1 224 ? 7.668 -53.812 6.59 1 27.77 224 HIS B C 1
ATOM 6552 O O . HIS B 1 224 ? 7.203 -53.375 5.531 1 27.77 224 HIS B O 1
ATOM 6558 N N . PHE B 1 225 ? 8.188 -52.875 7.441 1 29.64 225 PHE B N 1
ATOM 6559 C CA . PHE B 1 225 ? 9.062 -51.781 7.047 1 29.64 225 PHE B CA 1
ATOM 6560 C C . PHE B 1 225 ? 10.102 -52.25 6.035 1 29.64 225 PHE B C 1
ATOM 6562 O O . PHE B 1 225 ? 11.125 -52.844 6.414 1 29.64 225 PHE B O 1
ATOM 6569 N N . ASP B 1 226 ? 9.75 -53.031 5.191 1 32.03 226 ASP B N 1
ATOM 6570 C CA . ASP B 1 226 ? 10.922 -53.344 4.375 1 32.03 226 ASP B CA 1
ATOM 6571 C C . ASP B 1 226 ? 11.594 -52.062 3.865 1 32.03 226 ASP B C 1
ATOM 6573 O O . ASP B 1 226 ? 12.406 -52.125 2.939 1 32.03 226 ASP B O 1
ATOM 6577 N N . GLY B 1 227 ? 11.859 -50.938 4.598 1 35.41 227 GLY B N 1
ATOM 6578 C CA . GLY B 1 227 ? 12.633 -49.75 4.312 1 35.41 227 GLY B CA 1
ATOM 6579 C C . GLY B 1 227 ? 11.945 -48.812 3.318 1 35.41 227 GLY B C 1
ATOM 6580 O O . GLY B 1 227 ? 12.453 -47.75 3.018 1 35.41 227 GLY B O 1
ATOM 6581 N N . SER B 1 228 ? 11.32 -49.25 2.379 1 39.25 228 SER B N 1
ATOM 6582 C CA . SER B 1 228 ? 10.766 -48.375 1.348 1 39.25 228 SER B CA 1
ATOM 6583 C C . SER B 1 228 ? 9.664 -47.469 1.912 1 39.25 228 SER B C 1
ATOM 6585 O O . SER B 1 228 ? 8.477 -47.75 1.736 1 39.25 228 SER B O 1
ATOM 6587 N N . ASP B 1 229 ? 9.586 -47.031 3.141 1 49.69 229 ASP B N 1
ATOM 6588 C CA . ASP B 1 229 ? 8.648 -46.25 3.924 1 49.69 229 ASP B CA 1
ATOM 6589 C C . ASP B 1 229 ? 8.289 -44.969 3.197 1 49.69 229 ASP B C 1
ATOM 6591 O O . ASP B 1 229 ? 9.148 -44.094 2.969 1 49.69 229 ASP B O 1
ATOM 6595 N N . ILE B 1 230 ? 7.18 -44.906 2.4 1 66.69 230 ILE B N 1
ATOM 6596 C CA . ILE B 1 230 ? 6.68 -44.062 1.319 1 66.69 230 ILE B CA 1
ATOM 6597 C C . ILE B 1 230 ? 6.258 -42.719 1.877 1 66.69 230 ILE B C 1
ATOM 6599 O O . ILE B 1 230 ? 6.324 -41.688 1.178 1 66.69 230 ILE B O 1
ATOM 6603 N N . ASP B 1 231 ? 6.086 -42.594 3.104 1 88.44 231 ASP B N 1
ATOM 6604 C CA . ASP B 1 231 ? 5.535 -41.312 3.455 1 88.44 231 ASP B CA 1
ATOM 6605 C C . ASP B 1 231 ? 6.301 -40.688 4.617 1 88.44 231 ASP B C 1
ATOM 6607 O O . ASP B 1 231 ? 5.789 -39.781 5.301 1 88.44 231 ASP B O 1
ATOM 6611 N N . ILE B 1 232 ? 7.562 -41.281 4.949 1 93.75 232 ILE B N 1
ATOM 6612 C CA . ILE B 1 232 ? 8.445 -40.719 5.961 1 93.75 232 ILE B CA 1
ATOM 6613 C C . ILE B 1 232 ? 9.781 -40.344 5.332 1 93.75 232 ILE B C 1
ATOM 6615 O O . ILE B 1 232 ? 10.328 -41.094 4.531 1 93.75 232 ILE B O 1
ATOM 6619 N N . VAL B 1 233 ? 10.289 -39.25 5.656 1 94.5 233 VAL B N 1
ATOM 6620 C CA . VAL B 1 233 ? 11.609 -38.781 5.223 1 94.5 233 VAL B CA 1
ATOM 6621 C C . VAL B 1 233 ? 12.602 -38.938 6.375 1 94.5 233 VAL B C 1
ATOM 6623 O O . VAL B 1 233 ? 12.352 -38.438 7.48 1 94.5 233 VAL B O 1
ATOM 6626 N N . VAL B 1 234 ? 13.625 -39.656 6.176 1 95.06 234 VAL B N 1
ATOM 6627 C CA . VAL B 1 234 ? 14.797 -39.656 7.047 1 95.06 234 VAL B CA 1
ATOM 6628 C C . VAL B 1 234 ? 15.992 -39.062 6.309 1 95.06 234 VAL B C 1
ATOM 6630 O O . VAL B 1 234 ? 16.391 -39.562 5.254 1 95.06 234 VAL B O 1
ATOM 6633 N N . GLN B 1 235 ? 16.516 -38.031 6.879 1 95.81 235 GLN B N 1
ATOM 6634 C CA . GLN B 1 235 ? 17.625 -37.344 6.219 1 95.81 235 GLN B CA 1
ATOM 6635 C C . GLN B 1 235 ? 18.625 -36.812 7.238 1 95.81 235 GLN B C 1
ATOM 6637 O O . GLN B 1 235 ? 18.312 -36.719 8.43 1 95.81 235 GLN B O 1
ATOM 6642 N N . GLU B 1 236 ? 19.766 -36.5 6.719 1 96.56 236 GLU B N 1
ATOM 6643 C CA . GLU B 1 236 ? 20.75 -35.875 7.59 1 96.56 236 GLU B CA 1
ATOM 6644 C C . GLU B 1 236 ? 20.234 -34.531 8.125 1 96.56 236 GLU B C 1
ATOM 6646 O O . GLU B 1 236 ? 19.625 -33.75 7.387 1 96.56 236 GLU B O 1
ATOM 6651 N N . TYR B 1 237 ? 20.453 -34.344 9.422 1 96 237 TYR B N 1
ATOM 6652 C CA . TYR B 1 237 ? 20.141 -33.062 10.008 1 96 237 TYR B CA 1
ATOM 6653 C C . TYR B 1 237 ? 21.203 -32.031 9.633 1 96 237 TYR B C 1
ATOM 6655 O O . TYR B 1 237 ? 22.406 -32.281 9.742 1 96 237 TYR B O 1
ATOM 6663 N N . ILE B 1 238 ? 20.797 -30.859 9.227 1 95.81 238 ILE B N 1
ATOM 6664 C CA . ILE B 1 238 ? 21.703 -29.797 8.836 1 95.81 238 ILE B CA 1
ATOM 6665 C C . ILE B 1 238 ? 21.688 -28.688 9.883 1 95.81 238 ILE B C 1
ATOM 6667 O O . ILE B 1 238 ? 20.766 -27.859 9.906 1 95.81 238 ILE B O 1
ATOM 6671 N N . PRO B 1 239 ? 22.719 -28.594 10.719 1 93.94 239 PRO B N 1
ATOM 6672 C CA . PRO B 1 239 ? 22.766 -27.438 11.625 1 93.94 239 PRO B CA 1
ATOM 6673 C C . PRO B 1 239 ? 22.938 -26.109 10.891 1 93.94 239 PRO B C 1
ATOM 6675 O O . PRO B 1 239 ? 23.875 -25.969 10.094 1 93.94 239 PRO B O 1
ATOM 6678 N N . GLY B 1 240 ? 22.047 -25.266 11.07 1 94 240 GLY B N 1
ATOM 6679 C CA . GLY B 1 240 ? 22.125 -24 10.375 1 94 240 GLY B CA 1
ATOM 6680 C C . GLY B 1 240 ? 20.859 -23.172 10.469 1 94 240 GLY B C 1
ATOM 6681 O O . GLY B 1 240 ? 20.141 -23.234 11.469 1 94 240 GLY B O 1
ATOM 6682 N N . ARG B 1 241 ? 20.688 -22.297 9.445 1 92.94 241 ARG B N 1
ATOM 6683 C CA . ARG B 1 241 ? 19.578 -21.359 9.469 1 92.94 241 ARG B CA 1
ATOM 6684 C C . ARG B 1 241 ? 18.594 -21.641 8.328 1 92.94 241 ARG B C 1
ATOM 6686 O O . ARG B 1 241 ? 19.016 -21.969 7.211 1 92.94 241 ARG B O 1
ATOM 6693 N N . ASP B 1 242 ? 17.297 -21.422 8.633 1 94.5 242 ASP B N 1
ATOM 6694 C CA . ASP B 1 242 ? 16.234 -21.672 7.66 1 94.5 242 ASP B CA 1
ATOM 6695 C C . ASP B 1 242 ? 15.914 -20.406 6.879 1 94.5 242 ASP B C 1
ATOM 6697 O O . ASP B 1 242 ? 15.883 -19.312 7.441 1 94.5 242 ASP B O 1
ATOM 6701 N N . TYR B 1 243 ? 15.719 -20.625 5.602 1 96.62 243 TYR B N 1
ATOM 6702 C CA . TYR B 1 243 ? 15.258 -19.562 4.707 1 96.62 243 TYR B CA 1
ATOM 6703 C C . TYR B 1 243 ? 14.07 -20.031 3.873 1 96.62 243 TYR B C 1
ATOM 6705 O O . TYR B 1 243 ? 13.867 -21.234 3.707 1 96.62 243 TYR B O 1
ATOM 6713 N N . SER B 1 244 ? 13.281 -19.109 3.457 1 96.38 244 SER B N 1
ATOM 6714 C CA . SER B 1 244 ? 12.164 -19.391 2.557 1 96.38 244 SER B CA 1
ATOM 6715 C C . SER B 1 244 ? 12.133 -18.391 1.398 1 96.38 244 SER B C 1
ATOM 6717 O O . SER B 1 244 ? 12.453 -17.219 1.575 1 96.38 244 SER B O 1
ATOM 6719 N N . VAL B 1 245 ? 11.883 -18.875 0.235 1 98.31 245 VAL B N 1
ATOM 6720 C CA . VAL B 1 245 ? 11.773 -18.031 -0.948 1 98.31 245 VAL B CA 1
ATOM 6721 C C . VAL B 1 245 ? 10.445 -18.297 -1.657 1 98.31 245 VAL B C 1
ATOM 6723 O O . VAL B 1 245 ? 10.203 -19.406 -2.127 1 98.31 245 VAL B O 1
ATOM 6726 N N . ILE B 1 246 ? 9.602 -17.281 -1.765 1 98 246 ILE B N 1
ATOM 6727 C CA . ILE B 1 246 ? 8.367 -17.359 -2.541 1 98 246 ILE B CA 1
ATOM 6728 C C . ILE B 1 246 ? 8.68 -17.188 -4.027 1 98 246 ILE B C 1
ATOM 6730 O O . ILE B 1 246 ? 9.539 -16.375 -4.391 1 98 246 ILE B O 1
ATOM 6734 N N . LEU B 1 247 ? 8.039 -17.953 -4.797 1 98.31 247 LEU B N 1
ATOM 6735 C CA . LEU B 1 247 ? 8.086 -17.781 -6.242 1 98.31 247 LEU B CA 1
ATOM 6736 C C . LEU B 1 247 ? 6.695 -17.5 -6.805 1 98.31 247 LEU B C 1
ATOM 6738 O O . LEU B 1 247 ? 5.711 -18.094 -6.363 1 98.31 247 LEU B O 1
ATOM 6742 N N . ILE B 1 248 ? 6.633 -16.625 -7.766 1 98.44 248 ILE B N 1
ATOM 6743 C CA . ILE B 1 248 ? 5.426 -16.359 -8.539 1 98.44 248 ILE B CA 1
ATOM 6744 C C . ILE B 1 248 ? 5.656 -16.75 -10 1 98.44 248 ILE B C 1
ATOM 6746 O O . ILE B 1 248 ? 6.68 -16.391 -10.586 1 98.44 248 ILE B O 1
ATOM 6750 N N . GLU B 1 249 ? 4.75 -17.531 -10.492 1 97.69 249 GLU B N 1
ATOM 6751 C CA . GLU B 1 249 ? 4.801 -17.875 -11.914 1 97.69 249 GLU B CA 1
ATOM 6752 C C . GLU B 1 249 ? 4.289 -16.719 -12.773 1 97.69 249 GLU B C 1
ATOM 6754 O O . GLU B 1 249 ? 3.092 -16.438 -12.781 1 97.69 249 GLU B O 1
ATOM 6759 N N . MET B 1 250 ? 5.105 -16.078 -13.477 1 96.88 250 MET B N 1
ATOM 6760 C CA . MET B 1 250 ? 4.762 -14.977 -14.375 1 96.88 250 MET B CA 1
ATOM 6761 C C . MET B 1 250 ? 4.789 -15.43 -15.828 1 96.88 250 MET B C 1
ATOM 6763 O O . MET B 1 250 ? 5.852 -15.477 -16.453 1 96.88 250 MET B O 1
ATOM 6767 N N . GLY B 1 251 ? 3.598 -15.5 -16.406 1 94.88 251 GLY B N 1
ATOM 6768 C CA . GLY B 1 251 ? 3.527 -16.266 -17.641 1 94.88 251 GLY B CA 1
ATOM 6769 C C . GLY B 1 251 ? 3.943 -17.719 -17.453 1 94.88 251 GLY B C 1
ATOM 6770 O O . GLY B 1 251 ? 3.285 -18.469 -16.734 1 94.88 251 GLY B O 1
ATOM 6771 N N . ASN B 1 252 ? 5.07 -18.016 -18.016 1 93.81 252 ASN B N 1
ATOM 6772 C CA . ASN B 1 252 ? 5.629 -19.359 -17.844 1 93.81 252 ASN B CA 1
ATOM 6773 C C . ASN B 1 252 ? 6.973 -19.312 -17.125 1 93.81 252 ASN B C 1
ATOM 6775 O O . ASN B 1 252 ? 7.711 -20.297 -17.125 1 93.81 252 ASN B O 1
ATOM 6779 N N . THR B 1 253 ? 7.227 -18.156 -16.5 1 96.56 253 THR B N 1
ATOM 6780 C CA . THR B 1 253 ? 8.516 -17.953 -15.859 1 96.56 253 THR B CA 1
ATOM 6781 C C . THR B 1 253 ? 8.344 -17.844 -14.344 1 96.56 253 THR B C 1
ATOM 6783 O O . THR B 1 253 ? 7.66 -16.953 -13.844 1 96.56 253 THR B O 1
ATOM 6786 N N . PRO B 1 254 ? 8.969 -18.812 -13.625 1 97.56 254 PRO B N 1
ATOM 6787 C CA . PRO B 1 254 ? 8.969 -18.625 -12.172 1 97.56 254 PRO B CA 1
ATOM 6788 C C . PRO B 1 254 ? 9.914 -17.516 -11.727 1 97.56 254 PRO B C 1
ATOM 6790 O O . PRO B 1 254 ? 11.07 -17.469 -12.148 1 97.56 254 PRO B O 1
ATOM 6793 N N . VAL B 1 255 ? 9.461 -16.609 -10.969 1 97.94 255 VAL B N 1
ATOM 6794 C CA . VAL B 1 255 ? 10.273 -15.508 -10.453 1 97.94 255 VAL B CA 1
ATOM 6795 C C . VAL B 1 255 ? 10.375 -15.609 -8.93 1 97.94 255 VAL B C 1
ATOM 6797 O O . VAL B 1 255 ? 9.359 -15.523 -8.227 1 97.94 255 VAL B O 1
ATOM 6800 N N . ALA B 1 256 ? 11.602 -15.844 -8.469 1 98.25 256 ALA B N 1
ATOM 6801 C CA . ALA B 1 256 ? 11.852 -15.867 -7.027 1 98.25 256 ALA B CA 1
ATOM 6802 C C . ALA B 1 256 ? 11.789 -14.469 -6.434 1 98.25 256 ALA B C 1
ATOM 6804 O O . ALA B 1 256 ? 12.359 -13.523 -6.992 1 98.25 256 ALA B O 1
ATOM 6805 N N . LEU B 1 257 ? 11.031 -14.328 -5.352 1 98 257 LEU B N 1
ATOM 6806 C CA . LEU B 1 257 ? 10.922 -13.039 -4.676 1 98 257 LEU B CA 1
ATOM 6807 C C . LEU B 1 257 ? 11.961 -12.922 -3.564 1 98 257 LEU B C 1
ATOM 6809 O O . LEU B 1 257 ? 12.938 -13.672 -3.539 1 98 257 LEU B O 1
ATOM 6813 N N . ASN B 1 258 ? 11.836 -11.898 -2.732 1 97 258 ASN B N 1
ATOM 6814 C CA . ASN B 1 258 ? 12.781 -11.625 -1.656 1 97 258 ASN B CA 1
ATOM 6815 C C . ASN B 1 258 ? 12.836 -12.773 -0.652 1 97 258 ASN B C 1
ATOM 6817 O O . ASN B 1 258 ? 11.812 -13.133 -0.059 1 97 258 ASN B O 1
ATOM 6821 N N . PRO B 1 259 ? 14.016 -13.344 -0.406 1 97.88 259 PRO B N 1
ATOM 6822 C CA . PRO B 1 259 ? 14.125 -14.398 0.603 1 97.88 259 PRO B CA 1
ATOM 6823 C C . PRO B 1 259 ? 13.828 -13.898 2.014 1 97.88 259 PRO B C 1
ATOM 6825 O O . PRO B 1 259 ? 14 -12.711 2.301 1 97.88 259 PRO B O 1
ATOM 6828 N N . THR B 1 260 ? 13.359 -14.781 2.773 1 96.06 260 THR B N 1
ATOM 6829 C CA . THR B 1 260 ? 13.078 -14.461 4.168 1 96.06 260 THR B CA 1
ATOM 6830 C C . THR B 1 260 ? 13.742 -15.469 5.098 1 96.06 260 THR B C 1
ATOM 6832 O O . THR B 1 260 ? 14.188 -16.531 4.656 1 96.06 260 THR B O 1
ATOM 6835 N N . THR B 1 261 ? 13.883 -15.086 6.281 1 93.94 261 THR B N 1
ATOM 6836 C CA . THR B 1 261 ? 14.234 -15.953 7.398 1 93.94 261 THR B CA 1
ATOM 6837 C C . THR B 1 261 ? 13.258 -15.773 8.555 1 93.94 261 THR B C 1
ATOM 6839 O O . THR B 1 261 ? 12.211 -15.141 8.398 1 93.94 261 THR B O 1
ATOM 6842 N N . TYR B 1 262 ? 13.477 -16.531 9.648 1 87.69 262 TYR B N 1
ATOM 6843 C CA . TYR B 1 262 ? 12.492 -16.531 10.727 1 87.69 262 TYR B CA 1
ATOM 6844 C C . TYR B 1 262 ? 13.086 -15.961 12.008 1 87.69 262 TYR B C 1
ATOM 6846 O O . TYR B 1 262 ? 14.242 -16.219 12.336 1 87.69 262 TYR B O 1
ATOM 6854 N N . ARG B 1 263 ? 12.352 -15.109 12.547 1 79.38 263 ARG B N 1
ATOM 6855 C CA . ARG B 1 263 ? 12.641 -14.648 13.898 1 79.38 263 ARG B CA 1
ATOM 6856 C C . ARG B 1 263 ? 11.805 -15.406 14.93 1 79.38 263 ARG B C 1
ATOM 6858 O O . ARG B 1 263 ? 10.586 -15.273 14.961 1 79.38 263 ARG B O 1
ATOM 6865 N N . CYS B 1 264 ? 12.508 -16.141 15.688 1 74.88 264 CYS B N 1
ATOM 6866 C CA . CYS B 1 264 ? 11.828 -16.969 16.672 1 74.88 264 CYS B CA 1
ATOM 6867 C C . CYS B 1 264 ? 11.477 -16.172 17.922 1 74.88 264 CYS B C 1
ATOM 6869 O O . CYS B 1 264 ? 12.156 -15.188 18.25 1 74.88 264 CYS B O 1
ATOM 6871 N N . PRO B 1 265 ? 10.445 -16.562 18.531 1 67.75 265 PRO B N 1
ATOM 6872 C CA . PRO B 1 265 ? 10.125 -15.938 19.812 1 67.75 265 PRO B CA 1
ATOM 6873 C C . PRO B 1 265 ? 11.258 -16.031 20.828 1 67.75 265 PRO B C 1
ATOM 6875 O O . PRO B 1 265 ? 12.094 -16.938 20.734 1 67.75 265 PRO B O 1
ATOM 6878 N N . ALA B 1 266 ? 11.273 -15.078 21.719 1 59.72 266 ALA B N 1
ATOM 6879 C CA . ALA B 1 266 ? 12.328 -15.016 22.734 1 59.72 266 ALA B CA 1
ATOM 6880 C C . ALA B 1 266 ? 12.438 -16.328 23.5 1 59.72 266 ALA B C 1
ATOM 6882 O O . ALA B 1 266 ? 13.547 -16.781 23.797 1 59.72 266 ALA B O 1
ATOM 6883 N N . ILE B 1 267 ? 11.297 -16.953 23.688 1 51.38 267 ILE B N 1
ATOM 6884 C CA . ILE B 1 267 ? 11.258 -18.172 24.484 1 51.38 267 ILE B CA 1
ATOM 6885 C C . ILE B 1 267 ? 11.961 -19.297 23.719 1 51.38 267 ILE B C 1
ATOM 6887 O O . ILE B 1 267 ? 12.461 -20.25 24.344 1 51.38 267 ILE B O 1
ATOM 6891 N N . ASN B 1 268 ? 12.078 -19.109 22.469 1 59.19 268 ASN B N 1
ATOM 6892 C CA . ASN B 1 268 ? 12.68 -20.125 21.625 1 59.19 268 ASN B CA 1
ATOM 6893 C C . ASN B 1 268 ? 13.961 -19.625 20.969 1 59.19 268 ASN B C 1
ATOM 6895 O O . ASN B 1 268 ? 14.375 -20.141 19.922 1 59.19 268 ASN B O 1
ATOM 6899 N N . ALA B 1 269 ? 14.586 -18.562 21.375 1 58.91 269 ALA B N 1
ATOM 6900 C CA . ALA B 1 269 ? 15.711 -17.859 20.781 1 58.91 269 ALA B CA 1
ATOM 6901 C C . ALA B 1 269 ? 16.859 -18.812 20.469 1 58.91 269 ALA B C 1
ATOM 6903 O O . ALA B 1 269 ? 17.641 -18.578 19.547 1 58.91 269 ALA B O 1
ATOM 6904 N N . GLY B 1 270 ? 16.656 -20.016 20.953 1 58.78 270 GLY B N 1
ATOM 6905 C CA . GLY B 1 270 ? 17.75 -20.953 20.734 1 58.78 270 GLY B CA 1
ATOM 6906 C C . GLY B 1 270 ? 17.359 -22.156 19.891 1 58.78 270 GLY B C 1
ATOM 6907 O O . GLY B 1 270 ? 18.156 -23.078 19.703 1 58.78 270 GLY B O 1
ATOM 6908 N N . ALA B 1 271 ? 16.25 -21.969 19.359 1 64 271 ALA B N 1
ATOM 6909 C CA . ALA B 1 271 ? 15.789 -23.109 18.578 1 64 271 ALA B CA 1
ATOM 6910 C C . ALA B 1 271 ? 16.5 -23.188 17.234 1 64 271 ALA B C 1
ATOM 6912 O O . ALA B 1 271 ? 16.641 -22.172 16.547 1 64 271 ALA B O 1
ATOM 6913 N N . ASP B 1 272 ? 16.938 -24.312 16.953 1 69.88 272 ASP B N 1
ATOM 6914 C CA . ASP B 1 272 ? 17.797 -24.516 15.797 1 69.88 272 ASP B CA 1
ATOM 6915 C C . ASP B 1 272 ? 16.969 -24.75 14.531 1 69.88 272 ASP B C 1
ATOM 6917 O O . ASP B 1 272 ? 17.484 -24.641 13.422 1 69.88 272 ASP B O 1
ATOM 6921 N N . PHE B 1 273 ? 15.766 -25.203 14.844 1 78.19 273 PHE B N 1
ATOM 6922 C CA . PHE B 1 273 ? 14.922 -25.469 13.688 1 78.19 273 PHE B CA 1
ATOM 6923 C C . PHE B 1 273 ? 13.461 -25.203 14.008 1 78.19 273 PHE B C 1
ATOM 6925 O O . PHE B 1 273 ? 13.094 -25.047 15.172 1 78.19 273 PHE B O 1
ATOM 6932 N N . MET B 1 274 ? 12.602 -25.047 12.977 1 78 274 MET B N 1
ATOM 6933 C CA . MET B 1 274 ? 11.203 -24.641 13.117 1 78 274 MET B CA 1
ATOM 6934 C C . MET B 1 274 ? 10.336 -25.844 13.477 1 78 274 MET B C 1
ATOM 6936 O O . MET B 1 274 ? 10.109 -26.734 12.648 1 78 274 MET B O 1
ATOM 6940 N N . THR B 1 275 ? 9.883 -25.828 14.68 1 74.88 275 THR B N 1
ATOM 6941 C CA . THR B 1 275 ? 8.875 -26.797 15.078 1 74.88 275 THR B CA 1
ATOM 6942 C C . THR B 1 275 ? 7.469 -26.266 14.805 1 74.88 275 THR B C 1
ATOM 6944 O O . THR B 1 275 ? 7.301 -25.094 14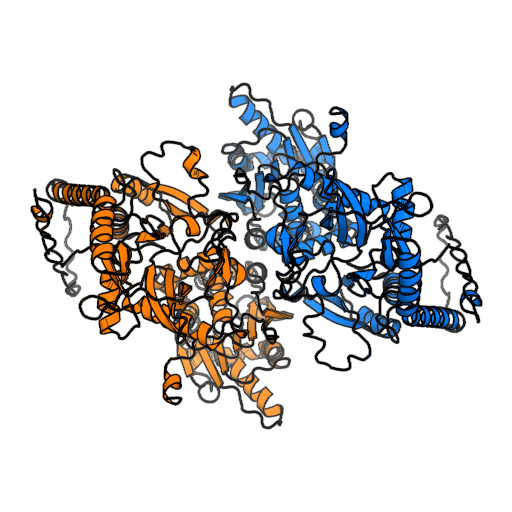.461 1 74.88 275 THR B O 1
ATOM 6947 N N . PHE B 1 276 ? 6.562 -27.125 14.938 1 74.12 276 PHE B N 1
ATOM 6948 C CA . PHE B 1 276 ? 5.172 -26.734 14.758 1 74.12 276 PHE B CA 1
ATOM 6949 C C . PHE B 1 276 ? 4.793 -25.641 15.75 1 74.12 276 PHE B C 1
ATOM 6951 O O . PHE B 1 276 ? 4.18 -24.641 15.375 1 74.12 276 PHE B O 1
ATOM 6958 N N . ASP B 1 277 ? 5.211 -25.734 16.953 1 70.69 277 ASP B N 1
ATOM 6959 C CA . ASP B 1 277 ? 4.871 -24.797 18.016 1 70.69 277 ASP B CA 1
ATOM 6960 C C . ASP B 1 277 ? 5.504 -23.438 17.766 1 70.69 277 ASP B C 1
ATOM 6962 O O . ASP B 1 277 ? 4.875 -22.406 18 1 70.69 277 ASP B O 1
ATOM 6966 N N . ILE B 1 278 ? 6.668 -23.469 17.297 1 74.69 278 ILE B N 1
ATOM 6967 C CA . ILE B 1 278 ? 7.371 -22.219 17.031 1 74.69 278 ILE B CA 1
ATOM 6968 C C . ILE B 1 278 ? 6.719 -21.516 15.852 1 74.69 278 ILE B C 1
ATOM 6970 O O . ILE B 1 278 ? 6.477 -20.297 15.906 1 74.69 278 ILE B O 1
ATOM 6974 N N . LYS B 1 279 ? 6.41 -22.234 14.852 1 74.06 279 LYS B N 1
ATOM 6975 C CA . LYS B 1 279 ? 5.828 -21.688 13.633 1 74.06 279 LYS B CA 1
ATOM 6976 C C . LYS B 1 279 ? 4.477 -21.031 13.922 1 74.06 279 LYS B C 1
ATOM 6978 O O . LYS B 1 279 ? 4.141 -20 13.328 1 74.06 279 LYS B O 1
ATOM 6983 N N . CYS B 1 280 ? 3.777 -21.562 14.82 1 69.19 280 CYS B N 1
ATOM 6984 C CA . CYS B 1 280 ? 2.422 -21.094 15.086 1 69.19 280 CYS B CA 1
ATOM 6985 C C . CYS B 1 280 ? 2.406 -20.062 16.203 1 69.19 280 CYS B C 1
ATOM 6987 O O . CYS B 1 280 ? 1.358 -19.5 16.516 1 69.19 280 CYS B O 1
ATOM 6989 N N . HIS B 1 281 ? 3.607 -19.844 16.75 1 72.75 281 HIS B N 1
ATOM 6990 C CA . HIS B 1 281 ? 3.656 -18.875 17.844 1 72.75 281 HIS B CA 1
ATOM 6991 C C . HIS B 1 281 ? 3.303 -17.469 17.359 1 72.75 281 HIS B C 1
ATOM 6993 O O . HIS B 1 281 ? 3.76 -17.047 16.297 1 72.75 281 HIS B O 1
ATOM 6999 N N . PRO B 1 282 ? 2.527 -16.828 18.078 1 66.62 282 PRO B N 1
ATOM 7000 C CA . PRO B 1 282 ? 2.059 -15.5 17.656 1 66.62 282 PRO B CA 1
ATOM 7001 C C . PRO B 1 282 ? 3.201 -14.508 17.453 1 66.62 282 PRO B C 1
ATOM 7003 O O . PRO B 1 282 ? 3.057 -13.539 16.703 1 66.62 282 PRO B O 1
ATOM 7006 N N . GLU B 1 283 ? 4.301 -14.75 18.062 1 70.94 283 GLU B N 1
ATOM 7007 C CA . GLU B 1 283 ? 5.414 -13.805 17.969 1 70.94 283 GLU B CA 1
ATOM 7008 C C . GLU B 1 283 ? 6.363 -14.188 16.844 1 70.94 283 GLU B C 1
ATOM 7010 O O . GLU B 1 283 ? 7.309 -13.461 16.547 1 70.94 283 GLU B O 1
ATOM 7015 N N . MET B 1 284 ? 6.039 -15.32 16.25 1 75.62 284 MET B N 1
ATOM 7016 C CA . MET B 1 284 ? 6.863 -15.719 15.117 1 75.62 284 MET B CA 1
ATOM 7017 C C . MET B 1 284 ? 6.676 -14.758 13.945 1 75.62 284 MET B C 1
ATOM 7019 O O . MET B 1 284 ? 5.555 -14.336 13.664 1 75.62 284 MET B O 1
ATOM 7023 N N . ARG B 1 285 ? 7.832 -14.32 13.422 1 79.31 285 ARG B N 1
ATOM 7024 C CA . ARG B 1 285 ? 7.75 -13.422 12.273 1 79.31 285 ARG B CA 1
ATOM 7025 C C . ARG B 1 285 ? 8.742 -13.82 11.188 1 79.31 285 ARG B C 1
ATOM 7027 O O . ARG B 1 285 ? 9.852 -14.273 11.492 1 79.31 285 ARG B O 1
ATOM 7034 N N . GLU B 1 286 ? 8.266 -13.727 10.062 1 86.25 286 GLU B N 1
ATOM 7035 C CA . GLU B 1 286 ? 9.195 -13.797 8.938 1 86.25 286 GLU B CA 1
ATOM 7036 C C . GLU B 1 286 ? 9.906 -12.461 8.727 1 86.25 286 GLU B C 1
ATOM 7038 O O . GLU B 1 286 ? 9.281 -11.398 8.836 1 86.25 286 GLU B O 1
ATOM 7043 N N . GLU B 1 287 ? 11.141 -12.547 8.531 1 87.69 287 GLU B N 1
ATOM 7044 C CA . GLU B 1 287 ? 11.945 -11.359 8.312 1 87.69 287 GLU B CA 1
ATOM 7045 C C . GLU B 1 287 ? 12.562 -11.359 6.914 1 87.69 287 GLU B C 1
ATOM 7047 O O . GLU B 1 287 ? 13.125 -12.367 6.48 1 87.69 287 GLU B O 1
ATOM 7052 N N . LEU B 1 288 ? 12.508 -10.242 6.301 1 90.25 288 LEU B N 1
ATOM 7053 C CA . LEU B 1 288 ? 13.062 -10.086 4.961 1 90.25 288 LEU B CA 1
ATOM 7054 C C . LEU B 1 288 ? 14.586 -10.023 5.012 1 90.25 288 LEU B C 1
ATOM 7056 O O . LEU B 1 288 ? 15.156 -9.375 5.895 1 90.25 288 LEU B O 1
ATOM 7060 N N . LEU B 1 289 ? 15.156 -10.734 4.117 1 93.38 289 LEU B N 1
ATOM 7061 C CA . LEU B 1 289 ? 16.578 -10.508 3.918 1 93.38 289 LEU B CA 1
ATOM 7062 C C . LEU B 1 289 ? 16.828 -9.219 3.143 1 93.38 289 LEU B C 1
ATOM 7064 O O . LEU B 1 289 ? 16.062 -8.875 2.242 1 93.38 289 LEU B O 1
ATOM 7068 N N . VAL B 1 290 ? 17.875 -8.617 3.559 1 85 290 VAL B N 1
ATOM 7069 C CA . VAL B 1 290 ? 18.312 -7.414 2.865 1 85 290 VAL B CA 1
ATOM 7070 C C . VAL B 1 290 ? 19.469 -7.742 1.935 1 85 290 VAL B C 1
ATOM 7072 O O . VAL B 1 290 ? 20.547 -8.117 2.393 1 85 290 VAL B O 1
ATOM 7075 N N . ARG B 1 291 ? 19.328 -7.562 0.722 1 88.25 291 ARG B N 1
ATOM 7076 C CA . ARG B 1 291 ? 20.281 -8.031 -0.278 1 88.25 291 ARG B CA 1
ATOM 7077 C C . ARG B 1 291 ? 21.656 -7.402 -0.064 1 88.25 291 ARG B C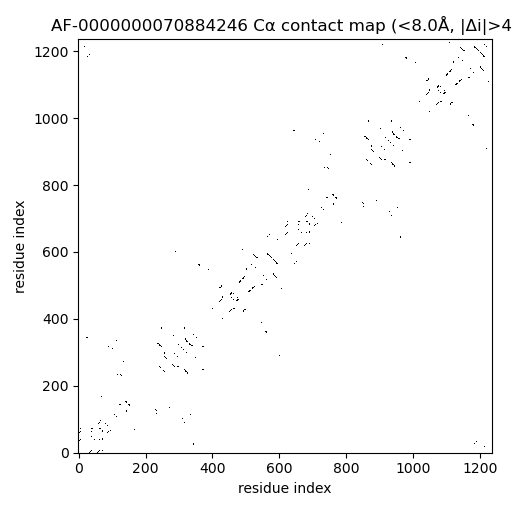 1
ATOM 7079 O O . ARG B 1 291 ? 22.672 -8.078 -0.191 1 88.25 291 ARG B O 1
ATOM 7086 N N . CYS B 1 292 ? 21.688 -6.098 0.242 1 81.19 292 CYS B N 1
ATOM 7087 C CA . CYS B 1 292 ? 22.953 -5.387 0.314 1 81.19 292 CYS B CA 1
ATOM 7088 C C . CYS B 1 292 ? 23.812 -5.914 1.461 1 81.19 292 CYS B C 1
ATOM 7090 O O . CYS B 1 292 ? 25.031 -5.762 1.452 1 81.19 292 CYS B O 1
ATOM 7092 N N . LYS B 1 293 ? 23.219 -6.5 2.439 1 84.81 293 LYS B N 1
ATOM 7093 C CA . LYS B 1 293 ? 23.969 -7.043 3.57 1 84.81 293 LYS B CA 1
ATOM 7094 C C . LYS B 1 293 ? 24.734 -8.305 3.174 1 84.81 293 LYS B C 1
ATOM 7096 O O . LYS B 1 293 ? 25.844 -8.539 3.65 1 84.81 293 LYS B O 1
ATOM 7101 N N . ASP B 1 294 ? 24.141 -9.125 2.318 1 92 294 ASP B N 1
ATOM 7102 C CA . ASP B 1 294 ? 24.766 -10.352 1.822 1 92 294 ASP B CA 1
ATOM 7103 C C . ASP B 1 294 ? 24.219 -10.727 0.445 1 92 294 ASP B C 1
ATOM 7105 O O . ASP B 1 294 ? 23.406 -11.641 0.32 1 92 294 ASP B O 1
ATOM 7109 N N . PRO B 1 295 ? 24.734 -10.062 -0.581 1 92.44 295 PRO B N 1
ATOM 7110 C CA . PRO B 1 295 ? 24.219 -10.281 -1.933 1 92.44 295 PRO B CA 1
ATOM 7111 C C . PRO B 1 295 ? 24.406 -11.727 -2.408 1 92.44 295 PRO B C 1
ATOM 7113 O O . PRO B 1 295 ? 23.562 -12.25 -3.133 1 92.44 295 PRO B O 1
ATOM 7116 N N . ALA B 1 296 ? 25.469 -12.336 -2.021 1 95.62 296 ALA B N 1
ATOM 7117 C CA . ALA B 1 296 ? 25.75 -13.703 -2.451 1 95.62 296 ALA B CA 1
ATOM 7118 C C . ALA B 1 296 ? 24.703 -14.672 -1.9 1 95.62 296 ALA B C 1
ATOM 7120 O O . ALA B 1 296 ? 24.188 -15.508 -2.635 1 95.62 296 ALA B O 1
ATOM 7121 N N . LEU B 1 297 ? 24.422 -14.562 -0.63 1 97.25 297 LEU B N 1
ATOM 7122 C CA . LEU B 1 297 ? 23.391 -15.398 -0.016 1 97.25 297 LEU B CA 1
ATOM 7123 C C . LEU B 1 297 ? 22.031 -15.156 -0.663 1 97.25 297 LEU B C 1
ATOM 7125 O O . LEU B 1 297 ? 21.328 -16.109 -1.013 1 97.25 297 LEU B O 1
ATOM 7129 N N . PHE B 1 298 ? 21.766 -13.914 -0.812 1 96.69 298 PHE B N 1
ATOM 7130 C CA . PHE B 1 298 ? 20.484 -13.492 -1.375 1 96.69 298 PHE B CA 1
ATOM 7131 C C . PHE B 1 298 ? 20.281 -14.102 -2.758 1 96.69 298 PHE B C 1
ATOM 7133 O O . PHE B 1 298 ? 19.266 -14.734 -3.014 1 96.69 298 PHE B O 1
ATOM 7140 N N . ASP B 1 299 ? 21.219 -13.969 -3.57 1 96.31 299 ASP B N 1
ATOM 7141 C CA . ASP B 1 299 ? 21.109 -14.414 -4.953 1 96.31 299 ASP B CA 1
ATOM 7142 C C . ASP B 1 299 ? 21.172 -15.938 -5.043 1 96.31 299 ASP B C 1
ATOM 7144 O O . ASP B 1 299 ? 20.5 -16.547 -5.891 1 96.31 299 ASP B O 1
ATOM 7148 N N . MET B 1 300 ? 21.906 -16.5 -4.188 1 98.06 300 MET B N 1
ATOM 7149 C CA . MET B 1 300 ? 21.984 -17.953 -4.152 1 98.06 300 MET B CA 1
ATOM 7150 C C . MET B 1 300 ? 20.625 -18.562 -3.799 1 98.06 300 MET B C 1
ATOM 7152 O O . MET B 1 300 ? 20.172 -19.5 -4.445 1 98.06 300 MET B O 1
ATOM 7156 N N . LEU B 1 301 ? 20 -18.016 -2.83 1 98.69 301 LEU B N 1
ATOM 7157 C CA . LEU B 1 301 ? 18.703 -18.516 -2.396 1 98.69 301 LEU B CA 1
ATOM 7158 C C . LEU B 1 301 ? 17.672 -18.406 -3.521 1 98.69 301 LEU B C 1
ATOM 7160 O O . LEU B 1 301 ? 16.922 -19.344 -3.77 1 98.69 301 LEU B O 1
ATOM 7164 N N . ARG B 1 302 ? 17.688 -17.344 -4.191 1 98.25 302 ARG B N 1
ATOM 7165 C CA . ARG B 1 302 ? 16.75 -17.125 -5.289 1 98.25 302 ARG B CA 1
ATOM 7166 C C . ARG B 1 302 ? 17 -18.109 -6.43 1 98.25 302 ARG B C 1
ATOM 7168 O O . ARG B 1 302 ? 16.062 -18.719 -6.957 1 98.25 302 ARG B O 1
ATOM 7175 N N . ASN B 1 303 ? 18.219 -18.219 -6.75 1 97.69 303 ASN B N 1
ATOM 7176 C CA . ASN B 1 303 ? 18.578 -19.125 -7.832 1 97.69 303 ASN B CA 1
ATOM 7177 C C . ASN B 1 303 ? 18.188 -20.562 -7.523 1 97.69 303 ASN B C 1
ATOM 7179 O O . ASN B 1 303 ? 17.609 -21.25 -8.375 1 97.69 303 ASN B O 1
ATOM 7183 N N . LEU B 1 304 ? 18.484 -20.984 -6.355 1 98.62 304 LEU B N 1
ATOM 7184 C CA . LEU B 1 304 ? 18.141 -22.344 -5.949 1 98.62 304 LEU B CA 1
ATOM 7185 C C . LEU B 1 304 ? 16.625 -22.547 -5.969 1 98.62 304 LEU B C 1
ATOM 7187 O O . LEU B 1 304 ? 16.156 -23.609 -6.363 1 98.62 304 LEU B O 1
ATOM 7191 N N . ALA B 1 305 ? 15.945 -21.547 -5.535 1 98.69 305 ALA B N 1
ATOM 7192 C CA . ALA B 1 305 ? 14.492 -21.656 -5.5 1 98.69 305 ALA B CA 1
ATOM 7193 C C . ALA B 1 305 ? 13.922 -21.812 -6.906 1 98.69 305 ALA B C 1
ATOM 7195 O O . ALA B 1 305 ? 13.031 -22.641 -7.129 1 98.69 305 ALA B O 1
ATOM 7196 N N . GLU B 1 306 ? 14.383 -21.078 -7.836 1 98.19 306 GLU B N 1
ATOM 7197 C CA . GLU B 1 306 ? 13.906 -21.172 -9.211 1 98.19 306 GLU B CA 1
ATOM 7198 C C . GLU B 1 306 ? 14.227 -22.531 -9.82 1 98.19 306 GLU B C 1
ATOM 7200 O O . GLU B 1 306 ? 13.398 -23.125 -10.516 1 98.19 306 GLU B O 1
ATOM 7205 N N . ARG B 1 307 ? 15.398 -23.031 -9.523 1 98.38 307 ARG B N 1
ATOM 7206 C CA . ARG B 1 307 ? 15.758 -24.359 -10.016 1 98.38 307 ARG B CA 1
ATOM 7207 C C . ARG B 1 307 ? 14.883 -25.438 -9.391 1 98.38 307 ARG B C 1
ATOM 7209 O O . ARG B 1 307 ? 14.438 -26.359 -10.07 1 98.38 307 ARG B O 1
ATOM 7216 N N . ALA B 1 308 ? 14.672 -25.25 -8.117 1 98.75 308 ALA B N 1
ATOM 7217 C CA . ALA B 1 308 ? 13.828 -26.203 -7.414 1 98.75 308 ALA B CA 1
ATOM 7218 C C . ALA B 1 308 ? 12.414 -26.219 -7.992 1 98.75 308 ALA B C 1
ATOM 7220 O O . ALA B 1 308 ? 11.773 -27.266 -8.055 1 98.75 308 ALA B O 1
ATOM 7221 N N . TRP B 1 309 ? 11.945 -25.078 -8.383 1 98.38 309 TRP B N 1
ATOM 7222 C CA . TRP B 1 309 ? 10.633 -24.938 -9.023 1 98.38 309 TRP B CA 1
ATOM 7223 C C . TRP B 1 309 ? 10.531 -25.844 -10.242 1 98.38 309 TRP B C 1
ATOM 7225 O O . TRP B 1 309 ? 9.555 -26.578 -10.406 1 98.38 309 TRP B O 1
ATOM 7235 N N . HIS B 1 310 ? 11.508 -25.859 -11.047 1 97.94 310 HIS B N 1
ATOM 7236 C CA . HIS B 1 310 ? 11.5 -26.656 -12.273 1 97.94 310 HIS B CA 1
ATOM 7237 C C . HIS B 1 310 ? 11.641 -28.141 -11.961 1 97.94 310 HIS B C 1
ATOM 7239 O O . HIS B 1 310 ? 10.922 -28.969 -12.523 1 97.94 310 HIS B O 1
ATOM 7245 N N . VAL B 1 311 ? 12.516 -28.391 -11.039 1 98.25 311 VAL B N 1
ATOM 7246 C CA . VAL B 1 311 ? 12.82 -29.781 -10.719 1 98.25 311 VAL B CA 1
ATOM 7247 C C . VAL B 1 311 ? 11.594 -30.438 -10.086 1 98.25 311 VAL B C 1
ATOM 7249 O O . VAL B 1 311 ? 11.328 -31.625 -10.312 1 98.25 311 VAL B O 1
ATOM 7252 N N . ASN B 1 312 ? 10.859 -29.641 -9.344 1 97.94 312 ASN B N 1
ATOM 7253 C CA . ASN B 1 312 ? 9.664 -30.188 -8.688 1 97.94 312 ASN B CA 1
ATOM 7254 C C . ASN B 1 312 ? 8.445 -30.094 -9.602 1 97.94 312 ASN B C 1
ATOM 7256 O O . ASN B 1 312 ? 7.32 -30.359 -9.164 1 97.94 312 ASN B O 1
ATOM 7260 N N . GLN B 1 313 ? 8.609 -29.672 -10.836 1 97.06 313 GLN B N 1
ATOM 7261 C CA . GLN B 1 313 ? 7.562 -29.625 -11.852 1 97.06 313 GLN B CA 1
ATOM 7262 C C . GLN B 1 313 ? 6.383 -28.781 -11.375 1 97.06 313 GLN B C 1
ATOM 7264 O O . GLN B 1 313 ? 5.238 -29.234 -11.391 1 97.06 313 GLN B O 1
ATOM 7269 N N . MET B 1 314 ? 6.664 -27.547 -11.016 1 97.75 314 MET B N 1
ATOM 7270 C CA . MET B 1 314 ? 5.688 -26.656 -10.398 1 97.75 314 MET B CA 1
ATOM 7271 C C . MET B 1 314 ? 4.914 -25.875 -11.461 1 97.75 314 MET B C 1
ATOM 7273 O O . MET B 1 314 ? 3.975 -25.141 -11.141 1 97.75 314 MET B O 1
ATOM 7277 N N . ALA B 1 315 ? 5.23 -26.047 -12.742 1 96.19 315 ALA B N 1
ATOM 7278 C CA . ALA B 1 315 ? 4.645 -25.234 -13.805 1 96.19 315 ALA B CA 1
ATOM 7279 C C . ALA B 1 315 ? 3.123 -25.328 -13.789 1 96.19 315 ALA B C 1
ATOM 7281 O O . ALA B 1 315 ? 2.562 -26.438 -13.711 1 96.19 315 ALA B O 1
ATOM 7282 N N . GLY B 1 316 ? 2.484 -24.188 -13.859 1 95.19 316 GLY B N 1
ATOM 7283 C CA . GLY B 1 316 ? 1.032 -24.125 -13.883 1 95.19 316 GLY B CA 1
ATOM 7284 C C . GLY B 1 316 ? 0.426 -23.891 -12.508 1 95.19 316 GLY B C 1
ATOM 7285 O O . GLY B 1 316 ? -0.762 -23.594 -12.391 1 95.19 316 GLY B O 1
ATOM 7286 N N . ASN B 1 317 ? 1.216 -23.938 -11.477 1 97.25 317 ASN B N 1
ATOM 7287 C CA . ASN B 1 317 ? 0.718 -23.875 -10.102 1 97.25 317 ASN B CA 1
ATOM 7288 C C . ASN B 1 317 ? 0.657 -22.438 -9.594 1 97.25 317 ASN B C 1
ATOM 7290 O O . ASN B 1 317 ? 0.384 -22.203 -8.414 1 97.25 317 ASN B O 1
ATOM 7294 N N . SER B 1 318 ? 0.912 -21.469 -10.398 1 97.5 318 SER B N 1
ATOM 7295 C CA . SER B 1 318 ? 0.775 -20.031 -10.172 1 97.5 318 SER B CA 1
ATOM 7296 C C . SER B 1 318 ? 1.847 -19.516 -9.219 1 97.5 318 SER B C 1
ATOM 7298 O O . SER B 1 318 ? 2.359 -18.406 -9.391 1 97.5 318 SER B O 1
ATOM 7300 N N . TRP B 1 319 ? 2.127 -20.188 -8.109 1 98 319 TRP B N 1
ATOM 7301 C CA . TRP B 1 319 ? 3.078 -19.75 -7.094 1 98 319 TRP B CA 1
ATOM 7302 C C . TRP B 1 319 ? 3.539 -20.938 -6.242 1 98 319 TRP B C 1
ATOM 7304 O O . TRP B 1 319 ? 3.113 -22.062 -6.457 1 98 319 TRP B O 1
ATOM 7314 N N . GLY B 1 320 ? 4.426 -20.719 -5.359 1 97.25 320 GLY B N 1
ATOM 7315 C CA . GLY B 1 320 ? 4.973 -21.672 -4.398 1 97.25 320 GLY B CA 1
ATOM 7316 C C . GLY B 1 320 ? 6.074 -21.078 -3.539 1 97.25 320 GLY B C 1
ATOM 7317 O O . GLY B 1 320 ? 6.352 -19.875 -3.615 1 97.25 320 GLY B O 1
ATOM 7318 N N . ASN B 1 321 ? 6.582 -21.844 -2.627 1 97 321 ASN B N 1
ATOM 7319 C CA . ASN B 1 321 ? 7.766 -21.422 -1.881 1 97 321 ASN B CA 1
ATOM 7320 C C . ASN B 1 321 ? 8.727 -22.594 -1.662 1 97 321 ASN B C 1
ATOM 7322 O O . ASN B 1 321 ? 8.328 -23.75 -1.713 1 97 321 ASN B O 1
ATOM 7326 N N . VAL B 1 322 ? 9.93 -22.266 -1.557 1 98.12 322 VAL B N 1
ATOM 7327 C CA . VAL B 1 322 ? 11.008 -23.219 -1.35 1 98.12 322 VAL B CA 1
ATOM 7328 C C . VAL B 1 322 ? 11.703 -22.938 -0.018 1 98.12 322 VAL B C 1
ATOM 7330 O O . VAL B 1 322 ? 12.109 -21.812 0.251 1 98.12 322 VAL B O 1
ATOM 7333 N N . ASP B 1 323 ? 11.789 -23.953 0.774 1 96.81 323 ASP B N 1
ATOM 7334 C CA . ASP B 1 323 ? 12.508 -23.859 2.041 1 96.81 323 ASP B CA 1
ATOM 7335 C C . ASP B 1 323 ? 13.938 -24.375 1.905 1 96.81 323 ASP B C 1
ATOM 7337 O O . ASP B 1 323 ? 14.164 -25.484 1.423 1 96.81 323 ASP B O 1
ATOM 7341 N N . ILE B 1 324 ? 14.82 -23.547 2.342 1 98.19 324 ILE B N 1
ATOM 7342 C CA . ILE B 1 324 ? 16.25 -23.844 2.211 1 98.19 324 ILE B CA 1
ATOM 7343 C C . ILE B 1 324 ? 16.938 -23.656 3.561 1 98.19 324 ILE B C 1
ATOM 7345 O O . ILE B 1 324 ? 16.641 -22.703 4.289 1 98.19 324 ILE B O 1
ATOM 7349 N N . ARG B 1 325 ? 17.734 -24.547 3.908 1 97.31 325 ARG B N 1
ATOM 7350 C CA . ARG B 1 325 ? 18.578 -24.406 5.09 1 97.31 325 ARG B CA 1
ATOM 7351 C C . ARG B 1 325 ? 20.047 -24.219 4.699 1 97.31 325 ARG B C 1
ATOM 7353 O O . ARG B 1 325 ? 20.547 -24.891 3.801 1 97.31 325 ARG B O 1
ATOM 7360 N N . VAL B 1 326 ? 20.656 -23.281 5.281 1 97.38 326 VAL B N 1
ATOM 7361 C CA . VAL B 1 326 ? 22.062 -23.016 5.035 1 97.38 326 VAL B CA 1
ATOM 7362 C C . VAL B 1 326 ? 22.891 -23.484 6.234 1 97.38 326 VAL B C 1
ATOM 7364 O O . VAL B 1 326 ? 22.688 -23.016 7.355 1 97.38 326 VAL B O 1
ATOM 7367 N N . ARG B 1 327 ? 23.766 -24.344 5.973 1 96.69 327 ARG B N 1
ATOM 7368 C CA . ARG B 1 327 ? 24.578 -24.938 7.027 1 96.69 327 ARG B CA 1
ATOM 7369 C C . ARG B 1 327 ? 25.531 -23.906 7.629 1 96.69 327 ARG B C 1
ATOM 7371 O O . ARG B 1 327 ? 26.219 -23.188 6.902 1 96.69 327 ARG B O 1
ATOM 7378 N N . ALA B 1 328 ? 25.641 -23.875 8.898 1 94.25 328 ALA B N 1
ATOM 7379 C CA . ALA B 1 328 ? 26.391 -22.859 9.617 1 94.25 328 ALA B CA 1
ATOM 7380 C C . ALA B 1 328 ? 27.891 -23.031 9.406 1 94.25 328 ALA B C 1
ATOM 7382 O O . ALA B 1 328 ? 28.625 -22.047 9.359 1 94.25 328 ALA B O 1
ATOM 7383 N N . SER B 1 329 ? 28.328 -24.219 9.297 1 94.31 329 SER B N 1
ATOM 7384 C CA . SER B 1 329 ? 29.766 -24.516 9.312 1 94.31 329 SER B CA 1
ATOM 7385 C C . SER B 1 329 ? 30.453 -24.031 8.039 1 94.31 329 SER B C 1
ATOM 7387 O O . SER B 1 329 ? 31.594 -23.578 8.086 1 94.31 329 SER B O 1
ATOM 7389 N N . ASP B 1 330 ? 29.766 -24.078 6.93 1 95.75 330 ASP B N 1
ATOM 7390 C CA . ASP B 1 330 ? 30.469 -23.781 5.688 1 95.75 330 ASP B CA 1
ATOM 7391 C C . ASP B 1 330 ? 29.609 -22.953 4.738 1 95.75 330 ASP B C 1
ATOM 7393 O O . ASP B 1 330 ? 30.031 -22.625 3.633 1 95.75 330 ASP B O 1
ATOM 7397 N N . GLY B 1 331 ? 28.391 -22.656 5.074 1 96 331 GLY B N 1
ATOM 7398 C CA . GLY B 1 331 ? 27.516 -21.812 4.266 1 96 331 GLY B CA 1
ATOM 7399 C C . GLY B 1 331 ? 26.891 -22.547 3.104 1 96 331 GLY B C 1
ATOM 7400 O O . GLY B 1 331 ? 26.297 -21.938 2.217 1 96 331 GLY B O 1
ATOM 7401 N N . LYS B 1 332 ? 26.969 -23.875 3.094 1 97.44 332 LYS B N 1
ATOM 7402 C CA . LYS B 1 332 ? 26.359 -24.656 2.016 1 97.44 332 LYS B CA 1
ATOM 7403 C C . LYS B 1 332 ? 24.844 -24.75 2.17 1 97.44 332 LYS B C 1
ATOM 7405 O O . LYS B 1 332 ? 24.344 -25.016 3.262 1 97.44 332 LYS B O 1
ATOM 7410 N N . PRO B 1 333 ? 24.156 -24.484 1.067 1 98.44 333 PRO B N 1
ATOM 7411 C CA . PRO B 1 333 ? 22.703 -24.562 1.125 1 98.44 333 PRO B CA 1
ATOM 7412 C C . PRO B 1 333 ? 22.172 -25.984 0.913 1 98.44 333 PRO B C 1
ATOM 7414 O O . PRO B 1 333 ? 22.828 -26.797 0.246 1 98.44 333 PRO B O 1
ATOM 7417 N N . PHE B 1 334 ? 21 -26.312 1.509 1 98.5 334 PHE B N 1
ATOM 7418 C CA . PHE B 1 334 ? 20.25 -27.547 1.309 1 98.5 334 PHE B CA 1
ATOM 7419 C C . PHE B 1 334 ? 18.766 -27.266 1.164 1 98.5 334 PHE B C 1
ATOM 7421 O O . PHE B 1 334 ? 18.156 -26.672 2.053 1 98.5 334 PHE B O 1
ATOM 7428 N N . ILE B 1 335 ? 18.203 -27.656 0.073 1 98.5 335 ILE B N 1
ATOM 7429 C CA . ILE B 1 335 ? 16.781 -27.469 -0.131 1 98.5 335 ILE B CA 1
ATOM 7430 C C . ILE B 1 335 ? 16 -28.516 0.676 1 98.5 335 ILE B C 1
ATOM 7432 O O . ILE B 1 335 ? 16.219 -29.719 0.533 1 98.5 335 ILE B O 1
ATOM 7436 N N . LEU B 1 336 ? 15.094 -28.031 1.494 1 96.5 336 LEU B N 1
ATOM 7437 C CA . LEU B 1 336 ? 14.344 -28.906 2.387 1 96.5 336 LEU B CA 1
ATOM 7438 C C . LEU B 1 336 ? 13.039 -29.344 1.74 1 96.5 336 LEU B C 1
ATOM 7440 O O . LEU B 1 336 ? 12.586 -30.469 1.962 1 96.5 336 LEU B O 1
ATOM 7444 N N . GLU B 1 337 ? 12.438 -28.516 1.051 1 95.62 337 GLU B N 1
ATOM 7445 C CA . GLU B 1 337 ? 11.164 -28.859 0.429 1 95.62 337 GLU B CA 1
ATOM 7446 C C . GLU B 1 337 ? 10.695 -27.75 -0.517 1 95.62 337 GLU B C 1
ATOM 7448 O O . GLU B 1 337 ? 11.195 -26.625 -0.461 1 95.62 337 GLU B O 1
ATOM 7453 N N . VAL B 1 338 ? 9.859 -28.109 -1.438 1 97.25 338 VAL B N 1
ATOM 7454 C CA . VAL B 1 338 ? 9.102 -27.219 -2.316 1 97.25 338 VAL B CA 1
ATOM 7455 C C . VAL B 1 338 ? 7.621 -27.281 -1.967 1 97.25 338 VAL B C 1
ATOM 7457 O O . VAL B 1 338 ? 7.004 -28.344 -2.035 1 97.25 338 VAL B O 1
ATOM 7460 N N . ASN B 1 339 ? 7.117 -26.125 -1.562 1 95.25 339 ASN B N 1
ATOM 7461 C CA . ASN B 1 339 ? 5.715 -26.078 -1.161 1 95.25 339 ASN B CA 1
ATOM 7462 C C . ASN B 1 339 ? 4.84 -25.484 -2.264 1 95.25 339 ASN B C 1
ATOM 7464 O O . ASN B 1 339 ? 5.199 -24.484 -2.877 1 95.25 339 ASN B O 1
ATOM 7468 N N . PRO B 1 340 ? 3.715 -26.125 -2.465 1 94.06 340 PRO B N 1
ATOM 7469 C CA . PRO B 1 340 ? 2.857 -25.703 -3.574 1 94.06 340 PRO B CA 1
ATOM 7470 C C . PRO B 1 340 ? 2.098 -24.406 -3.273 1 94.06 340 PRO B C 1
ATOM 7472 O O . PRO B 1 340 ? 1.563 -23.766 -4.188 1 94.06 340 PRO B O 1
ATOM 7475 N N . GLY B 1 341 ? 1.929 -24.031 -2.076 1 92.06 341 GLY B N 1
ATOM 7476 C CA . GLY B 1 341 ? 1.121 -22.859 -1.765 1 92.06 341 GLY B CA 1
ATOM 7477 C C . GLY B 1 341 ? 1.68 -22.047 -0.618 1 92.06 341 GLY B C 1
ATOM 7478 O O . GLY B 1 341 ? 1.62 -22.469 0.54 1 92.06 341 GLY B O 1
ATOM 7479 N N . PRO B 1 342 ? 2.178 -20.844 -0.937 1 91.81 342 PRO B N 1
ATOM 7480 C CA . PRO B 1 342 ? 2.615 -19.969 0.15 1 91.81 342 PRO B CA 1
ATOM 7481 C C . PRO B 1 342 ? 1.453 -19.453 0.994 1 91.81 342 PRO B C 1
ATOM 7483 O O . PRO B 1 342 ? 0.307 -19.438 0.536 1 91.81 342 PRO B O 1
ATOM 7486 N N . ALA B 1 343 ? 1.733 -19.125 2.236 1 90.31 343 ALA B N 1
ATOM 7487 C CA . ALA B 1 343 ? 0.735 -18.516 3.113 1 90.31 343 ALA B CA 1
ATOM 7488 C C . ALA B 1 343 ? 0.578 -17.031 2.814 1 90.31 343 ALA B C 1
ATOM 7490 O O . ALA B 1 343 ? 1.21 -16.188 3.461 1 90.31 343 ALA B O 1
ATOM 7491 N N . VAL B 1 344 ? -0.251 -16.734 1.907 1 93 344 VAL B N 1
ATOM 7492 C CA . VAL B 1 344 ? -0.49 -15.359 1.463 1 93 344 VAL B CA 1
ATOM 7493 C C . VAL B 1 344 ? -1.985 -15.055 1.509 1 93 344 VAL B C 1
ATOM 7495 O O . VAL B 1 344 ? -2.814 -15.961 1.381 1 93 344 VAL B O 1
ATOM 7498 N N . PHE B 1 345 ? -2.342 -13.828 1.685 1 92.94 345 PHE B N 1
ATOM 7499 C CA . PHE B 1 345 ? -3.693 -13.289 1.79 1 92.94 345 PHE B CA 1
ATOM 7500 C C . PHE B 1 345 ? -4.293 -13.602 3.156 1 92.94 345 PHE B C 1
ATOM 7502 O O . PHE B 1 345 ? -5.477 -13.93 3.258 1 92.94 345 PHE B O 1
ATOM 7509 N N . TYR B 1 346 ? -3.439 -13.641 4.113 1 87.62 346 TYR B N 1
ATOM 7510 C CA . TYR B 1 346 ? -3.898 -13.836 5.48 1 87.62 346 TYR B CA 1
ATOM 7511 C C . TYR B 1 346 ? -3.959 -12.516 6.234 1 87.62 346 TYR B C 1
ATOM 7513 O O . TYR B 1 346 ? -3.5 -11.484 5.734 1 87.62 346 TYR B O 1
ATOM 7521 N N . ARG B 1 347 ? -4.434 -12.617 7.449 1 75.44 347 ARG B N 1
ATOM 7522 C CA . ARG B 1 347 ? -4.66 -11.43 8.266 1 75.44 347 ARG B CA 1
ATOM 7523 C C . ARG B 1 347 ? -3.344 -10.883 8.812 1 75.44 347 ARG B C 1
ATOM 7525 O O . ARG B 1 347 ? -2.367 -11.625 8.953 1 75.44 347 ARG B O 1
ATOM 7532 N N . TRP B 1 348 ? -3.344 -9.688 9.203 1 66.75 348 TRP B N 1
ATOM 7533 C CA . TRP B 1 348 ? -2.162 -8.906 9.547 1 66.75 348 TRP B CA 1
ATOM 7534 C C . TRP B 1 348 ? -1.553 -9.383 10.859 1 66.75 348 TRP B C 1
ATOM 7536 O O . TRP B 1 348 ? -0.358 -9.195 11.109 1 66.75 348 TRP B O 1
ATOM 7546 N N . GLU B 1 349 ? -2.295 -9.977 11.688 1 65.31 349 GLU B N 1
ATOM 7547 C CA . GLU B 1 349 ? -1.78 -10.414 12.977 1 65.31 349 GLU B CA 1
ATOM 7548 C C . GLU B 1 349 ? -0.722 -11.5 12.812 1 65.31 349 GLU B C 1
ATOM 7550 O O . GLU B 1 349 ? 0.201 -11.602 13.625 1 65.31 349 GLU B O 1
ATOM 7555 N N . HIS B 1 350 ? -0.862 -12.234 11.82 1 70.69 350 HIS B N 1
ATOM 7556 C CA . HIS B 1 350 ? 0.143 -13.219 11.43 1 70.69 350 HIS B CA 1
ATOM 7557 C C . HIS B 1 350 ? 0.4 -13.18 9.93 1 70.69 350 HIS B C 1
ATOM 7559 O O . HIS B 1 350 ? -0.247 -13.898 9.164 1 70.69 350 HIS B O 1
ATOM 7565 N N . GLU B 1 351 ? 1.273 -12.359 9.531 1 75.62 351 GLU B N 1
ATOM 7566 C CA . GLU B 1 351 ? 1.439 -12.016 8.125 1 75.62 351 GLU B CA 1
ATOM 7567 C C . GLU B 1 351 ? 2.189 -13.109 7.371 1 75.62 351 GLU B C 1
ATOM 7569 O O . GLU B 1 351 ? 2.105 -13.195 6.145 1 75.62 351 GLU B O 1
ATOM 7574 N N . TRP B 1 352 ? 2.789 -14.078 8.023 1 84.31 352 TRP B N 1
ATOM 7575 C CA . TRP B 1 352 ? 3.574 -15.109 7.348 1 84.31 352 TRP B CA 1
ATOM 7576 C C . TRP B 1 352 ? 4.305 -14.531 6.141 1 84.31 352 TRP B C 1
ATOM 7578 O O . TRP B 1 352 ? 5.09 -13.586 6.273 1 84.31 352 TRP B O 1
ATOM 7588 N N . GLU B 1 353 ? 3.967 -15.125 4.969 1 89.75 353 GLU B N 1
ATOM 7589 C CA . GLU B 1 353 ? 4.691 -14.727 3.768 1 89.75 353 GLU B CA 1
ATOM 7590 C C . GLU B 1 353 ? 4.086 -13.477 3.146 1 89.75 353 GLU B C 1
ATOM 7592 O O . GLU B 1 353 ? 4.637 -12.914 2.195 1 89.75 353 GLU B O 1
ATOM 7597 N N . ASP B 1 354 ? 3.004 -12.906 3.686 1 92.44 354 ASP B N 1
ATOM 7598 C CA . ASP B 1 354 ? 2.398 -11.672 3.203 1 92.44 354 ASP B CA 1
ATOM 7599 C C . ASP B 1 354 ? 3.389 -10.516 3.273 1 92.44 354 ASP B C 1
ATOM 7601 O O . ASP B 1 354 ? 3.309 -9.57 2.48 1 92.44 354 ASP B O 1
ATOM 7605 N N . ILE B 1 355 ? 4.352 -10.625 4.168 1 91.25 355 ILE B N 1
ATOM 7606 C CA . ILE B 1 355 ? 5.32 -9.547 4.336 1 91.25 355 ILE B CA 1
ATOM 7607 C C . ILE B 1 355 ? 6.141 -9.383 3.061 1 91.25 355 ILE B C 1
ATOM 7609 O O . ILE B 1 355 ? 6.531 -8.266 2.705 1 91.25 355 ILE B O 1
ATOM 7613 N N . VAL B 1 356 ? 6.398 -10.508 2.359 1 95.44 356 VAL B N 1
ATOM 7614 C CA . VAL B 1 356 ? 7.184 -10.461 1.13 1 95.44 356 VAL B CA 1
ATOM 7615 C C . VAL B 1 356 ? 6.41 -9.695 0.054 1 95.44 356 VAL B C 1
ATOM 7617 O O . VAL B 1 356 ? 6.977 -8.867 -0.659 1 95.44 356 VAL B O 1
ATOM 7620 N N . ILE B 1 357 ? 5.121 -9.961 -0.004 1 96.31 357 ILE B N 1
ATOM 7621 C CA . ILE B 1 357 ? 4.277 -9.32 -1.006 1 96.31 357 ILE B CA 1
ATOM 7622 C C . ILE B 1 357 ? 4.105 -7.84 -0.664 1 96.31 357 ILE B C 1
ATOM 7624 O O . ILE B 1 357 ? 4.332 -6.973 -1.509 1 96.31 357 ILE B O 1
ATOM 7628 N N . ARG B 1 358 ? 3.793 -7.59 0.52 1 91.75 358 ARG B N 1
ATOM 7629 C CA . ARG B 1 358 ? 3.51 -6.23 0.966 1 91.75 358 ARG B CA 1
ATOM 7630 C C . ARG B 1 358 ? 4.734 -5.336 0.803 1 91.75 358 ARG B C 1
ATOM 7632 O O . ARG B 1 358 ? 4.617 -4.188 0.364 1 91.75 358 ARG B O 1
ATOM 7639 N N . GLU B 1 359 ? 5.906 -5.879 1.054 1 89.94 359 GLU B N 1
ATOM 7640 C CA . GLU B 1 359 ? 7.086 -5.023 1.165 1 89.94 359 GLU B CA 1
ATOM 7641 C C . GLU B 1 359 ? 7.895 -5.027 -0.128 1 89.94 359 GLU B C 1
ATOM 7643 O O . GLU B 1 359 ? 8.586 -4.055 -0.436 1 89.94 359 GLU B O 1
ATOM 7648 N N . THR B 1 360 ? 7.77 -6.137 -0.837 1 93.56 360 THR B N 1
ATOM 7649 C CA . THR B 1 360 ? 8.797 -6.223 -1.87 1 93.56 360 THR B CA 1
ATOM 7650 C C . THR B 1 360 ? 8.164 -6.473 -3.238 1 93.56 360 THR B C 1
ATOM 7652 O O . THR B 1 360 ? 8.82 -6.301 -4.27 1 93.56 360 THR B O 1
ATOM 7655 N N . PHE B 1 361 ? 6.977 -6.902 -3.305 1 96.81 361 PHE B N 1
ATOM 7656 C CA . PHE B 1 361 ? 6.336 -7.121 -4.598 1 96.81 361 PHE B CA 1
ATOM 7657 C C . PHE B 1 361 ? 5.824 -5.809 -5.176 1 96.81 361 PHE B C 1
ATOM 7659 O O . PHE B 1 361 ? 5 -5.129 -4.559 1 96.81 361 PHE B O 1
ATOM 7666 N N . PRO B 1 362 ? 6.301 -5.398 -6.398 1 97.06 362 PRO B N 1
ATOM 7667 C CA . PRO B 1 362 ? 5.816 -4.125 -6.941 1 97.06 362 PRO B CA 1
ATOM 7668 C C . PRO B 1 362 ? 4.297 -4.082 -7.074 1 97.06 362 PRO B C 1
ATOM 7670 O O . PRO B 1 362 ? 3.701 -4.98 -7.676 1 97.06 362 PRO B O 1
ATOM 7673 N N . GLY B 1 363 ? 3.693 -3.076 -6.496 1 95.56 363 GLY B N 1
ATOM 7674 C CA . GLY B 1 363 ? 2.248 -2.936 -6.57 1 95.56 363 GLY B CA 1
ATOM 7675 C C . GLY B 1 363 ? 1.518 -3.707 -5.488 1 95.56 363 GLY B C 1
ATOM 7676 O O . GLY B 1 363 ? 0.29 -3.643 -5.395 1 95.56 363 GLY B O 1
ATOM 7677 N N . GLY B 1 364 ? 2.258 -4.559 -4.691 1 95.75 364 GLY B N 1
ATOM 7678 C CA . GLY B 1 364 ? 1.704 -5.234 -3.529 1 95.75 364 GLY B CA 1
ATOM 7679 C C . GLY B 1 364 ? 0.711 -6.324 -3.885 1 95.75 364 GLY B C 1
ATOM 7680 O O . GLY B 1 364 ? 0.837 -6.969 -4.93 1 95.75 364 GLY B O 1
ATOM 7681 N N . HIS B 1 365 ? -0.265 -6.59 -2.998 1 96.06 365 HIS B N 1
ATOM 7682 C CA . HIS B 1 365 ? -1.203 -7.703 -3.123 1 96.06 365 HIS B CA 1
ATOM 7683 C C . HIS B 1 365 ? -2.152 -7.492 -4.297 1 96.06 365 HIS B C 1
ATOM 7685 O O . HIS B 1 365 ? -2.506 -8.445 -4.996 1 96.06 365 HIS B O 1
ATOM 7691 N N . ARG B 1 366 ? -2.576 -6.266 -4.473 1 95.5 366 ARG B N 1
ATOM 7692 C CA . ARG B 1 366 ? -3.436 -5.977 -5.617 1 95.5 366 ARG B CA 1
ATOM 7693 C C . ARG B 1 366 ? -2.768 -6.395 -6.922 1 95.5 366 ARG B C 1
ATOM 7695 O O . ARG B 1 366 ? -3.387 -7.051 -7.762 1 95.5 366 ARG B O 1
ATOM 7702 N N . ALA B 1 367 ? -1.518 -6.027 -7.047 1 97.5 367 ALA B N 1
ATOM 7703 C CA . ALA B 1 367 ? -0.77 -6.395 -8.25 1 97.5 367 ALA B CA 1
ATOM 7704 C C . ALA B 1 367 ? -0.564 -7.906 -8.32 1 97.5 367 ALA B C 1
ATOM 7706 O O . ALA B 1 367 ? -0.577 -8.484 -9.414 1 97.5 367 ALA B O 1
ATOM 7707 N N . LEU B 1 368 ? -0.339 -8.5 -7.195 1 97.94 368 LEU B N 1
ATOM 7708 C CA . LEU B 1 368 ? -0.16 -9.945 -7.176 1 97.94 368 LEU B CA 1
ATOM 7709 C C . LEU B 1 368 ? -1.374 -10.656 -7.77 1 97.94 368 LEU B C 1
ATOM 7711 O O . LEU B 1 368 ? -1.229 -11.562 -8.594 1 97.94 368 LEU B O 1
ATOM 7715 N N . VAL B 1 369 ? -2.586 -10.242 -7.352 1 97.31 369 VAL B N 1
ATOM 7716 C CA . VAL B 1 369 ? -3.807 -10.852 -7.871 1 97.31 369 VAL B CA 1
ATOM 7717 C C . VAL B 1 369 ? -3.854 -10.703 -9.391 1 97.31 369 VAL B C 1
ATOM 7719 O O . VAL B 1 369 ? -4.133 -11.664 -10.109 1 97.31 369 VAL B O 1
ATOM 7722 N N . ASN B 1 370 ? -3.502 -9.562 -9.859 1 96.88 370 ASN B N 1
ATOM 7723 C CA . ASN B 1 370 ? -3.527 -9.312 -11.297 1 96.88 370 ASN B CA 1
ATOM 7724 C C . ASN B 1 370 ? -2.479 -10.148 -12.023 1 96.88 370 ASN B C 1
ATOM 7726 O O . ASN B 1 370 ? -2.732 -10.641 -13.125 1 96.88 370 ASN B O 1
ATOM 7730 N N . VAL B 1 371 ? -1.322 -10.32 -11.43 1 97.38 371 VAL B N 1
ATOM 7731 C CA . VAL B 1 371 ? -0.247 -11.078 -12.07 1 97.38 371 VAL B CA 1
ATOM 7732 C C . VAL B 1 371 ? -0.645 -12.547 -12.18 1 97.38 371 VAL B C 1
ATOM 7734 O O . VAL B 1 371 ? -0.456 -13.164 -13.234 1 97.38 371 VAL B O 1
ATOM 7737 N N . ILE B 1 372 ? -1.163 -13.109 -11.117 1 96.5 372 ILE B N 1
ATOM 7738 C CA . ILE B 1 372 ? -1.518 -14.523 -11.148 1 96.5 372 ILE B CA 1
ATOM 7739 C C . ILE B 1 372 ? -2.662 -14.75 -12.133 1 96.5 372 ILE B C 1
ATOM 7741 O O . ILE B 1 372 ? -2.658 -15.727 -12.883 1 96.5 372 ILE B O 1
ATOM 7745 N N . VAL B 1 373 ? -3.646 -13.852 -12.18 1 96.12 373 VAL B N 1
ATOM 7746 C CA . VAL B 1 373 ? -4.758 -13.922 -13.125 1 96.12 373 VAL B CA 1
ATOM 7747 C C . VAL B 1 373 ? -4.234 -13.789 -14.555 1 96.12 373 VAL B C 1
ATOM 7749 O O . VAL B 1 373 ? -4.574 -14.594 -15.422 1 96.12 373 VAL B O 1
ATOM 7752 N N . ASN B 1 374 ? -3.391 -12.797 -14.766 1 95.94 374 ASN B N 1
ATOM 7753 C CA . ASN B 1 374 ? -2.828 -12.57 -16.094 1 95.94 374 ASN B CA 1
ATOM 7754 C C . ASN B 1 374 ? -2.047 -13.781 -16.594 1 95.94 374 ASN B C 1
ATOM 7756 O O . ASN B 1 374 ? -2.152 -14.156 -17.766 1 95.94 374 ASN B O 1
ATOM 7760 N N . SER B 1 375 ? -1.203 -14.32 -15.734 1 96.44 375 SER B N 1
ATOM 7761 C CA . SER B 1 375 ? -0.39 -15.469 -16.109 1 96.44 375 SER B CA 1
ATOM 7762 C C . SER B 1 375 ? -1.261 -16.641 -16.562 1 96.44 375 SER B C 1
ATOM 7764 O O . SER B 1 375 ? -0.966 -17.297 -17.562 1 96.44 375 SER B O 1
ATOM 7766 N N . ARG B 1 376 ? -2.334 -16.875 -15.875 1 95.25 376 ARG B N 1
ATOM 7767 C CA . ARG B 1 376 ? -3.229 -17.969 -16.25 1 95.25 376 ARG B CA 1
ATOM 7768 C C . ARG B 1 376 ? -3.908 -17.672 -17.594 1 95.25 376 ARG B C 1
ATOM 7770 O O . ARG B 1 376 ? -4.023 -18.562 -18.438 1 95.25 376 ARG B O 1
ATOM 7777 N N . LEU B 1 377 ? -4.355 -16.5 -17.75 1 93.06 377 LEU B N 1
ATOM 7778 C CA . LEU B 1 377 ? -5.004 -16.125 -19 1 93.06 377 LEU B CA 1
ATOM 7779 C C . LEU B 1 377 ? -4.043 -16.266 -20.172 1 93.06 377 LEU B C 1
ATOM 7781 O O . LEU B 1 377 ? -4.438 -16.703 -21.25 1 93.06 377 LEU B O 1
ATOM 7785 N N . GLN B 1 378 ? -2.818 -15.898 -19.938 1 92.88 378 GLN B N 1
ATOM 7786 C CA . GLN B 1 378 ? -1.793 -16.062 -20.969 1 92.88 378 GLN B CA 1
ATOM 7787 C C . GLN B 1 378 ? -1.579 -17.531 -21.297 1 92.88 378 GLN B C 1
ATOM 7789 O O . GLN B 1 378 ? -1.476 -17.891 -22.484 1 92.88 378 GLN B O 1
ATOM 7794 N N . GLN B 1 379 ? -1.54 -18.344 -20.344 1 93.38 379 GLN B N 1
ATOM 7795 C CA . GLN B 1 379 ? -1.331 -19.781 -20.531 1 93.38 379 GLN B CA 1
ATOM 7796 C C . GLN B 1 379 ? -2.492 -20.406 -21.281 1 93.38 379 GLN B C 1
ATOM 7798 O O . GLN B 1 379 ? -2.301 -21.375 -22.031 1 93.38 379 GLN B O 1
ATOM 7803 N N . LEU B 1 380 ? -3.67 -19.828 -21.125 1 91.75 380 LEU B N 1
ATOM 7804 C CA . LEU B 1 380 ? -4.855 -20.328 -21.828 1 91.75 380 LEU B CA 1
ATOM 7805 C C . LEU B 1 380 ? -4.969 -19.719 -23.219 1 91.75 380 LEU B C 1
ATOM 7807 O O . LEU B 1 380 ? -5.824 -20.109 -24 1 91.75 380 LEU B O 1
ATOM 7811 N N . GLY B 1 381 ? -4.113 -18.766 -23.531 1 88.44 381 GLY B N 1
ATOM 7812 C CA . GLY B 1 381 ? -4.082 -18.141 -24.844 1 88.44 381 GLY B CA 1
ATOM 7813 C C . GLY B 1 381 ? -5.246 -17.188 -25.078 1 88.44 381 GLY B C 1
ATOM 7814 O O . GLY B 1 381 ? -5.582 -16.891 -26.219 1 88.44 381 GLY B O 1
ATOM 7815 N N . LYS B 1 382 ? -5.926 -16.688 -24.078 1 82.25 382 LYS B N 1
ATOM 7816 C CA . LYS B 1 382 ? -7.137 -15.875 -24.203 1 82.25 382 LYS B CA 1
ATOM 7817 C C . LYS B 1 382 ? -6.816 -14.492 -24.75 1 82.25 382 LYS B C 1
ATOM 7819 O O . LYS B 1 382 ? -7.648 -13.875 -25.422 1 82.25 382 LYS B O 1
ATOM 7824 N N . HIS B 1 383 ? -5.676 -13.945 -24.484 1 82.62 383 HIS B N 1
ATOM 7825 C CA . HIS B 1 383 ? -5.309 -12.594 -24.891 1 82.62 383 HIS B CA 1
ATOM 7826 C C . HIS B 1 383 ? -4.961 -12.531 -26.375 1 82.62 383 HIS B C 1
ATOM 7828 O O . HIS B 1 383 ? -4.965 -11.453 -26.969 1 82.62 383 HIS B O 1
ATOM 7834 N N . LYS B 1 384 ? -4.645 -13.578 -27.047 1 83.88 384 LYS B N 1
ATOM 7835 C CA . LYS B 1 384 ? -4.164 -13.617 -28.438 1 83.88 384 LYS B CA 1
ATOM 7836 C C . LYS B 1 384 ? -5.23 -13.109 -29.391 1 83.88 384 LYS B C 1
ATOM 7838 O O . LYS B 1 384 ? -4.906 -12.492 -30.422 1 83.88 384 LYS B O 1
ATOM 7843 N N . ILE B 1 385 ? -6.445 -13.312 -29.062 1 85 385 ILE B N 1
ATOM 7844 C CA . ILE B 1 385 ? -7.559 -12.906 -29.906 1 85 385 ILE B CA 1
ATOM 7845 C C . ILE B 1 385 ? -7.617 -11.383 -30 1 85 385 ILE B C 1
ATOM 7847 O O . ILE B 1 385 ? -7.953 -10.836 -31.047 1 85 385 ILE B O 1
ATOM 7851 N N . LYS B 1 386 ? -7.246 -10.781 -28.984 1 88.12 386 LYS B N 1
ATOM 7852 C CA . LYS B 1 386 ? -7.316 -9.328 -28.953 1 88.12 386 LYS B CA 1
ATOM 7853 C C . LYS B 1 386 ? -6.059 -8.695 -29.547 1 88.12 386 LYS B C 1
ATOM 7855 O O . LYS B 1 386 ? -6.102 -7.586 -30.078 1 88.12 386 LYS B O 1
ATOM 7860 N N . VAL B 1 387 ? -4.953 -9.344 -29.531 1 92.06 387 VAL B N 1
ATOM 7861 C CA . VAL B 1 387 ? -3.652 -8.797 -29.906 1 92.06 387 VAL B CA 1
ATOM 7862 C C . VAL B 1 387 ? -3.484 -8.844 -31.422 1 92.06 387 VAL B C 1
ATOM 7864 O O . VAL B 1 387 ? -2.922 -7.922 -32.031 1 92.06 387 VAL B O 1
ATOM 7867 N N . ALA B 1 388 ? -3.98 -9.852 -32.062 1 91.75 388 ALA B N 1
ATOM 7868 C CA . ALA B 1 388 ? -3.742 -10.109 -33.469 1 91.75 388 ALA B CA 1
ATOM 7869 C C . ALA B 1 388 ? -4.273 -8.969 -34.344 1 91.75 388 ALA B C 1
ATOM 7871 O O . ALA B 1 388 ? -3.57 -8.469 -35.219 1 91.75 388 ALA B O 1
ATOM 7872 N N . PRO B 1 389 ? -5.477 -8.531 -34.062 1 92.44 389 PRO B N 1
ATOM 7873 C CA . PRO B 1 389 ? -5.969 -7.418 -34.906 1 92.44 389 PRO B CA 1
ATOM 7874 C C . PRO B 1 389 ? -5.156 -6.141 -34.688 1 92.44 389 PRO B C 1
ATOM 7876 O O . PRO B 1 389 ? -4.988 -5.363 -35.656 1 92.44 389 PRO B O 1
ATOM 7879 N N . VAL B 1 390 ? -4.684 -5.902 -33.531 1 93.88 390 VAL B N 1
ATOM 7880 C CA . VAL B 1 390 ? -3.863 -4.727 -33.25 1 93.88 390 VAL B CA 1
ATOM 7881 C C . VAL B 1 390 ? -2.562 -4.809 -34.062 1 93.88 390 VAL B C 1
ATOM 7883 O O . VAL B 1 390 ? -2.146 -3.834 -34.688 1 93.88 390 VAL B O 1
ATOM 7886 N N . ALA B 1 391 ? -1.917 -5.938 -34.031 1 94.44 391 ALA B N 1
ATOM 7887 C CA . ALA B 1 391 ? -0.697 -6.16 -34.812 1 94.44 391 ALA B CA 1
ATOM 7888 C C . ALA B 1 391 ? -0.932 -5.906 -36.281 1 94.44 391 ALA B C 1
ATOM 7890 O O . ALA B 1 391 ? -0.112 -5.266 -36.938 1 94.44 391 ALA B O 1
ATOM 7891 N N . LYS B 1 392 ? -2.035 -6.371 -36.75 1 94 392 LYS B N 1
ATOM 7892 C CA . LYS B 1 392 ? -2.371 -6.227 -38.156 1 94 392 LYS B CA 1
ATOM 7893 C C . LYS B 1 392 ? -2.564 -4.758 -38.531 1 94 392 LYS B C 1
ATOM 7895 O O . LYS B 1 392 ? -2.143 -4.32 -39.594 1 94 392 LYS B O 1
ATOM 7900 N N . GLU B 1 393 ? -3.223 -4.082 -37.656 1 92.12 393 GLU B N 1
ATOM 7901 C CA . GLU B 1 393 ? -3.439 -2.658 -37.906 1 92.12 393 GLU B CA 1
ATOM 7902 C C . GLU B 1 393 ? -2.117 -1.904 -38 1 92.12 393 GLU B C 1
ATOM 7904 O O . GLU B 1 393 ? -1.947 -1.026 -38.844 1 92.12 393 GLU B O 1
ATOM 7909 N N . PHE B 1 394 ? -1.21 -2.195 -37.156 1 92.75 394 PHE B N 1
ATOM 7910 C CA . PHE B 1 394 ? 0.073 -1.504 -37.188 1 92.75 394 PHE B CA 1
ATOM 7911 C C . PHE B 1 394 ? 0.931 -1.968 -38.344 1 92.75 394 PHE B C 1
ATOM 7913 O O . PHE B 1 394 ? 1.717 -1.19 -38.875 1 92.75 394 PHE B O 1
ATOM 7920 N N . ASP B 1 395 ? 0.789 -3.199 -38.719 1 93.19 395 ASP B N 1
ATOM 7921 C CA . ASP B 1 395 ? 1.429 -3.645 -39.969 1 93.19 395 ASP B CA 1
ATOM 7922 C C . ASP B 1 395 ? 0.992 -2.785 -41.156 1 93.19 395 ASP B C 1
ATOM 7924 O O . ASP B 1 395 ? 1.827 -2.33 -41.938 1 93.19 395 ASP B O 1
ATOM 7928 N N . ALA B 1 396 ? -0.275 -2.584 -41.156 1 90.06 396 ALA B N 1
ATOM 7929 C CA . ALA B 1 396 ? -0.832 -1.793 -42.25 1 90.06 396 ALA B CA 1
ATOM 7930 C C . ALA B 1 396 ? -0.371 -0.34 -42.156 1 90.06 396 ALA B C 1
ATOM 7932 O O . ALA B 1 396 ? -0.151 0.308 -43.188 1 90.06 396 ALA B O 1
ATOM 7933 N N . PHE B 1 397 ? -0.238 0.095 -40.969 1 88.62 397 PHE B N 1
ATOM 7934 C CA . PHE B 1 397 ? 0.099 1.493 -40.75 1 88.62 397 PHE B CA 1
ATOM 7935 C C . PHE B 1 397 ? 1.599 1.721 -40.875 1 88.62 397 PHE B C 1
ATOM 7937 O O . PHE B 1 397 ? 2.051 2.863 -41 1 88.62 397 PHE B O 1
ATOM 7944 N N . SER B 1 398 ? 2.383 0.718 -40.938 1 88.75 398 SER B N 1
ATOM 7945 C CA . SER B 1 398 ? 3.838 0.778 -40.844 1 88.75 398 SER B CA 1
ATOM 7946 C C . SER B 1 398 ? 4.434 1.625 -41.969 1 88.75 398 SER B C 1
ATOM 7948 O O . SER B 1 398 ? 5.414 2.34 -41.75 1 88.75 398 SER B O 1
ATOM 7950 N N . ALA B 1 399 ? 3.82 1.658 -43.062 1 84.19 399 ALA B N 1
ATOM 7951 C CA . ALA B 1 399 ? 4.352 2.363 -44.219 1 84.19 399 ALA B CA 1
ATOM 7952 C C . ALA B 1 399 ? 4.266 3.875 -44.031 1 84.19 399 ALA B C 1
ATOM 7954 O O . ALA B 1 399 ? 5.133 4.617 -44.5 1 84.19 399 ALA B O 1
ATOM 7955 N N . SER B 1 400 ? 3.305 4.324 -43.281 1 82.56 400 SER B N 1
ATOM 7956 C CA . SER B 1 400 ? 3.068 5.754 -43.125 1 82.56 400 SER B CA 1
ATOM 7957 C C . SER B 1 400 ? 3.396 6.219 -41.719 1 82.56 400 SER B C 1
ATOM 7959 O O . SER B 1 400 ? 3.287 7.406 -41.406 1 82.56 400 SER B O 1
ATOM 7961 N N . TYR B 1 401 ? 3.809 5.352 -40.906 1 83.94 401 TYR B N 1
ATOM 7962 C CA . TYR B 1 401 ? 3.936 5.625 -39.469 1 83.94 401 TYR B CA 1
ATOM 7963 C C . TYR B 1 401 ? 4.949 6.734 -39.219 1 83.94 401 TYR B C 1
ATOM 7965 O O . TYR B 1 401 ? 4.699 7.641 -38.438 1 83.94 401 TYR B O 1
ATOM 7973 N N . GLU B 1 402 ? 6.035 6.727 -39.938 1 79 402 GLU B N 1
ATOM 7974 C CA . GLU B 1 402 ? 7.102 7.695 -39.719 1 79 402 GLU B CA 1
ATOM 7975 C C . GLU B 1 402 ? 6.66 9.102 -40.125 1 79 402 GLU B C 1
ATOM 7977 O O . GLU B 1 402 ? 7.082 10.086 -39.5 1 79 402 GLU B O 1
ATOM 7982 N N . SER B 1 403 ? 5.914 9.172 -41.062 1 76.12 403 SER B N 1
ATOM 7983 C CA . SER B 1 403 ? 5.414 10.469 -41.5 1 76.12 403 SER B CA 1
ATOM 7984 C C . SER B 1 403 ? 4.5 11.094 -40.469 1 76.12 403 SER B C 1
ATOM 7986 O O . SER B 1 403 ? 4.465 12.312 -40.312 1 76.12 403 SER B O 1
ATOM 7988 N N . TYR B 1 404 ? 3.9 10.234 -39.75 1 74.06 404 TYR B N 1
ATOM 7989 C CA . TYR B 1 404 ? 2.99 10.688 -38.719 1 74.06 404 TYR B CA 1
ATOM 7990 C C . TYR B 1 404 ? 3.758 11.086 -37.469 1 74.06 404 TYR B C 1
ATOM 7992 O O . TYR B 1 404 ? 3.348 12 -36.75 1 74.06 404 TYR B O 1
ATOM 8000 N N . LEU B 1 405 ? 4.824 10.492 -37.188 1 69.12 405 LEU B N 1
ATOM 8001 C CA . LEU B 1 405 ? 5.613 10.672 -36 1 69.12 405 LEU B CA 1
ATOM 8002 C C . LEU B 1 405 ? 6.246 12.062 -35.969 1 69.12 405 LEU B C 1
ATOM 8004 O O . LEU B 1 405 ? 6.59 12.57 -34.906 1 69.12 405 LEU B O 1
ATOM 8008 N N . GLY B 1 406 ? 6.402 12.656 -37.031 1 62.66 406 GLY B N 1
ATOM 8009 C CA . GLY B 1 406 ? 7.016 13.977 -37.062 1 62.66 406 GLY B CA 1
ATOM 8010 C C . GLY B 1 406 ? 6.383 14.945 -36.062 1 62.66 406 GLY B C 1
ATOM 8011 O O . GLY B 1 406 ? 7.078 15.75 -35.469 1 62.66 406 GLY B O 1
ATOM 8012 N N . THR B 1 407 ? 5.18 14.766 -35.688 1 60.5 407 THR B N 1
ATOM 8013 C CA . THR B 1 407 ? 4.48 15.656 -34.75 1 60.5 407 THR B CA 1
ATOM 8014 C C . THR B 1 407 ? 4.715 15.234 -33.312 1 60.5 407 THR B C 1
ATOM 8016 O O . THR B 1 407 ? 4.426 16 -32.375 1 60.5 407 THR B O 1
ATOM 8019 N N . MET B 1 408 ? 5.398 14.055 -33.188 1 66.81 408 MET B N 1
ATOM 8020 C CA . MET B 1 408 ? 5.551 13.516 -31.844 1 66.81 408 MET B CA 1
ATOM 8021 C C . MET B 1 408 ? 7 13.609 -31.375 1 66.81 408 MET B C 1
ATOM 8023 O O . MET B 1 408 ? 7.324 13.227 -30.25 1 66.81 408 MET B O 1
ATOM 8027 N N . ALA B 1 409 ? 7.848 14.109 -32.188 1 64.88 409 ALA B N 1
ATOM 8028 C CA . ALA B 1 409 ? 9.273 14.109 -31.875 1 64.88 409 ALA B CA 1
ATOM 8029 C C . ALA B 1 409 ? 9.539 14.789 -30.531 1 64.88 409 ALA B C 1
ATOM 8031 O O . ALA B 1 409 ? 10.375 14.32 -29.75 1 64.88 409 ALA B O 1
ATOM 8032 N N . SER B 1 410 ? 8.781 15.695 -30.281 1 71.5 410 SER B N 1
ATOM 8033 C CA . SER B 1 410 ? 8.969 16.438 -29.047 1 71.5 410 SER B CA 1
ATOM 8034 C C . SER B 1 410 ? 8.641 15.57 -27.828 1 71.5 410 SER B C 1
ATOM 8036 O O . SER B 1 410 ? 9.25 15.727 -26.766 1 71.5 410 SER B O 1
ATOM 8038 N N . ASN B 1 411 ? 7.848 14.617 -28.047 1 77.19 411 ASN B N 1
ATOM 8039 C CA . ASN B 1 411 ? 7.449 13.75 -26.953 1 77.19 411 ASN B CA 1
ATOM 8040 C C . ASN B 1 411 ? 8.578 12.812 -26.531 1 77.19 411 ASN B C 1
ATOM 8042 O O . ASN B 1 411 ? 8.719 12.484 -25.359 1 77.19 411 ASN B O 1
ATOM 8046 N N . TYR B 1 412 ? 9.422 12.445 -27.438 1 82.25 412 TYR B N 1
ATOM 8047 C CA . TYR B 1 412 ? 10.531 11.539 -27.141 1 82.25 412 TYR B CA 1
ATOM 8048 C C . TYR B 1 412 ? 11.719 12.305 -26.562 1 82.25 412 TYR B C 1
ATOM 8050 O O . TYR B 1 412 ? 12.445 11.781 -25.703 1 82.25 412 TYR B O 1
ATOM 8058 N N . GLU B 1 413 ? 11.844 13.492 -27.016 1 80.31 413 GLU B N 1
ATOM 8059 C CA . GLU B 1 413 ? 12.969 14.297 -26.547 1 80.31 413 GLU B CA 1
ATOM 8060 C C . GLU B 1 413 ? 12.898 14.516 -25.047 1 80.31 413 GLU B C 1
ATOM 8062 O O . GLU B 1 413 ? 13.914 14.453 -24.344 1 80.31 413 GLU B O 1
ATOM 8067 N N . PHE B 1 414 ? 11.727 14.703 -24.641 1 78.88 414 PHE B N 1
ATOM 8068 C CA . PHE B 1 414 ? 11.539 14.969 -23.219 1 78.88 414 PHE B CA 1
ATOM 8069 C C . PHE B 1 414 ? 11.82 13.719 -22.391 1 78.88 414 PHE B C 1
ATOM 8071 O O . PHE B 1 414 ? 12.164 13.812 -21.203 1 78.88 414 PHE B O 1
ATOM 8078 N N . LEU B 1 415 ? 11.734 12.609 -22.969 1 85.25 415 LEU B N 1
ATOM 8079 C CA . LEU B 1 415 ? 11.977 11.344 -22.281 1 85.25 415 LEU B CA 1
ATOM 8080 C C . LEU B 1 415 ? 13.469 11.023 -22.234 1 85.25 415 LEU B C 1
ATOM 8082 O O . LEU B 1 415 ? 13.914 10.242 -21.391 1 85.25 415 LEU B O 1
ATOM 8086 N N . ILE B 1 416 ? 14.211 11.633 -23.125 1 88.06 416 ILE B N 1
ATOM 8087 C CA . ILE B 1 416 ? 15.586 11.203 -23.344 1 88.06 416 ILE B CA 1
ATOM 8088 C C . ILE B 1 416 ? 16.547 12.258 -22.781 1 88.06 416 ILE B C 1
ATOM 8090 O O . ILE B 1 416 ? 17.547 11.922 -22.156 1 88.06 416 ILE B O 1
ATOM 8094 N N . ALA B 1 417 ? 16.219 13.484 -22.953 1 79.81 417 ALA B N 1
ATOM 8095 C CA . ALA B 1 417 ? 17.172 14.57 -22.781 1 79.81 417 ALA B CA 1
ATOM 8096 C C . ALA B 1 417 ? 17.609 14.703 -21.328 1 79.81 417 ALA B C 1
ATOM 8098 O O . ALA B 1 417 ? 18.766 15 -21.047 1 79.81 417 ALA B O 1
ATOM 8099 N N . ASP B 1 418 ? 16.781 14.406 -20.438 1 77.56 418 ASP B N 1
ATOM 8100 C CA . ASP B 1 418 ? 17.094 14.742 -19.047 1 77.56 418 ASP B CA 1
ATOM 8101 C C . ASP B 1 418 ? 17.484 13.5 -18.25 1 77.56 418 ASP B C 1
ATOM 8103 O O . ASP B 1 418 ? 17.688 13.562 -17.047 1 77.56 418 ASP B O 1
ATOM 8107 N N . TYR B 1 419 ? 17.75 12.391 -18.984 1 86.62 419 TYR B N 1
ATOM 8108 C CA . TYR B 1 419 ? 17.969 11.172 -18.203 1 86.62 419 TYR B CA 1
ATOM 8109 C C . TYR B 1 419 ? 19.141 10.375 -18.75 1 86.62 419 TYR B C 1
ATOM 8111 O O . TYR B 1 419 ? 19.469 10.461 -19.938 1 86.62 419 TYR B O 1
ATOM 8119 N N . ASP B 1 420 ? 19.734 9.711 -17.828 1 89.06 420 ASP B N 1
ATOM 8120 C CA . ASP B 1 420 ? 20.828 8.812 -18.188 1 89.06 420 ASP B CA 1
ATOM 8121 C C . ASP B 1 420 ? 20.312 7.406 -18.484 1 89.06 420 ASP B C 1
ATOM 8123 O O . ASP B 1 420 ? 19.75 6.75 -17.594 1 89.06 420 ASP B O 1
ATOM 8127 N N . TYR B 1 421 ? 20.484 6.977 -19.734 1 94.44 421 TYR B N 1
ATOM 8128 C CA . TYR B 1 421 ? 20.078 5.633 -20.141 1 94.44 421 TYR B CA 1
ATOM 8129 C C . TYR B 1 421 ? 21.312 4.766 -20.422 1 94.44 421 TYR B C 1
ATOM 8131 O O . TYR B 1 421 ? 21.25 3.861 -21.266 1 94.44 421 TYR B O 1
ATOM 8139 N N . SER B 1 422 ? 22.438 5.129 -19.844 1 94 422 SER B N 1
ATOM 8140 C CA . SER B 1 422 ? 23.656 4.359 -20.062 1 94 422 SER B CA 1
ATOM 8141 C C . SER B 1 422 ? 23.484 2.9 -19.641 1 94 422 SER B C 1
ATOM 8143 O O . SER B 1 422 ? 22.828 2.611 -18.641 1 94 422 SER B O 1
ATOM 8145 N N . GLY B 1 423 ? 24.031 2 -20.453 1 96.06 423 GLY B N 1
ATOM 8146 C CA . GLY B 1 423 ? 23.906 0.575 -20.188 1 96.06 423 GLY B CA 1
ATOM 8147 C C . GLY B 1 423 ? 22.922 -0.122 -21.109 1 96.06 423 GLY B C 1
ATOM 8148 O O . GLY B 1 423 ? 22.953 0.076 -22.312 1 96.06 423 GLY B O 1
ATOM 8149 N N . THR B 1 424 ? 22.141 -0.997 -20.547 1 97.62 424 THR B N 1
ATOM 8150 C CA . THR B 1 424 ? 21.203 -1.791 -21.328 1 97.62 424 THR B CA 1
ATOM 8151 C C . THR B 1 424 ? 19.781 -1.241 -21.172 1 97.62 424 THR B C 1
ATOM 8153 O O . THR B 1 424 ? 19.391 -0.804 -20.094 1 97.62 424 THR B O 1
ATOM 8156 N N . VAL B 1 425 ? 19.062 -1.184 -22.312 1 97.88 425 VAL B N 1
ATOM 8157 C CA . VAL B 1 425 ? 17.703 -0.672 -22.344 1 97.88 425 VAL B CA 1
ATOM 8158 C C . VAL B 1 425 ? 16.781 -1.71 -22.969 1 97.88 425 VAL B C 1
ATOM 8160 O O . VAL B 1 425 ? 17.078 -2.271 -24.016 1 97.88 425 VAL B O 1
ATOM 8163 N N . PHE B 1 426 ? 15.711 -2.086 -22.328 1 98.25 426 PHE B N 1
ATOM 8164 C CA . PHE B 1 426 ? 14.633 -2.895 -22.891 1 98.25 426 PHE B CA 1
ATOM 8165 C C . PHE B 1 426 ? 13.422 -2.029 -23.234 1 98.25 426 PHE B C 1
ATOM 8167 O O . PHE B 1 426 ? 12.742 -1.525 -22.328 1 98.25 426 PHE B O 1
ATOM 8174 N N . GLU B 1 427 ? 13.125 -1.774 -24.453 1 97.31 427 GLU B N 1
ATOM 8175 C CA . GLU B 1 427 ? 12.008 -0.945 -24.875 1 97.31 427 GLU B CA 1
ATOM 8176 C C . GLU B 1 427 ? 10.82 -1.803 -25.312 1 97.31 427 GLU B C 1
ATOM 8178 O O . GLU B 1 427 ? 10.914 -2.572 -26.266 1 97.31 427 GLU B O 1
ATOM 8183 N N . LEU B 1 428 ? 9.727 -1.672 -24.625 1 98.06 428 LEU B N 1
ATOM 8184 C CA . LEU B 1 428 ? 8.469 -2.324 -24.984 1 98.06 428 LEU B CA 1
ATOM 8185 C C . LEU B 1 428 ? 7.645 -1.441 -25.906 1 98.06 428 LEU B C 1
ATOM 8187 O O . LEU B 1 428 ? 7.398 -0.271 -25.609 1 98.06 428 LEU B O 1
ATOM 8191 N N . GLY B 1 429 ? 7.199 -2.006 -27 1 95.81 429 GLY B N 1
ATOM 8192 C CA . GLY B 1 429 ? 6.523 -1.218 -28.016 1 95.81 429 GLY B CA 1
ATOM 8193 C C . GLY B 1 429 ? 7.461 -0.302 -28.781 1 95.81 429 GLY B C 1
ATOM 8194 O O . GLY B 1 429 ? 7.219 0.904 -28.875 1 95.81 429 GLY B O 1
ATOM 8195 N N . SER B 1 430 ? 8.438 -0.884 -29.469 1 93.44 430 SER B N 1
ATOM 8196 C CA . SER B 1 430 ? 9.531 -0.108 -30.047 1 93.44 430 SER B CA 1
ATOM 8197 C C . SER B 1 430 ? 9.117 0.529 -31.375 1 93.44 430 SER B C 1
ATOM 8199 O O . SER B 1 430 ? 9.711 1.518 -31.812 1 93.44 430 SER B O 1
ATOM 8201 N N . GLY B 1 431 ? 8.078 -0.114 -31.984 1 91 431 GLY B N 1
ATOM 8202 C CA . GLY B 1 431 ? 7.664 0.405 -33.281 1 91 431 GLY B CA 1
ATOM 8203 C C . GLY B 1 431 ? 8.805 0.477 -34.281 1 91 431 GLY B C 1
ATOM 8204 O O . GLY B 1 431 ? 9.523 -0.5 -34.469 1 91 431 GLY B O 1
ATOM 8205 N N . THR B 1 432 ? 8.977 1.637 -34.875 1 88.56 432 THR B N 1
ATOM 8206 C CA . THR B 1 432 ? 10 1.833 -35.875 1 88.56 432 THR B CA 1
ATOM 8207 C C . THR B 1 432 ? 11.344 2.158 -35.25 1 88.56 432 THR B C 1
ATOM 8209 O O . THR B 1 432 ? 12.336 2.402 -35.938 1 88.56 432 THR B O 1
ATOM 8212 N N . GLY B 1 433 ? 11.375 2.207 -33.938 1 89.56 433 GLY B N 1
ATOM 8213 C CA . GLY B 1 433 ? 12.625 2.398 -33.219 1 89.56 433 GLY B CA 1
ATOM 8214 C C . GLY B 1 433 ? 12.977 3.859 -33 1 89.56 433 GLY B C 1
ATOM 8215 O O . GLY B 1 433 ? 14.156 4.211 -32.906 1 89.56 433 GLY B O 1
ATOM 8216 N N . LYS B 1 434 ? 12.008 4.668 -33.031 1 87.94 434 LYS B N 1
ATOM 8217 C CA . LYS B 1 434 ? 12.25 6.102 -32.906 1 87.94 434 LYS B CA 1
ATOM 8218 C C . LYS B 1 434 ? 12.969 6.418 -31.578 1 87.94 434 LYS B C 1
ATOM 8220 O O . LYS B 1 434 ? 13.906 7.219 -31.562 1 87.94 434 LYS B O 1
ATOM 8225 N N . PHE B 1 435 ? 12.523 5.867 -30.484 1 91.19 435 PHE B N 1
ATOM 8226 C CA . PHE B 1 435 ? 13.141 6.094 -29.188 1 91.19 435 PHE B CA 1
ATOM 8227 C C . PHE B 1 435 ? 14.625 5.758 -29.234 1 91.19 435 PHE B C 1
ATOM 8229 O O . PHE B 1 435 ? 15.461 6.562 -28.812 1 91.19 435 PHE B O 1
ATOM 8236 N N . GLY B 1 436 ? 14.953 4.59 -29.703 1 92.44 436 GLY B N 1
ATOM 8237 C CA . GLY B 1 436 ? 16.344 4.152 -29.75 1 92.44 436 GLY B CA 1
ATOM 8238 C C . GLY B 1 436 ? 17.219 5.035 -30.625 1 92.44 436 GLY B C 1
ATOM 8239 O O . GLY B 1 436 ? 18.359 5.34 -30.266 1 92.44 436 GLY B O 1
ATOM 8240 N N . ARG B 1 437 ? 16.672 5.406 -31.734 1 90.5 437 ARG B N 1
ATOM 8241 C CA . ARG B 1 437 ? 17.422 6.273 -32.625 1 90.5 437 ARG B CA 1
ATOM 8242 C C . ARG B 1 437 ? 17.719 7.621 -31.984 1 90.5 437 ARG B C 1
ATOM 8244 O O . ARG B 1 437 ? 18.844 8.109 -32.031 1 90.5 437 ARG B O 1
ATOM 8251 N N . LEU B 1 438 ? 16.703 8.156 -31.422 1 90.12 438 LEU B N 1
ATOM 8252 C CA . LEU B 1 438 ? 16.875 9.445 -30.766 1 90.12 438 LEU B CA 1
ATOM 8253 C C . LEU B 1 438 ? 17.828 9.336 -29.578 1 90.12 438 LEU B C 1
ATOM 8255 O O . LEU B 1 438 ? 18.609 10.25 -29.297 1 90.12 438 LEU B O 1
ATOM 8259 N N . LEU B 1 439 ? 17.703 8.266 -28.859 1 93.12 439 LEU B N 1
ATOM 8260 C CA . LEU B 1 439 ? 18.594 8.039 -27.719 1 93.12 439 LEU B CA 1
ATOM 8261 C C . LEU B 1 439 ? 20.047 7.996 -28.156 1 93.12 439 LEU B C 1
ATOM 8263 O O . LEU B 1 439 ? 20.906 8.664 -27.578 1 93.12 439 LEU B O 1
ATOM 8267 N N . HIS B 1 440 ? 20.312 7.238 -29.203 1 92.56 440 HIS B N 1
ATOM 8268 C CA . HIS B 1 440 ? 21.688 7.133 -29.703 1 92.56 440 HIS B CA 1
ATOM 8269 C C . HIS B 1 440 ? 22.188 8.477 -30.234 1 92.56 440 HIS B C 1
ATOM 8271 O O . HIS B 1 440 ? 23.359 8.812 -30.062 1 92.56 440 HIS B O 1
ATOM 8277 N N . GLU B 1 441 ? 21.297 9.156 -30.859 1 90 441 GLU B N 1
ATOM 8278 C CA . GLU B 1 441 ? 21.672 10.492 -31.344 1 90 441 GLU B CA 1
ATOM 8279 C C . GLU B 1 441 ? 22.062 11.398 -30.172 1 90 441 GLU B C 1
ATOM 8281 O O . GLU B 1 441 ? 23.062 12.117 -30.266 1 90 441 GLU B O 1
ATOM 8286 N N . HIS B 1 442 ? 21.281 11.359 -29.188 1 90.62 442 HIS B N 1
ATOM 8287 C CA . HIS B 1 442 ? 21.562 12.164 -28 1 90.62 442 HIS B CA 1
ATOM 8288 C C . HIS B 1 442 ? 22.875 11.742 -27.359 1 90.62 442 HIS B C 1
ATOM 8290 O O . HIS B 1 442 ? 23.656 12.594 -26.906 1 90.62 442 HIS B O 1
ATOM 8296 N N . GLN B 1 443 ? 23.125 10.469 -27.297 1 91.5 443 GLN B N 1
ATOM 8297 C CA . GLN B 1 443 ? 24.328 9.945 -26.656 1 91.5 443 GLN B CA 1
ATOM 8298 C C . GLN B 1 443 ? 25.578 10.258 -27.469 1 91.5 443 GLN B C 1
ATOM 8300 O O . GLN B 1 443 ? 26.656 10.477 -26.906 1 91.5 443 GLN B O 1
ATOM 8305 N N . ARG B 1 444 ? 25.453 10.32 -28.719 1 90.62 444 ARG B N 1
ATOM 8306 C CA . ARG B 1 444 ? 26.578 10.672 -29.578 1 90.62 444 ARG B CA 1
ATOM 8307 C C . ARG B 1 444 ? 26.953 12.141 -29.438 1 90.62 444 ARG B C 1
ATOM 8309 O O . ARG B 1 444 ? 28.125 12.5 -29.531 1 90.62 444 ARG B O 1
ATOM 8316 N N . LYS B 1 445 ? 26 12.914 -29.094 1 89.44 445 LYS B N 1
ATOM 8317 C CA . LYS B 1 445 ? 26.203 14.359 -28.969 1 89.44 445 LYS B CA 1
ATOM 8318 C C . LYS B 1 445 ? 26.953 14.695 -27.672 1 89.44 445 LYS B C 1
ATOM 8320 O O . LYS B 1 445 ? 27.578 15.75 -27.578 1 89.44 445 LYS B O 1
ATOM 8325 N N . ARG B 1 446 ? 26.891 13.898 -26.688 1 83.75 446 ARG B N 1
ATOM 8326 C CA . ARG B 1 446 ? 27.547 14.172 -25.406 1 83.75 446 ARG B CA 1
ATOM 8327 C C . ARG B 1 446 ? 29.062 14.172 -25.578 1 83.75 446 ARG B C 1
ATOM 8329 O O . ARG B 1 446 ? 29.781 14.82 -24.812 1 83.75 446 ARG B O 1
ATOM 8336 N N . LYS B 1 447 ? 29.688 13.703 -26.484 1 76.62 447 LYS B N 1
ATOM 8337 C CA . LYS B 1 447 ? 31.109 13.656 -26.812 1 76.62 447 LYS B CA 1
ATOM 8338 C C . LYS B 1 447 ? 31.953 13.359 -25.578 1 76.62 447 LYS B C 1
ATOM 8340 O O . LYS B 1 447 ? 33 13.992 -25.359 1 76.62 447 LYS B O 1
ATOM 8345 N N . ASP B 1 448 ? 31.328 12.602 -24.672 1 81.5 448 ASP B N 1
ATOM 8346 C CA . ASP B 1 448 ? 32.062 12.297 -23.438 1 81.5 448 ASP B CA 1
ATOM 8347 C C . ASP B 1 448 ? 32.719 10.93 -23.516 1 81.5 448 ASP B C 1
ATOM 8349 O O . ASP B 1 448 ? 33.281 10.438 -22.516 1 81.5 448 ASP B O 1
ATOM 8353 N N . GLY B 1 449 ? 32.75 10.32 -24.703 1 81.62 449 GLY B N 1
ATOM 8354 C CA . GLY B 1 449 ? 33.438 9.039 -24.906 1 81.62 449 GLY B CA 1
ATOM 8355 C C . GLY B 1 449 ? 32.656 7.867 -24.328 1 81.62 449 GLY B C 1
ATOM 8356 O O . GLY B 1 449 ? 33.125 6.727 -24.391 1 81.62 449 GLY B O 1
ATOM 8357 N N . SER B 1 450 ? 31.469 8.109 -23.812 1 85.5 450 SER B N 1
ATOM 8358 C CA . SER B 1 450 ? 30.688 7.023 -23.25 1 85.5 450 SER B CA 1
ATOM 8359 C C . SER B 1 450 ? 30.125 6.113 -24.328 1 85.5 450 SER B C 1
ATOM 8361 O O . SER B 1 450 ? 29.859 6.562 -25.453 1 85.5 450 SER B O 1
ATOM 8363 N N . GLU B 1 451 ? 30.047 4.852 -24.062 1 90.62 451 GLU B N 1
ATOM 8364 C CA . GLU B 1 451 ? 29.484 3.879 -24.984 1 90.62 451 GLU B CA 1
ATOM 8365 C C . GLU B 1 451 ? 27.984 4.094 -25.156 1 90.62 451 GLU B C 1
ATOM 8367 O O . GLU B 1 451 ? 27.297 4.562 -24.25 1 90.62 451 GLU B O 1
ATOM 8372 N N . LEU B 1 452 ? 27.562 3.818 -26.375 1 93.56 452 LEU B N 1
ATOM 8373 C CA . LEU B 1 452 ? 26.141 3.848 -26.641 1 93.56 452 LEU B CA 1
ATOM 8374 C C . LEU B 1 452 ? 25.406 2.762 -25.844 1 93.56 452 LEU B C 1
ATOM 8376 O O . LEU B 1 452 ? 25.953 1.678 -25.625 1 93.56 452 LEU B O 1
ATOM 8380 N N . SER B 1 453 ? 24.234 3.043 -25.5 1 95.44 453 SER B N 1
ATOM 8381 C CA . SER B 1 453 ? 23.406 2.057 -24.812 1 95.44 453 SER B CA 1
ATOM 8382 C C . SER B 1 453 ? 23.078 0.881 -25.734 1 95.44 453 SER B C 1
ATOM 8384 O O . SER B 1 453 ? 22.906 1.056 -26.938 1 95.44 453 SER B O 1
ATOM 8386 N N . THR B 1 454 ? 23.125 -0.318 -25.156 1 96.25 454 THR B N 1
ATOM 8387 C CA . THR B 1 454 ? 22.609 -1.488 -25.875 1 96.25 454 THR B CA 1
ATOM 8388 C C . THR B 1 454 ? 21.094 -1.602 -25.719 1 96.25 454 THR B C 1
ATOM 8390 O O . THR B 1 454 ? 20.594 -1.709 -24.594 1 96.25 454 THR B O 1
ATOM 8393 N N . ILE B 1 455 ? 20.422 -1.62 -26.859 1 96.81 455 ILE B N 1
ATOM 8394 C CA . ILE B 1 455 ? 18.969 -1.547 -26.797 1 96.81 455 ILE B CA 1
ATOM 8395 C C . ILE B 1 455 ? 18.359 -2.846 -27.328 1 96.81 455 ILE B C 1
ATOM 8397 O O . ILE B 1 455 ? 18.734 -3.314 -28.406 1 96.81 455 ILE B O 1
ATOM 8401 N N . VAL B 1 456 ? 17.531 -3.486 -26.562 1 96.56 456 VAL B N 1
ATOM 8402 C CA . VAL B 1 456 ? 16.656 -4.578 -26.969 1 96.56 456 VAL B CA 1
ATOM 8403 C C . VAL B 1 456 ? 15.211 -4.074 -27.078 1 96.56 456 VAL B C 1
ATOM 8405 O O . VAL B 1 456 ? 14.711 -3.402 -26.172 1 96.56 456 VAL B O 1
ATOM 8408 N N . GLY B 1 457 ? 14.562 -4.371 -28.203 1 96.06 457 GLY B N 1
ATOM 8409 C CA . GLY B 1 457 ? 13.203 -3.902 -28.391 1 96.06 457 GLY B CA 1
ATOM 8410 C C . GLY B 1 457 ? 12.18 -5.027 -28.422 1 96.06 457 GLY B C 1
ATOM 8411 O O . GLY B 1 457 ? 12.547 -6.203 -28.422 1 96.06 457 GLY B O 1
ATOM 8412 N N . ASN B 1 458 ? 10.938 -4.656 -28.344 1 96.69 458 ASN B N 1
ATOM 8413 C CA . ASN B 1 458 ? 9.781 -5.531 -28.516 1 96.69 458 ASN B CA 1
ATOM 8414 C C . ASN B 1 458 ? 8.648 -4.832 -29.266 1 96.69 458 ASN B C 1
ATOM 8416 O O . ASN B 1 458 ? 8.414 -3.639 -29.062 1 96.69 458 ASN B O 1
ATOM 8420 N N . ASP B 1 459 ? 8.109 -5.516 -30.156 1 95.81 459 ASP B N 1
ATOM 8421 C CA . ASP B 1 459 ? 6.895 -5.016 -30.797 1 95.81 459 ASP B CA 1
ATOM 8422 C C . ASP B 1 459 ? 6.027 -6.164 -31.312 1 95.81 459 ASP B C 1
ATOM 8424 O O . ASP B 1 459 ? 6.535 -7.246 -31.609 1 95.81 459 ASP B O 1
ATOM 8428 N N . VAL B 1 460 ? 4.742 -5.91 -31.391 1 95.81 460 VAL B N 1
ATOM 8429 C CA . VAL B 1 460 ? 3.836 -6.945 -31.875 1 95.81 460 VAL B CA 1
ATOM 8430 C C . VAL B 1 460 ? 3.793 -6.93 -33.406 1 95.81 460 VAL B C 1
ATOM 8432 O O . VAL B 1 460 ? 3.447 -7.934 -34.031 1 95.81 460 VAL B O 1
ATOM 8435 N N . SER B 1 461 ? 4.203 -5.84 -34.031 1 94.75 461 SER B N 1
ATOM 8436 C CA . SER B 1 461 ? 4.098 -5.641 -35.469 1 94.75 461 SER B CA 1
ATOM 8437 C C . SER B 1 461 ? 5.422 -5.926 -36.156 1 94.75 461 SER B C 1
ATOM 8439 O O . SER B 1 461 ? 6.383 -5.168 -36 1 94.75 461 SER B O 1
ATOM 8441 N N . GLU B 1 462 ? 5.414 -6.906 -37 1 92.62 462 GLU B N 1
ATOM 8442 C CA . GLU B 1 462 ? 6.609 -7.258 -37.75 1 92.62 462 GLU B CA 1
ATOM 8443 C C . GLU B 1 462 ? 6.961 -6.168 -38.781 1 92.62 462 GLU B C 1
ATOM 8445 O O . GLU B 1 462 ? 8.141 -5.863 -38.969 1 92.62 462 GLU B O 1
ATOM 8450 N N . GLN B 1 463 ? 5.961 -5.645 -39.344 1 92.38 463 GLN B N 1
ATOM 8451 C CA . GLN B 1 463 ? 6.199 -4.648 -40.406 1 92.38 463 GLN B CA 1
ATOM 8452 C C . GLN B 1 463 ? 6.754 -3.357 -39.812 1 92.38 463 GLN B C 1
ATOM 8454 O O . GLN B 1 463 ? 7.57 -2.68 -40.438 1 92.38 463 GLN B O 1
ATOM 8459 N N . MET B 1 464 ? 6.281 -2.996 -38.594 1 91.5 464 MET B N 1
ATOM 8460 C CA . MET B 1 464 ? 6.828 -1.822 -37.938 1 91.5 464 MET B CA 1
ATOM 8461 C C . MET B 1 464 ? 8.32 -1.99 -37.688 1 91.5 464 MET B C 1
ATOM 8463 O O . MET B 1 464 ? 9.102 -1.061 -37.906 1 91.5 464 MET B O 1
ATOM 8467 N N . VAL B 1 465 ? 8.734 -3.182 -37.312 1 90.12 465 VAL B N 1
ATOM 8468 C CA . VAL B 1 465 ? 10.125 -3.473 -36.969 1 90.12 465 VAL B CA 1
ATOM 8469 C C . VAL B 1 465 ? 10.969 -3.527 -38.219 1 90.12 465 VAL B C 1
ATOM 8471 O O . VAL B 1 465 ? 12.125 -3.084 -38.219 1 90.12 465 VAL B O 1
ATOM 8474 N N . GLN B 1 466 ? 10.453 -4.086 -39.281 1 85.56 466 GLN B N 1
ATOM 8475 C CA . GLN B 1 466 ? 11.188 -4.285 -40.5 1 85.56 466 GLN B CA 1
A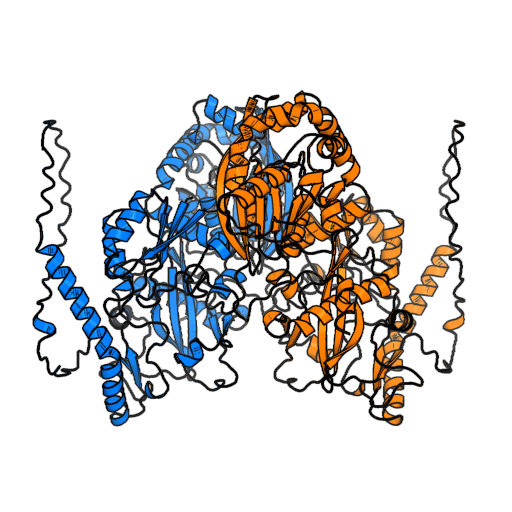TOM 8476 C C . GLN B 1 466 ? 11.43 -2.957 -41.219 1 85.56 466 GLN B C 1
ATOM 8478 O O . GLN B 1 466 ? 12.422 -2.807 -41.938 1 85.56 466 GLN B O 1
ATOM 8483 N N . LYS B 1 467 ? 10.555 -2.084 -41.344 1 73.19 467 LYS B N 1
ATOM 8484 C CA . LYS B 1 467 ? 10.664 -0.834 -42.094 1 73.19 467 LYS B CA 1
ATOM 8485 C C . LYS B 1 467 ? 11.82 0.016 -41.562 1 73.19 467 LYS B C 1
ATOM 8487 O O . LYS B 1 467 ? 12.398 0.806 -42.312 1 73.19 467 LYS B O 1
ATOM 8492 N N . ASN B 1 468 ? 12.031 0.059 -40.469 1 59.66 468 ASN B N 1
ATOM 8493 C CA . ASN B 1 468 ? 12.945 1.1 -40.031 1 59.66 468 ASN B CA 1
ATOM 8494 C C . ASN B 1 468 ? 14.281 0.515 -39.594 1 59.66 468 ASN B C 1
ATOM 8496 O O . ASN B 1 468 ? 14.383 -0.68 -39.281 1 59.66 468 ASN B O 1
ATOM 8500 N N . PRO B 1 469 ? 15.344 1.451 -39.719 1 60.03 469 PRO B N 1
ATOM 8501 C CA . PRO B 1 469 ? 16.781 1.257 -39.5 1 60.03 469 PRO B CA 1
ATOM 8502 C C . PRO B 1 469 ? 17.094 0.753 -38.094 1 60.03 469 PRO B C 1
ATOM 8504 O O . PRO B 1 469 ? 18.078 1.2 -37.469 1 60.03 469 PRO B O 1
ATOM 8507 N N . ILE B 1 470 ? 16.281 -0.151 -37.625 1 61.69 470 ILE B N 1
ATOM 8508 C CA . ILE B 1 470 ? 16.359 -0.689 -36.281 1 61.69 470 ILE B CA 1
ATOM 8509 C C . ILE B 1 470 ? 17.656 -1.504 -36.125 1 61.69 470 ILE B C 1
ATOM 8511 O O . ILE B 1 470 ? 18.344 -1.397 -35.125 1 61.69 470 ILE B O 1
ATOM 8515 N N . PRO B 1 471 ? 17.984 -2.152 -37.219 1 64.5 471 PRO B N 1
ATOM 8516 C CA . PRO B 1 471 ? 19.094 -3.076 -36.969 1 64.5 471 PRO B CA 1
ATOM 8517 C C . PRO B 1 471 ? 20.375 -2.363 -36.531 1 64.5 471 PRO B C 1
ATOM 8519 O O . PRO B 1 471 ? 21.188 -2.947 -35.812 1 64.5 471 PRO B O 1
ATOM 8522 N N . GLU B 1 472 ? 20.406 -1.06 -36.812 1 75.06 472 GLU B N 1
ATOM 8523 C CA . GLU B 1 472 ? 21.641 -0.38 -36.469 1 75.06 472 GLU B CA 1
ATOM 8524 C C . GLU B 1 472 ? 21.594 0.107 -35 1 75.06 472 GLU B C 1
ATOM 8526 O O . GLU B 1 472 ? 22.641 0.284 -34.375 1 75.06 472 GLU B O 1
ATOM 8531 N N . THR B 1 473 ? 20.453 0.153 -34.531 1 85.81 473 THR B N 1
ATOM 8532 C CA . THR B 1 473 ? 20.312 0.778 -33.219 1 85.81 473 THR B CA 1
ATOM 8533 C C . THR B 1 473 ? 19.969 -0.266 -32.156 1 85.81 473 THR B C 1
ATOM 8535 O O . THR B 1 473 ? 20.484 -0.198 -31.047 1 85.81 473 THR B O 1
ATOM 8538 N N . TYR B 1 474 ? 19.203 -1.288 -32.562 1 93.06 474 TYR B N 1
ATOM 8539 C CA . TYR B 1 474 ? 18.75 -2.303 -31.625 1 93.06 474 TYR B CA 1
ATOM 8540 C C . TYR B 1 474 ? 19.547 -3.592 -31.781 1 93.06 474 TYR B C 1
ATOM 8542 O O . TYR B 1 474 ? 19.719 -4.082 -32.906 1 93.06 474 TYR B O 1
ATOM 8550 N N . LYS B 1 475 ? 20.031 -4.055 -30.688 1 92.88 475 LYS B N 1
ATOM 8551 C CA . LYS B 1 475 ? 20.703 -5.348 -30.703 1 92.88 475 LYS B CA 1
ATOM 8552 C C . LYS B 1 475 ? 19.781 -6.453 -31.188 1 92.88 475 LYS B C 1
ATOM 8554 O O . LYS B 1 475 ? 20.188 -7.344 -31.922 1 92.88 475 LYS B O 1
ATOM 8559 N N . GLU B 1 476 ? 18.578 -6.434 -30.719 1 92.38 476 GLU B N 1
ATOM 8560 C CA . GLU B 1 476 ? 17.516 -7.336 -31.141 1 92.38 476 GLU B CA 1
ATOM 8561 C C . GLU B 1 476 ? 16.141 -6.75 -30.844 1 92.38 476 GLU B C 1
ATOM 8563 O O . GLU B 1 476 ? 16.016 -5.871 -29.984 1 92.38 476 GLU B O 1
ATOM 8568 N N . VAL B 1 477 ? 15.188 -7.164 -31.641 1 94.38 477 VAL B N 1
ATOM 8569 C CA . VAL B 1 477 ? 13.797 -6.824 -31.391 1 94.38 477 VAL B CA 1
ATOM 8570 C C . VAL B 1 477 ? 12.961 -8.102 -31.297 1 94.38 477 VAL B C 1
ATOM 8572 O O . VAL B 1 477 ? 12.891 -8.867 -32.25 1 94.38 477 VAL B O 1
ATOM 8575 N N . LYS B 1 478 ? 12.422 -8.328 -30.188 1 95.06 478 LYS B N 1
ATOM 8576 C CA . LYS B 1 478 ? 11.57 -9.492 -29.969 1 95.06 478 LYS B CA 1
ATOM 8577 C C . LYS B 1 478 ? 10.148 -9.234 -30.453 1 95.06 478 LYS B C 1
ATOM 8579 O O . LYS B 1 478 ? 9.469 -8.32 -29.984 1 95.06 478 LYS B O 1
ATOM 8584 N N . ILE B 1 479 ? 9.727 -10.055 -31.391 1 95.12 479 ILE B N 1
ATOM 8585 C CA . ILE B 1 479 ? 8.406 -9.883 -31.969 1 95.12 479 ILE B CA 1
ATOM 8586 C C . ILE B 1 479 ? 7.371 -10.641 -31.141 1 95.12 479 ILE B C 1
ATOM 8588 O O . ILE B 1 479 ? 7.562 -11.812 -30.812 1 95.12 479 ILE B O 1
ATOM 8592 N N . GLY B 1 480 ? 6.301 -10.008 -30.734 1 94.81 480 GLY B N 1
ATOM 8593 C CA . GLY B 1 480 ? 5.223 -10.625 -29.984 1 94.81 480 GLY B CA 1
ATOM 8594 C C . GLY B 1 480 ? 4.539 -9.664 -29.031 1 94.81 480 GLY B C 1
ATOM 8595 O O . GLY B 1 480 ? 4.973 -8.523 -28.875 1 94.81 480 GLY B O 1
ATOM 8596 N N . PRO B 1 481 ? 3.414 -10.094 -28.453 1 95.38 481 PRO B N 1
ATOM 8597 C CA . PRO B 1 481 ? 2.754 -9.242 -27.469 1 95.38 481 PRO B CA 1
ATOM 8598 C C . PRO B 1 481 ? 3.664 -8.891 -26.281 1 95.38 481 PRO B C 1
ATOM 8600 O O . PRO B 1 481 ? 4.332 -9.766 -25.734 1 95.38 481 PRO B O 1
ATOM 8603 N N . LEU B 1 482 ? 3.725 -7.613 -25.953 1 96.19 482 LEU B N 1
ATOM 8604 C CA . LEU B 1 482 ? 4.66 -7.191 -24.922 1 96.19 482 LEU B CA 1
ATOM 8605 C C . LEU B 1 482 ? 4.355 -7.883 -23.594 1 96.19 482 LEU B C 1
ATOM 8607 O O . LEU B 1 482 ? 5.262 -8.156 -22.797 1 96.19 482 LEU B O 1
ATOM 8611 N N . GLN B 1 483 ? 3.021 -8.203 -23.297 1 94.81 483 GLN B N 1
ATOM 8612 C CA . GLN B 1 483 ? 2.643 -8.859 -22.047 1 94.81 483 GLN B CA 1
ATOM 8613 C C . GLN B 1 483 ? 3.166 -10.289 -22 1 94.81 483 GLN B C 1
ATOM 8615 O O . GLN B 1 483 ? 3.322 -10.859 -20.922 1 94.81 483 GLN B O 1
ATOM 8620 N N . ASP B 1 484 ? 3.449 -10.891 -23.156 1 95 484 ASP B N 1
ATOM 8621 C CA . ASP B 1 484 ? 4.062 -12.219 -23.203 1 95 484 ASP B CA 1
ATOM 8622 C C . ASP B 1 484 ? 5.582 -12.117 -23.109 1 95 484 ASP B C 1
ATOM 8624 O O . ASP B 1 484 ? 6.215 -12.836 -22.328 1 95 484 ASP B O 1
ATOM 8628 N N . VAL B 1 485 ? 6.094 -11.25 -23.906 1 96.25 485 VAL B N 1
ATOM 8629 C CA . VAL B 1 485 ? 7.543 -11.148 -24.062 1 96.25 485 VAL B CA 1
ATOM 8630 C C . VAL B 1 485 ? 8.18 -10.758 -22.734 1 96.25 485 VAL B C 1
ATOM 8632 O O . VAL B 1 485 ? 9.195 -11.336 -22.328 1 96.25 485 VAL B O 1
ATOM 8635 N N . ILE B 1 486 ? 7.605 -9.828 -22.047 1 97.5 486 ILE B N 1
ATOM 8636 C CA . ILE B 1 486 ? 8.219 -9.336 -20.828 1 97.5 486 ILE B CA 1
ATOM 8637 C C . ILE B 1 486 ? 8.125 -10.414 -19.734 1 97.5 486 ILE B C 1
ATOM 8639 O O . ILE B 1 486 ? 9.008 -10.516 -18.875 1 97.5 486 ILE B O 1
ATOM 8643 N N . MET B 1 487 ? 7.082 -11.234 -19.75 1 96.06 487 MET B N 1
ATOM 8644 C CA . MET B 1 487 ? 6.922 -12.312 -18.781 1 96.06 487 MET B CA 1
ATOM 8645 C C . MET B 1 487 ? 7.98 -13.398 -19 1 96.06 487 MET B C 1
ATOM 8647 O O . MET B 1 487 ? 8.453 -14 -18.031 1 96.06 487 MET B O 1
ATOM 8651 N N . ASP B 1 488 ? 8.336 -13.578 -20.234 1 93.31 488 ASP B N 1
ATOM 8652 C CA . ASP B 1 488 ? 9.273 -14.641 -20.578 1 93.31 488 ASP B CA 1
ATOM 8653 C C . ASP B 1 488 ? 10.719 -14.156 -20.469 1 93.31 488 ASP B C 1
ATOM 8655 O O . ASP B 1 488 ? 11.656 -14.945 -20.594 1 93.31 488 ASP B O 1
ATOM 8659 N N . THR B 1 489 ? 10.883 -12.867 -20.234 1 95.81 489 THR B N 1
ATOM 8660 C CA . THR B 1 489 ? 12.219 -12.297 -20.141 1 95.81 489 THR B CA 1
ATOM 8661 C C . THR B 1 489 ? 12.852 -12.594 -18.781 1 95.81 489 THR B C 1
ATOM 8663 O O . THR B 1 489 ? 12.234 -12.352 -17.75 1 95.81 489 THR B O 1
ATOM 8666 N N . THR B 1 490 ? 14.078 -13.148 -18.797 1 93.62 490 THR B N 1
ATOM 8667 C CA . THR B 1 490 ? 14.734 -13.516 -17.547 1 93.62 490 THR B CA 1
ATOM 8668 C C . THR B 1 490 ? 15.977 -12.656 -17.312 1 93.62 490 THR B C 1
ATOM 8670 O O . THR B 1 490 ? 16.562 -12.672 -16.234 1 93.62 490 THR B O 1
ATOM 8673 N N . THR B 1 491 ? 16.312 -11.875 -18.344 1 93.88 491 THR B N 1
ATOM 8674 C CA . THR B 1 491 ? 17.469 -10.984 -18.219 1 93.88 491 THR B CA 1
ATOM 8675 C C . THR B 1 491 ? 17.047 -9.633 -17.656 1 93.88 491 THR B C 1
ATOM 8677 O O . THR B 1 491 ? 15.984 -9.102 -18.031 1 93.88 491 THR B O 1
ATOM 8680 N N . SER B 1 492 ? 17.906 -9.141 -16.828 1 95.25 492 SER B N 1
ATOM 8681 C CA . SER B 1 492 ? 17.641 -7.797 -16.312 1 95.25 492 SER B CA 1
ATOM 8682 C C . SER B 1 492 ? 18.203 -6.734 -17.25 1 95.25 492 SER B C 1
ATOM 8684 O O . SER B 1 492 ? 19.078 -7.02 -18.062 1 95.25 492 SER B O 1
ATOM 8686 N N . PHE B 1 493 ? 17.734 -5.531 -17.172 1 97.81 493 PHE B N 1
ATOM 8687 C CA . PHE B 1 493 ? 18.172 -4.363 -17.922 1 97.81 493 PHE B CA 1
ATOM 8688 C C . PHE B 1 493 ? 18.406 -3.176 -17 1 97.81 493 PHE B C 1
ATOM 8690 O O . PHE B 1 493 ? 17.797 -3.082 -15.93 1 97.81 493 PHE B O 1
ATOM 8697 N N . ASP B 1 494 ? 19.344 -2.303 -17.359 1 97.25 494 ASP B N 1
ATOM 8698 C CA . ASP B 1 494 ? 19.516 -1.068 -16.594 1 97.25 494 ASP B CA 1
ATOM 8699 C C . ASP B 1 494 ? 18.25 -0.223 -16.625 1 97.25 494 ASP B C 1
ATOM 8701 O O . ASP B 1 494 ? 17.828 0.333 -15.609 1 97.25 494 ASP B O 1
ATOM 8705 N N . HIS B 1 495 ? 17.703 -0.188 -17.797 1 97.62 495 HIS B N 1
ATOM 8706 C CA . HIS B 1 495 ? 16.5 0.625 -18.016 1 97.62 495 HIS B CA 1
ATOM 8707 C C . HIS B 1 495 ? 15.43 -0.156 -18.75 1 97.62 495 HIS B C 1
ATOM 8709 O O . HIS B 1 495 ? 15.734 -0.925 -19.672 1 97.62 495 HIS B O 1
ATOM 8715 N N . VAL B 1 496 ? 14.18 -0 -18.328 1 98.44 496 VAL B N 1
ATOM 8716 C CA . VAL B 1 496 ? 13.031 -0.508 -19.078 1 98.44 496 VAL B CA 1
ATOM 8717 C C . VAL B 1 496 ? 12.102 0.646 -19.438 1 98.44 496 VAL B C 1
ATOM 8719 O O . VAL B 1 496 ? 11.758 1.472 -18.594 1 98.44 496 VAL B O 1
ATOM 8722 N N . VAL B 1 497 ? 11.719 0.7 -20.719 1 97.5 497 VAL B N 1
ATOM 8723 C CA . VAL B 1 497 ? 10.977 1.842 -21.25 1 97.5 497 VAL B CA 1
ATOM 8724 C C . VAL B 1 497 ? 9.75 1.354 -22.016 1 97.5 497 VAL B C 1
ATOM 8726 O O . VAL B 1 497 ? 9.805 0.332 -22.703 1 97.5 497 VAL B O 1
ATOM 8729 N N . CYS B 1 498 ? 8.656 1.987 -21.828 1 97.06 498 CYS B N 1
ATOM 8730 C CA . CYS B 1 498 ? 7.441 1.748 -22.609 1 97.06 498 CYS B CA 1
ATOM 8731 C C . CYS B 1 498 ? 6.738 3.059 -22.938 1 97.06 498 CYS B C 1
ATOM 8733 O O . CYS B 1 498 ? 6.172 3.705 -22.062 1 97.06 498 CYS B O 1
ATOM 8735 N N . VAL B 1 499 ? 6.746 3.406 -24.203 1 93.44 499 VAL B N 1
ATOM 8736 C CA . VAL B 1 499 ? 6.211 4.695 -24.625 1 93.44 499 VAL B CA 1
ATOM 8737 C C . VAL B 1 499 ? 4.949 4.484 -25.453 1 93.44 499 VAL B C 1
ATOM 8739 O O . VAL B 1 499 ? 4.988 3.842 -26.5 1 93.44 499 VAL B O 1
ATOM 8742 N N . SER B 1 500 ? 3.846 5.047 -24.969 1 91.31 500 SER B N 1
ATOM 8743 C CA . SER B 1 500 ? 2.586 5.113 -25.703 1 91.31 500 SER B CA 1
ATOM 8744 C C . SER B 1 500 ? 2.166 3.738 -26.203 1 91.31 500 SER B C 1
ATOM 8746 O O . SER B 1 500 ? 1.803 3.584 -27.375 1 91.31 500 SER B O 1
ATOM 8748 N N . THR B 1 501 ? 2.281 2.736 -25.422 1 95.19 501 THR B N 1
ATOM 8749 C CA . THR B 1 501 ? 1.95 1.37 -25.812 1 95.19 501 THR B CA 1
ATOM 8750 C C . THR B 1 501 ? 1.036 0.717 -24.781 1 95.19 501 THR B C 1
ATOM 8752 O O . THR B 1 501 ? 0.198 -0.118 -25.125 1 95.19 501 THR B O 1
ATOM 8755 N N . LEU B 1 502 ? 1.088 1.124 -23.547 1 95.25 502 LEU B N 1
ATOM 8756 C CA . LEU B 1 502 ? 0.369 0.49 -22.453 1 95.25 502 LEU B CA 1
ATOM 8757 C C . LEU B 1 502 ? -1.139 0.598 -22.656 1 95.25 502 LEU B C 1
ATOM 8759 O O . LEU B 1 502 ? -1.902 -0.185 -22.078 1 95.25 502 LEU B O 1
ATOM 8763 N N . GLN B 1 503 ? -1.598 1.519 -23.484 1 94.94 503 GLN B N 1
ATOM 8764 C CA . GLN B 1 503 ? -3.018 1.787 -23.688 1 94.94 503 GLN B CA 1
ATOM 8765 C C . GLN B 1 503 ? -3.711 0.603 -24.359 1 94.94 503 GLN B C 1
ATOM 8767 O O . GLN B 1 503 ? -4.941 0.506 -24.344 1 94.94 503 GLN B O 1
ATOM 8772 N N . TYR B 1 504 ? -2.957 -0.304 -24.938 1 94.56 504 TYR B N 1
ATOM 8773 C CA . TYR B 1 504 ? -3.539 -1.442 -25.641 1 94.56 504 TYR B CA 1
ATOM 8774 C C . TYR B 1 504 ? -3.744 -2.619 -24.703 1 94.56 504 TYR B C 1
ATOM 8776 O O . TYR B 1 504 ? -4.309 -3.645 -25.094 1 94.56 504 TYR B O 1
ATOM 8784 N N . LEU B 1 505 ? -3.322 -2.469 -23.469 1 95.12 505 LEU B N 1
ATOM 8785 C CA . LEU B 1 505 ? -3.48 -3.502 -22.453 1 95.12 505 LEU B CA 1
ATOM 8786 C C . LEU B 1 505 ? -4.727 -3.25 -21.609 1 95.12 505 LEU B C 1
ATOM 8788 O O . LEU B 1 505 ? -5.117 -2.1 -21.406 1 95.12 505 LEU B O 1
ATOM 8792 N N . ASP B 1 506 ? -5.375 -4.293 -21.172 1 93.25 506 ASP B N 1
ATOM 8793 C CA . ASP B 1 506 ? -6.406 -4.078 -20.156 1 93.25 506 ASP B CA 1
ATOM 8794 C C . ASP B 1 506 ? -5.785 -3.877 -18.781 1 93.25 506 ASP B C 1
ATOM 8796 O O . ASP B 1 506 ? -4.562 -3.828 -18.641 1 93.25 506 ASP B O 1
ATOM 8800 N N . GLU B 1 507 ? -6.613 -3.713 -17.781 1 93.31 507 GLU B N 1
ATOM 8801 C CA . GLU B 1 507 ? -6.133 -3.332 -16.453 1 93.31 507 GLU B CA 1
ATOM 8802 C C . GLU B 1 507 ? -5.289 -4.441 -15.836 1 93.31 507 GLU B C 1
ATOM 8804 O O . GLU B 1 507 ? -4.281 -4.168 -15.188 1 93.31 507 GLU B O 1
ATOM 8809 N N . VAL B 1 508 ? -5.715 -5.699 -16.031 1 95.62 508 VAL B N 1
ATOM 8810 C CA . VAL B 1 508 ? -5.012 -6.852 -15.477 1 95.62 508 VAL B CA 1
ATOM 8811 C C . VAL B 1 508 ? -3.646 -6.992 -16.141 1 95.62 508 VAL B C 1
ATOM 8813 O O . VAL B 1 508 ? -2.627 -7.121 -15.461 1 95.62 508 VAL B O 1
ATOM 8816 N N . GLU B 1 509 ? -3.621 -6.879 -17.453 1 95.94 509 GLU B N 1
ATOM 8817 C CA . GLU B 1 509 ? -2.387 -6.984 -18.219 1 95.94 509 GLU B CA 1
ATOM 8818 C C . GLU B 1 509 ? -1.426 -5.848 -17.891 1 95.94 509 GLU B C 1
ATOM 8820 O O . GLU B 1 509 ? -0.226 -6.074 -17.703 1 95.94 509 GLU B O 1
ATOM 8825 N N . MET B 1 510 ? -1.975 -4.68 -17.875 1 96 510 MET B N 1
ATOM 8826 C CA . MET B 1 510 ? -1.154 -3.5 -17.609 1 96 510 MET B CA 1
ATOM 8827 C C . MET B 1 510 ? -0.455 -3.611 -16.266 1 96 510 MET B C 1
ATOM 8829 O O . MET B 1 510 ? 0.743 -3.344 -16.156 1 96 510 MET B O 1
ATOM 8833 N N . CYS B 1 511 ? -1.167 -4.016 -15.25 1 96.38 511 CYS B N 1
ATOM 8834 C CA . CYS B 1 511 ? -0.595 -4.18 -13.922 1 96.38 511 CYS B CA 1
ATOM 8835 C C . CYS B 1 511 ? 0.527 -5.211 -13.93 1 96.38 511 CYS B C 1
ATOM 8837 O O . CYS B 1 511 ? 1.594 -4.98 -13.359 1 96.38 511 CYS B O 1
ATOM 8839 N N . ALA B 1 512 ? 0.264 -6.336 -14.578 1 97.5 512 ALA B N 1
ATOM 8840 C CA . ALA B 1 512 ? 1.259 -7.402 -14.648 1 97.5 512 ALA B CA 1
ATOM 8841 C C . ALA B 1 512 ? 2.52 -6.934 -15.375 1 97.5 512 ALA B C 1
ATOM 8843 O O . ALA B 1 512 ? 3.635 -7.238 -14.945 1 97.5 512 ALA B O 1
ATOM 8844 N N . VAL B 1 513 ? 2.344 -6.191 -16.438 1 98 513 VAL B N 1
ATOM 8845 C CA . VAL B 1 513 ? 3.475 -5.684 -17.203 1 98 513 VAL B CA 1
ATOM 8846 C C . VAL B 1 513 ? 4.285 -4.711 -16.344 1 98 513 VAL B C 1
ATOM 8848 O O . VAL B 1 513 ? 5.516 -4.77 -16.328 1 98 513 VAL B O 1
ATOM 8851 N N . LEU B 1 514 ? 3.607 -3.859 -15.617 1 97.81 514 LEU B N 1
ATOM 8852 C CA . LEU B 1 514 ? 4.293 -2.898 -14.758 1 97.81 514 LEU B CA 1
ATOM 8853 C C . LEU B 1 514 ? 5.113 -3.613 -13.695 1 97.81 514 LEU B C 1
ATOM 8855 O O . LEU B 1 514 ? 6.238 -3.209 -13.391 1 97.81 514 LEU B O 1
ATOM 8859 N N . VAL B 1 515 ? 4.512 -4.656 -13.102 1 98.25 515 VAL B N 1
ATOM 8860 C CA . VAL B 1 515 ? 5.238 -5.441 -12.109 1 98.25 515 VAL B CA 1
ATOM 8861 C C . VAL B 1 515 ? 6.559 -5.934 -12.695 1 98.25 515 VAL B C 1
ATOM 8863 O O . VAL B 1 515 ? 7.617 -5.766 -12.094 1 98.25 515 VAL B O 1
ATOM 8866 N N . ARG B 1 516 ? 6.457 -6.457 -13.844 1 98.06 516 ARG B N 1
ATOM 8867 C CA . ARG B 1 516 ? 7.629 -7.055 -14.469 1 98.06 516 ARG B CA 1
ATOM 8868 C C . ARG B 1 516 ? 8.648 -5.992 -14.867 1 98.06 516 ARG B C 1
ATOM 8870 O O . ARG B 1 516 ? 9.852 -6.227 -14.82 1 98.06 516 ARG B O 1
ATOM 8877 N N . MET B 1 517 ? 8.164 -4.836 -15.328 1 98.38 517 MET B N 1
ATOM 8878 C CA . MET B 1 517 ? 9.078 -3.746 -15.641 1 98.38 517 MET B CA 1
ATOM 8879 C C . MET B 1 517 ? 9.953 -3.396 -14.438 1 98.38 517 MET B C 1
ATOM 8881 O O . MET B 1 517 ? 11.172 -3.277 -14.562 1 98.38 517 MET B O 1
ATOM 8885 N N . PHE B 1 518 ? 9.367 -3.309 -13.297 1 97.69 518 PHE B N 1
ATOM 8886 C CA . PHE B 1 518 ? 10.102 -2.957 -12.086 1 97.69 518 PHE B CA 1
ATOM 8887 C C . PHE B 1 518 ? 11.023 -4.098 -11.664 1 97.69 518 PHE B C 1
ATOM 8889 O O . PHE B 1 518 ? 12.102 -3.865 -11.125 1 97.69 518 PHE B O 1
ATOM 8896 N N . GLN B 1 519 ? 10.602 -5.32 -11.906 1 96.81 519 GLN B N 1
ATOM 8897 C CA . GLN B 1 519 ? 11.406 -6.473 -11.516 1 96.81 519 GLN B CA 1
ATOM 8898 C C . GLN B 1 519 ? 12.648 -6.594 -12.398 1 96.81 519 GLN B C 1
ATOM 8900 O O . GLN B 1 519 ? 13.695 -7.059 -11.938 1 96.81 519 GLN B O 1
ATOM 8905 N N . LEU B 1 520 ? 12.531 -6.176 -13.664 1 97.38 520 LEU B N 1
ATOM 8906 C CA . LEU B 1 520 ? 13.602 -6.387 -14.633 1 97.38 520 LEU B CA 1
ATOM 8907 C C . LEU B 1 520 ? 14.555 -5.191 -14.664 1 97.38 520 LEU B C 1
ATOM 8909 O O . LEU B 1 520 ? 15.688 -5.301 -15.133 1 97.38 520 LEU B O 1
ATOM 8913 N N . ALA B 1 521 ? 14.109 -4.035 -14.195 1 97.56 521 ALA B N 1
ATOM 8914 C CA . ALA B 1 521 ? 14.898 -2.811 -14.273 1 97.56 521 ALA B CA 1
ATOM 8915 C C . ALA B 1 521 ? 15.844 -2.689 -13.078 1 97.56 521 ALA B C 1
ATOM 8917 O O . ALA B 1 521 ? 15.445 -2.936 -11.938 1 97.56 521 ALA B O 1
ATOM 8918 N N . GLN B 1 522 ? 17.062 -2.229 -13.375 1 94.75 522 GLN B N 1
ATOM 8919 C CA . GLN B 1 522 ? 18.047 -2.096 -12.312 1 94.75 522 GLN B CA 1
ATOM 8920 C C . GLN B 1 522 ? 18.25 -0.634 -11.93 1 94.75 522 GLN B C 1
ATOM 8922 O O . GLN B 1 522 ? 18.719 -0.338 -10.82 1 94.75 522 GLN B O 1
ATOM 8927 N N . LYS B 1 523 ? 17.922 0.261 -12.875 1 94.88 523 LYS B N 1
ATOM 8928 C CA . LYS B 1 523 ? 18.203 1.666 -12.594 1 94.88 523 LYS B CA 1
ATOM 8929 C C . LYS B 1 523 ? 16.938 2.52 -12.742 1 94.88 523 LYS B C 1
ATOM 8931 O O . LYS B 1 523 ? 16.672 3.379 -11.898 1 94.88 523 LYS B O 1
ATOM 8936 N N . SER B 1 524 ? 16.203 2.223 -13.836 1 96.19 524 SER B N 1
ATOM 8937 C CA . SER B 1 524 ? 15.055 3.113 -14.023 1 96.19 524 SER B CA 1
ATOM 8938 C C . SER B 1 524 ? 13.938 2.426 -14.797 1 96.19 524 SER B C 1
ATOM 8940 O O . SER B 1 524 ? 14.188 1.461 -15.523 1 96.19 524 SER B O 1
ATOM 8942 N N . VAL B 1 525 ? 12.75 2.832 -14.578 1 97.25 525 VAL B N 1
ATOM 8943 C CA . VAL B 1 525 ? 11.555 2.51 -15.352 1 97.25 525 VAL B CA 1
ATOM 8944 C C . VAL B 1 525 ? 10.93 3.793 -15.891 1 97.25 525 VAL B C 1
ATOM 8946 O O . VAL B 1 525 ? 10.656 4.727 -15.133 1 97.25 525 VAL B O 1
ATOM 8949 N N . THR B 1 526 ? 10.766 3.898 -17.203 1 96.38 526 THR B N 1
ATOM 8950 C CA . THR B 1 526 ? 10.148 5.062 -17.828 1 96.38 526 THR B CA 1
ATOM 8951 C C . THR B 1 526 ? 8.891 4.656 -18.609 1 96.38 526 THR B C 1
ATOM 8953 O O . THR B 1 526 ? 8.945 3.793 -19.484 1 96.38 526 THR B O 1
ATOM 8956 N N . ILE B 1 527 ? 7.777 5.27 -18.25 1 95.69 527 ILE B N 1
ATOM 8957 C CA . ILE B 1 527 ? 6.535 4.965 -18.953 1 95.69 527 ILE B CA 1
ATOM 8958 C C . ILE B 1 527 ? 5.859 6.258 -19.406 1 95.69 527 ILE B C 1
ATOM 8960 O O . ILE B 1 527 ? 5.941 7.277 -18.719 1 95.69 527 ILE B O 1
ATOM 8964 N N . SER B 1 528 ? 5.281 6.234 -20.547 1 93.81 528 SER B N 1
ATOM 8965 C CA . SER B 1 528 ? 4.402 7.285 -21.047 1 93.81 528 SER B CA 1
ATOM 8966 C C . SER B 1 528 ? 2.973 6.785 -21.203 1 93.81 528 SER B C 1
ATOM 8968 O O . SER B 1 528 ? 2.723 5.836 -21.953 1 93.81 528 SER B O 1
ATOM 8970 N N . VAL B 1 529 ? 2.033 7.398 -20.516 1 94.62 529 VAL B N 1
ATOM 8971 C CA . VAL B 1 529 ? 0.622 7.027 -20.562 1 94.62 529 VAL B CA 1
ATOM 8972 C C . VAL B 1 529 ? -0.141 8.031 -21.422 1 94.62 529 VAL B C 1
ATOM 8974 O O . VAL B 1 529 ? -0.086 9.242 -21.188 1 94.62 529 VAL B O 1
ATOM 8977 N N . ASP B 1 530 ? -0.767 7.516 -22.422 1 93.31 530 ASP B N 1
ATOM 8978 C CA . ASP B 1 530 ? -1.637 8.359 -23.25 1 93.31 530 ASP B CA 1
ATOM 8979 C C . ASP B 1 530 ? -3.006 8.531 -22.594 1 93.31 530 ASP B C 1
ATOM 8981 O O . ASP B 1 530 ? -3.674 7.543 -22.266 1 93.31 530 ASP B O 1
ATOM 8985 N N . GLU B 1 531 ? -3.357 9.75 -22.375 1 91.06 531 GLU B N 1
ATOM 8986 C CA . GLU B 1 531 ? -4.641 10.055 -21.75 1 91.06 531 GLU B CA 1
ATOM 8987 C C . GLU B 1 531 ? -5.766 10.094 -22.781 1 91.06 531 GLU B C 1
ATOM 8989 O O . GLU B 1 531 ? -6.297 11.164 -23.094 1 91.06 531 GLU B O 1
ATOM 8994 N N . ILE B 1 532 ? -6.176 8.891 -23.109 1 89.94 532 ILE B N 1
ATOM 8995 C CA . ILE B 1 532 ? -7.125 8.727 -24.203 1 89.94 532 ILE B CA 1
ATOM 8996 C C . ILE B 1 532 ? -8.523 9.141 -23.75 1 89.94 532 ILE B C 1
ATOM 8998 O O . ILE B 1 532 ? -9.055 8.594 -22.781 1 89.94 532 ILE B O 1
ATOM 9002 N N . PRO B 1 533 ? -9.133 10.047 -24.516 1 85.81 533 PRO B N 1
ATOM 9003 C CA . PRO B 1 533 ? -10.516 10.391 -24.156 1 85.81 533 PRO B CA 1
ATOM 9004 C C . PRO B 1 533 ? -11.508 9.305 -24.547 1 85.81 533 PRO B C 1
ATOM 9006 O O . PRO B 1 533 ? -11.289 8.578 -25.531 1 85.81 533 PRO B O 1
ATOM 9009 N N . ASP B 1 534 ? -12.617 9.172 -23.891 1 85.75 534 ASP B N 1
ATOM 9010 C CA . ASP B 1 534 ? -13.641 8.172 -24.203 1 85.75 534 ASP B CA 1
ATOM 9011 C C . ASP B 1 534 ? -14.195 8.375 -25.609 1 85.75 534 ASP B C 1
ATOM 9013 O O . ASP B 1 534 ? -14.562 7.402 -26.281 1 85.75 534 ASP B O 1
ATOM 9017 N N . SER B 1 535 ? -14.242 9.641 -26 1 84.31 535 SER B N 1
ATOM 9018 C CA . SER B 1 535 ? -14.789 9.953 -27.312 1 84.31 535 SER B CA 1
ATOM 9019 C C . SER B 1 535 ? -13.961 9.336 -28.422 1 84.31 535 SER B C 1
ATOM 9021 O O . SER B 1 535 ? -14.484 8.992 -29.484 1 84.31 535 SER B O 1
ATOM 9023 N N . TYR B 1 536 ? -12.711 9.172 -28.062 1 88.5 536 TYR B N 1
ATOM 9024 C CA . TYR B 1 536 ? -11.844 8.484 -29.016 1 88.5 536 TYR B CA 1
ATOM 9025 C C . TYR B 1 536 ? -12.297 7.047 -29.234 1 88.5 536 TYR B C 1
ATOM 9027 O O . TYR B 1 536 ? -12.43 6.598 -30.375 1 88.5 536 TYR B O 1
ATOM 9035 N N . ASN B 1 537 ? -12.617 6.348 -28.281 1 89.19 537 ASN B N 1
ATOM 9036 C CA . ASN B 1 537 ? -13.07 4.961 -28.359 1 89.19 537 ASN B CA 1
ATOM 9037 C C . ASN B 1 537 ? -14.461 4.855 -28.969 1 89.19 537 ASN B C 1
ATOM 9039 O O . ASN B 1 537 ? -14.758 3.904 -29.688 1 89.19 537 ASN B O 1
ATOM 9043 N N . GLU B 1 538 ? -15.273 5.789 -28.609 1 85.81 538 GLU B N 1
ATOM 9044 C CA . GLU B 1 538 ? -16.594 5.812 -29.219 1 85.81 538 GLU B CA 1
ATOM 9045 C C . GLU B 1 538 ? -16.5 5.934 -30.734 1 85.81 538 GLU B C 1
ATOM 9047 O O . GLU B 1 538 ? -17.25 5.273 -31.469 1 85.81 538 GLU B O 1
ATOM 9052 N N . PHE B 1 539 ? -15.633 6.766 -31.125 1 87.06 539 PHE B N 1
ATOM 9053 C CA . PHE B 1 539 ? -15.406 6.926 -32.562 1 87.06 539 PHE B CA 1
ATOM 9054 C C . PHE B 1 539 ? -14.93 5.617 -33.188 1 87.06 539 PHE B C 1
ATOM 9056 O O . PHE B 1 539 ? -15.398 5.23 -34.25 1 87.06 539 PHE B O 1
ATOM 9063 N N . LEU B 1 540 ? -14 4.934 -32.531 1 88.69 540 LEU B N 1
ATOM 9064 C CA . LEU B 1 540 ? -13.469 3.676 -33.031 1 88.69 540 LEU B CA 1
ATOM 9065 C C . LEU B 1 540 ? -14.578 2.639 -33.188 1 88.69 540 LEU B C 1
ATOM 9067 O O . LEU B 1 540 ? -14.625 1.915 -34.188 1 88.69 540 LEU B O 1
ATOM 9071 N N . VAL B 1 541 ? -15.438 2.588 -32.25 1 88.69 541 VAL B N 1
ATOM 9072 C CA . VAL B 1 541 ? -16.547 1.645 -32.312 1 88.69 541 VAL B CA 1
ATOM 9073 C C . VAL B 1 541 ? -17.469 1.983 -33.5 1 88.69 541 VAL B C 1
ATOM 9075 O O . VAL B 1 541 ? -17.844 1.1 -34.25 1 88.69 541 VAL B O 1
ATOM 9078 N N . LYS B 1 542 ? -17.75 3.197 -33.656 1 89.31 542 LYS B N 1
ATOM 9079 C CA . LYS B 1 542 ? -18.609 3.65 -34.75 1 89.31 542 LYS B CA 1
ATOM 9080 C C . LYS B 1 542 ? -17.969 3.395 -36.094 1 89.31 542 LYS B C 1
ATOM 9082 O O . LYS B 1 542 ? -18.656 3.121 -37.094 1 89.31 542 LYS B O 1
ATOM 9087 N N . ALA B 1 543 ? -16.672 3.426 -36.094 1 89 543 ALA B N 1
ATOM 9088 C CA . ALA B 1 543 ? -15.93 3.234 -37.344 1 89 543 ALA B CA 1
ATOM 9089 C C . ALA B 1 543 ? -15.711 1.752 -37.625 1 89 543 ALA B C 1
ATOM 9091 O O . ALA B 1 543 ? -15.055 1.393 -38.625 1 89 543 ALA B O 1
ATOM 9092 N N . GLY B 1 544 ? -16.188 0.842 -36.781 1 88.31 544 GLY B N 1
ATOM 9093 C CA . GLY B 1 544 ? -16.062 -0.591 -36.969 1 88.31 544 GLY B CA 1
ATOM 9094 C C . GLY B 1 544 ? -14.711 -1.141 -36.562 1 88.31 544 GLY B C 1
ATOM 9095 O O . GLY B 1 544 ? -14.266 -2.174 -37.062 1 88.31 544 GLY B O 1
ATOM 9096 N N . LEU B 1 545 ? -14.031 -0.392 -35.688 1 89.56 545 LEU B N 1
ATOM 9097 C CA . LEU B 1 545 ? -12.711 -0.81 -35.219 1 89.56 545 LEU B CA 1
ATOM 9098 C C . LEU B 1 545 ? -12.719 -1.014 -33.719 1 89.56 545 LEU B C 1
ATOM 9100 O O . LEU B 1 545 ? -11.844 -0.501 -33 1 89.56 545 LEU B O 1
ATOM 9104 N N . PRO B 1 546 ? -13.688 -1.732 -33.156 1 88.69 546 PRO B N 1
ATOM 9105 C CA . PRO B 1 546 ? -13.75 -1.903 -31.703 1 88.69 546 PRO B CA 1
ATOM 9106 C C . PRO B 1 546 ? -12.523 -2.619 -31.141 1 88.69 546 PRO B C 1
ATOM 9108 O O . PRO B 1 546 ? -12.172 -2.418 -29.969 1 88.69 546 PRO B O 1
ATOM 9111 N N . TYR B 1 547 ? -11.828 -3.379 -31.953 1 87.88 547 TYR B N 1
ATOM 9112 C CA . TYR B 1 547 ? -10.664 -4.129 -31.5 1 87.88 547 TYR B CA 1
ATOM 9113 C C . TYR B 1 547 ? -9.469 -3.205 -31.297 1 87.88 547 TYR B C 1
ATOM 9115 O O . TYR B 1 547 ? -8.469 -3.602 -30.688 1 87.88 547 TYR B O 1
ATOM 9123 N N . MET B 1 548 ? -9.586 -1.972 -31.672 1 89.44 548 MET B N 1
ATOM 9124 C CA . MET B 1 548 ? -8.508 -1.001 -31.516 1 89.44 548 MET B CA 1
ATOM 9125 C C . MET B 1 548 ? -8.766 -0.094 -30.312 1 89.44 548 MET B C 1
ATOM 9127 O O . MET B 1 548 ? -8.047 0.883 -30.094 1 89.44 548 MET B O 1
ATOM 9131 N N . ARG B 1 549 ? -9.82 -0.467 -29.578 1 89.69 549 ARG B N 1
ATOM 9132 C CA . ARG B 1 549 ? -10.102 0.331 -28.391 1 89.69 549 ARG B CA 1
ATOM 9133 C C . ARG B 1 549 ? -8.891 0.373 -27.469 1 89.69 549 ARG B C 1
ATOM 9135 O O . ARG B 1 549 ? -8.211 -0.635 -27.281 1 89.69 549 ARG B O 1
ATOM 9142 N N . VAL B 1 550 ? -8.641 1.584 -26.922 1 91.88 550 VAL B N 1
ATOM 9143 C CA . VAL B 1 550 ? -7.5 1.804 -26.047 1 91.88 550 VAL B CA 1
ATOM 9144 C C . VAL B 1 550 ? -7.98 2.367 -24.703 1 91.88 550 VAL B C 1
ATOM 9146 O O . VAL B 1 550 ? -9.156 2.723 -24.562 1 91.88 550 VAL B O 1
ATOM 9149 N N . ARG B 1 551 ? -7.09 2.283 -23.719 1 92.19 551 ARG B N 1
ATOM 9150 C CA . ARG B 1 551 ? -7.488 2.662 -22.375 1 92.19 551 ARG B CA 1
ATOM 9151 C C . ARG B 1 551 ? -6.582 3.754 -21.812 1 92.19 551 ARG B C 1
ATOM 9153 O O . ARG B 1 551 ? -5.402 3.822 -22.156 1 92.19 551 ARG B O 1
ATOM 9160 N N . ASN B 1 552 ? -7.207 4.637 -21.031 1 92.44 552 ASN B N 1
ATOM 9161 C CA . ASN B 1 552 ? -6.457 5.59 -20.219 1 92.44 552 ASN B CA 1
ATOM 9162 C C . ASN B 1 552 ? -6.059 4.992 -18.875 1 92.44 552 ASN B C 1
ATOM 9164 O O . ASN B 1 552 ? -6.895 4.859 -17.969 1 92.44 552 ASN B O 1
ATOM 9168 N N . HIS B 1 553 ? -4.75 4.711 -18.703 1 93.62 553 HIS B N 1
ATOM 9169 C CA . HIS B 1 553 ? -4.289 4 -17.516 1 93.62 553 HIS B CA 1
ATOM 9170 C C . HIS B 1 553 ? -3.689 4.965 -16.5 1 93.62 553 HIS B C 1
ATOM 9172 O O . HIS B 1 553 ? -2.982 4.543 -15.578 1 93.62 553 HIS B O 1
ATOM 9178 N N . LEU B 1 554 ? -3.922 6.227 -16.625 1 91.62 554 LEU B N 1
ATOM 9179 C CA . LEU B 1 554 ? -3.287 7.207 -15.758 1 91.62 554 LEU B CA 1
ATOM 9180 C C . LEU B 1 554 ? -3.57 6.898 -14.289 1 91.62 554 LEU B C 1
ATOM 9182 O O . LEU B 1 554 ? -2.643 6.77 -13.484 1 91.62 554 LEU B O 1
ATOM 9186 N N . GLN B 1 555 ? -4.82 6.688 -13.898 1 88.94 555 GLN B N 1
ATOM 9187 C CA . GLN B 1 555 ? -5.199 6.453 -12.508 1 88.94 555 GLN B CA 1
ATOM 9188 C C . GLN B 1 555 ? -4.68 5.105 -12.016 1 88.94 555 GLN B C 1
ATOM 9190 O O . GLN B 1 555 ? -4.352 4.953 -10.836 1 88.94 555 GLN B O 1
ATOM 9195 N N . LEU B 1 556 ? -4.648 4.164 -12.961 1 91.25 556 LEU B N 1
ATOM 9196 C CA . LEU B 1 556 ? -4.125 2.855 -12.586 1 91.25 556 LEU B CA 1
ATOM 9197 C C . LEU B 1 556 ? -2.643 2.941 -12.234 1 91.25 556 LEU B C 1
ATOM 9199 O O . LEU B 1 556 ? -2.193 2.316 -11.273 1 91.25 556 LEU B O 1
ATOM 9203 N N . VAL B 1 557 ? -1.914 3.711 -13.016 1 92.69 557 VAL B N 1
ATOM 9204 C CA . VAL B 1 557 ? -0.49 3.887 -12.758 1 92.69 557 VAL B CA 1
ATOM 9205 C C . VAL B 1 557 ? -0.292 4.602 -11.422 1 92.69 557 VAL B C 1
ATOM 9207 O O . VAL B 1 557 ? 0.562 4.215 -10.617 1 92.69 557 VAL B O 1
ATOM 9210 N N . GLU B 1 558 ? -1.081 5.551 -11.195 1 90.75 558 GLU B N 1
ATOM 9211 C CA . GLU B 1 558 ? -1.006 6.273 -9.93 1 90.75 558 GLU B CA 1
ATOM 9212 C C . GLU B 1 558 ? -1.384 5.371 -8.758 1 90.75 558 GLU B C 1
ATOM 9214 O O . GLU B 1 558 ? -0.742 5.414 -7.703 1 90.75 558 GLU B O 1
ATOM 9219 N N . GLY B 1 559 ? -2.402 4.582 -8.961 1 90.38 559 GLY B N 1
ATOM 9220 C CA . GLY B 1 559 ? -2.861 3.668 -7.934 1 90.38 559 GLY B CA 1
ATOM 9221 C C . GLY B 1 559 ? -1.894 2.529 -7.668 1 90.38 559 GLY B C 1
ATOM 9222 O O . GLY B 1 559 ? -1.912 1.929 -6.594 1 90.38 559 GLY B O 1
ATOM 9223 N N . PHE B 1 560 ? -1.016 2.213 -8.688 1 93.88 560 PHE B N 1
ATOM 9224 C CA . PHE B 1 560 ? 0.007 1.185 -8.539 1 93.88 560 PHE B CA 1
ATOM 9225 C C . PHE B 1 560 ? 1.021 1.575 -7.473 1 93.88 560 PHE B C 1
ATOM 9227 O O . PHE B 1 560 ? 1.571 0.712 -6.789 1 93.88 560 PHE B O 1
ATOM 9234 N N . GLY B 1 561 ? 1.187 2.871 -7.352 1 91.62 561 GLY B N 1
ATOM 9235 C CA . GLY B 1 561 ? 2.119 3.387 -6.363 1 91.62 561 GLY B CA 1
ATOM 9236 C C . GLY B 1 561 ? 3.568 3.293 -6.801 1 91.62 561 GLY B C 1
ATOM 9237 O O . GLY B 1 561 ? 3.852 3.127 -7.988 1 91.62 561 GLY B O 1
ATOM 9238 N N . VAL B 1 562 ? 4.473 3.566 -5.812 1 92.81 562 VAL B N 1
ATOM 9239 C CA . VAL B 1 562 ? 5.914 3.514 -6.031 1 92.81 562 VAL B CA 1
ATOM 9240 C C . VAL B 1 562 ? 6.516 2.357 -5.234 1 92.81 562 VAL B C 1
ATOM 9242 O O . VAL B 1 562 ? 6.504 2.375 -4 1 92.81 562 VAL B O 1
ATOM 9245 N N . PRO B 1 563 ? 7.008 1.364 -5.961 1 93.25 563 PRO B N 1
ATOM 9246 C CA . PRO B 1 563 ? 7.566 0.226 -5.227 1 93.25 563 PRO B CA 1
ATOM 9247 C C . PRO B 1 563 ? 8.695 0.628 -4.285 1 93.25 563 PRO B C 1
ATOM 9249 O O . PRO B 1 563 ? 9.398 1.611 -4.539 1 93.25 563 PRO B O 1
ATOM 9252 N N . ARG B 1 564 ? 8.812 -0.14 -3.199 1 87.88 564 ARG B N 1
ATOM 9253 C CA . ARG B 1 564 ? 9.914 0.085 -2.264 1 87.88 564 ARG B CA 1
ATOM 9254 C C . ARG B 1 564 ? 11.258 0.06 -2.984 1 87.88 564 ARG B C 1
ATOM 9256 O O . ARG B 1 564 ? 11.492 -0.788 -3.848 1 87.88 564 ARG B O 1
ATOM 9263 N N . GLY B 1 565 ? 12.133 1.033 -2.67 1 84.94 565 GLY B N 1
ATOM 9264 C CA . GLY B 1 565 ? 13.438 1.133 -3.301 1 84.94 565 GLY B CA 1
ATOM 9265 C C . GLY B 1 565 ? 13.438 2.025 -4.527 1 84.94 565 GLY B C 1
ATOM 9266 O O . GLY B 1 565 ? 14.5 2.299 -5.102 1 84.94 565 GLY B O 1
ATOM 9267 N N . TRP B 1 566 ? 12.234 2.48 -4.902 1 91.31 566 TRP B N 1
ATOM 9268 C CA . TRP B 1 566 ? 12.094 3.34 -6.07 1 91.31 566 TRP B CA 1
ATOM 9269 C C . TRP B 1 566 ? 11.594 4.727 -5.672 1 91.31 566 TRP B C 1
ATOM 9271 O O . TRP B 1 566 ? 11.125 4.922 -4.551 1 91.31 566 TRP B O 1
ATOM 9281 N N . ARG B 1 567 ? 11.75 5.691 -6.539 1 89.06 567 ARG B N 1
ATOM 9282 C CA . ARG B 1 567 ? 11.195 7.035 -6.414 1 89.06 567 ARG B CA 1
ATOM 9283 C C . ARG B 1 567 ? 10.781 7.59 -7.773 1 89.06 567 ARG B C 1
ATOM 9285 O O . ARG B 1 567 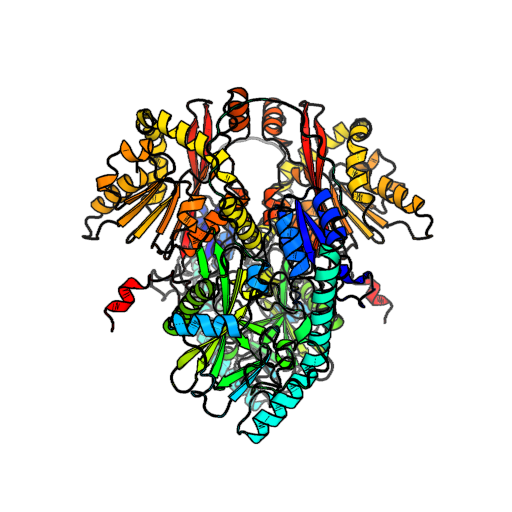? 11.352 7.207 -8.797 1 89.06 567 ARG B O 1
ATOM 9292 N N . VAL B 1 568 ? 9.805 8.469 -7.73 1 89.31 568 VAL B N 1
ATOM 9293 C CA . VAL B 1 568 ? 9.469 9.188 -8.953 1 89.31 568 VAL B CA 1
ATOM 9294 C C . VAL B 1 568 ? 10.5 10.281 -9.211 1 89.31 568 VAL B C 1
ATOM 9296 O O . VAL B 1 568 ? 10.633 11.219 -8.422 1 89.31 568 VAL B O 1
ATOM 9299 N N . GLY B 1 569 ? 11.297 10.047 -10.195 1 81.62 569 GLY B N 1
ATOM 9300 C CA . GLY B 1 569 ? 12.281 11.047 -10.555 1 81.62 569 GLY B CA 1
ATOM 9301 C C . GLY B 1 569 ? 11.68 12.266 -11.227 1 81.62 569 GLY B C 1
ATOM 9302 O O . GLY B 1 569 ? 12.07 13.398 -10.938 1 81.62 569 GLY B O 1
ATOM 9303 N N . ARG B 1 570 ? 10.727 11.922 -12.133 1 82.69 570 ARG B N 1
ATOM 9304 C CA . ARG B 1 570 ? 10.086 12.992 -12.891 1 82.69 570 ARG B CA 1
ATOM 9305 C C . ARG B 1 570 ? 8.695 12.578 -13.359 1 82.69 570 ARG B C 1
ATOM 9307 O O . ARG B 1 570 ? 8.484 11.438 -13.766 1 82.69 570 ARG B O 1
ATOM 9314 N N . ARG B 1 571 ? 7.828 13.469 -13.195 1 86.5 571 ARG B N 1
ATOM 9315 C CA . ARG B 1 571 ? 6.492 13.359 -13.773 1 86.5 571 ARG B CA 1
ATOM 9316 C C . ARG B 1 571 ? 6.125 14.609 -14.562 1 86.5 571 ARG B C 1
ATOM 9318 O O . ARG B 1 571 ? 6.195 15.719 -14.039 1 86.5 571 ARG B O 1
ATOM 9325 N N . VAL B 1 572 ? 5.766 14.383 -15.906 1 84.19 572 VAL B N 1
ATOM 9326 C CA . VAL B 1 572 ? 5.453 15.523 -16.75 1 84.19 572 VAL B CA 1
ATOM 9327 C C . VAL B 1 572 ? 4.238 15.195 -17.625 1 84.19 572 VAL B C 1
ATOM 9329 O O . VAL B 1 572 ? 4.199 14.156 -18.281 1 84.19 572 VAL B O 1
ATOM 9332 N N . ARG B 1 573 ? 3.27 15.969 -17.516 1 88 573 ARG B N 1
ATOM 9333 C CA . ARG B 1 573 ? 2.125 15.891 -18.422 1 88 573 ARG B CA 1
ATOM 9334 C C . ARG B 1 573 ? 2.234 16.922 -19.547 1 88 573 ARG B C 1
ATOM 9336 O O . ARG B 1 573 ? 2.49 18.109 -19.281 1 88 573 ARG B O 1
ATOM 9343 N N . LYS B 1 574 ? 2.156 16.5 -20.781 1 86.31 574 LYS B N 1
ATOM 9344 C CA . LYS B 1 574 ? 2.236 17.391 -21.938 1 86.31 574 LYS B CA 1
ATOM 9345 C C . LYS B 1 574 ? 1.333 16.891 -23.062 1 86.31 574 LYS B C 1
ATOM 9347 O O . LYS B 1 574 ? 0.853 15.758 -23.031 1 86.31 574 LYS B O 1
ATOM 9352 N N . PHE B 1 575 ? 1.165 17.797 -23.969 1 87.94 575 PHE B N 1
ATOM 9353 C CA . PHE B 1 575 ? 0.481 17.391 -25.203 1 87.94 575 PHE B CA 1
ATOM 9354 C C . PHE B 1 575 ? 1.255 16.297 -25.922 1 87.94 575 PHE B C 1
ATOM 9356 O O . PHE B 1 575 ? 2.477 16.375 -26.047 1 87.94 575 PHE B O 1
ATOM 9363 N N . GLY B 1 576 ? 0.549 15.312 -26.281 1 87.62 576 GLY B N 1
ATOM 9364 C CA . GLY B 1 576 ? 1.165 14.18 -26.953 1 87.62 576 GLY B CA 1
ATOM 9365 C C . GLY B 1 576 ? 0.983 14.203 -28.453 1 87.62 576 GLY B C 1
ATOM 9366 O O . GLY B 1 576 ? 1.932 14.477 -29.188 1 87.62 576 GLY B O 1
ATOM 9367 N N . TRP B 1 577 ? -0.242 13.977 -28.891 1 84.44 577 TRP B N 1
ATOM 9368 C CA . TRP B 1 577 ? -0.516 13.875 -30.312 1 84.44 577 TRP B CA 1
ATOM 9369 C C . TRP B 1 577 ? -1.991 14.125 -30.609 1 84.44 577 TRP B C 1
ATOM 9371 O O . TRP B 1 577 ? -2.816 14.156 -29.688 1 84.44 577 TRP B O 1
ATOM 9381 N N . THR B 1 578 ? -2.25 14.375 -31.875 1 85.88 578 THR B N 1
ATOM 9382 C CA . THR B 1 578 ? -3.605 14.461 -32.406 1 85.88 578 THR B CA 1
ATOM 9383 C C . THR B 1 578 ? -3.898 13.273 -33.344 1 85.88 578 THR B C 1
ATOM 9385 O O . THR B 1 578 ? -3.102 12.961 -34.219 1 85.88 578 THR B O 1
ATOM 9388 N N . SER B 1 579 ? -4.973 12.609 -33.062 1 82.69 579 SER B N 1
ATOM 9389 C CA . SER B 1 579 ? -5.336 11.492 -33.906 1 82.69 579 SER B CA 1
ATOM 9390 C C . SER B 1 579 ? -5.652 11.969 -35.344 1 82.69 579 SER B C 1
ATOM 9392 O O . SER B 1 579 ? -6.52 12.828 -35.531 1 82.69 579 SER B O 1
ATOM 9394 N N . PRO B 1 580 ? -4.996 11.445 -36.25 1 74.88 580 PRO B N 1
ATOM 9395 C CA . PRO B 1 580 ? -5.293 11.859 -37.625 1 74.88 580 PRO B CA 1
ATOM 9396 C C . PRO B 1 580 ? -6.66 11.367 -38.094 1 74.88 580 PRO B C 1
ATOM 9398 O O . PRO B 1 580 ? -7.254 11.961 -39 1 74.88 580 PRO B O 1
ATOM 9401 N N . ASN B 1 581 ? -7.07 10.344 -37.5 1 74.62 581 ASN B N 1
ATOM 9402 C CA . ASN B 1 581 ? -8.32 9.719 -37.938 1 74.62 581 ASN B CA 1
ATOM 9403 C C . ASN B 1 581 ? -9.523 10.375 -37.281 1 74.62 581 ASN B C 1
ATOM 9405 O O . ASN B 1 581 ? -10.594 10.484 -37.875 1 74.62 581 ASN B O 1
ATOM 9409 N N . THR B 1 582 ? -9.312 10.773 -35.969 1 79.31 582 THR B N 1
ATOM 9410 C CA . THR B 1 582 ? -10.484 11.219 -35.219 1 79.31 582 THR B CA 1
ATOM 9411 C C . THR B 1 582 ? -10.375 12.695 -34.844 1 79.31 582 THR B C 1
ATOM 9413 O O . THR B 1 582 ? -11.359 13.32 -34.469 1 79.31 582 THR B O 1
ATOM 9416 N N . GLY B 1 583 ? -9.219 13.258 -34.938 1 80.88 583 GLY B N 1
ATOM 9417 C CA . GLY B 1 583 ? -9 14.656 -34.594 1 80.88 583 GLY B CA 1
ATOM 9418 C C . GLY B 1 583 ? -8.875 14.914 -33.125 1 80.88 583 GLY B C 1
ATOM 9419 O O . GLY B 1 583 ? -8.625 16.047 -32.688 1 80.88 583 GLY B O 1
ATOM 9420 N N . HIS B 1 584 ? -8.961 13.938 -32.312 1 85.81 584 HIS B N 1
ATOM 9421 C CA . HIS B 1 584 ? -8.852 14.086 -30.859 1 85.81 584 HIS B CA 1
ATOM 9422 C C . HIS B 1 584 ? -7.422 14.438 -30.453 1 85.81 584 HIS B C 1
ATOM 9424 O O . HIS B 1 584 ? -6.465 13.875 -31 1 85.81 584 HIS B O 1
ATOM 9430 N N . ASN B 1 585 ? -7.332 15.438 -29.594 1 86 585 ASN B N 1
ATOM 9431 C CA . ASN B 1 585 ? -6.059 15.703 -28.922 1 86 585 ASN B CA 1
ATOM 9432 C C . ASN B 1 585 ? -5.836 14.773 -27.734 1 86 585 ASN B C 1
ATOM 9434 O O . ASN B 1 585 ? -6.746 14.57 -26.922 1 86 585 ASN B O 1
ATOM 9438 N N . VAL B 1 586 ? -4.633 14.227 -27.672 1 89.31 586 VAL B N 1
ATOM 9439 C CA . VAL B 1 586 ? -4.293 13.312 -26.578 1 89.31 586 VAL B CA 1
ATOM 9440 C C . VAL B 1 586 ? -3.084 13.844 -25.812 1 89.31 586 VAL B C 1
ATOM 9442 O O . VAL B 1 586 ? -2.018 14.062 -26.406 1 89.31 586 VAL B O 1
ATOM 9445 N N . ASP B 1 587 ? -3.295 14.094 -24.547 1 90.06 587 ASP B N 1
ATOM 9446 C CA . ASP B 1 587 ? -2.174 14.414 -23.672 1 90.06 587 ASP B CA 1
ATOM 9447 C C . ASP B 1 587 ? -1.467 13.141 -23.203 1 90.06 587 ASP B C 1
ATOM 9449 O O . ASP B 1 587 ? -2.037 12.047 -23.266 1 90.06 587 ASP B O 1
ATOM 9453 N N . THR B 1 588 ? -0.174 13.297 -22.891 1 91.75 588 THR B N 1
ATOM 9454 C CA . THR B 1 588 ? 0.601 12.188 -22.359 1 91.75 588 THR B CA 1
ATOM 9455 C C . THR B 1 588 ? 1.209 12.555 -21 1 91.75 588 THR B C 1
ATOM 9457 O O . THR B 1 588 ? 1.588 13.703 -20.781 1 91.75 588 THR B O 1
ATOM 9460 N N . THR B 1 589 ? 1.155 11.625 -20.109 1 92.44 589 THR B N 1
ATOM 9461 C CA . THR B 1 589 ? 1.855 11.758 -18.844 1 92.44 589 THR B CA 1
ATOM 9462 C C . THR B 1 589 ? 3.039 10.797 -18.766 1 92.44 589 THR B C 1
ATOM 9464 O O . THR B 1 589 ? 2.863 9.578 -18.859 1 92.44 589 THR B O 1
ATOM 9467 N N . LYS B 1 590 ? 4.188 11.414 -18.609 1 91.5 590 LYS B N 1
ATOM 9468 C CA . LYS B 1 590 ? 5.418 10.633 -18.547 1 91.5 590 LYS B CA 1
ATOM 9469 C C . LYS B 1 590 ? 5.91 10.5 -17.109 1 91.5 590 LYS B C 1
ATOM 9471 O O . LYS B 1 590 ? 5.953 11.484 -16.375 1 91.5 590 LYS B O 1
ATOM 9476 N N . ASN B 1 591 ? 6.164 9.281 -16.734 1 91.81 591 ASN B N 1
ATOM 9477 C CA . ASN B 1 591 ? 6.723 8.984 -15.414 1 91.81 591 ASN B CA 1
ATOM 9478 C C . ASN B 1 591 ? 8.086 8.305 -15.531 1 91.81 591 ASN B C 1
ATOM 9480 O O . ASN B 1 591 ? 8.234 7.32 -16.25 1 91.81 591 ASN B O 1
ATOM 9484 N N . ARG B 1 592 ? 9.047 8.883 -14.883 1 93.5 592 ARG B N 1
ATOM 9485 C CA . ARG B 1 592 ? 10.344 8.242 -14.719 1 93.5 592 ARG B CA 1
ATOM 9486 C C . ARG B 1 592 ? 10.57 7.836 -13.258 1 93.5 592 ARG B C 1
ATOM 9488 O O . ARG B 1 592 ? 10.562 8.688 -12.367 1 93.5 592 ARG B O 1
ATOM 9495 N N . PHE B 1 593 ? 10.688 6.551 -13.062 1 94.38 593 PHE B N 1
ATOM 9496 C CA . PHE B 1 593 ? 11.055 6.016 -11.758 1 94.38 593 PHE B CA 1
ATOM 9497 C C . PHE B 1 593 ? 12.531 5.648 -11.711 1 94.38 593 PHE B C 1
ATOM 9499 O O . PHE B 1 593 ? 13.078 5.125 -12.688 1 94.38 593 PHE B O 1
ATOM 9506 N N . ALA B 1 594 ? 13.156 5.984 -10.617 1 92.19 594 ALA B N 1
ATOM 9507 C CA . ALA B 1 594 ? 14.57 5.656 -10.445 1 92.19 594 ALA B CA 1
ATOM 9508 C C . ALA B 1 594 ? 14.805 4.914 -9.133 1 92.19 594 ALA B C 1
ATOM 9510 O O . ALA B 1 594 ? 14.164 5.207 -8.125 1 92.19 594 ALA B O 1
ATOM 9511 N N . GLN B 1 595 ? 15.656 3.951 -9.195 1 86.94 595 GLN B N 1
ATOM 9512 C CA . GLN B 1 595 ? 16.047 3.252 -7.973 1 86.94 595 GLN B CA 1
ATOM 9513 C C . GLN B 1 595 ? 16.969 4.117 -7.113 1 86.94 595 GLN B C 1
ATOM 9515 O O . GLN B 1 595 ? 17.797 4.855 -7.637 1 86.94 595 GLN B O 1
ATOM 9520 N N . TYR B 1 596 ? 16.672 4.133 -5.82 1 71.19 596 TYR B N 1
ATOM 9521 C CA . TYR B 1 596 ? 17.547 4.84 -4.898 1 71.19 596 TYR B CA 1
ATOM 9522 C C . TYR B 1 596 ? 18.906 4.145 -4.805 1 71.19 596 TYR B C 1
ATOM 9524 O O . TYR B 1 596 ? 18.984 2.914 -4.852 1 71.19 596 TYR B O 1
ATOM 9532 N N . PRO B 1 597 ? 19.969 5.027 -5.074 1 56.38 597 PRO B N 1
ATOM 9533 C CA . PRO B 1 597 ? 21.266 4.387 -4.84 1 56.38 597 PRO B CA 1
ATOM 9534 C C . PRO B 1 597 ? 21.375 3.775 -3.445 1 56.38 597 PRO B C 1
ATOM 9536 O O . PRO B 1 597 ? 20.828 4.328 -2.48 1 56.38 597 PRO B O 1
ATOM 9539 N N . PHE B 1 598 ? 21.25 2.463 -3.432 1 47.19 598 PHE B N 1
ATOM 9540 C CA . PHE B 1 598 ? 21.328 1.668 -2.213 1 47.19 598 PHE B CA 1
ATOM 9541 C C . PHE B 1 598 ? 22.312 2.293 -1.226 1 47.19 598 PHE B C 1
ATOM 9543 O O . PHE B 1 598 ? 23.438 2.625 -1.589 1 47.19 598 PHE B O 1
ATOM 9550 N N . THR B 1 599 ? 21.891 3.211 -0.422 1 42.31 599 THR B N 1
ATOM 9551 C CA . THR B 1 599 ? 22.781 3.059 0.718 1 42.31 599 THR B CA 1
ATOM 9552 C C . THR B 1 599 ? 22.844 1.604 1.172 1 42.31 599 THR B C 1
ATOM 9554 O O . THR B 1 599 ? 21.938 0.821 0.879 1 42.31 599 THR B O 1
ATOM 9557 N N . PRO B 1 600 ? 23.828 1.036 1.755 1 34.84 600 PRO B N 1
ATOM 9558 C CA . PRO B 1 600 ? 24.078 -0.351 2.158 1 34.84 600 PRO B CA 1
ATOM 9559 C C . PRO B 1 600 ? 22.797 -1.093 2.529 1 34.84 600 PRO B C 1
ATOM 9561 O O . PRO B 1 600 ? 22.734 -2.322 2.449 1 34.84 600 PRO B O 1
AT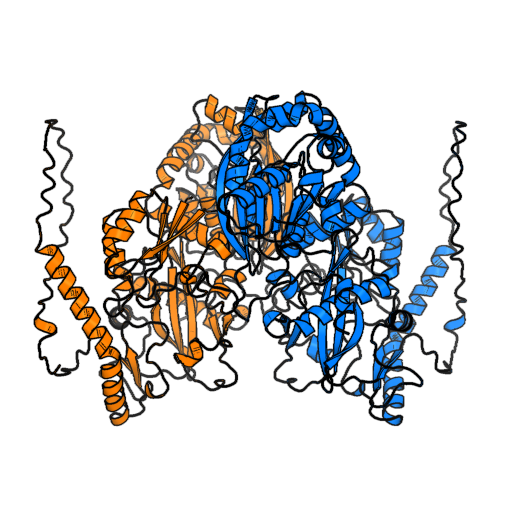OM 9564 N N . ASN B 1 601 ? 21.766 -0.557 3.029 1 31.39 601 ASN B N 1
ATOM 9565 C CA . ASN B 1 601 ? 20.672 -1.405 3.496 1 31.39 601 ASN B CA 1
ATOM 9566 C C . ASN B 1 601 ? 19.594 -1.571 2.426 1 31.39 601 ASN B C 1
ATOM 9568 O O . ASN B 1 601 ? 18.469 -1.94 2.734 1 31.39 601 ASN B O 1
ATOM 9572 N N . ALA B 1 602 ? 19.844 -1.2 1.224 1 32.81 602 ALA B N 1
ATOM 9573 C CA . ALA B 1 602 ? 18.828 -1.16 0.174 1 32.81 602 ALA B CA 1
ATOM 9574 C C . ALA B 1 602 ? 18.516 -2.562 -0.333 1 32.81 602 ALA B C 1
ATOM 9576 O O . ALA B 1 602 ? 19.422 -3.381 -0.528 1 32.81 602 ALA B O 1
ATOM 9577 N N . PHE B 1 603 ? 17.297 -3.064 -0.283 1 29.58 603 PHE B N 1
ATOM 9578 C CA . PHE B 1 603 ? 16.734 -4.305 -0.789 1 29.58 603 PHE B CA 1
ATOM 9579 C C . PHE B 1 603 ? 16.875 -4.391 -2.303 1 29.58 603 PHE B C 1
ATOM 9581 O O . PHE B 1 603 ? 16.078 -3.82 -3.043 1 29.58 603 PHE B O 1
ATOM 9588 N N . LEU B 1 604 ? 17.953 -4.094 -2.943 1 30.11 604 LEU B N 1
ATOM 9589 C CA . LEU B 1 604 ? 18.016 -4.145 -4.398 1 30.11 604 LEU B CA 1
ATOM 9590 C C . LEU B 1 604 ? 17.641 -5.535 -4.91 1 30.11 604 LEU B C 1
ATOM 9592 O O . LEU B 1 604 ? 18.172 -6.539 -4.434 1 30.11 604 LEU B O 1
ATOM 9596 N N . TYR B 1 605 ? 16.5 -5.664 -5.477 1 26.59 605 TYR B N 1
ATOM 9597 C CA . TYR B 1 605 ? 16.156 -6.828 -6.289 1 26.59 605 TYR B CA 1
ATOM 9598 C C . TYR B 1 605 ? 17.141 -6.992 -7.441 1 26.59 605 TYR B C 1
ATOM 9600 O O . TYR B 1 605 ? 17.188 -6.16 -8.352 1 26.59 605 TYR B O 1
ATOM 9608 N N . LYS B 1 606 ? 18.375 -7.293 -7.305 1 28.45 606 LYS B N 1
ATOM 9609 C CA . LYS B 1 606 ? 19.109 -7.664 -8.508 1 28.45 606 LYS B CA 1
ATOM 9610 C C . LYS B 1 606 ? 18.344 -8.703 -9.32 1 28.45 606 LYS B C 1
ATOM 9612 O O . LYS B 1 606 ? 17.859 -9.688 -8.766 1 28.45 606 LYS B O 1
ATOM 9617 N N . ALA B 1 607 ? 17.984 -8.352 -10.445 1 26.55 607 ALA B N 1
ATOM 9618 C CA . ALA B 1 607 ? 17.578 -9.328 -11.445 1 26.55 607 ALA B CA 1
ATOM 9619 C C . ALA B 1 607 ? 18.562 -10.484 -11.539 1 26.55 607 ALA B C 1
ATOM 9621 O O . ALA B 1 607 ? 19.734 -10.328 -11.203 1 26.55 607 ALA B O 1
ATOM 9622 N N . PHE B 1 608 ? 18.125 -11.594 -11.969 1 23.98 608 PHE B N 1
ATOM 9623 C CA . PHE B 1 608 ? 18.719 -12.898 -12.203 1 23.98 608 PHE B CA 1
ATOM 9624 C C . PHE B 1 608 ? 19.922 -12.789 -13.133 1 23.98 608 PHE B C 1
ATOM 9626 O O . PHE B 1 608 ? 19.812 -12.242 -14.234 1 23.98 608 PHE B O 1
ATOM 9633 N N . VAL B 1 609 ? 21.047 -12.617 -12.617 1 22.03 609 VAL B N 1
ATOM 9634 C CA . VAL B 1 609 ? 22.172 -13.008 -13.461 1 22.03 609 VAL B CA 1
ATOM 9635 C C . VAL B 1 609 ? 21.922 -14.383 -14.062 1 22.03 609 VAL B C 1
ATOM 9637 O O . VAL B 1 609 ? 21.5 -15.305 -13.367 1 22.03 609 VAL B O 1
ATOM 9640 N N . THR B 1 610 ? 21.641 -14.398 -15.32 1 23.38 610 THR B N 1
ATOM 9641 C CA . THR B 1 610 ? 21.625 -15.688 -16.016 1 23.38 610 THR B CA 1
ATOM 9642 C C . THR B 1 610 ? 22.828 -16.516 -15.617 1 23.38 610 THR B C 1
ATOM 9644 O O . THR B 1 610 ? 23.875 -15.977 -15.25 1 23.38 610 THR B O 1
ATOM 9647 N N . PRO B 1 611 ? 22.641 -17.766 -15.375 1 23.06 611 PRO B N 1
ATOM 9648 C CA . PRO B 1 611 ? 23.688 -18.766 -15.109 1 23.06 611 PRO B CA 1
ATOM 9649 C C . PRO B 1 611 ? 24.891 -18.625 -16.031 1 23.06 611 PRO B C 1
ATOM 9651 O O . PRO B 1 611 ? 25.938 -19.219 -15.781 1 23.06 611 PRO B O 1
ATOM 9654 N N . THR B 1 612 ? 24.828 -17.984 -17.156 1 25.2 612 THR B N 1
ATOM 9655 C CA . THR B 1 612 ? 26.016 -18.234 -17.984 1 25.2 612 THR B CA 1
ATOM 9656 C C . THR B 1 612 ? 27.25 -17.625 -17.359 1 25.2 612 THR B C 1
ATOM 9658 O O . THR B 1 612 ? 28.375 -18.078 -17.594 1 25.2 612 THR B O 1
ATOM 9661 N N . GLN B 1 613 ? 27.156 -16.438 -16.75 1 21.52 613 GLN B N 1
ATOM 9662 C CA . GLN B 1 613 ? 28.5 -15.938 -16.469 1 21.52 613 GLN B CA 1
ATOM 9663 C C . GLN B 1 613 ? 29.031 -16.5 -15.156 1 21.52 613 GLN B C 1
ATOM 9665 O O . GLN B 1 613 ? 30.109 -16.141 -14.711 1 21.52 613 GLN B O 1
ATOM 9670 N N . LEU B 1 614 ? 28.25 -17.234 -14.438 1 21.77 614 LEU B N 1
ATOM 9671 C CA . LEU B 1 614 ? 28.969 -17.875 -13.336 1 21.77 614 LEU B CA 1
ATOM 9672 C C . LEU B 1 614 ? 30.016 -18.844 -13.867 1 21.77 614 LEU B C 1
ATOM 9674 O O . LEU B 1 614 ? 30.688 -19.531 -13.094 1 21.77 614 LEU B O 1
ATOM 9678 N N . HIS B 1 615 ? 30.141 -19.094 -15.188 1 20.42 615 HIS B N 1
ATOM 9679 C CA . HIS B 1 615 ? 31.203 -20.031 -15.516 1 20.42 615 HIS B CA 1
ATOM 9680 C C . HIS B 1 615 ? 32.594 -19.469 -15.18 1 20.42 615 HIS B C 1
ATOM 9682 O O . HIS B 1 615 ? 33.531 -20.219 -14.984 1 20.42 615 HIS B O 1
ATOM 9688 N N . THR B 1 616 ? 32.906 -18.219 -15.492 1 20.91 616 THR B N 1
ATOM 9689 C CA . THR B 1 616 ? 34.344 -17.984 -15.484 1 20.91 616 THR B CA 1
ATOM 9690 C C . THR B 1 616 ? 34.875 -17.875 -14.055 1 20.91 616 THR B C 1
ATOM 9692 O O . THR B 1 616 ? 36.062 -17.828 -13.828 1 20.91 616 THR B O 1
ATOM 9695 N N . ILE B 1 617 ? 33.969 -17.531 -13.055 1 19.91 617 ILE B N 1
ATOM 9696 C CA . ILE B 1 617 ? 34.781 -17.422 -11.844 1 19.91 617 ILE B CA 1
ATOM 9697 C C . ILE B 1 617 ? 35.031 -18.812 -11.258 1 19.91 617 ILE B C 1
ATOM 9699 O O . ILE B 1 617 ? 35.719 -18.938 -10.227 1 19.91 617 ILE B O 1
ATOM 9703 N N . MET B 1 618 ? 34.5 -19.938 -11.852 1 18.48 618 MET B N 1
ATOM 9704 C CA . MET B 1 618 ? 35.406 -21.016 -11.43 1 18.48 618 MET B CA 1
ATOM 9705 C C . MET B 1 618 ? 36.688 -21 -12.227 1 18.48 618 MET B C 1
ATOM 9707 O O . MET B 1 618 ? 36.688 -20.828 -13.445 1 18.48 618 MET B O 1
#

Solvent-accessible surface area (backbone atoms only — not comparable to full-atom values): 66593 Å² total; per-residue (Å²): 94,43,32,33,35,35,36,38,48,61,72,87,60,68,60,83,68,54,82,76,33,76,79,52,65,40,62,36,39,42,28,63,75,48,33,77,42,82,44,77,33,40,48,91,51,22,66,63,50,48,52,54,53,59,70,69,63,56,71,33,34,42,36,56,38,73,19,47,61,44,43,77,23,18,12,36,67,48,38,44,52,53,52,73,68,70,60,58,64,38,32,59,37,35,78,46,64,69,53,34,43,59,58,35,51,57,41,27,60,76,69,68,48,54,52,61,40,43,75,90,69,39,51,74,40,25,31,45,40,57,20,70,66,64,81,39,56,88,31,50,81,67,26,56,15,70,46,71,69,46,40,54,50,39,51,54,49,51,52,57,68,43,42,64,26,50,51,39,25,49,50,51,53,52,52,53,58,56,54,66,68,61,64,71,82,69,82,75,75,81,75,74,89,79,86,73,80,76,74,80,76,75,80,73,78,75,75,79,72,71,78,73,75,71,77,70,75,75,52,96,57,76,67,72,73,76,74,76,60,85,54,54,39,60,28,30,50,72,67,37,49,62,33,38,28,42,30,41,30,33,52,88,29,68,43,53,46,68,42,28,34,70,42,62,36,79,90,43,67,76,57,67,66,79,26,32,68,52,66,67,32,78,64,37,40,63,38,76,58,43,24,55,77,42,51,67,61,46,51,48,53,32,52,51,37,43,51,47,40,60,59,53,55,45,83,80,17,39,39,21,27,28,35,34,35,31,25,64,91,78,63,52,64,25,49,71,43,78,42,60,68,60,61,50,43,52,46,80,77,58,36,61,52,31,54,47,34,63,58,65,34,50,42,21,58,46,28,46,55,27,28,43,52,39,15,46,39,53,76,70,50,64,59,54,74,57,46,51,60,45,25,51,50,41,35,68,40,35,84,55,44,67,74,60,43,66,73,33,52,66,56,52,47,69,68,43,73,84,52,88,66,68,49,34,33,38,31,39,49,34,50,50,29,58,65,54,50,51,45,49,51,56,53,60,67,62,72,73,81,68,73,72,48,49,28,36,31,21,24,55,26,64,44,20,45,65,75,30,80,28,75,82,50,30,80,43,68,47,77,36,52,59,72,55,52,57,32,65,52,64,65,49,27,34,27,27,37,34,55,69,42,64,34,70,40,53,73,43,48,40,44,30,43,51,33,45,42,60,53,29,23,66,42,27,39,37,40,32,39,43,50,55,53,57,64,57,41,53,48,31,44,75,71,72,38,59,74,66,50,61,40,53,50,60,50,53,53,39,35,43,45,41,38,73,61,32,27,50,72,44,63,50,75,42,81,38,48,60,40,88,87,76,64,48,74,27,38,27,41,34,40,31,34,32,47,56,79,62,56,65,70,34,59,58,68,72,44,50,73,61,74,70,67,66,55,70,80,100,94,44,31,34,35,35,35,39,49,61,73,87,60,68,59,82,67,53,83,77,32,76,79,53,64,42,64,36,39,42,29,66,75,48,32,77,43,81,42,77,32,40,48,93,50,23,69,64,49,48,51,54,53,60,70,69,64,57,71,32,32,41,36,56,36,73,19,47,63,44,42,78,23,18,11,38,66,48,38,44,54,53,55,73,69,69,60,59,65,38,34,58,37,34,77,48,64,70,55,34,45,58,59,36,51,57,42,26,60,76,70,67,49,54,49,62,40,44,76,91,69,39,50,73,41,25,30,47,40,58,21,69,66,64,81,39,57,88,33,50,83,67,25,56,16,70,46,72,69,45,41,53,51,39,54,53,50,52,51,58,68,43,42,64,26,52,51,40,26,51,50,51,53,52,54,53,57,55,54,67,67,60,64,72,82,72,80,77,75,80,77,74,88,79,85,75,79,74,75,80,76,75,78,73,79,75,76,80,71,71,76,73,76,71,76,68,78,74,52,98,56,75,69,70,74,76,72,76,58,85,53,54,40,62,27,31,51,72,66,38,49,60,32,39,27,42,30,41,30,33,53,88,30,70,42,52,47,70,41,26,32,72,43,62,36,81,94,43,68,77,58,68,65,76,26,31,68,54,66,68,33,77,66,39,39,63,37,77,58,45,23,54,78,41,49,66,62,47,52,47,54,33,51,50,37,42,52,48,40,61,61,54,56,44,82,80,18,42,39,20,28,26,35,33,34,31,26,64,91,78,62,51,64,26,50,70,43,77,41,60,68,62,62,50,42,52,47,79,75,60,36,59,53,32,53,47,34,64,58,66,36,49,41,21,59,48,29,47,55,27,27,43,52,40,13,46,40,52,75,70,50,63,59,54,73,57,47,53,59,44,25,50,52,42,35,69,40,34,85,54,43,67,73,59,42,68,73,32,51,67,57,51,46,68,68,42,74,83,51,88,66,69,48,33,32,38,31,40,49,33,49,52,30,59,64,54,49,52,46,49,52,54,53,61,68,61,72,73,81,66,74,75,48,49,28,37,32,21,24,55,24,66,45,20,44,66,72,27,79,29,76,81,50,30,80,44,67,47,77,36,54,58,72,54,51,58,32,65,52,65,67,50,28,35,26,27,37,32,54,69,44,65,33,71,40,54,73,45,48,40,44,32,44,51,33,44,41,60,53,30,22,65,43,28,41,36,41,31,38,43,51,55,54,57,66,58,39,53,50,31,44,75,70,73,38,57,73,66,50,62,38,54,50,61,51,52,55,38,37,44,44,41,39,76,61,33,26,52,71,44,62,49,77,43,79,39,49,60,41,89,88,75,64,50,73,27,38,26,40,34,40,31,35,31,47,56,76,59,56,68,70,32,59,60,69,72,44,52,73,63,74,70,69,65,55,70,82,98

Sequence (1236 aa):
MKICVLQAPYADSTQALAINDPSFPDPAMFTSQHEFHHRYINKATANAQIDAAVAEGFDMFLNFMWGQLEDTVAGIEATEYLESLGVPIVGYQSKVLRRSKLDFYNAAKKSGLPVPARGADMKFPVFVKPAKMCASMFIDERSVCKNQSELDQQLARINEYLAPGRKEAAATIANHCNRSADGNGSAHVNGSDHDNGSVNGNRIAHVDGSDHVNGSAYGNGVAHFDGSDIDIVVQEYIPGRDYSVILIEMGNTPVALNPTTYRCPAINAGADFMTFDIKCHPEMREELLVRCKDPALFDMLRNLAERAWHVNQMAGNSWGNVDIRVRASDGKPFILEVNPGPAVFYRWEHEWEDIVIRETFPGGHRALVNVIVNSRLQQLGKHKIKVAPVAKEFDAFSASYESYLGTMASNYEFLIADYDYSGTVFELGSGTGKFGRLLHEHQRKRKDGSELSTIVGNDVSEQMVQKNPIPETYKEVKIGPLQDVIMDTTTSFDHVVCVSTLQYLDEVEMCAVLVRMFQLAQKSVTISVDEIPDSYNEFLVKAGLPYMRVRNHLQLVEGFGVPRGWRVGRRVRKFGWTSPNTGHNVDTTKNRFAQYPFTPNAFLYKAFVTPTQLHTIMMKICVLQAPYADSTQALAINDPSFPDPAMFTSQHEFHHRYINKATANAQIDAAVAEGFDMFLNFMWGQLEDTVAGIEATEYLESLGVPIVGYQSKVLRRSKLDFYNAAKKSGLPVPARGADMKFPVFVKPAKMCASMFIDERSVCKNQSELDQQLARINEYLAPGRKEAAATIANHCNRSADGNGSAHVNGSDHDNGSVNGNRIAHVDGSDHVNGSAYGNGVAHFDGSDIDIVVQEYIPGRDYSVILIEMGNTPVALNPTTYRCPAINAGADFMTFDIKCHPEMREELLVRCKDPALFDMLRNLAERAWHVNQMAGNSWGNVDIRVRASDGKPFILEVNPGPAVFYRWEHEWEDIVIRETFPGGHRALVNVIVNSRLQQLGKHKIKVAPVAKEFDAFSASYESYLGTMASNYEFLIADYDYSGTVFELGSGTGKFGRLLHEHQRKRKDGSELSTIVGNDVSEQMVQKNPIPETYKEVKIGPLQDVIMDTTTSFDHVVCVSTLQYLDEVEMCAVLVRMFQLAQKSVTISVDEIPDSYNEFLVKAGLPYMRVRNHLQLVEGFGVPRGWRVGRRVRKFGWTSPNTGHNVDTTKNRFAQYPFTPNAFLYKAFVTPTQLHTIM

Nearest PDB structures (foldseek):
  5dm0-assembly1_A  TM=5.025E-01  e=2.306E-05  Bacillus velezensis FZB42
  5c37-assembly2_C  TM=5.009E-01  e=7.861E-04  Homo sapiens
  5c37-assembly1_A  TM=4.718E-01  e=3.162E-04  Homo sapiens
  8eyi-assembly1_F  TM=3.910E-01  e=4.833E-05  Homo sapiens
  4piv-assembly1_A  TM=4.702E-01  e=1.846E-03  Homo sapiens

Secondary structure (DSSP, 8-state):
-EEEEEE---TT---GGGGG-TTS--GGGT--SSEEEEEE--GGGHHHHHHHHHHT--SEEEE---B-TTSSSSBHHHHHHHHHTT--EEE--HHHHT--HHHHHHHHHHHT------GGG--SSEEEEESS--TTTT-SGGGEESSHHHHHHHHHHHHHHHHHHHHHHHHHHHHHHHHHH---------------------------------GGGGSS------S--TTEEEEE---EEEEEEEEEEETTEEEE---EEEE--GGGTT-SS--HHHHT-TT-EEEEPPGGG-HHHHHHHHHHHHHHHHHTT-TTSSEEEEEEEEETTT--EEEEEEES----S--GGG-TTHHHHHHHSTTHHHHHHHHHHHHHHHHTTTTHHHHHHHHHHHHHHTTTHHHHHGGGHHHHHHHHTTS---SEEEEES-TTTHHHHHHHHHHHHT-S-PPPPEEEEEES-HHHHHHSSHHHHEEEEEES-HHHHHHH--S-EEEEEEES-GGGS-HHHHHHHHHHHHHHEEEEEEEEEEE--HHHHHHHHHTT-GGG-----HHHHHHH---TTEEEEEEEEEEEEE-TTT--EEEEEEEEEEE----TT---------GGGGGTT-/-EEEEEE---TT---GGGGG-TTS--GGGT--SSEEEEEE--STTHHHHHHHHHHT--SEEEE---B-TTSSSSBHHHHHHHHHTT--EEE--HHHHT--HHHHHHHHHHHT-----BGGG--SSEEEEESS--TTTT-SGGGEESSHHHHHHHHHHHHHHHHHHHHHHHHHHHHHHHHHH---------------------------------GGGGSS------S--TTEEEEE---EEEEEEEEEEETTEEEE---EEEE--GGGTT-SS--HHHHT-TT-EEEEPPGGG-HHHHHHHHHHHHHHHHHTT-TTSSEEEEEEEEETTT--EEEEEEES----S--GGG-TTHHHHHHHSTTHHHHHHHHHHHHHHHHTTTTHHHHHHHHHHHHHHHHHHHHHHGGGHHHHHHHHTTS---SEEEEES-TTTHHHHHHHHHHHHT-S-PPPPEEEEEES-HHHHHHSSHHHHEEEEEES-HHHHHHH--S-EEEEEEES-GGGS-HHHHHHHHHHHHHHEEEEEEEEEEE--HHHHHHHHHTT-GGG-----HHHHHHH---TTEEEEEEEEEEEEE-TTT--EEEEEEEEEEE----TT---------GGGGGTT-